Protein AF-A0A3N5VXB3-F1 (afdb_monomer)

Solvent-accessible surface area (backbone atoms only — not comparable to full-atom values): 54395 Å² total; per-residue (Å²): 134,90,81,92,78,92,78,91,79,85,86,84,87,79,92,88,85,89,86,82,96,84,80,78,97,69,90,80,79,69,98,79,70,90,72,88,72,82,90,74,79,84,81,89,65,98,73,74,52,53,42,73,78,33,85,72,70,34,96,54,69,41,48,46,61,48,94,82,22,78,40,60,62,58,45,74,85,86,68,63,67,44,35,57,53,65,49,61,46,49,82,58,101,45,36,33,42,74,64,45,68,63,88,72,84,75,73,78,87,70,82,71,52,23,48,35,43,69,38,96,69,39,68,42,73,56,43,92,58,29,23,31,33,32,51,49,49,47,48,96,84,43,52,60,92,64,47,42,37,34,30,35,63,38,81,38,56,79,87,53,82,80,77,81,79,51,98,81,57,78,79,57,78,61,75,44,77,39,84,49,57,70,64,37,77,41,70,57,64,52,56,56,89,42,28,36,39,39,40,36,27,21,29,36,83,75,65,37,51,26,91,64,56,32,74,47,78,46,67,45,66,91,69,60,28,48,36,41,76,73,43,66,65,61,63,69,34,46,56,42,34,44,38,37,30,66,38,56,54,54,96,77,41,54,52,76,66,50,50,36,34,34,28,69,75,61,88,59,91,82,58,66,37,79,43,48,52,64,36,75,41,59,55,47,68,72,38,79,45,37,44,36,34,27,30,33,35,74,43,77,32,55,24,91,67,54,31,72,51,70,34,30,31,40,59,38,97,47,31,48,54,59,30,41,50,36,57,61,73,41,52,44,34,28,32,55,80,50,36,82,48,62,48,78,76,48,41,57,27,42,32,23,9,20,29,45,69,43,64,92,81,72,35,70,74,42,64,41,32,21,28,23,35,44,26,49,78,73,83,80,62,50,83,90,48,52,77,68,45,26,35,40,34,42,21,15,91,49,52,39,76,92,42,48,34,27,46,31,51,34,67,36,79,80,54,47,93,70,34,15,46,79,66,55,61,52,63,39,85,88,64,79,56,28,65,31,67,47,46,44,23,67,37,59,28,73,42,38,72,60,52,53,52,25,61,75,69,74,50,68,42,34,33,39,36,31,50,70,64,63,54,28,72,86,36,53,56,33,40,28,42,26,83,66,43,87,65,69,82,72,72,81,48,60,30,34,42,38,38,36,37,49,64,63,100,65,79,80,80,78,83,43,68,69,44,87,64,66,39,83,77,58,65,55,40,71,39,70,58,39,39,20,39,63,58,64,40,76,51,23,70,48,36,31,33,28,55,60,42,52,56,18,19,46,32,31,68,69,26,42,39,32,39,50,59,65,84,56,93,93,62,79,74,59,51,33,26,32,32,37,29,63,36,45,34,33,31,35,41,30,34,24,36,28,31,46,18,26,21,18,32,35,36,24,24,48,16,24,62,25,35,43,31,50,31,37,22,32,46,7,50,48,12,26,31,36,32,36,24,20,10,41,83,69,44,12,31,38,43,30,49,28,39,30,40,39,9,51,45,15,25,36,35,36,23,58,61,20,28,41,28,41,38,35,50,29,38,35,36,27,18,14,20,44,30,42,29,41,36,24,32,44,30,39,42,30,49,29,42,38,34,21,57,63,90,51,92,90,60,64,28,38,31,36,35,39,29,35,43,19,29,47,30,36,38,37,39,36,33,29,30,39,12,52,27,22,28,28,39,31,24,61,20,15,25,46,25,36,42,33,38,31,43,26,32,46,11,52,28,16,29,33,38,30,31,46,14,37,45,28,36,42,35,42,31,37,21,18,39,18,64,30,23,22,32,33,33,36,44,22,30,53,20,36,42,30,56,24,42,16,29,43,8,39,15,14,35,34,39,31,63,26,30,47,29,38,40,33,48,29,35,10,26,50,5,62,27,29,7,31,37,35,41,34,39,40,53,31,35,44,34,48,27,37,10,29,49,5,50,21,23,11,32,36,35,67,36,49,45,61,46,101,83,58,39,43,75,38,38,34,39,42,32,48,29,41,16,34,48,7,55,24,25,12,30,37,31,46,57,15,39,25,36,42,23,44,28,39,12,25,45,4,60,25,28,10,32,36,33,40,68,78,85,57,91,89,52,79,84,63,71,25,49,40,39,61,68,42,70,22,32,24,21,71,21,64,35,90,76,22,41,36,51,42,68,53,43,84,56,82,47,76,81,79,79,76,80,74,82,72,52,26,49,38,44,75,74,47,70,56,69,86,88,63,92,65,42,58,41,50,37,31,55,51,55,50,46,60,100,84,54,46,50,63,70,47,46,44,38,34,33,35,66,63,58,68,83,62,78,89,74,78,82,75,76,82,76,77,57,58,95,89,52,75,76,80,71,80,79,68,88,84,46,74,69,72,38,81,51,56,70,71,38,74,48,71,75,51,73,97,70,93,58,40,40,40,35,28,29,29,34,77,72,70,32,51,26,85,67,54,31,72,51,113

Nearest PDB structures (foldseek):
  4nk8-assembly1_A  TM=5.459E-01  e=1.878E-04  Pseudomonas syringae pv. tomato str. DC3000
  8jaz-assembly2_B  TM=5.000E-01  e=1.204E-04  Azotobacter chroococcum NCIMB 8003
  6k0u-assembly1_A  TM=2.378E-01  e=5.545E-08  Paenibacillus glycanilyticus
  7akv-assembly1_G  TM=3.228E-01  e=3.680E-03  Bordetella pertussis
  7b8b-assembly2_B  TM=1.887E-01  e=6.040E-02  Arabidopsis thaliana

Mean predicted aligned error: 13.22 Å

Secondary structure (DSSP, 8-state):
---------PPPPPP-----S---------TT------S------S----PPSB--SSSS-B----TT-TTTT-PPSSPPSB-TT--BS-SSSS--SSS----SPPPPP--PPPEEEEEEEEEEE-SSSEEEEEEEEE-SSS-GGG-EEEEEEEEE-SSSPPP---TTSPPPGGG--EEE-SSEEEE---SSS-EEEEEEEEE-TT--B-SS-EEEEEE---SPPEEEEEE---SEE--S-EEEEEEEE-SSS-GGG-EEEEEES---TT--EE--SSEEE----SEEEEEEEEEE-TT-PBPSS-EEEEEEE---SSGGG--EEEEEEE--EEESSSTT---TT-SEEEEEEEEES-GGGTPPPEEEEEEEEEEE----S-TTSPEEEEEEEEEESSPPTT-EEEEEEB-S---GGG--GGGPPPB-TTPPPEEEE--SEEEEEE-HHHHHHHHHHT----EEEEESS-SBTT--EEEEE-TTS--PSSP-SS-EEEEEEPPPS-PPPPPPPPPSSEE---TTEEE-S-EEE-S-EEEESS-SEEE-SSS-EEE-TT-EEEE-----TT--TTPPEEEEESS-SS-EEEEEEEESSSEEEEE-TT--S-EEEEEEEES-SSEEEEEES-SSSS---EEES-EEE--SSEEEEEETT-BS-EEES-EEES-SEEEEEES-BS-EEES-EEE---SSTT-----SEEEES--S-EEES-EEES-SS-SEEEESS--S-EEES-EEES-SS-SEEEES--S-EEES-EEES-SS-SEEEES-TT-EEES-B--SSS-SEEEES--S-EEES-B--S-SS-SEEE-S-SS-EEES-EEES-SS-SEEE----B-TTS-BS---EEES-EEES-SS-SEEE-SSS-EEES-EEES-SS-SEEES----TTSPP-TT--EEEE--EEES-SSTT-EESSPPEE--PPPPPPPP----EEEEEE---SS-S-S-EEEEEEEE--TTS--GGG-EEEEEESPPPPP----PPPPPPPTTSPPPPPPP---TT-EEE-SSEEE-S--SS---EEEEEE-TT--B-SS-EEE-

Sequence (1064 aa):
MDGMGTQNALPIVGEGAVLPVTTYCFLYAAPESNLDFPTQQDRRAPNLVLDAIADNGGPTLTHALPEGSVAIENAIDPCPEIDQRGVARPQNSYCDAGAYEYVGDPPPADSTPPETELGLNIAEQDSIETMAILFYGSDNQTSQEDLRFECRYYENDLLEQPDPLAPWDPVPVELWWVSCASPWQVPLIEAELGGYIFEVRAVDLARNIDPTPAVHNFSASIVPPDTVIVEMPPLVTNSHSATFSFSIIDAFTPPQFAEYECRLDSGDPEMWLECFNPTFYSNLASGEHTLEVRAYNGAEMVDPTPARYTWTVTQGSSCDLANITLTATADGWIDEVNPAENYLFETELTVRSGATGNPEVGEPLVGQNARSLFRFALPTDASECVLESATLRLYNSSPTEGRTLEAVPLAELWAESTLTWMNQPDTLSGAVPATADSREGYQEWDVLAHVQDMLASGVSYGWQIRDRAENDQDGGEQAFISREMFQDPPEITLPQLVLRYVADEAPPPEPPAPAVEETEVYCGQVLTASTKLANDLSGCMGEGLVAGAPNIVIDLNSHTITSGLILRAGQEEGYSPGIRNGGHTNVVIRNGTVAGFGYGVVLGGGTTYNVVEDMTFTGNTLAGVYLFDADNGRTGNTVRNNYFDHNVETGIRIESESENSLFEGNSFIGNGMSFYLLNANGHTIQNNEISGVLLNPLLDSDAGIVLESSSGNVMLNNNIADTGDAGIVIHMGSHNNRVEGGLMMRNGDAAVVIENSDGNQVIGITAHQESDGGVVLSNAHNSVVRDSDLRYNPSGVEASNTNNLLIENNNASETLQAGFEVGDGLNIRILNNTANSTGGSGISFEGAIFDALGNPLGGGLIEGNTTNENGQDGITVADGGHTIRNNTAYNNFGFGIQAGEVLDPSQPPNPAANIDGGGNVAAGNAEPEQCVGVICGTGEAPPVSMPDVTPPETTILSTPNNPTAVMDAVFTFTASDDPNGTPLTGMIFECRVDPLPDPFVEPEPPELPDPGMPPELPDPIEGEGWVECISPVRFAGLEQGPHHFEVRARDWADNFDLTPATYD

Foldseek 3Di:
DDDDDDDDDDDDDDDDDDDDDDDDDDDPDDDDDPPPDPDDDDDDDPDQPWAPFAPPQFPGTGTERDAPGPQAQPDDPPDDQAARNRHGPPPPPGAGPDRYGDDDDHDPQDPDAKDKDWDPCQWAAQALWKIWGAIWIDDPPFDRVQKWKWKAKDKAQPPDDDDPDDPPHDDPPRPDTDTADGRGMDTDDAQPNIKMKMWMWIAGPSRRIHPDTDMDIGHDDPDAKAKDWDDWDDQEEQAQKIKTAIAIHDPHAGRLNKWKWKDKPDPDPVRTATAFGTGMDHQRAFAKMKMWMWIAGNNRHIDPDTDMDIHGHAADPFQLQVWGKWFFPAKFKAWQVFQQDADLQDQKAKFWQAWDFDVVVPTDIGFGGMKMWTWTQDHLRQVVFAWPFKKWKWAWADWDAPWKKWWFAFDDADDRVRDYNVDHGHTDPPDDTFIFGTFHTITIGTPPVNSVVCSVVVHIRTTMMYTPRHRDNPIDMTITGEPSDDDHPPDFGGTIITIHTDGDPDDDDDQADADPDADDDEAAEEDAAHHAHDAAYEARSAEQYEDPAARYEAHPQAHEYEHNRDDDPPPLPRWHEPYEYAAHENYEYEHYEYEDTSEPYEQGANYFAYEDEHYEYEHHAHEPYEYANQHSSEGHYEYEHYEYYQHAAEHYEYDHAAEDYEYYHYEYDQYQEHYDARNYEHYEHEHYEEANDHPDPVGAHAEHYEHASYENYEYYAYEYEHGQAENYEQDRAHEQYEAEEHEYAHHNAEPYEHYSYENYEHYAYETAHHAYENYEEENYENYEYDPYEGEHEQEHYHYYAYENYEAYHYEQENHAEENAHAEAYAAYEHYQYEYENYQYEPEEYHYFDADPVRATPHAYEYENYEYYAYNEENYEAAQHQHEYEQYEAEQYQYAVEEQYDADDPVDDDNNSQYHHPYNAAADNYNDPCNYGSYDHDYDDHDPDDDQDPWAKDKDWDDWDDVPDPAQKIKTFIFIDTPPVFADRSSKWKWKFKQFDPQPDDDDDDQDDPDVPDDGDDPDARDGPGIDTDDPGDMDGRHDPDDMKMWMWMATSSRHIDNDTDIDD

Radius of gyration: 36.84 Å; Cα contacts (8 Å, |Δi|>4): 3001; chains: 1; bounding box: 119×81×94 Å

pLDDT: mean 85.84, std 15.82, range [24.22, 98.88]

Structure (mmCIF, N/CA/C/O backbone):
data_AF-A0A3N5VXB3-F1
#
_entry.id   AF-A0A3N5VXB3-F1
#
loop_
_atom_site.group_PDB
_atom_site.id
_atom_site.type_symbol
_atom_site.label_atom_id
_atom_site.label_alt_id
_atom_site.label_comp_id
_atom_site.label_asym_id
_atom_site.label_entity_id
_atom_site.label_seq_id
_atom_site.pdbx_PDB_ins_code
_atom_site.Cartn_x
_atom_site.Cartn_y
_atom_site.Cartn_z
_atom_site.occupancy
_atom_site.B_iso_or_equiv
_atom_site.auth_seq_id
_atom_site.auth_comp_id
_atom_site.auth_asym_id
_atom_site.auth_atom_id
_atom_site.pdbx_PDB_model_num
ATOM 1 N N . MET A 1 1 ? 14.653 31.544 8.464 1.00 34.84 1 MET A N 1
ATOM 2 C CA . MET A 1 1 ? 14.372 32.921 7.997 1.00 34.84 1 MET A CA 1
ATOM 3 C C . MET A 1 1 ? 12.989 33.281 8.503 1.00 34.84 1 MET A C 1
ATOM 5 O O . MET A 1 1 ? 12.112 32.437 8.417 1.00 34.84 1 MET A O 1
ATOM 9 N N . ASP A 1 2 ? 12.843 34.461 9.101 1.00 26.33 2 ASP A N 1
ATOM 10 C CA . ASP A 1 2 ? 11.645 34.913 9.820 1.00 26.33 2 ASP A CA 1
ATOM 11 C C . ASP A 1 2 ? 10.383 35.039 8.947 1.00 26.33 2 ASP A C 1
ATOM 13 O O . ASP A 1 2 ? 10.437 35.638 7.873 1.00 26.33 2 ASP A O 1
ATOM 17 N N . GLY A 1 3 ? 9.236 34.647 9.520 1.00 26.08 3 GLY A N 1
ATOM 18 C CA . GLY A 1 3 ? 8.030 35.486 9.505 1.00 26.08 3 GLY A CA 1
ATOM 19 C C . GLY A 1 3 ? 6.812 34.973 8.733 1.00 26.08 3 GLY A C 1
ATOM 20 O O . GLY A 1 3 ? 6.494 35.514 7.678 1.00 26.08 3 GLY A O 1
ATOM 21 N N . MET A 1 4 ? 6.063 34.032 9.318 1.00 27.83 4 MET A N 1
ATOM 22 C CA . MET A 1 4 ? 4.648 33.811 8.990 1.00 27.83 4 MET A CA 1
ATOM 23 C C . MET A 1 4 ? 3.781 34.922 9.602 1.00 27.83 4 MET A C 1
ATOM 25 O O . MET A 1 4 ? 3.903 35.250 10.783 1.00 27.83 4 MET A O 1
ATOM 29 N N . GLY A 1 5 ? 2.906 35.502 8.782 1.00 25.62 5 GLY A N 1
ATOM 30 C CA . GLY A 1 5 ? 1.913 36.496 9.168 1.00 25.62 5 GLY A CA 1
ATOM 31 C C . GLY A 1 5 ? 0.753 36.475 8.177 1.00 25.62 5 GLY A C 1
ATOM 32 O O . GLY A 1 5 ? 0.920 36.808 7.006 1.00 25.62 5 GLY A O 1
ATOM 33 N N . THR A 1 6 ? -0.402 36.060 8.679 1.00 27.61 6 THR A N 1
ATOM 34 C CA . THR A 1 6 ? -1.710 35.955 8.030 1.00 27.61 6 THR A CA 1
ATOM 35 C C . THR A 1 6 ? -2.197 37.290 7.452 1.00 27.61 6 THR A C 1
ATOM 37 O O . THR A 1 6 ? -2.140 38.316 8.129 1.00 27.61 6 THR A O 1
ATOM 40 N N . GLN A 1 7 ? -2.736 37.287 6.223 1.00 26.36 7 GLN A N 1
ATOM 41 C CA . GLN A 1 7 ? -3.662 38.327 5.751 1.00 26.36 7 GLN A CA 1
ATOM 42 C C . GLN A 1 7 ? -4.719 37.778 4.785 1.00 26.36 7 GLN A C 1
ATOM 44 O O . GLN A 1 7 ? -4.410 37.263 3.715 1.00 26.36 7 GLN A O 1
ATOM 49 N N . ASN A 1 8 ? -5.970 37.995 5.193 1.00 25.92 8 ASN A N 1
ATOM 50 C CA . ASN A 1 8 ? -7.214 37.938 4.432 1.00 25.92 8 ASN A CA 1
ATOM 51 C C . ASN A 1 8 ? -7.092 38.493 3.004 1.00 25.92 8 ASN A C 1
ATOM 53 O O . ASN A 1 8 ? -6.681 39.641 2.816 1.00 25.92 8 ASN A O 1
ATOM 57 N N . ALA A 1 9 ? -7.590 37.738 2.024 1.00 26.48 9 ALA A N 1
ATOM 58 C CA . ALA A 1 9 ? -7.836 38.219 0.670 1.00 26.48 9 ALA A CA 1
ATOM 59 C C . ALA A 1 9 ? -9.305 37.987 0.277 1.00 26.48 9 ALA A C 1
ATOM 61 O O . ALA A 1 9 ? -9.726 36.873 -0.011 1.00 26.48 9 ALA A O 1
ATOM 62 N N . LEU A 1 10 ? -10.080 39.074 0.244 1.00 24.22 10 LEU A N 1
ATOM 63 C CA . LEU A 1 10 ? -11.308 39.176 -0.548 1.00 24.22 10 LEU A CA 1
ATOM 64 C C . LEU A 1 10 ? -10.921 39.424 -2.018 1.00 24.22 10 LEU A C 1
ATOM 66 O O . LEU A 1 10 ? -10.088 40.308 -2.253 1.00 24.22 10 LEU A O 1
ATOM 70 N N . PRO A 1 11 ? -11.533 38.765 -3.018 1.00 29.41 11 PRO A N 1
ATOM 71 C CA . PRO A 1 11 ? -11.338 39.141 -4.409 1.00 29.41 11 PRO A CA 1
ATOM 72 C C . PRO A 1 11 ? -12.357 40.197 -4.864 1.00 29.41 11 PRO A C 1
ATOM 74 O O . PRO A 1 11 ? -13.563 40.100 -4.642 1.00 29.41 11 PRO A O 1
ATOM 77 N N . ILE A 1 12 ? -11.833 41.217 -5.544 1.00 27.53 12 ILE A N 1
ATOM 78 C CA . ILE A 1 12 ? -12.561 42.235 -6.309 1.00 27.53 12 ILE A CA 1
ATOM 79 C C . ILE A 1 12 ? -12.790 41.677 -7.723 1.00 27.53 12 ILE A C 1
ATOM 81 O O . ILE A 1 12 ? -11.823 41.336 -8.401 1.00 27.53 12 ILE A O 1
ATOM 85 N N . VAL A 1 13 ? -14.039 41.629 -8.196 1.00 31.03 13 VAL A N 1
ATOM 86 C CA . VAL A 1 13 ? -14.380 41.260 -9.584 1.00 31.03 13 VAL A CA 1
ATOM 87 C C . VAL A 1 13 ? -14.330 42.499 -10.488 1.00 31.03 13 VAL A C 1
ATOM 89 O O . VAL A 1 13 ? -14.966 43.514 -10.202 1.00 31.03 13 VAL A O 1
ATOM 92 N N . GLY A 1 14 ? -13.565 42.411 -11.582 1.00 27.17 14 GLY A N 1
ATOM 93 C CA . GLY A 1 14 ? -13.518 43.386 -12.676 1.00 27.17 14 GLY A CA 1
ATOM 94 C C . GLY A 1 14 ? -14.521 43.073 -13.795 1.00 27.17 14 GLY A C 1
ATOM 95 O O . GLY A 1 14 ? -14.860 41.920 -14.041 1.00 27.17 14 GLY A O 1
ATOM 96 N N . GLU A 1 15 ? -15.000 44.117 -14.473 1.00 33.34 15 GLU A N 1
ATOM 97 C CA . GLU A 1 15 ? -15.976 44.052 -15.567 1.00 33.34 15 GLU A CA 1
ATOM 98 C C . GLU A 1 15 ? -15.446 43.352 -16.838 1.00 33.34 15 GLU A C 1
ATOM 100 O O . GLU A 1 15 ? -14.448 43.779 -17.418 1.00 33.34 15 GLU A O 1
ATOM 105 N N . GLY A 1 16 ? -16.231 42.394 -17.352 1.00 32.75 16 GLY A N 1
ATOM 106 C CA . GLY A 1 16 ? -16.463 42.214 -18.792 1.00 32.75 16 GLY A CA 1
ATOM 107 C C . GLY A 1 16 ? -15.972 40.915 -19.443 1.00 32.75 16 GLY A C 1
ATOM 108 O O . GLY A 1 16 ? -14.852 40.884 -19.933 1.00 32.75 16 GLY A O 1
ATOM 109 N N . ALA A 1 17 ? -16.857 39.918 -19.593 1.00 31.75 17 ALA A N 1
ATOM 110 C CA . ALA A 1 17 ? -17.050 39.113 -20.816 1.00 31.75 17 ALA A CA 1
ATOM 111 C C . ALA A 1 17 ? -18.196 38.089 -20.643 1.00 31.75 17 ALA A C 1
ATOM 113 O O . ALA A 1 17 ? -18.600 37.759 -19.536 1.00 31.75 17 ALA A O 1
ATOM 114 N N . VAL A 1 18 ? -18.751 37.664 -21.778 1.00 35.03 18 VAL A N 1
ATOM 115 C CA . VAL A 1 18 ? -20.020 36.949 -22.000 1.00 35.03 18 VAL A CA 1
ATOM 116 C C . VAL A 1 18 ? -19.833 35.425 -21.930 1.00 35.03 18 VAL A C 1
ATOM 118 O O . VAL A 1 18 ? -18.884 34.927 -22.527 1.00 35.03 18 VAL A O 1
ATOM 121 N N . LEU A 1 19 ? -20.770 34.689 -21.313 1.00 31.80 19 LEU A N 1
ATOM 122 C CA . LEU A 1 19 ? -20.879 33.219 -21.404 1.00 31.80 19 LEU A CA 1
ATOM 123 C C . LEU A 1 19 ? -22.120 32.801 -22.232 1.00 31.80 19 LEU A C 1
ATOM 125 O O . LEU A 1 19 ? -23.209 33.314 -21.952 1.00 31.80 19 LEU A O 1
ATOM 129 N N . PRO A 1 20 ? -22.002 31.898 -23.233 1.00 34.62 20 PRO A N 1
ATOM 130 C CA . PRO A 1 20 ? -23.132 31.290 -23.944 1.00 34.62 20 PRO A CA 1
ATOM 131 C C . PRO A 1 20 ? -23.500 29.869 -23.458 1.00 34.62 20 PRO A C 1
ATOM 133 O O . PRO A 1 20 ? -22.636 29.055 -23.170 1.00 34.62 20 PRO A O 1
ATOM 136 N N . VAL A 1 21 ? -24.819 29.620 -23.447 1.00 34.34 21 VAL A N 1
ATOM 137 C CA . VAL A 1 21 ? -25.590 28.370 -23.673 1.00 34.34 21 VAL A CA 1
ATOM 138 C C . VAL A 1 21 ? -24.979 27.016 -23.278 1.00 34.34 21 VAL A C 1
ATOM 140 O O . VAL A 1 21 ? -24.788 26.179 -24.141 1.00 34.34 21 VAL A O 1
ATOM 143 N N . THR A 1 22 ? -24.793 26.782 -21.976 1.00 36.47 22 THR A N 1
ATOM 144 C CA . THR A 1 22 ? -25.270 25.586 -21.231 1.00 36.47 22 THR A CA 1
ATOM 145 C C . THR A 1 22 ? -24.773 25.661 -19.784 1.00 36.47 22 THR A C 1
ATOM 147 O O . THR A 1 22 ? -23.789 25.023 -19.424 1.00 36.47 22 THR A O 1
ATOM 150 N N . THR A 1 23 ? -25.425 26.450 -18.921 1.00 28.70 23 THR A N 1
ATOM 151 C CA . THR A 1 23 ? -25.311 26.264 -17.460 1.00 28.70 23 THR A CA 1
ATOM 152 C C . THR A 1 23 ? -26.552 26.803 -16.748 1.00 28.70 23 THR A C 1
ATOM 154 O O . THR A 1 23 ? -27.145 27.808 -17.142 1.00 28.70 23 THR A O 1
ATOM 157 N N . TYR A 1 24 ? -26.959 26.047 -15.737 1.00 28.86 24 TYR A N 1
ATOM 158 C CA . TYR A 1 24 ? -28.281 25.928 -15.142 1.00 28.86 24 TYR A CA 1
ATOM 159 C C . TYR A 1 24 ? -28.814 27.175 -14.420 1.00 28.86 24 TYR A C 1
ATOM 161 O O . TYR A 1 24 ? -28.092 27.927 -13.769 1.00 28.86 24 TYR A O 1
ATOM 169 N N . CYS A 1 25 ? -30.137 27.355 -14.501 1.00 25.61 25 CYS A N 1
ATOM 170 C CA . CYS A 1 25 ? -30.895 28.384 -13.794 1.00 25.61 25 CYS A CA 1
ATOM 171 C C . CYS A 1 25 ? -30.938 28.142 -12.274 1.00 25.61 25 CYS A C 1
ATOM 173 O O . CYS A 1 25 ? -31.940 27.662 -11.744 1.00 25.61 25 CYS A O 1
ATOM 175 N N . PHE A 1 26 ? -29.914 28.593 -11.555 1.00 26.06 26 PHE A N 1
ATOM 176 C CA . PHE A 1 26 ? -30.064 29.029 -10.167 1.00 26.06 26 PHE A CA 1
ATOM 177 C C . PHE A 1 26 ? -29.703 30.514 -10.077 1.00 26.06 26 PHE A C 1
ATOM 179 O O . PHE A 1 26 ? -28.557 30.920 -10.235 1.00 26.06 26 PHE A O 1
ATOM 186 N N . LEU A 1 27 ? -30.729 31.348 -9.888 1.00 28.81 27 LEU A N 1
ATOM 187 C CA . LEU A 1 27 ? -30.587 32.787 -9.683 1.00 28.81 27 LEU A CA 1
ATOM 188 C C . LEU A 1 27 ? -29.971 33.043 -8.301 1.00 28.81 27 LEU A C 1
ATOM 190 O O . LEU A 1 27 ? -30.694 33.145 -7.313 1.00 28.81 27 LEU A O 1
ATOM 194 N N . TYR A 1 28 ? -28.650 33.189 -8.242 1.00 26.55 28 TYR A N 1
ATOM 195 C CA . TYR A 1 28 ? -27.994 33.956 -7.187 1.00 26.55 28 TYR A CA 1
ATOM 196 C C . TYR A 1 28 ? -28.039 35.435 -7.595 1.00 26.55 28 TYR A C 1
ATOM 198 O O . TYR A 1 28 ? -27.423 35.835 -8.584 1.00 26.55 28 TYR A O 1
ATOM 206 N N . ALA A 1 29 ? -28.821 36.252 -6.887 1.00 28.31 29 ALA A N 1
ATOM 207 C CA . ALA A 1 29 ? -28.856 37.696 -7.102 1.00 28.31 29 ALA A CA 1
ATOM 208 C C . ALA A 1 29 ? -27.887 38.378 -6.127 1.00 28.31 29 ALA A C 1
ATOM 210 O O . ALA A 1 29 ? -28.062 38.294 -4.914 1.00 28.31 29 ALA A O 1
ATOM 211 N N . ALA A 1 30 ? -26.867 39.057 -6.658 1.00 29.91 30 ALA A N 1
ATOM 212 C CA . ALA A 1 30 ? -25.937 39.854 -5.862 1.00 29.91 30 ALA A CA 1
ATOM 213 C C . ALA A 1 30 ? -26.630 41.091 -5.234 1.00 29.91 30 ALA A C 1
ATOM 215 O O . ALA A 1 30 ? -27.580 41.618 -5.824 1.00 29.91 30 ALA A O 1
ATOM 216 N N . PRO A 1 31 ? -26.147 41.616 -4.086 1.00 31.12 31 PRO A N 1
ATOM 217 C CA . PRO A 1 31 ? -26.919 42.498 -3.195 1.00 31.12 31 PRO A CA 1
ATOM 218 C C . PRO A 1 31 ? -27.197 43.928 -3.691 1.00 31.12 31 PRO A C 1
ATOM 220 O O . PRO A 1 31 ? -27.784 44.713 -2.952 1.00 31.12 31 PRO A O 1
ATOM 223 N N . GLU A 1 32 ? -26.800 44.306 -4.911 1.00 34.53 32 GLU A N 1
ATOM 224 C CA . GLU A 1 32 ? -26.891 45.702 -5.379 1.00 34.53 32 GLU A CA 1
ATOM 225 C C . GLU A 1 32 ? -27.654 45.912 -6.701 1.00 34.53 32 GLU A C 1
ATOM 227 O O . GLU A 1 32 ? -27.598 46.992 -7.297 1.00 34.53 32 GLU A O 1
ATOM 232 N N . SER A 1 33 ? -28.448 44.942 -7.170 1.00 30.02 33 SER A N 1
ATOM 233 C CA . SER A 1 33 ? -29.351 45.204 -8.300 1.00 30.02 33 SER A CA 1
ATOM 234 C C . SER A 1 33 ? -30.613 45.948 -7.843 1.00 30.02 33 SER A C 1
ATOM 236 O O . SER A 1 33 ? -31.470 45.384 -7.167 1.00 30.02 33 SER A O 1
ATOM 238 N N . ASN A 1 34 ? -30.757 47.207 -8.261 1.00 35.34 34 ASN A N 1
ATOM 239 C CA . ASN A 1 34 ? -31.937 48.056 -8.048 1.00 35.34 34 ASN A CA 1
ATOM 240 C C . ASN A 1 34 ? -33.126 47.643 -8.948 1.00 35.34 34 ASN A C 1
ATOM 242 O O . ASN A 1 34 ? -33.634 48.434 -9.748 1.00 35.34 34 ASN A O 1
ATOM 246 N N . LEU A 1 35 ? -33.531 46.374 -8.863 1.00 28.58 35 LEU A N 1
ATOM 247 C CA . LEU A 1 35 ? -34.741 45.854 -9.488 1.00 28.58 35 LEU A CA 1
ATOM 248 C C . LEU A 1 35 ? -35.887 45.953 -8.480 1.00 28.58 35 LEU A C 1
ATOM 250 O O . LEU A 1 35 ? -36.081 45.097 -7.624 1.00 28.58 35 LEU A O 1
ATOM 254 N N . ASP A 1 36 ? -36.629 47.048 -8.594 1.00 31.27 36 ASP A N 1
ATOM 255 C CA . ASP A 1 36 ? -37.881 47.300 -7.889 1.00 31.27 36 ASP A CA 1
ATOM 256 C C . ASP A 1 36 ? -38.940 46.303 -8.411 1.00 31.27 36 ASP A C 1
ATOM 258 O O . ASP A 1 36 ? -39.626 46.554 -9.405 1.00 31.27 36 ASP A O 1
ATOM 262 N N . PHE A 1 37 ? -39.010 45.111 -7.811 1.00 28.61 37 PHE A N 1
ATOM 263 C CA . PHE A 1 37 ? -40.049 44.126 -8.109 1.00 28.61 37 PHE A CA 1
ATOM 264 C C . PHE A 1 37 ? -41.310 44.458 -7.296 1.00 28.61 37 PHE A C 1
ATOM 266 O O . PHE A 1 37 ? -41.292 44.336 -6.067 1.00 28.61 37 PHE A O 1
ATOM 273 N N . PRO A 1 38 ? -42.442 44.823 -7.925 1.00 29.70 38 PRO A N 1
ATOM 274 C CA . PRO A 1 38 ? -43.711 44.831 -7.221 1.00 29.70 38 PRO A CA 1
ATOM 275 C C . PRO A 1 38 ? -44.081 43.379 -6.903 1.00 29.70 38 PRO A C 1
ATOM 277 O O . PRO A 1 38 ? -44.428 42.621 -7.799 1.00 29.70 38 PRO A O 1
ATOM 280 N N . THR A 1 39 ? -43.960 42.994 -5.630 1.00 34.38 39 THR A N 1
ATOM 281 C CA . THR A 1 39 ? -44.720 41.923 -4.958 1.00 34.38 39 THR A CA 1
ATOM 282 C C . THR A 1 39 ? -45.340 40.865 -5.883 1.00 34.38 39 THR A C 1
ATOM 284 O O . THR A 1 39 ? -46.547 40.904 -6.103 1.00 34.38 39 THR A O 1
ATOM 287 N N . GLN A 1 40 ? -44.553 39.928 -6.414 1.00 31.73 40 GLN A N 1
ATOM 288 C CA . GLN A 1 40 ? -45.040 38.645 -6.944 1.00 31.73 40 GLN A CA 1
ATOM 289 C C . GLN A 1 40 ? -43.837 37.750 -7.278 1.00 31.73 40 GLN A C 1
ATOM 291 O O . GLN A 1 40 ? -43.282 37.806 -8.369 1.00 31.73 40 GLN A O 1
ATOM 296 N N . GLN A 1 41 ? -43.405 36.948 -6.301 1.00 29.92 41 GLN A N 1
ATOM 297 C CA . GLN A 1 41 ? -42.605 35.757 -6.590 1.00 29.92 41 GLN A CA 1
ATOM 298 C C . GLN A 1 41 ? -43.522 34.671 -7.163 1.00 29.92 41 GLN A C 1
ATOM 300 O O . GLN A 1 41 ? -44.629 34.468 -6.652 1.00 29.92 41 GLN A O 1
ATOM 305 N N . ASP A 1 42 ? -43.029 33.959 -8.174 1.00 27.64 42 ASP A N 1
ATOM 306 C CA . ASP A 1 42 ? -43.558 32.665 -8.603 1.00 27.64 42 ASP A CA 1
ATOM 307 C C . ASP A 1 42 ? -43.256 31.640 -7.492 1.00 27.64 42 ASP A C 1
ATOM 309 O O . ASP A 1 42 ? -42.106 31.483 -7.070 1.00 27.64 42 ASP A O 1
ATOM 313 N N . ARG A 1 43 ? -44.293 31.021 -6.919 1.00 36.09 43 ARG A N 1
ATOM 314 C CA . ARG A 1 43 ? -44.173 30.159 -5.730 1.00 36.09 43 ARG A CA 1
ATOM 315 C C . ARG A 1 43 ? -43.563 28.805 -6.123 1.00 36.09 43 ARG A C 1
ATOM 317 O O . ARG A 1 43 ? -44.227 28.023 -6.795 1.00 36.09 43 ARG A O 1
ATOM 324 N N . ARG A 1 44 ? -42.358 28.470 -5.642 1.00 33.28 44 ARG A N 1
ATOM 325 C CA . ARG A 1 44 ? -41.908 27.065 -5.575 1.00 33.28 44 ARG A CA 1
ATOM 326 C C . ARG A 1 44 ? -42.657 26.382 -4.425 1.00 33.28 44 ARG A C 1
ATOM 328 O O . ARG A 1 44 ? -42.495 26.776 -3.274 1.00 33.28 44 ARG A O 1
ATOM 335 N N . ALA A 1 45 ? -43.502 25.404 -4.742 1.00 39.50 45 ALA A N 1
ATOM 336 C CA . ALA A 1 45 ? -44.194 24.557 -3.772 1.00 39.50 45 ALA A CA 1
ATOM 337 C C . ALA A 1 45 ? -43.827 23.086 -4.045 1.00 39.50 45 ALA A C 1
ATOM 339 O O . ALA A 1 45 ? -43.918 22.678 -5.203 1.00 39.50 45 ALA A O 1
ATOM 340 N N . PRO A 1 46 ? -43.431 22.293 -3.031 1.00 39.91 46 PRO A N 1
ATOM 341 C CA . PRO A 1 46 ? -43.125 20.873 -3.218 1.00 39.91 46 PRO A CA 1
ATOM 342 C C . PRO A 1 46 ? -44.378 19.986 -3.370 1.00 39.91 46 PRO A C 1
ATOM 344 O O . PRO A 1 46 ? -44.261 18.894 -3.904 1.00 39.91 46 PRO A O 1
ATOM 347 N N . ASN A 1 47 ? -45.577 20.474 -3.018 1.00 53.00 47 ASN A N 1
ATOM 348 C CA . ASN A 1 47 ? -46.856 19.785 -3.245 1.00 53.00 47 ASN A CA 1
ATOM 349 C C . ASN A 1 47 ? -47.819 20.650 -4.075 1.00 53.00 47 ASN A C 1
ATOM 351 O O . ASN A 1 47 ? -48.743 21.291 -3.569 1.00 53.00 47 ASN A O 1
ATOM 355 N N . LEU A 1 48 ? -47.621 20.657 -5.393 1.00 53.16 48 LEU A N 1
ATOM 356 C CA . LEU A 1 48 ? -48.690 20.969 -6.339 1.00 53.16 48 LEU A CA 1
ATOM 357 C C . LEU A 1 48 ? -49.677 19.799 -6.290 1.00 53.16 48 LEU A C 1
ATOM 359 O O . LEU A 1 48 ? -49.512 18.832 -7.028 1.00 53.16 48 LEU A O 1
ATOM 363 N N . VAL A 1 49 ? -50.678 19.852 -5.401 1.00 57.62 49 VAL A N 1
ATOM 364 C CA . VAL A 1 49 ? -51.754 18.852 -5.413 1.00 57.62 49 VAL A CA 1
ATOM 365 C C . VAL A 1 49 ? -52.541 19.081 -6.701 1.00 57.62 49 VAL A C 1
ATOM 367 O O . VAL A 1 49 ? -53.384 19.973 -6.807 1.00 57.62 49 VAL A O 1
ATOM 370 N N . LEU A 1 50 ? -52.137 18.338 -7.717 1.00 58.88 50 LEU A N 1
ATOM 371 C CA . LEU A 1 50 ? -52.655 18.284 -9.066 1.00 58.88 50 LEU A CA 1
ATOM 372 C C . LEU A 1 50 ? -53.008 16.818 -9.283 1.00 58.88 50 LEU A C 1
ATOM 374 O O . LEU A 1 50 ? -52.172 15.942 -9.070 1.00 58.88 50 LEU A O 1
ATOM 378 N N . ASP A 1 51 ? -54.245 16.537 -9.670 1.00 59.12 51 ASP A N 1
ATOM 379 C CA . ASP A 1 51 ? -54.598 15.177 -10.070 1.00 59.12 51 ASP A CA 1
ATOM 380 C C . ASP A 1 51 ? -53.876 14.825 -11.377 1.00 59.12 51 ASP A C 1
ATOM 382 O O . ASP A 1 51 ? -53.511 15.725 -12.139 1.00 59.12 51 ASP A O 1
ATOM 386 N N . ALA A 1 52 ? -53.696 13.535 -11.660 1.00 61.84 52 ALA A N 1
ATOM 387 C CA . ALA A 1 52 ? -52.985 13.066 -12.845 1.00 61.84 52 ALA A CA 1
ATOM 388 C C . ALA A 1 52 ? -53.510 13.730 -14.131 1.00 61.84 52 ALA A C 1
ATOM 390 O O . ALA A 1 52 ? -54.711 13.980 -14.282 1.00 61.84 52 ALA A O 1
ATOM 391 N N . ILE A 1 53 ? -52.608 13.994 -15.085 1.00 66.50 53 ILE A N 1
ATOM 392 C CA . ILE A 1 53 ? -52.994 14.585 -16.366 1.00 66.50 53 ILE A CA 1
ATOM 393 C C . ILE A 1 53 ? -54.019 13.675 -17.061 1.00 66.50 53 ILE A C 1
ATOM 395 O O . ILE A 1 53 ? -53.766 12.501 -17.340 1.00 66.50 53 ILE A O 1
ATOM 399 N N . ALA A 1 54 ? -55.211 14.206 -17.308 1.00 71.75 54 ALA A N 1
ATOM 400 C CA . ALA A 1 54 ? -56.338 13.417 -17.785 1.00 71.75 54 ALA A CA 1
ATOM 401 C C . ALA A 1 54 ? -57.183 14.199 -18.790 1.00 71.75 54 ALA A C 1
ATOM 403 O O . ALA A 1 54 ? -57.076 15.424 -18.930 1.00 71.75 54 ALA A O 1
ATOM 404 N N . ASP A 1 55 ? -58.036 13.474 -19.515 1.00 79.50 55 ASP A N 1
ATOM 405 C CA . ASP A 1 55 ? -59.058 14.100 -20.345 1.00 79.50 55 ASP A CA 1
ATOM 406 C C . ASP A 1 55 ? -60.171 14.626 -19.440 1.00 79.50 55 ASP A C 1
ATOM 408 O O . ASP A 1 55 ? -61.098 13.910 -19.058 1.00 79.50 55 ASP A O 1
ATOM 412 N N . ASN A 1 56 ? -60.049 15.903 -19.098 1.00 75.12 56 ASN A N 1
ATOM 413 C CA . ASN A 1 56 ? -61.025 16.620 -18.297 1.00 75.12 56 ASN A CA 1
ATOM 414 C C . ASN A 1 56 ? -62.039 17.401 -19.155 1.00 75.12 56 ASN A C 1
ATOM 416 O O . ASN A 1 56 ? -62.725 18.285 -18.643 1.00 75.12 56 ASN A O 1
ATOM 420 N N . GLY A 1 57 ? -62.154 17.099 -20.455 1.00 77.19 57 GLY A N 1
ATOM 421 C CA . GLY A 1 57 ? -63.175 17.666 -21.344 1.00 77.19 57 GLY A CA 1
ATOM 422 C C . GLY A 1 57 ? -62.771 18.924 -22.128 1.00 77.19 57 GLY A C 1
ATOM 423 O O . GLY A 1 57 ? -63.639 19.547 -22.740 1.00 77.19 57 GLY A O 1
ATOM 424 N N . GLY A 1 58 ? -61.486 19.301 -22.126 1.00 77.88 58 GLY A N 1
ATOM 425 C CA . GLY A 1 58 ? -60.910 20.372 -22.958 1.00 77.88 58 GLY A CA 1
ATOM 426 C C . GLY A 1 58 ? -60.200 19.852 -24.224 1.00 77.88 58 GLY A C 1
ATOM 427 O O . GLY A 1 58 ? -60.130 18.646 -24.436 1.00 77.88 58 GLY A O 1
ATOM 428 N N . PRO A 1 59 ? -59.652 20.726 -25.095 1.00 79.62 59 PRO A N 1
ATOM 429 C CA . PRO A 1 59 ? -58.937 20.312 -26.311 1.00 79.62 59 PRO A CA 1
ATOM 430 C C . PRO A 1 59 ? -57.553 19.695 -26.034 1.00 79.62 59 PRO A C 1
ATOM 432 O O . PRO A 1 59 ? -56.935 19.151 -26.948 1.00 79.62 59 PRO A O 1
ATOM 435 N N . THR A 1 60 ? -57.067 19.797 -24.797 1.00 76.81 60 THR A N 1
ATOM 436 C CA . THR A 1 60 ? -55.804 19.245 -24.298 1.00 76.81 60 THR A CA 1
ATOM 437 C C . THR A 1 60 ? -56.043 18.577 -22.946 1.00 76.81 60 THR A C 1
ATOM 439 O O . THR A 1 60 ? -56.961 18.961 -22.217 1.00 76.81 60 THR A O 1
ATOM 442 N N . LEU A 1 61 ? -55.218 17.584 -22.605 1.00 74.50 61 LEU A N 1
ATOM 443 C CA . LEU A 1 61 ? -55.236 16.979 -21.273 1.00 74.50 61 LEU A CA 1
ATOM 444 C C . LEU A 1 61 ? -54.786 18.021 -20.238 1.00 74.50 61 LEU A C 1
ATOM 446 O O . LEU A 1 61 ? -53.895 18.826 -20.512 1.00 74.50 61 LEU A O 1
ATOM 450 N N . THR A 1 62 ? -55.409 18.025 -19.065 1.00 79.00 62 THR A N 1
ATOM 451 C CA . THR A 1 62 ? -55.104 18.971 -17.979 1.00 79.00 62 THR A CA 1
ATOM 452 C C . THR A 1 62 ? -55.030 18.234 -16.648 1.00 79.00 62 THR A C 1
ATOM 454 O O . THR A 1 62 ? -55.568 17.136 -16.524 1.00 79.00 62 THR A O 1
ATOM 457 N N . HIS A 1 63 ? -54.372 18.826 -15.654 1.00 76.94 63 HIS A N 1
ATOM 458 C CA . HIS A 1 63 ? -54.454 18.359 -14.271 1.00 76.94 63 HIS A CA 1
ATOM 459 C C . HIS A 1 63 ? -55.740 18.907 -13.647 1.00 76.94 63 HIS A C 1
ATOM 461 O O . HIS A 1 63 ? -56.005 20.108 -13.761 1.00 76.94 63 HIS A O 1
ATOM 467 N N . ALA A 1 64 ? -56.544 18.055 -13.010 1.00 77.94 64 ALA A N 1
ATOM 468 C CA . ALA A 1 64 ? -57.647 18.553 -12.195 1.00 77.94 64 ALA A CA 1
ATOM 469 C C . ALA A 1 64 ? -57.090 19.140 -10.893 1.00 77.94 64 ALA A C 1
ATOM 471 O O . ALA A 1 64 ? -56.091 18.650 -10.370 1.00 77.94 64 ALA A O 1
ATOM 472 N N . LEU A 1 65 ? -57.728 20.189 -10.376 1.00 76.50 65 LEU A N 1
ATOM 473 C CA . LEU A 1 65 ? -57.393 20.745 -9.066 1.00 76.50 65 LEU A CA 1
ATOM 474 C C . LEU A 1 65 ? -58.201 19.995 -7.993 1.00 76.50 65 LEU A C 1
ATOM 476 O O . LEU A 1 65 ? -59.422 20.132 -7.979 1.00 76.50 65 LEU A O 1
ATOM 480 N N . PRO A 1 66 ? -57.592 19.157 -7.141 1.00 69.00 66 PRO A N 1
ATOM 481 C CA . PRO A 1 66 ? -58.265 18.599 -5.974 1.00 69.00 66 PRO A CA 1
ATOM 482 C C . PRO A 1 66 ? -58.483 19.653 -4.878 1.00 69.00 66 PRO A C 1
ATOM 484 O O . PRO A 1 66 ? -57.825 20.697 -4.839 1.00 69.00 66 PRO A O 1
ATOM 487 N N . GLU A 1 67 ? -59.414 19.358 -3.968 1.00 64.00 67 GLU A N 1
ATOM 488 C CA . GLU A 1 67 ? -59.672 20.158 -2.765 1.00 64.00 67 GLU A CA 1
ATOM 489 C C . GLU A 1 67 ? -58.372 20.330 -1.952 1.00 64.00 67 GLU A C 1
ATOM 491 O O . GLU A 1 67 ? -57.678 19.351 -1.687 1.00 64.00 67 GLU A O 1
ATOM 496 N N . GLY A 1 68 ? -58.020 21.576 -1.606 1.00 62.00 68 GLY A N 1
ATOM 497 C CA . GLY A 1 68 ? -56.760 21.925 -0.925 1.00 62.00 68 GLY A CA 1
ATOM 498 C C . GLY A 1 68 ? -55.621 22.385 -1.848 1.00 62.00 68 GLY A C 1
ATOM 499 O O . GLY A 1 68 ? -54.593 22.852 -1.364 1.00 62.00 68 GLY A O 1
ATOM 500 N N . SER A 1 69 ? -55.796 22.321 -3.173 1.00 70.69 69 SER A N 1
ATOM 501 C CA . SER A 1 69 ? -54.784 22.809 -4.115 1.00 70.69 69 SER A CA 1
ATOM 502 C C . SER A 1 69 ? -54.566 24.323 -3.997 1.00 70.69 69 SER A C 1
ATOM 504 O O . SER A 1 69 ? -55.505 25.114 -4.095 1.00 70.69 69 SER A O 1
ATOM 506 N N . VAL A 1 70 ? -53.302 24.745 -3.881 1.00 67.81 70 VAL A N 1
ATOM 507 C CA . VAL A 1 70 ? -52.904 26.167 -3.810 1.00 67.81 70 VAL A CA 1
ATOM 508 C C . VAL A 1 70 ? -53.186 26.953 -5.094 1.00 67.81 70 VAL A C 1
ATOM 510 O O . VAL A 1 70 ? -53.032 28.172 -5.111 1.00 67.81 70 VAL A O 1
ATOM 513 N N . ALA A 1 71 ? -53.564 26.272 -6.178 1.00 72.38 71 ALA A N 1
ATOM 514 C CA . ALA A 1 71 ? -53.969 26.906 -7.425 1.00 72.38 71 ALA A CA 1
ATOM 515 C C . ALA A 1 71 ? -55.407 27.453 -7.373 1.00 72.38 71 ALA A C 1
ATOM 517 O O . ALA A 1 71 ? -55.736 28.317 -8.186 1.00 72.38 71 ALA A O 1
ATOM 518 N N . ILE A 1 72 ? -56.232 27.009 -6.415 1.00 76.19 72 ILE A N 1
ATOM 519 C CA . ILE A 1 72 ? -57.613 27.480 -6.249 1.00 76.19 72 ILE A CA 1
ATOM 520 C C . ILE A 1 72 ? -57.609 28.933 -5.724 1.00 76.19 72 ILE A C 1
ATOM 522 O O . ILE A 1 72 ? -56.870 29.247 -4.793 1.00 76.19 72 ILE A O 1
ATOM 526 N N . GLU A 1 73 ? -58.378 29.836 -6.336 1.00 72.50 73 GLU A N 1
ATOM 527 C CA . GLU A 1 73 ? -58.463 31.291 -6.091 1.00 72.50 73 GLU A CA 1
ATOM 528 C C . GLU A 1 73 ? -57.156 32.109 -6.216 1.00 72.50 73 GLU A C 1
ATOM 530 O O . GLU A 1 73 ? -57.087 33.237 -5.721 1.00 72.50 73 GLU A O 1
ATOM 535 N N . ASN A 1 74 ? -56.090 31.581 -6.828 1.00 71.75 74 ASN A N 1
ATOM 536 C CA . ASN A 1 74 ? -54.755 32.205 -6.778 1.00 71.75 74 ASN A CA 1
ATOM 537 C C . ASN A 1 74 ? -54.277 32.863 -8.096 1.00 71.75 74 ASN A C 1
ATOM 539 O O . ASN A 1 74 ? -53.106 33.238 -8.196 1.00 71.75 74 ASN A O 1
ATOM 543 N N . ALA A 1 75 ? -55.136 33.048 -9.108 1.00 71.56 75 ALA A N 1
ATOM 544 C CA . ALA A 1 75 ? -54.758 33.753 -10.342 1.00 71.56 75 ALA A CA 1
ATOM 545 C C . ALA A 1 75 ? -54.839 35.293 -10.239 1.00 71.56 75 ALA A C 1
ATOM 547 O O . ALA A 1 75 ? -55.501 35.862 -9.371 1.00 71.56 75 ALA A O 1
ATOM 548 N N . ILE A 1 76 ? -54.174 35.983 -11.174 1.00 65.88 76 ILE A N 1
ATOM 549 C CA . ILE A 1 76 ? -54.073 37.452 -11.240 1.00 65.88 76 ILE A CA 1
ATOM 550 C C . ILE A 1 76 ? -55.042 37.999 -12.313 1.00 65.88 76 ILE A C 1
ATOM 552 O O . ILE A 1 76 ? -55.099 37.475 -13.423 1.00 65.88 76 ILE A O 1
ATOM 556 N N . ASP A 1 77 ? -55.791 39.063 -11.999 1.00 63.38 77 ASP A N 1
ATOM 557 C CA . ASP A 1 77 ? -56.798 39.708 -12.871 1.00 63.38 77 ASP A CA 1
ATOM 558 C C . ASP A 1 77 ? -56.138 40.558 -13.996 1.00 63.38 77 ASP A C 1
ATOM 560 O O . ASP A 1 77 ? -55.144 41.237 -13.712 1.00 63.38 77 ASP A O 1
ATOM 564 N N . PRO A 1 78 ? -56.647 40.612 -15.255 1.00 67.81 78 PRO A N 1
ATOM 565 C CA . PRO A 1 78 ? -57.902 40.058 -15.773 1.00 67.81 78 PRO A CA 1
ATOM 566 C C . PRO A 1 78 ? -57.851 38.570 -16.143 1.00 67.81 78 PRO A C 1
ATOM 568 O O . PRO A 1 78 ? -57.020 38.145 -16.947 1.00 67.81 78 PRO A O 1
ATOM 571 N N . CYS A 1 79 ? -58.810 37.798 -15.628 1.00 71.75 79 CYS A N 1
ATOM 572 C CA . CYS A 1 79 ? -58.930 36.370 -15.923 1.00 71.75 79 CYS A CA 1
ATOM 573 C C . CYS A 1 79 ? -59.569 36.079 -17.301 1.00 71.75 79 CYS A C 1
ATOM 575 O O . CYS A 1 79 ? -60.491 36.795 -17.705 1.00 71.75 79 CYS A O 1
ATOM 577 N N . PRO A 1 80 ? -59.150 35.020 -18.028 1.00 78.81 80 PRO A N 1
ATOM 578 C CA . PRO A 1 80 ? -59.893 34.518 -19.185 1.00 78.81 80 PRO A CA 1
ATOM 579 C C . PRO A 1 80 ? -61.340 34.165 -18.817 1.00 78.81 80 PRO A C 1
ATOM 581 O O . PRO A 1 80 ? -61.573 33.608 -17.754 1.00 78.81 80 PRO A O 1
ATOM 584 N N . GLU A 1 81 ? -62.308 34.435 -19.702 1.00 84.75 81 GLU A N 1
ATOM 585 C CA . GLU A 1 81 ? -63.743 34.213 -19.419 1.00 84.75 81 GLU A CA 1
ATOM 586 C C . GLU A 1 81 ? -64.114 32.733 -19.199 1.00 84.75 81 GLU A C 1
ATOM 588 O O . GLU A 1 81 ? -65.137 32.433 -18.582 1.00 84.75 81 GLU A O 1
ATOM 593 N N . ILE A 1 82 ? -63.305 31.809 -19.722 1.00 86.62 82 ILE A N 1
ATOM 594 C CA . ILE A 1 82 ? -63.468 30.360 -19.585 1.00 86.62 82 ILE A CA 1
ATOM 595 C C . ILE A 1 82 ? -62.103 29.688 -19.403 1.00 86.62 82 ILE A C 1
ATOM 597 O O . ILE A 1 82 ? -61.095 30.170 -19.926 1.00 86.62 82 ILE A O 1
ATOM 601 N N . ASP A 1 83 ? -62.074 28.559 -18.702 1.00 85.75 83 ASP A N 1
ATOM 602 C CA . ASP A 1 83 ? -60.921 27.659 -18.667 1.00 85.75 83 ASP A CA 1
ATOM 603 C C . ASP A 1 83 ? -60.836 26.790 -19.945 1.00 85.75 83 ASP A C 1
ATOM 605 O O . ASP A 1 83 ? -61.674 26.894 -20.848 1.00 85.75 83 ASP A O 1
ATOM 609 N N . GLN A 1 84 ? -59.834 25.908 -20.057 1.00 84.12 84 GLN A N 1
ATOM 610 C CA . GLN A 1 84 ? -59.651 25.094 -21.271 1.00 84.12 84 GLN A CA 1
ATOM 611 C C . GLN A 1 84 ? -60.751 24.044 -21.499 1.00 84.12 84 GLN A C 1
ATOM 613 O O . GLN A 1 84 ? -60.905 23.559 -22.618 1.00 84.12 84 GLN A O 1
ATOM 618 N N . ARG A 1 85 ? -61.546 23.711 -20.480 1.00 84.50 85 ARG A N 1
ATOM 619 C CA . ARG A 1 85 ? -62.711 22.816 -20.597 1.00 84.50 85 ARG A CA 1
ATOM 620 C C . ARG A 1 85 ? -63.960 23.578 -21.049 1.00 84.50 85 ARG A C 1
ATOM 622 O O . ARG A 1 85 ? -64.995 22.974 -21.326 1.00 84.50 85 ARG A O 1
ATOM 629 N N . GLY A 1 86 ? -63.878 24.907 -21.125 1.00 82.94 86 GLY A N 1
ATOM 630 C CA . GLY A 1 86 ? -65.005 25.789 -21.399 1.00 82.94 86 GLY A CA 1
ATOM 631 C C . GLY A 1 86 ? -65.842 26.119 -20.161 1.00 82.94 86 GLY A C 1
ATOM 632 O O . GLY A 1 86 ? -66.965 26.604 -20.315 1.00 82.94 86 GLY A O 1
ATOM 633 N N . VAL A 1 87 ? -65.337 25.857 -18.949 1.00 84.81 87 VAL A N 1
ATOM 634 C CA . VAL A 1 87 ? -66.000 26.242 -17.696 1.00 84.81 87 VAL A CA 1
ATOM 635 C C . VAL A 1 87 ? -65.781 27.731 -17.464 1.00 84.81 87 VAL A C 1
ATOM 637 O O . VAL A 1 87 ? -64.657 28.215 -17.553 1.00 84.81 87 VAL A O 1
ATOM 640 N N . ALA A 1 88 ? -66.866 28.465 -17.205 1.00 84.06 88 ALA A N 1
ATOM 641 C CA . ALA A 1 88 ? -66.813 29.908 -16.989 1.00 84.06 88 ALA A CA 1
ATOM 642 C C . ALA A 1 88 ? -65.951 30.257 -15.777 1.00 84.06 88 ALA A C 1
ATOM 644 O O . ALA A 1 88 ? -66.075 29.617 -14.736 1.00 84.06 88 ALA A O 1
ATOM 645 N N . ARG A 1 89 ? -65.139 31.302 -15.905 1.00 84.75 89 ARG A N 1
ATOM 646 C CA . ARG A 1 89 ? -64.348 31.843 -14.805 1.00 84.75 89 ARG A CA 1
ATOM 647 C C . ARG A 1 89 ? -64.837 33.247 -14.432 1.00 84.75 89 ARG A C 1
ATOM 649 O O . ARG A 1 89 ? -65.197 34.018 -15.328 1.00 84.75 89 ARG A O 1
ATOM 656 N N . PRO A 1 90 ? -64.823 33.612 -13.145 1.00 81.94 90 PRO A N 1
ATOM 657 C CA . PRO A 1 90 ? -64.573 32.735 -12.000 1.00 81.94 90 PRO A CA 1
ATOM 658 C C . PRO A 1 90 ? -65.843 31.963 -11.564 1.00 81.94 90 PRO A C 1
ATOM 660 O O . PRO A 1 90 ? -66.962 32.432 -11.804 1.00 81.94 90 PRO A O 1
ATOM 663 N N . GLN A 1 91 ? -65.708 30.779 -10.951 1.00 78.94 91 GLN A N 1
ATOM 664 C CA . GLN A 1 91 ? -66.849 30.042 -10.352 1.00 78.94 91 GLN A CA 1
ATOM 665 C C . GLN A 1 91 ? -67.254 30.590 -8.969 1.00 78.94 91 GLN A C 1
ATOM 667 O O . GLN A 1 91 ? -68.404 30.480 -8.536 1.00 78.94 91 GLN A O 1
ATOM 672 N N . ASN A 1 92 ? -66.310 31.237 -8.312 1.00 65.88 92 ASN A N 1
ATOM 673 C CA . ASN A 1 92 ? -66.316 31.904 -7.016 1.00 65.88 92 ASN A CA 1
ATOM 674 C C . ASN A 1 92 ? -65.721 33.313 -7.254 1.00 65.88 92 ASN A C 1
ATOM 676 O O . ASN A 1 92 ? -65.812 33.818 -8.361 1.00 65.88 92 ASN A O 1
ATOM 680 N N . SER A 1 93 ? -65.287 34.095 -6.268 1.00 70.31 93 SER A N 1
ATOM 681 C CA . SER A 1 93 ? -65.015 35.535 -6.532 1.00 70.31 93 SER A CA 1
ATOM 682 C C . SER A 1 93 ? -63.651 35.809 -7.189 1.00 70.31 93 SER A C 1
ATOM 684 O O . SER A 1 93 ? -63.372 36.962 -7.523 1.00 70.31 93 SER A O 1
ATOM 686 N N . TYR A 1 94 ? -62.832 34.771 -7.370 1.00 71.75 94 TYR A N 1
ATOM 687 C CA . TYR A 1 94 ? -61.498 34.781 -7.967 1.00 71.75 94 TYR A CA 1
ATOM 688 C C . TYR A 1 94 ? -61.375 33.580 -8.907 1.00 71.75 94 TYR A C 1
ATOM 690 O O . TYR A 1 94 ? -62.207 32.687 -8.854 1.00 71.75 94 TYR A O 1
ATOM 698 N N . CYS A 1 95 ? -60.401 33.575 -9.814 1.00 79.81 95 CYS A N 1
ATOM 699 C CA . CYS A 1 95 ? -60.196 32.416 -10.679 1.00 79.81 95 CYS A CA 1
ATOM 700 C C . CYS A 1 95 ? -58.941 31.647 -10.298 1.00 79.81 95 CYS A C 1
ATOM 702 O O . CYS A 1 95 ? -58.016 32.185 -9.677 1.00 79.81 95 CYS A O 1
ATOM 704 N N . ASP A 1 96 ? -58.910 30.394 -10.725 1.00 81.25 96 ASP A N 1
ATOM 705 C CA . ASP A 1 96 ? -57.827 29.495 -10.381 1.00 81.25 96 ASP A CA 1
ATOM 706 C C . ASP A 1 96 ? -56.628 29.678 -11.305 1.00 81.25 96 ASP A C 1
ATOM 708 O O . ASP A 1 96 ? -56.748 29.953 -12.508 1.00 81.25 96 ASP A O 1
ATOM 712 N N . ALA A 1 97 ? -55.437 29.504 -10.743 1.00 77.56 97 ALA A N 1
ATOM 713 C CA . ALA A 1 97 ? -54.201 29.549 -11.500 1.00 77.56 97 ALA A CA 1
ATOM 714 C C . ALA A 1 97 ? -54.121 28.347 -12.459 1.00 77.56 97 ALA A C 1
ATOM 716 O O . ALA A 1 97 ? -54.346 27.200 -12.083 1.00 77.56 97 ALA A O 1
ATOM 717 N N . GLY A 1 98 ? -53.776 28.607 -13.723 1.00 75.62 98 GLY A N 1
ATOM 718 C CA . GLY A 1 98 ? -53.585 27.568 -14.739 1.00 75.62 98 GLY A CA 1
ATOM 719 C C . GLY A 1 98 ? -54.805 27.304 -15.630 1.00 75.62 98 GLY A C 1
ATOM 720 O O . GLY A 1 98 ? -55.680 28.155 -15.796 1.00 75.62 98 GLY A O 1
ATOM 721 N N . ALA A 1 99 ? -54.819 26.133 -16.275 1.00 81.00 99 ALA A N 1
ATOM 722 C CA . ALA A 1 99 ? -55.744 25.770 -17.359 1.00 81.00 99 ALA A CA 1
ATOM 723 C C . ALA A 1 99 ? -57.104 25.199 -16.905 1.00 81.00 99 ALA A C 1
ATOM 725 O O . ALA A 1 99 ? -57.971 24.959 -17.752 1.00 81.00 99 ALA A O 1
ATOM 726 N N . TYR A 1 100 ? -57.276 24.970 -15.602 1.00 83.75 100 TYR A N 1
ATOM 727 C CA . TYR A 1 100 ? -58.399 24.251 -15.002 1.00 83.75 100 TYR A CA 1
ATOM 728 C C . TYR A 1 100 ? -59.037 25.090 -13.886 1.00 83.75 100 TYR A C 1
ATOM 730 O O . TYR A 1 100 ? -58.324 25.616 -13.041 1.00 83.75 100 TYR A O 1
ATOM 738 N N . GLU A 1 101 ? -60.363 25.222 -13.887 1.00 86.25 101 GLU A N 1
ATOM 739 C CA . GLU A 1 101 ? -61.149 25.849 -12.812 1.00 86.25 101 GLU A CA 1
ATOM 740 C C . GLU A 1 101 ? -61.768 24.782 -11.889 1.00 86.25 101 GLU A C 1
ATOM 742 O O . GLU A 1 101 ? -62.545 23.923 -12.310 1.00 86.25 101 GLU A O 1
ATOM 747 N N . TYR A 1 102 ? -61.453 24.801 -10.609 1.00 79.69 102 TYR A N 1
ATOM 748 C CA . TYR A 1 102 ? -62.094 23.976 -9.607 1.00 79.69 102 TYR A CA 1
ATOM 749 C C . TYR A 1 102 ? -63.589 24.295 -9.508 1.00 79.69 102 TYR A C 1
ATOM 751 O O . TYR A 1 102 ? -64.029 25.441 -9.528 1.00 79.69 102 TYR A O 1
ATOM 759 N N . VAL A 1 103 ? -64.402 23.241 -9.420 1.00 75.81 103 VAL A N 1
ATOM 760 C CA . VAL A 1 103 ? -65.858 23.351 -9.297 1.00 75.81 103 VAL A CA 1
ATOM 761 C C . VAL A 1 103 ? -66.254 22.731 -7.962 1.00 75.81 103 VAL A C 1
ATOM 763 O O . VAL A 1 103 ? -66.532 21.535 -7.883 1.00 75.81 103 VAL A O 1
ATOM 766 N N . GLY A 1 104 ? -66.264 23.549 -6.913 1.00 68.50 104 GLY A N 1
ATOM 767 C CA . GLY A 1 104 ? -66.594 23.154 -5.545 1.00 68.50 104 GLY A CA 1
ATOM 768 C C . GLY A 1 104 ? -66.606 24.355 -4.598 1.00 68.50 104 GLY A C 1
ATOM 769 O O . GLY A 1 104 ? -66.247 25.463 -4.995 1.00 68.50 104 GLY A O 1
ATOM 770 N N . ASP A 1 105 ? -67.053 24.147 -3.358 1.00 61.44 105 ASP A N 1
ATOM 771 C CA . ASP A 1 105 ? -66.926 25.177 -2.323 1.00 61.44 105 ASP A CA 1
ATOM 772 C C . ASP A 1 105 ? -65.426 25.406 -2.032 1.00 61.44 105 ASP A C 1
ATOM 774 O O . ASP A 1 105 ? -64.666 24.432 -2.006 1.00 61.44 105 ASP A O 1
ATOM 778 N N . PRO A 1 106 ? -64.970 26.661 -1.853 1.00 57.19 106 PRO A N 1
ATOM 779 C CA . PRO A 1 106 ? -63.572 26.930 -1.536 1.00 57.19 106 PRO A CA 1
ATOM 780 C C . PRO A 1 106 ? -63.201 26.283 -0.192 1.00 57.19 106 PRO A C 1
ATOM 782 O O . PRO A 1 106 ? -64.071 26.192 0.687 1.00 57.19 106 PRO A O 1
ATOM 785 N N . PRO A 1 107 ? -61.930 25.873 0.003 1.00 58.44 107 PRO A N 1
ATOM 786 C CA . PRO A 1 107 ? -61.479 25.429 1.315 1.00 58.44 107 PRO A CA 1
ATOM 787 C C . PRO A 1 107 ? -61.790 26.519 2.358 1.00 58.44 107 PRO A C 1
ATOM 789 O O . PRO A 1 107 ? -61.781 27.714 2.024 1.00 58.44 107 PRO A O 1
ATOM 792 N N . PRO A 1 108 ? -62.126 26.148 3.608 1.00 61.25 108 PRO A N 1
ATOM 793 C CA . PRO A 1 108 ? -62.370 27.132 4.652 1.00 61.25 108 PRO A CA 1
ATOM 794 C C . PRO A 1 108 ? -61.170 28.076 4.762 1.00 61.25 108 PRO A C 1
ATOM 796 O O . PRO A 1 108 ? -60.024 27.649 4.668 1.00 61.25 108 PRO A O 1
ATOM 799 N N . ALA A 1 109 ? -61.427 29.372 4.950 1.00 62.25 109 ALA A N 1
ATOM 800 C CA . ALA A 1 109 ? -60.343 30.309 5.209 1.00 62.25 109 ALA A CA 1
ATOM 801 C C . ALA A 1 109 ? -59.649 29.900 6.510 1.00 62.25 109 ALA A C 1
ATOM 803 O O . ALA A 1 109 ? -60.280 29.906 7.573 1.00 62.25 109 ALA A O 1
ATOM 804 N N . ASP A 1 110 ? -58.372 29.549 6.415 1.00 73.94 110 ASP A N 1
ATOM 805 C CA . ASP A 1 110 ? -57.566 29.266 7.582 1.00 73.94 110 ASP A CA 1
ATOM 806 C C . ASP A 1 110 ? -56.994 30.561 8.154 1.00 73.94 110 ASP A C 1
ATOM 808 O O . ASP A 1 110 ? -56.217 31.278 7.523 1.00 73.94 110 ASP A O 1
ATOM 812 N N . SER A 1 111 ? -57.468 30.900 9.347 1.00 79.56 111 SER A N 1
ATOM 813 C CA . SER A 1 111 ? -57.018 32.058 10.116 1.00 79.56 111 SER A CA 1
ATOM 814 C C . SER A 1 111 ? -56.465 31.652 11.476 1.00 79.56 111 SER A C 1
ATOM 816 O O . SER A 1 111 ? -56.364 32.504 12.363 1.00 79.56 111 SER A O 1
ATOM 818 N N . THR A 1 112 ? -56.266 30.353 11.703 1.00 87.31 112 THR A N 1
ATOM 819 C CA . THR A 1 112 ? -55.721 29.851 12.961 1.00 87.31 112 THR A CA 1
ATOM 820 C C . THR A 1 112 ? -54.224 29.707 12.764 1.00 87.31 112 THR A C 1
ATOM 822 O O . THR A 1 112 ? -53.823 29.002 11.857 1.00 87.31 112 THR A O 1
ATOM 825 N N . PRO A 1 113 ? -53.391 30.410 13.542 1.00 88.94 113 PRO A N 1
ATOM 826 C CA . PRO A 1 113 ? -51.961 30.192 13.463 1.00 88.94 113 PRO A CA 1
ATOM 827 C C . PRO A 1 113 ? -51.583 28.764 13.869 1.00 88.94 113 PRO A C 1
ATOM 829 O O . PRO A 1 113 ? -52.217 28.230 14.787 1.00 88.94 113 PRO A O 1
ATOM 832 N N . PRO A 1 114 ? -50.532 28.197 13.255 1.00 92.38 114 PRO A N 1
ATOM 833 C CA . PRO A 1 114 ? -49.986 26.915 13.672 1.00 92.38 114 PRO A CA 1
ATOM 834 C C . PRO A 1 114 ? -49.346 27.018 15.066 1.00 92.38 114 PRO A C 1
ATOM 836 O O . PRO A 1 114 ? -48.990 28.109 15.521 1.00 92.38 114 PRO A O 1
ATOM 839 N N . GLU A 1 115 ? -49.163 25.874 15.722 1.00 94.81 115 GLU A N 1
ATOM 840 C CA . GLU A 1 115 ? -48.391 25.725 16.960 1.00 94.81 115 GLU A CA 1
ATOM 841 C C . GLU A 1 115 ? -47.085 24.975 16.672 1.00 94.81 115 GLU A C 1
ATOM 843 O O . GLU A 1 115 ? -47.086 23.931 16.016 1.00 94.81 115 GLU A O 1
ATOM 848 N N . THR A 1 116 ? -45.972 25.496 17.185 1.00 94.25 116 THR A N 1
ATOM 849 C CA . THR A 1 116 ? -44.631 24.917 17.054 1.00 94.25 116 THR A CA 1
ATOM 850 C C . THR A 1 116 ? -44.210 24.275 18.364 1.00 94.25 116 THR A C 1
ATOM 852 O O . THR A 1 116 ? -44.330 24.875 19.433 1.00 94.25 116 THR A O 1
ATOM 855 N N . GLU A 1 117 ? -43.651 23.074 18.288 1.00 91.19 117 GLU A N 1
ATOM 856 C CA . GLU A 1 117 ? -43.087 22.377 19.436 1.00 91.19 117 GLU A CA 1
ATOM 857 C C . GLU A 1 117 ? -41.672 21.878 19.148 1.00 91.19 117 GLU A C 1
ATOM 859 O O . GLU A 1 117 ? -41.313 21.525 18.026 1.00 91.19 117 GLU A O 1
ATOM 864 N N . LEU A 1 118 ? -40.849 21.861 20.191 1.00 88.44 118 LEU A N 1
ATOM 865 C CA . LEU A 1 118 ? -39.498 21.318 20.137 1.00 88.44 118 LEU A CA 1
ATOM 866 C C . LEU A 1 118 ? -39.548 19.815 20.420 1.00 88.44 118 LEU A C 1
ATOM 868 O O . LEU A 1 118 ? -40.358 19.357 21.229 1.00 88.44 118 LEU A O 1
ATOM 872 N N . GLY A 1 119 ? -38.679 19.048 19.766 1.00 79.12 119 GLY A N 1
ATOM 873 C CA . GLY A 1 119 ? -38.557 17.614 19.995 1.00 79.12 119 GLY A CA 1
ATOM 874 C C . GLY A 1 119 ? -38.140 17.281 21.431 1.00 79.12 119 GLY A C 1
ATOM 875 O O . GLY A 1 119 ? -37.531 18.090 22.129 1.00 79.12 119 GLY A O 1
ATOM 876 N N . LEU A 1 120 ? -38.468 16.063 21.881 1.00 65.19 120 LEU A N 1
ATOM 877 C CA . LEU A 1 120 ? -38.123 15.582 23.229 1.00 65.19 120 LEU A CA 1
ATOM 878 C C . LEU A 1 120 ? -36.603 15.484 23.456 1.00 65.19 120 LEU A C 1
ATOM 880 O O . LEU A 1 120 ? -36.154 15.746 24.569 1.00 65.19 120 LEU A O 1
ATOM 884 N N . ASN A 1 121 ? -35.842 15.175 22.402 1.00 64.12 121 ASN A N 1
ATOM 885 C CA . ASN A 1 121 ? -34.385 15.287 22.349 1.00 64.12 121 ASN A CA 1
ATOM 886 C C . ASN A 1 121 ? -34.055 16.435 21.402 1.00 64.12 121 ASN A C 1
ATOM 888 O O . ASN A 1 121 ? -33.927 16.256 20.195 1.00 64.12 121 ASN A O 1
ATOM 892 N N . ILE A 1 122 ? -34.091 17.645 21.945 1.00 68.00 122 ILE A N 1
ATOM 893 C CA . ILE A 1 122 ? -34.143 18.847 21.122 1.00 68.00 122 ILE A CA 1
ATOM 894 C C . ILE A 1 122 ? -32.880 19.074 20.301 1.00 68.00 122 ILE A C 1
ATOM 896 O O . ILE A 1 122 ? -33.008 19.569 19.194 1.00 68.00 122 ILE A O 1
ATOM 900 N N . ALA A 1 123 ? -31.710 18.717 20.824 1.00 70.56 123 ALA A N 1
ATOM 901 C CA . ALA A 1 123 ? -30.438 18.813 20.133 1.00 70.56 123 ALA A CA 1
ATOM 902 C C . ALA A 1 123 ? -29.649 17.537 20.399 1.00 70.56 123 ALA A C 1
ATOM 904 O O . ALA A 1 123 ? -29.343 17.224 21.551 1.00 70.56 123 ALA A O 1
ATOM 905 N N . GLU A 1 124 ? -29.365 16.798 19.338 1.00 73.12 124 GLU A N 1
ATOM 906 C CA . GLU A 1 124 ? -28.486 15.636 19.369 1.00 73.12 124 GLU A CA 1
ATOM 907 C C . GLU A 1 124 ? -27.289 15.959 18.486 1.00 73.12 124 GLU A C 1
ATOM 909 O O . GLU A 1 124 ? -27.463 16.429 17.361 1.00 73.12 124 GLU A O 1
ATOM 914 N N . GLN A 1 125 ? -26.080 15.755 19.009 1.00 75.12 125 GLN A N 1
ATOM 915 C CA . GLN A 1 125 ? -24.884 15.820 18.183 1.00 75.12 125 GLN A CA 1
ATOM 916 C C . GLN A 1 125 ? -25.036 14.793 17.055 1.00 75.12 125 GLN A C 1
ATOM 918 O O . GLN A 1 125 ? -25.261 13.611 17.321 1.00 75.12 125 GLN A O 1
ATOM 923 N N . ASP A 1 126 ? -25.004 15.265 15.813 1.00 69.38 126 ASP A N 1
ATOM 924 C CA . ASP A 1 126 ? -25.238 14.461 14.612 1.00 69.38 126 ASP A CA 1
ATOM 925 C C . ASP A 1 126 ? -23.968 14.304 13.763 1.00 69.38 126 ASP A C 1
ATOM 927 O O . ASP A 1 126 ? -23.911 13.415 12.914 1.00 69.38 126 ASP A O 1
ATOM 931 N N . SER A 1 127 ? -22.936 15.112 14.039 1.00 71.31 127 SER A N 1
ATOM 932 C CA . SER A 1 127 ? -21.566 14.945 13.543 1.00 71.31 127 SER A CA 1
ATOM 933 C C . SER A 1 127 ? -20.536 15.423 14.579 1.00 71.31 127 SER A C 1
ATOM 935 O O . SER A 1 127 ? -20.902 15.941 15.634 1.00 71.31 127 SER A O 1
ATOM 937 N N . ILE A 1 128 ? -19.241 15.293 14.282 1.00 67.94 128 ILE A N 1
ATOM 938 C CA . ILE A 1 128 ? -18.163 15.814 15.141 1.00 67.94 128 ILE A CA 1
ATOM 939 C C . ILE A 1 128 ? -18.186 17.348 15.280 1.00 67.94 128 ILE A C 1
ATOM 941 O O . ILE A 1 128 ? -17.693 17.867 16.268 1.00 67.94 128 ILE A O 1
ATOM 945 N N . GLU A 1 129 ? -18.827 18.073 14.356 1.00 72.62 129 GLU A N 1
ATOM 946 C CA . GLU A 1 129 ? -18.865 19.548 14.344 1.00 72.62 129 GLU A CA 1
ATOM 947 C C . GLU A 1 129 ? -20.272 20.141 14.482 1.00 72.62 129 GLU A C 1
ATOM 949 O O . GLU A 1 129 ? -20.424 21.353 14.659 1.00 72.62 129 GLU A O 1
ATOM 954 N N . THR A 1 130 ? -21.325 19.323 14.398 1.00 75.06 130 THR A N 1
ATOM 955 C CA . THR A 1 130 ? -22.710 19.812 14.371 1.00 75.06 130 THR A CA 1
ATOM 956 C C . THR A 1 130 ? -23.625 19.092 15.347 1.00 75.06 130 THR A C 1
ATOM 958 O O . THR A 1 130 ? -23.409 17.942 15.730 1.00 75.06 130 THR A O 1
ATOM 961 N N . MET A 1 131 ? -24.700 19.784 15.719 1.00 79.00 131 MET A N 1
ATOM 962 C CA . MET A 1 131 ? -25.875 19.173 16.325 1.00 79.00 131 MET A CA 1
ATOM 963 C C . MET A 1 131 ? -27.133 19.447 15.506 1.00 79.00 131 MET A C 1
ATOM 965 O O . MET A 1 131 ? -27.342 20.544 14.980 1.00 79.00 131 MET A O 1
ATOM 969 N N . ALA A 1 132 ? -28.001 18.444 15.449 1.00 82.56 132 ALA A N 1
ATOM 970 C CA . ALA A 1 132 ? -29.302 18.502 14.814 1.00 82.56 132 ALA A CA 1
ATOM 971 C C . ALA A 1 132 ? -30.365 18.942 15.819 1.00 82.56 132 ALA A C 1
ATOM 973 O O . ALA A 1 132 ? -30.596 18.275 16.829 1.00 82.56 132 ALA A O 1
ATOM 974 N N . ILE A 1 133 ? -31.065 20.033 15.504 1.00 85.31 133 ILE A N 1
ATOM 975 C CA . ILE A 1 133 ? -32.193 20.512 16.291 1.00 85.31 133 ILE A CA 1
ATOM 976 C C . ILE A 1 133 ? -33.508 19.980 15.723 1.00 85.31 133 ILE A C 1
ATOM 978 O O . ILE A 1 133 ? -33.886 20.302 14.593 1.00 85.31 133 ILE A O 1
ATOM 982 N N . LEU A 1 134 ? -34.233 19.195 16.521 1.00 87.69 134 LEU A N 1
ATOM 983 C CA . LEU A 1 134 ? -35.513 18.598 16.142 1.00 87.69 134 LEU A CA 1
ATOM 984 C C . LEU A 1 134 ? -36.686 19.456 16.615 1.00 87.69 134 LEU A C 1
ATOM 986 O O . LEU A 1 134 ? -36.811 19.799 17.793 1.00 87.69 134 LEU A O 1
ATOM 990 N N . PHE A 1 135 ? -37.601 19.746 15.698 1.00 90.88 135 PHE A N 1
ATOM 991 C CA . PHE A 1 135 ? -38.850 20.451 15.975 1.00 90.88 135 PHE A CA 1
ATOM 992 C C . PHE A 1 135 ? -39.980 19.958 15.076 1.00 90.88 135 PHE A C 1
ATOM 994 O O . PHE A 1 135 ? -39.756 19.364 14.019 1.00 90.88 135 PHE A O 1
ATOM 1001 N N . TYR A 1 136 ? -41.207 20.205 15.515 1.00 90.75 136 TYR A N 1
ATOM 1002 C CA . TYR A 1 136 ? -42.430 19.806 14.840 1.00 90.75 136 TYR A CA 1
ATOM 1003 C C . TYR A 1 136 ? -43.437 20.950 14.888 1.00 90.75 136 TYR A C 1
ATOM 1005 O O . TYR A 1 136 ? -43.335 21.881 15.687 1.00 90.75 136 TYR A O 1
ATOM 1013 N N . GLY A 1 137 ? -44.423 20.880 14.006 1.00 90.12 137 GLY A N 1
ATOM 1014 C CA . GLY A 1 137 ? -45.522 21.825 13.965 1.00 90.12 137 GLY A CA 1
ATOM 1015 C C . GLY A 1 137 ? -46.838 21.073 13.906 1.00 90.12 137 GLY A C 1
ATOM 1016 O O . GLY A 1 137 ? -46.914 19.966 13.369 1.00 90.12 137 GLY A O 1
ATOM 1017 N N . SER A 1 138 ? -47.878 21.692 14.439 1.00 91.75 138 SER A N 1
ATOM 1018 C CA . SER A 1 138 ? -49.247 21.228 14.285 1.00 91.75 138 SER A CA 1
ATOM 1019 C C . SER A 1 138 ? -50.140 22.394 13.899 1.00 91.75 138 SER A C 1
ATOM 1021 O O . SER A 1 138 ? -49.915 23.531 14.307 1.00 91.75 138 SER A O 1
ATOM 1023 N N . ASP A 1 139 ? -51.151 22.110 13.093 1.00 90.44 139 ASP A N 1
ATOM 1024 C CA . ASP A 1 139 ? -52.157 23.086 12.719 1.00 90.44 139 ASP A CA 1
ATOM 1025 C C . ASP A 1 139 ? -53.517 22.400 12.545 1.00 90.44 139 ASP A C 1
ATOM 1027 O O . ASP A 1 139 ? -53.620 21.171 12.466 1.00 90.44 139 ASP A O 1
ATOM 1031 N N . ASN A 1 140 ? -54.591 23.185 12.563 1.00 85.75 140 ASN A N 1
ATOM 1032 C CA . ASN A 1 140 ? -55.939 22.650 12.466 1.00 85.75 140 ASN A CA 1
ATOM 1033 C C . ASN A 1 140 ? -56.367 22.293 11.031 1.00 85.75 140 ASN A C 1
ATOM 1035 O O . ASN A 1 140 ? -57.331 21.534 10.883 1.00 85.75 140 ASN A O 1
ATOM 1039 N N . GLN A 1 141 ? -55.696 22.825 10.005 1.00 80.56 141 GLN A N 1
ATOM 1040 C CA . GLN A 1 141 ? -56.035 22.626 8.594 1.00 80.56 141 GLN A CA 1
ATOM 1041 C C . GLN A 1 141 ? -54.824 22.293 7.719 1.00 80.56 141 GLN A C 1
ATOM 1043 O O . GLN A 1 141 ? -54.990 21.609 6.709 1.00 80.56 141 GLN A O 1
ATOM 1048 N N . THR A 1 142 ? -53.624 22.714 8.109 1.00 75.00 142 THR A N 1
ATOM 1049 C CA . THR A 1 142 ? -52.366 22.370 7.445 1.00 75.00 142 THR A CA 1
ATOM 1050 C C . THR A 1 142 ? -51.764 21.107 8.067 1.00 75.00 142 THR A C 1
ATOM 1052 O O . THR A 1 142 ? -51.542 21.031 9.275 1.00 75.00 142 THR A O 1
ATOM 1055 N N . SER A 1 143 ? -51.503 20.085 7.247 1.00 78.75 143 SER A N 1
ATOM 1056 C CA . SER A 1 143 ? -50.802 18.869 7.676 1.00 78.75 143 SER A CA 1
ATOM 1057 C C . SER A 1 143 ? -49.387 19.185 8.142 1.00 78.75 143 SER A C 1
ATOM 1059 O O . SER A 1 143 ? -48.740 20.093 7.631 1.00 78.75 143 SER A O 1
ATOM 1061 N N . GLN A 1 144 ? -48.871 18.364 9.055 1.00 76.88 144 GLN A N 1
ATOM 1062 C CA . GLN A 1 144 ? -47.504 18.485 9.563 1.00 76.88 144 GLN A CA 1
ATOM 1063 C C . GLN A 1 144 ? -46.441 18.519 8.447 1.00 76.88 144 GLN A C 1
ATOM 1065 O O . GLN A 1 144 ? -45.489 19.282 8.551 1.00 76.88 144 GLN A O 1
ATOM 1070 N N . GLU A 1 145 ? -46.622 17.743 7.373 1.00 74.69 145 GLU A N 1
ATOM 1071 C CA . GLU A 1 145 ? -45.709 17.693 6.215 1.00 74.69 145 GLU A CA 1
ATOM 1072 C C . GLU A 1 145 ? -45.729 18.975 5.357 1.00 74.69 145 GLU A C 1
ATOM 1074 O O . GLU A 1 145 ? -44.764 19.255 4.650 1.00 74.69 145 GLU A O 1
ATOM 1079 N N . ASP A 1 146 ? -46.805 19.768 5.426 1.00 75.81 146 ASP A N 1
ATOM 1080 C CA . ASP A 1 146 ? -46.979 20.992 4.630 1.00 75.81 146 ASP A CA 1
ATOM 1081 C C . ASP A 1 146 ? -46.699 22.278 5.431 1.00 75.81 146 ASP A C 1
ATOM 1083 O O . ASP A 1 146 ? -46.721 23.382 4.869 1.00 75.81 146 ASP A O 1
ATOM 1087 N N . LEU A 1 147 ? -46.420 22.156 6.734 1.00 81.56 147 LEU A N 1
ATOM 1088 C CA . LEU A 1 147 ? -45.954 23.267 7.556 1.00 81.56 147 LEU A CA 1
ATOM 1089 C C . LEU A 1 147 ? -44.532 23.651 7.151 1.00 81.56 147 LEU A C 1
ATOM 1091 O O . LEU A 1 147 ? -43.632 22.818 7.063 1.00 81.56 147 LEU A O 1
ATOM 1095 N N . ARG A 1 148 ? -44.318 24.948 6.929 1.00 85.81 148 ARG A N 1
ATOM 1096 C CA . ARG A 1 148 ? -42.975 25.510 6.766 1.00 85.81 148 ARG A CA 1
ATOM 1097 C C . ARG A 1 148 ? -42.471 26.019 8.100 1.00 85.81 148 ARG A C 1
ATOM 1099 O O . ARG A 1 148 ? -43.266 26.434 8.934 1.00 85.81 148 ARG A O 1
ATOM 1106 N N . PHE A 1 149 ? -41.158 26.052 8.274 1.00 90.44 149 PHE A N 1
ATOM 1107 C CA . PHE A 1 149 ? -40.546 26.581 9.483 1.00 90.44 149 PHE A CA 1
ATOM 1108 C C . PHE A 1 149 ? -39.604 27.720 9.143 1.00 90.44 149 PHE A C 1
ATOM 1110 O O . PHE A 1 149 ? -38.891 27.702 8.137 1.00 90.44 149 PHE A O 1
ATOM 1117 N N . GLU A 1 150 ? -39.623 28.721 10.007 1.00 93.62 150 GLU A N 1
ATOM 1118 C CA . GLU A 1 150 ? -38.608 29.752 10.053 1.00 93.62 150 GLU A CA 1
ATOM 1119 C C . GLU A 1 150 ? -37.814 29.568 11.345 1.00 93.62 150 GLU A C 1
ATOM 1121 O O . GLU A 1 150 ? -38.408 29.403 12.412 1.00 93.62 150 GLU A O 1
ATOM 1126 N N . CYS A 1 151 ? -36.490 29.616 11.247 1.00 92.44 151 CYS A N 1
ATOM 1127 C CA . CYS A 1 151 ? -35.559 29.437 12.351 1.00 92.44 151 CYS A CA 1
ATOM 1128 C C . CYS A 1 151 ? -34.616 30.630 12.471 1.00 92.44 151 CYS A C 1
ATOM 1130 O O . CYS A 1 151 ? -34.391 31.365 11.506 1.00 92.44 151 CYS A O 1
ATOM 1132 N N . ARG A 1 152 ? -34.025 30.785 13.653 1.00 89.69 152 ARG A N 1
ATOM 1133 C CA . ARG A 1 152 ? -32.834 31.605 13.879 1.00 89.69 152 ARG A CA 1
ATOM 1134 C C . ARG A 1 152 ? -32.014 31.044 15.037 1.00 89.69 152 ARG A C 1
ATOM 1136 O O . ARG A 1 152 ? -32.581 30.515 15.992 1.00 89.69 152 ARG A O 1
ATOM 1143 N N . TYR A 1 153 ? -30.698 31.178 14.932 1.00 87.12 153 TYR A N 1
ATOM 1144 C CA . TYR A 1 153 ? -29.713 30.749 15.922 1.00 87.12 153 TYR A CA 1
ATOM 1145 C C . TYR A 1 153 ? -28.719 31.882 16.111 1.00 87.12 153 TYR A C 1
ATOM 1147 O O . TYR A 1 153 ? -28.141 32.352 15.133 1.00 87.12 153 TYR A O 1
ATOM 1155 N N . TYR A 1 154 ? -28.569 32.358 17.339 1.00 83.69 154 TYR A N 1
ATOM 1156 C CA . TYR A 1 154 ? -27.697 33.488 17.627 1.00 83.69 154 TYR A CA 1
ATOM 1157 C C . TYR A 1 154 ? -27.112 33.392 19.028 1.00 83.69 154 TYR A C 1
ATOM 1159 O O . TYR A 1 154 ? -27.710 32.819 19.942 1.00 83.69 154 TYR A O 1
ATOM 1167 N N . GLU A 1 155 ? -25.933 33.978 19.181 1.00 78.31 155 GLU A N 1
ATOM 1168 C CA . GLU A 1 155 ? -25.243 34.073 20.455 1.00 78.31 155 GLU A CA 1
ATOM 1169 C C . GLU A 1 155 ? -26.005 35.001 21.414 1.00 78.31 155 GLU A C 1
ATOM 1171 O O . GLU A 1 155 ? -26.568 36.034 21.042 1.00 78.31 155 GLU A O 1
ATOM 1176 N N . ASN A 1 156 ? -26.029 34.617 22.679 1.00 74.56 156 ASN A N 1
ATOM 1177 C CA . ASN A 1 156 ? -26.596 35.355 23.786 1.00 74.56 156 ASN A CA 1
ATOM 1178 C C . ASN A 1 156 ? -25.509 35.545 24.841 1.00 74.56 156 ASN A C 1
ATOM 1180 O O . ASN A 1 156 ? -25.293 34.689 25.706 1.00 74.56 156 ASN A O 1
ATOM 1184 N N . ASP A 1 157 ? -24.855 36.702 24.771 1.00 67.44 157 ASP A N 1
ATOM 1185 C CA . ASP A 1 157 ? -23.907 37.144 25.783 1.00 67.44 157 ASP A CA 1
ATOM 1186 C C . ASP A 1 157 ? -24.636 37.304 27.131 1.00 67.44 157 ASP A C 1
ATOM 1188 O O . ASP A 1 157 ? -25.544 38.120 27.306 1.00 67.44 157 ASP A O 1
ATOM 1192 N N . LEU A 1 158 ? -24.263 36.476 28.109 1.00 63.94 158 LEU A N 1
ATOM 1193 C CA . LEU A 1 158 ? -24.844 36.499 29.453 1.00 63.94 158 LEU A CA 1
ATOM 1194 C C . LEU A 1 158 ? -24.247 37.608 30.340 1.00 63.94 158 LEU A C 1
ATOM 1196 O O . LEU A 1 158 ? -24.758 37.860 31.438 1.00 63.94 158 LEU A O 1
ATOM 1200 N N . LEU A 1 159 ? -23.163 38.249 29.897 1.00 61.25 159 LEU A N 1
ATOM 1201 C CA . LEU A 1 159 ? -22.417 39.289 30.605 1.00 61.25 159 LEU A CA 1
ATOM 1202 C C . LEU A 1 159 ? -22.772 40.702 30.119 1.00 61.25 159 LEU A C 1
ATOM 1204 O O . LEU A 1 159 ? -22.684 41.645 30.915 1.00 61.25 159 LEU A O 1
ATOM 1208 N N . GLU A 1 160 ? -23.223 40.853 28.873 1.00 62.81 160 GLU A N 1
ATOM 1209 C CA . GLU A 1 160 ? -23.679 42.120 28.297 1.00 62.81 160 GLU A CA 1
ATOM 1210 C C . GLU A 1 160 ? -25.183 42.082 27.979 1.00 62.81 160 GLU A C 1
ATOM 1212 O O . GLU A 1 160 ? -25.686 41.223 27.266 1.00 62.81 160 GLU A O 1
ATOM 1217 N N . GLN A 1 161 ? -25.952 43.021 28.540 1.00 59.84 161 GLN A N 1
ATOM 1218 C CA . GLN A 1 161 ? -27.374 43.112 28.212 1.00 59.84 161 GLN A CA 1
ATOM 1219 C C . GLN A 1 161 ? -27.502 43.641 26.776 1.00 59.84 161 GLN A C 1
ATOM 1221 O O . GLN A 1 161 ? -26.963 44.719 26.521 1.00 59.84 161 GLN A O 1
ATOM 1226 N N . PRO A 1 162 ? -28.229 42.963 25.864 1.00 60.75 162 PRO A N 1
ATOM 1227 C CA . PRO A 1 162 ? -28.332 43.417 24.485 1.00 60.75 162 PRO A CA 1
ATOM 1228 C C . PRO A 1 162 ? -28.906 44.833 24.445 1.00 60.75 162 PRO A C 1
ATOM 1230 O O . PRO A 1 162 ? -29.946 45.117 25.058 1.00 60.75 162 PRO A O 1
ATOM 1233 N N . ASP A 1 163 ? -28.219 45.725 23.733 1.00 65.69 163 ASP A N 1
ATOM 1234 C CA . ASP A 1 163 ? -28.695 47.084 23.523 1.00 65.69 163 ASP A CA 1
ATOM 1235 C C . ASP A 1 163 ? -30.071 47.029 22.833 1.00 65.69 163 ASP A C 1
ATOM 1237 O O . ASP A 1 163 ? -30.253 46.310 21.845 1.00 65.69 163 ASP A O 1
ATOM 1241 N N . PRO A 1 164 ? -31.084 47.760 23.329 1.00 65.38 164 PRO A N 1
ATOM 1242 C CA . PRO A 1 164 ? -32.399 47.746 22.712 1.00 65.38 164 PRO A CA 1
ATOM 1243 C C . PRO A 1 164 ? -32.306 48.314 21.293 1.00 65.38 164 PRO A C 1
ATOM 1245 O O . PRO A 1 164 ? -32.062 49.510 21.120 1.00 65.38 164 PRO A O 1
ATOM 1248 N N . LEU A 1 165 ? -32.557 47.463 20.292 1.00 68.44 165 LEU A N 1
ATOM 1249 C CA . LEU A 1 165 ? -32.649 47.867 18.889 1.00 68.44 165 LEU A CA 1
ATOM 1250 C C . LEU A 1 165 ? -33.648 49.018 18.752 1.00 68.44 165 LEU A C 1
ATOM 1252 O O . LEU A 1 165 ? -34.826 48.897 19.117 1.00 68.44 165 LEU A O 1
ATOM 1256 N N . ALA A 1 166 ? -33.183 50.159 18.245 1.00 74.19 166 ALA A N 1
ATOM 1257 C CA . ALA A 1 166 ? -34.078 51.270 17.993 1.00 74.19 166 ALA A CA 1
ATOM 1258 C C . ALA A 1 166 ? -35.035 50.900 16.841 1.00 74.19 166 ALA A C 1
ATOM 1260 O O . ALA A 1 166 ? -34.621 50.227 15.901 1.00 74.19 166 ALA A O 1
ATOM 1261 N N . PRO A 1 167 ? -36.295 51.378 16.830 1.00 73.19 167 PRO A N 1
ATOM 1262 C CA . PRO A 1 167 ? -37.286 51.013 15.806 1.00 73.19 167 PRO A CA 1
ATOM 1263 C C . PRO A 1 167 ? -36.914 51.350 14.350 1.00 73.19 167 PRO A C 1
ATOM 1265 O O . PRO A 1 167 ? -37.680 51.041 13.441 1.00 73.19 167 PRO A O 1
ATOM 1268 N N . TRP A 1 168 ? -35.814 52.073 14.138 1.00 76.81 168 TRP A N 1
ATOM 1269 C CA . TRP A 1 168 ? -35.310 52.513 12.837 1.00 76.81 168 TRP A CA 1
ATOM 1270 C C . TRP A 1 168 ? -33.949 51.909 12.480 1.00 76.81 168 TRP A C 1
ATOM 1272 O O . TRP A 1 168 ? -33.478 52.152 11.370 1.00 76.81 168 TRP A O 1
ATOM 1282 N N . ASP A 1 169 ? -33.320 51.164 13.391 1.00 77.94 169 ASP A N 1
ATOM 1283 C CA . ASP A 1 169 ? -32.086 50.452 13.084 1.00 77.94 169 ASP A CA 1
ATOM 1284 C C . ASP A 1 169 ? -32.442 49.137 12.372 1.00 77.94 169 ASP A C 1
ATOM 1286 O O . ASP A 1 169 ? -33.440 48.496 12.725 1.00 77.94 169 ASP A O 1
ATOM 1290 N N . PRO A 1 170 ? -31.690 48.742 11.329 1.00 77.06 170 PRO A N 1
ATOM 1291 C CA . PRO A 1 170 ? -31.896 47.451 10.693 1.00 77.06 170 PRO A CA 1
ATOM 1292 C C . PRO A 1 170 ? -31.673 46.341 11.722 1.00 77.06 170 PRO A C 1
ATOM 1294 O O . PRO A 1 170 ? -30.745 46.408 12.526 1.00 77.06 170 PRO A O 1
ATOM 1297 N N . VAL A 1 171 ? -32.534 45.321 11.694 1.00 77.31 171 VAL A N 1
ATOM 1298 C CA . VAL A 1 171 ? -32.334 44.119 12.509 1.00 77.31 171 VAL A CA 1
ATOM 1299 C C . VAL A 1 171 ? -31.004 43.489 12.069 1.00 77.31 171 VAL A C 1
ATOM 1301 O O . VAL A 1 171 ? -30.844 43.288 10.861 1.00 77.31 171 VAL A O 1
ATOM 1304 N N . PRO A 1 172 ? -30.065 43.208 12.991 1.00 80.06 172 PRO A N 1
ATOM 1305 C CA . PRO A 1 172 ? -28.840 42.472 12.695 1.00 80.06 172 PRO A CA 1
ATOM 1306 C C . PRO A 1 172 ? -29.145 41.175 11.946 1.00 80.06 172 PRO A C 1
ATOM 1308 O O . PRO A 1 172 ? -30.188 40.557 12.184 1.00 80.06 172 PRO A O 1
ATOM 1311 N N . VAL A 1 173 ? -28.267 40.790 11.021 1.00 76.00 173 VAL A N 1
ATOM 1312 C CA . VAL A 1 173 ? -28.493 39.641 10.128 1.00 76.00 173 VAL A CA 1
ATOM 1313 C C . VAL A 1 173 ? -28.628 38.332 10.909 1.00 76.00 173 VAL A C 1
ATOM 1315 O O . VAL A 1 173 ? -29.392 37.457 10.520 1.00 76.00 173 VAL A O 1
ATOM 1318 N N . GLU A 1 174 ? -27.980 38.251 12.066 1.00 72.81 174 GLU A N 1
ATOM 1319 C CA . GLU A 1 174 ? -27.985 37.123 12.999 1.00 72.81 174 GLU A CA 1
ATOM 1320 C C . GLU A 1 174 ? -29.362 36.917 13.659 1.00 72.81 174 GLU A C 1
ATOM 1322 O O . GLU A 1 174 ? -29.699 35.825 14.104 1.00 72.81 174 GLU A O 1
ATOM 1327 N N . LEU A 1 175 ? -30.203 37.958 13.701 1.00 81.81 175 LEU A N 1
ATOM 1328 C CA . LEU A 1 175 ? -31.551 37.903 14.279 1.00 81.81 175 LEU A CA 1
ATOM 1329 C C . LEU A 1 175 ? -32.650 37.692 13.228 1.00 81.81 175 LEU A C 1
ATOM 1331 O O . LEU A 1 175 ? -33.840 37.722 13.579 1.00 81.81 175 LEU A O 1
ATOM 1335 N N . TRP A 1 176 ? -32.285 37.520 11.954 1.00 86.31 176 TRP A N 1
ATOM 1336 C CA . TRP A 1 176 ? -33.233 37.287 10.867 1.00 86.31 176 TRP A CA 1
ATOM 1337 C C . TRP A 1 176 ? -33.824 35.882 10.932 1.00 86.31 176 TRP A C 1
ATOM 1339 O O . TRP A 1 176 ? -33.149 34.910 11.243 1.00 86.31 176 TRP A O 1
ATOM 1349 N N . TRP A 1 177 ? -35.107 35.789 10.592 1.00 88.44 177 TRP A N 1
ATOM 1350 C CA . TRP A 1 177 ? -35.784 34.516 10.388 1.00 88.44 177 TRP A CA 1
ATOM 1351 C C . TRP A 1 177 ? -35.406 33.967 9.013 1.00 88.44 177 TRP A C 1
ATOM 1353 O O . TRP A 1 177 ? -35.654 34.626 8.000 1.00 88.44 177 TRP A O 1
ATOM 1363 N N . VAL A 1 178 ? -34.819 32.774 8.980 1.00 86.44 178 VAL A N 1
ATOM 1364 C CA . VAL A 1 178 ? -34.483 32.053 7.747 1.00 86.44 178 VAL A CA 1
ATOM 1365 C C . VAL A 1 178 ? -35.359 30.818 7.612 1.00 86.44 178 VAL A C 1
ATOM 1367 O O . VAL A 1 178 ? -35.742 30.212 8.608 1.00 86.44 178 VAL A O 1
ATOM 1370 N N . SER A 1 179 ? -35.694 30.433 6.381 1.00 86.62 179 SER A N 1
ATOM 1371 C CA . SER A 1 179 ? -36.393 29.165 6.154 1.00 86.62 179 SER A CA 1
ATOM 1372 C C . SER A 1 179 ? -35.512 28.009 6.626 1.00 86.62 179 SER A C 1
ATOM 1374 O O . SER A 1 179 ? -34.333 27.962 6.281 1.00 86.62 179 SER A O 1
ATOM 1376 N N . CYS A 1 180 ? -36.088 27.064 7.361 1.00 84.12 180 CYS A N 1
ATOM 1377 C CA . CYS A 1 180 ? -35.395 25.881 7.866 1.00 84.12 180 CYS A CA 1
ATOM 1378 C C . CYS A 1 180 ? -36.260 24.624 7.709 1.00 84.12 180 CYS A C 1
ATOM 1380 O O . CYS A 1 180 ? -37.469 24.706 7.476 1.00 84.12 180 CYS A O 1
ATOM 1382 N N . ALA A 1 181 ? -35.625 23.461 7.836 1.00 88.75 181 ALA A N 1
ATOM 1383 C CA . ALA A 1 181 ? -36.272 22.156 7.909 1.00 88.75 181 ALA A CA 1
ATOM 1384 C C . ALA A 1 181 ? -35.893 21.485 9.235 1.00 88.75 181 ALA A C 1
ATOM 1386 O O . ALA A 1 181 ? -34.846 21.801 9.788 1.00 88.75 181 ALA A O 1
ATOM 1387 N N . SER A 1 182 ? -36.748 20.595 9.739 1.00 85.19 182 SER A N 1
ATOM 1388 C CA . SER A 1 182 ? -36.419 19.706 10.860 1.00 85.19 182 SER A CA 1
ATOM 1389 C C . SER A 1 182 ? -35.886 18.384 10.293 1.00 85.19 182 SER A C 1
ATOM 1391 O O . SER A 1 182 ? -36.560 17.817 9.425 1.00 85.19 182 SER A O 1
ATOM 1393 N N . PRO A 1 183 ? -34.728 17.878 10.751 1.00 87.56 183 PRO A N 1
ATOM 1394 C CA . PRO A 1 183 ? -33.810 18.518 11.699 1.00 87.56 183 PRO A CA 1
ATOM 1395 C C . PRO A 1 183 ? -33.057 19.718 11.094 1.00 87.56 183 PRO A C 1
ATOM 1397 O O . PRO A 1 183 ? -32.719 19.707 9.909 1.00 87.56 183 PRO A O 1
ATOM 1400 N N . TRP A 1 184 ? -32.760 20.734 11.914 1.00 86.25 184 TRP A N 1
ATOM 1401 C CA . TRP A 1 184 ? -31.923 21.875 11.517 1.00 86.25 184 TRP A CA 1
ATOM 1402 C C . TRP A 1 184 ? -30.535 21.776 12.148 1.00 86.25 184 TRP A C 1
ATOM 1404 O O . TRP A 1 184 ? -30.424 21.730 13.370 1.00 86.25 184 TRP A O 1
ATOM 1414 N N . GLN A 1 185 ? -29.490 21.743 11.322 1.00 85.19 185 GLN A N 1
ATOM 1415 C CA . GLN A 1 185 ? -28.107 21.625 11.786 1.00 85.19 185 GLN A CA 1
ATOM 1416 C C . GLN A 1 185 ? -27.550 22.977 12.234 1.00 85.19 185 GLN A C 1
ATOM 1418 O O . GLN A 1 185 ? -27.680 23.976 11.522 1.00 85.19 185 GLN A O 1
ATOM 1423 N N . VAL A 1 186 ? -26.890 22.985 13.389 1.00 81.56 186 VAL A N 1
ATOM 1424 C CA . VAL A 1 186 ? -26.109 24.118 13.901 1.00 81.56 186 VAL A CA 1
ATOM 1425 C C . VAL A 1 186 ? -24.714 23.642 14.328 1.00 81.56 186 VAL A C 1
ATOM 1427 O O . VAL A 1 186 ? -24.571 22.461 14.653 1.00 81.56 186 VAL A O 1
ATOM 1430 N N . PRO A 1 187 ? -23.691 24.517 14.335 1.00 78.75 187 PRO A N 1
ATOM 1431 C CA . PRO A 1 187 ? -22.377 24.179 14.882 1.00 78.75 187 PRO A CA 1
ATOM 1432 C C . PRO A 1 187 ? -22.458 23.733 16.347 1.00 78.75 187 PRO A C 1
ATOM 1434 O O . PRO A 1 187 ? -23.370 24.150 17.073 1.00 78.75 187 PRO A O 1
ATOM 1437 N N . LEU A 1 188 ? -21.500 22.914 16.787 1.00 74.75 188 LEU A N 1
ATOM 1438 C CA . LEU A 1 188 ? -21.348 22.570 18.197 1.00 74.75 188 LEU A CA 1
ATOM 1439 C C . LEU A 1 188 ? -21.196 23.823 19.066 1.00 74.75 188 LEU A C 1
ATOM 1441 O O . LEU A 1 188 ? -20.667 24.853 18.656 1.00 74.75 188 LEU A O 1
ATOM 1445 N N . ILE A 1 189 ? -21.709 23.734 20.291 1.00 71.12 189 ILE A N 1
ATOM 1446 C CA . ILE A 1 189 ? -21.635 24.831 21.254 1.00 71.12 189 ILE A CA 1
ATOM 1447 C C . ILE A 1 189 ? -20.291 24.733 21.968 1.00 71.12 189 ILE A C 1
ATOM 1449 O O . ILE A 1 189 ? -20.132 23.917 22.876 1.00 71.12 189 ILE A O 1
ATOM 1453 N N . GLU A 1 190 ? -19.352 25.583 21.572 1.00 65.00 190 GLU A N 1
ATOM 1454 C CA . GLU A 1 190 ? -18.039 25.691 22.209 1.00 65.00 190 GLU A CA 1
ATOM 1455 C C . GLU A 1 190 ? -18.122 26.340 23.604 1.00 65.00 190 GLU A C 1
ATOM 1457 O O . GLU A 1 190 ? -19.058 27.078 23.926 1.00 65.00 190 GLU A O 1
ATOM 1462 N N . ALA A 1 191 ? -17.118 26.073 24.447 1.00 59.06 191 ALA A N 1
ATOM 1463 C CA . ALA A 1 191 ? -17.060 26.441 25.867 1.00 59.06 191 ALA A CA 1
ATOM 1464 C C . ALA A 1 191 ? -16.871 27.937 26.177 1.00 59.06 191 ALA A C 1
ATOM 1466 O O . ALA A 1 191 ? -16.546 28.303 27.315 1.00 59.06 191 ALA A O 1
ATOM 1467 N N . GLU A 1 192 ? -17.056 28.823 25.201 1.00 57.72 192 GLU A N 1
ATOM 1468 C CA . GLU A 1 192 ? -16.987 30.254 25.456 1.00 57.72 192 GLU A CA 1
ATOM 1469 C C . GLU A 1 192 ? -18.144 30.686 26.375 1.00 57.72 192 GLU A C 1
ATOM 1471 O O . GLU A 1 192 ? -19.216 30.087 26.419 1.00 57.72 192 GLU A O 1
ATOM 1476 N N . LEU A 1 193 ? -17.930 31.725 27.188 1.00 55.41 193 LEU A N 1
ATOM 1477 C CA . LEU A 1 193 ? -18.842 32.143 28.269 1.00 55.41 193 LEU A CA 1
ATOM 1478 C C . LEU A 1 193 ? -20.223 32.673 27.788 1.00 55.41 193 LEU A C 1
ATOM 1480 O O . LEU A 1 193 ? -20.992 33.189 28.609 1.00 55.41 193 LEU A O 1
ATOM 1484 N N . GLY A 1 194 ? -20.536 32.555 26.494 1.00 59.44 194 GLY A N 1
ATOM 1485 C CA . GLY A 1 194 ? -21.810 32.895 25.859 1.00 59.44 194 GLY A CA 1
ATOM 1486 C C . GLY A 1 194 ? -22.781 31.708 25.811 1.00 59.44 194 GLY A C 1
ATOM 1487 O O . GLY A 1 194 ? -22.393 30.552 25.687 1.00 59.44 194 GLY A O 1
ATOM 1488 N N . GLY A 1 195 ? -24.081 31.975 25.956 1.00 74.81 195 GLY A N 1
ATOM 1489 C CA . GLY A 1 195 ? -25.115 30.990 25.616 1.00 74.81 195 GLY A CA 1
ATOM 1490 C C . GLY A 1 195 ? -25.535 31.154 24.158 1.00 74.81 195 GLY A C 1
ATOM 1491 O O . GLY A 1 195 ? -25.274 32.193 23.571 1.00 74.81 195 GLY A O 1
ATOM 1492 N N . TYR A 1 196 ? -26.259 30.197 23.589 1.00 82.31 196 TYR A N 1
ATOM 1493 C CA . TYR A 1 196 ? -26.921 30.382 22.292 1.00 82.31 196 TYR A CA 1
ATOM 1494 C C . TYR A 1 196 ? -28.433 30.294 22.455 1.00 82.31 196 TYR A C 1
ATOM 1496 O O . TYR A 1 196 ? -28.941 29.576 23.316 1.00 82.31 196 TYR A O 1
ATOM 1504 N N . ILE A 1 197 ? -29.175 31.038 21.642 1.00 86.69 197 ILE A N 1
ATOM 1505 C CA . ILE A 1 197 ? -30.633 30.959 21.599 1.00 86.69 197 ILE A CA 1
ATOM 1506 C C . ILE A 1 197 ? -31.039 30.440 20.232 1.00 86.69 197 ILE A C 1
ATOM 1508 O O . ILE A 1 197 ? -30.703 31.021 19.201 1.00 86.69 197 ILE A O 1
ATOM 1512 N N . PHE A 1 198 ? -31.811 29.361 20.253 1.00 89.56 198 PHE A N 1
ATOM 1513 C CA . PHE A 1 198 ? -32.542 28.874 19.104 1.00 89.56 198 PHE A CA 1
ATOM 1514 C C . PHE A 1 198 ? -34.008 29.248 19.220 1.00 89.56 198 PHE A C 1
ATOM 1516 O O . PHE A 1 198 ? -34.646 28.998 20.246 1.00 89.56 198 PHE A O 1
ATOM 1523 N N . GLU A 1 199 ? -34.554 29.799 18.144 1.00 93.00 199 GLU A N 1
ATOM 1524 C CA . GLU A 1 199 ? -35.987 29.997 18.014 1.00 93.00 199 GLU A CA 1
ATOM 1525 C C . GLU A 1 199 ? -36.495 29.431 16.694 1.00 93.00 199 GLU A C 1
ATOM 1527 O O . GLU A 1 199 ? -35.884 29.630 15.642 1.00 93.00 199 GLU A O 1
ATOM 1532 N N . VAL A 1 200 ? -37.658 28.786 16.753 1.00 94.75 200 VAL A N 1
ATOM 1533 C CA . VAL A 1 200 ? -38.358 28.248 15.588 1.00 94.75 200 VAL A CA 1
ATOM 1534 C C . VAL A 1 200 ? -39.840 28.564 15.651 1.00 94.75 200 VAL A C 1
ATOM 1536 O O . VAL A 1 200 ? -40.458 28.549 16.718 1.00 94.75 200 VAL A O 1
ATOM 1539 N N . ARG A 1 201 ? -40.422 28.855 14.490 1.00 95.38 201 ARG A N 1
ATOM 1540 C CA . ARG A 1 201 ? -41.861 29.065 14.339 1.00 95.38 201 ARG A CA 1
ATOM 1541 C C . ARG A 1 201 ? -42.377 28.441 13.052 1.00 95.38 201 ARG A C 1
ATOM 1543 O O . ARG A 1 201 ? -41.761 28.580 11.995 1.00 95.38 201 ARG A O 1
ATOM 1550 N N . ALA A 1 202 ? -43.522 27.785 13.142 1.00 92.50 202 ALA A N 1
ATOM 1551 C CA . ALA A 1 202 ? -44.243 27.240 12.011 1.00 92.50 202 ALA A CA 1
ATOM 1552 C C . ALA A 1 202 ? -44.993 28.345 11.249 1.00 92.50 202 ALA A C 1
ATOM 1554 O O . ALA A 1 202 ? -45.459 29.340 11.816 1.00 92.50 202 ALA A O 1
ATOM 1555 N N . VAL A 1 203 ? -45.122 28.141 9.944 1.00 87.62 203 VAL A N 1
ATOM 1556 C CA . VAL A 1 203 ? -45.868 28.964 8.999 1.00 87.62 203 VAL A CA 1
ATOM 1557 C C . VAL A 1 203 ? -46.746 28.033 8.177 1.00 87.62 203 VAL A C 1
ATOM 1559 O O . VAL A 1 203 ? -46.248 27.154 7.469 1.00 87.62 203 VAL A O 1
ATOM 1562 N N . ASP A 1 204 ? -48.055 28.230 8.268 1.00 82.12 204 ASP A N 1
ATOM 1563 C CA . ASP A 1 204 ? -49.030 27.396 7.572 1.00 82.12 204 ASP A CA 1
ATOM 1564 C C . ASP A 1 204 ? -49.150 27.745 6.069 1.00 82.12 204 ASP A C 1
ATOM 1566 O O . ASP A 1 204 ? -48.497 28.663 5.541 1.00 82.12 204 ASP A O 1
ATOM 1570 N N . LEU A 1 205 ? -49.996 27.010 5.338 1.00 78.56 205 LEU A N 1
ATOM 1571 C CA . LEU A 1 205 ? -50.227 27.269 3.911 1.00 78.56 205 LEU A CA 1
ATOM 1572 C C . LEU A 1 205 ? -50.944 28.608 3.649 1.00 78.56 205 LEU A C 1
ATOM 1574 O O . LEU A 1 205 ? -50.733 29.214 2.591 1.00 78.56 205 LEU A O 1
ATOM 1578 N N . ALA A 1 206 ? -51.738 29.096 4.607 1.00 75.25 206 ALA A N 1
ATOM 1579 C CA . ALA A 1 206 ? -52.416 30.392 4.576 1.00 75.25 206 ALA A CA 1
ATOM 1580 C C . ALA A 1 206 ? -51.509 31.573 4.990 1.00 75.25 206 ALA A C 1
ATOM 1582 O O . ALA A 1 206 ? -51.915 32.733 4.873 1.00 75.25 206 ALA A O 1
ATOM 1583 N N . ARG A 1 207 ? -50.254 31.289 5.366 1.00 80.06 207 ARG A N 1
ATOM 1584 C CA . ARG A 1 207 ? -49.247 32.219 5.896 1.00 80.06 207 ARG A CA 1
ATOM 1585 C C . ARG A 1 207 ? -49.594 32.807 7.263 1.00 80.06 207 ARG A C 1
ATOM 1587 O O . ARG A 1 207 ? -49.085 33.882 7.596 1.00 80.06 207 ARG A O 1
ATOM 1594 N N . ASN A 1 208 ? -50.422 32.138 8.061 1.00 84.25 208 ASN A N 1
ATOM 1595 C CA . ASN A 1 208 ? -50.444 32.438 9.483 1.00 84.25 208 ASN A CA 1
ATOM 1596 C C . ASN A 1 208 ? -49.142 31.908 10.099 1.00 84.25 208 ASN A C 1
ATOM 1598 O O . ASN A 1 208 ? -48.652 30.832 9.756 1.00 84.25 208 ASN A O 1
ATOM 1602 N N . ILE A 1 209 ? -48.555 32.717 10.973 1.00 91.38 209 ILE A N 1
ATOM 1603 C CA . ILE A 1 209 ? -47.272 32.448 11.622 1.00 91.38 209 ILE A CA 1
ATOM 1604 C C . ILE A 1 209 ? -47.569 32.167 13.084 1.00 91.38 209 ILE A C 1
ATOM 1606 O O . ILE A 1 209 ? -48.328 32.933 13.687 1.00 91.38 209 ILE A O 1
ATOM 1610 N N . ASP A 1 210 ? -46.949 31.133 13.649 1.00 94.44 210 ASP A N 1
ATOM 1611 C CA . ASP A 1 210 ? -47.015 30.879 15.084 1.00 94.44 210 ASP A CA 1
ATOM 1612 C C . ASP A 1 210 ? -46.600 32.151 15.861 1.00 94.44 210 ASP A C 1
ATOM 1614 O O . ASP A 1 210 ? -45.459 32.623 15.744 1.00 94.44 210 ASP A O 1
ATOM 1618 N N . PRO A 1 211 ? -47.521 32.770 16.627 1.00 91.75 211 PRO A N 1
ATOM 1619 C CA . PRO A 1 211 ? -47.241 33.994 17.369 1.00 91.75 211 PRO A CA 1
ATOM 1620 C C . PRO A 1 211 ? -46.352 33.757 18.599 1.00 91.75 211 PRO A C 1
ATOM 1622 O O . PRO A 1 211 ? -45.928 34.724 19.238 1.00 91.75 211 PRO A O 1
ATOM 1625 N N . THR A 1 212 ? -46.100 32.500 18.951 1.00 93.31 212 THR A N 1
ATOM 1626 C CA . THR A 1 212 ? -45.327 32.044 20.103 1.00 93.31 212 THR A CA 1
ATOM 1627 C C . THR A 1 212 ? -44.226 31.087 19.649 1.00 93.31 212 THR A C 1
ATOM 1629 O O . THR A 1 212 ? -44.354 29.887 19.874 1.00 93.31 212 THR A O 1
ATOM 1632 N N . PRO A 1 213 ? -43.133 31.597 19.041 1.00 92.75 213 PRO A N 1
ATOM 1633 C CA . PRO A 1 213 ? -42.016 30.756 18.635 1.00 92.75 213 PRO A CA 1
ATOM 1634 C C . PRO A 1 213 ? -41.553 29.857 19.777 1.00 92.75 213 PRO A C 1
ATOM 1636 O O . PRO A 1 213 ? -41.455 30.302 20.928 1.00 92.75 213 PRO A O 1
ATOM 1639 N N . ALA A 1 214 ? -41.255 28.605 19.457 1.00 93.94 214 ALA A N 1
ATOM 1640 C CA . ALA A 1 214 ? -40.633 27.714 20.409 1.00 93.94 214 ALA A CA 1
ATOM 1641 C C . ALA A 1 214 ? -39.167 28.135 20.576 1.00 93.94 214 ALA A C 1
ATOM 1643 O O . ALA A 1 214 ? -38.463 28.359 19.592 1.00 93.94 214 ALA A O 1
ATOM 1644 N N . VAL A 1 215 ? -38.729 28.286 21.827 1.00 90.81 215 VAL A N 1
ATOM 1645 C CA . VAL A 1 215 ? -37.403 28.816 22.172 1.00 90.81 215 VAL A CA 1
ATOM 1646 C C . VAL A 1 215 ? -36.628 27.783 22.970 1.00 90.81 215 VAL A C 1
ATOM 1648 O O . VAL A 1 215 ? -37.153 27.222 23.937 1.00 90.81 215 VAL A O 1
ATOM 1651 N N . HIS A 1 216 ? -35.363 27.591 22.614 1.00 87.69 216 HIS A N 1
ATOM 1652 C CA . HIS A 1 216 ? -34.408 26.837 23.406 1.00 87.69 216 HIS A CA 1
ATOM 1653 C C . HIS A 1 216 ? -33.153 27.653 23.681 1.00 87.69 216 HIS A C 1
ATOM 1655 O O . HIS A 1 216 ? -32.614 28.304 22.791 1.00 87.69 216 HIS A O 1
ATOM 1661 N N . ASN A 1 217 ? -32.695 27.592 24.929 1.00 83.19 217 ASN A N 1
ATOM 1662 C CA . ASN A 1 217 ? -31.463 28.239 25.349 1.00 83.19 217 ASN A CA 1
ATOM 1663 C C . ASN A 1 217 ? -30.408 27.165 25.563 1.00 83.19 217 ASN A C 1
ATOM 1665 O O . ASN A 1 217 ? -30.550 26.314 26.442 1.00 83.19 217 ASN A O 1
ATOM 1669 N N . PHE A 1 218 ? -29.355 27.265 24.780 1.00 77.38 218 PHE A N 1
ATOM 1670 C CA . PHE A 1 218 ? -28.159 26.464 24.857 1.00 77.38 218 PHE A CA 1
ATOM 1671 C C . PHE A 1 218 ? -27.131 27.127 25.773 1.00 77.38 218 PHE A C 1
ATOM 1673 O O . PHE A 1 218 ? -26.972 28.350 25.782 1.00 77.38 218 PHE A O 1
ATOM 1680 N N . SER A 1 219 ? -26.415 26.315 26.540 1.00 71.88 219 SER A N 1
ATOM 1681 C CA . SER A 1 219 ? -25.278 26.750 27.351 1.00 71.88 219 SER A CA 1
ATOM 1682 C C . SER A 1 219 ? -24.209 25.674 27.303 1.00 71.88 219 SER A C 1
ATOM 1684 O O . SER A 1 219 ? -24.551 24.509 27.520 1.00 71.88 219 SER A O 1
ATOM 1686 N N . ALA A 1 220 ? -22.952 26.055 27.080 1.00 65.12 220 ALA A N 1
ATOM 1687 C CA . ALA A 1 220 ? -21.847 25.109 27.094 1.00 65.12 220 ALA A CA 1
ATOM 1688 C C . ALA A 1 220 ? -21.714 24.406 28.457 1.00 65.12 220 ALA A C 1
ATOM 1690 O O . ALA A 1 220 ? -21.913 25.013 29.520 1.00 65.12 220 ALA A O 1
ATOM 1691 N N . SER A 1 221 ? -21.378 23.114 28.430 1.00 65.00 221 SER A N 1
ATOM 1692 C CA . SER A 1 221 ? -21.046 22.363 29.639 1.00 65.00 221 SER A CA 1
ATOM 1693 C C . SER A 1 221 ? -19.671 22.791 30.147 1.00 65.00 221 SER A C 1
ATOM 1695 O O . SER A 1 221 ? -18.674 22.644 29.456 1.00 65.00 221 SER A O 1
ATOM 1697 N N . ILE A 1 222 ? -19.608 23.271 31.390 1.00 72.31 222 ILE A N 1
ATOM 1698 C CA . ILE A 1 222 ? -18.346 23.511 32.117 1.00 72.31 222 ILE A CA 1
ATOM 1699 C C . ILE A 1 222 ? -18.051 22.392 33.125 1.00 72.31 222 ILE A C 1
ATOM 1701 O O . ILE A 1 222 ? -17.386 22.611 34.142 1.00 72.31 222 ILE A O 1
ATOM 1705 N N . VAL A 1 223 ? -18.621 21.205 32.912 1.00 82.25 223 VAL A N 1
ATOM 1706 C CA . VAL A 1 223 ? -18.381 20.019 33.742 1.00 82.25 223 VAL A CA 1
ATOM 1707 C C . VAL A 1 223 ? -17.448 19.088 32.974 1.00 82.25 223 VAL A C 1
ATOM 1709 O O . VAL A 1 223 ? -17.787 18.752 31.842 1.00 82.25 223 VAL A O 1
ATOM 1712 N N . PRO A 1 224 ? -16.275 18.719 33.529 1.00 86.69 224 PRO A N 1
ATOM 1713 C CA . PRO A 1 224 ? -15.386 17.787 32.848 1.00 86.69 224 PRO A CA 1
ATOM 1714 C C . PRO A 1 224 ? -16.053 16.416 32.721 1.00 86.69 224 PRO A C 1
ATOM 1716 O O . PRO A 1 224 ? -16.837 16.061 33.612 1.00 86.69 224 PRO A O 1
ATOM 1719 N N . PRO A 1 225 ? -15.745 15.654 31.665 1.00 92.31 225 PRO A N 1
ATOM 1720 C CA . PRO A 1 225 ? -16.267 14.306 31.513 1.00 92.31 225 PRO A CA 1
ATOM 1721 C C . PRO A 1 225 ? -15.611 13.332 32.502 1.00 92.31 225 PRO A C 1
ATOM 1723 O O . PRO A 1 225 ? -14.536 13.608 33.035 1.00 92.31 225 PRO A O 1
ATOM 1726 N N . ASP A 1 226 ? -16.239 12.169 32.700 1.00 95.12 226 ASP A N 1
ATOM 1727 C CA . ASP A 1 226 ? -15.584 10.988 33.281 1.00 95.12 226 ASP A CA 1
ATOM 1728 C C . ASP A 1 226 ? -15.315 9.951 32.173 1.00 95.12 226 ASP A C 1
ATOM 1730 O O . ASP A 1 226 ? -16.152 9.731 31.292 1.00 95.12 226 ASP A O 1
ATOM 1734 N N . THR A 1 227 ? -14.187 9.248 32.251 1.00 96.06 227 THR A N 1
ATOM 1735 C CA . THR A 1 227 ? -13.787 8.200 31.297 1.00 96.06 227 THR A CA 1
ATOM 1736 C C . THR A 1 227 ? -13.989 6.807 31.884 1.00 96.06 227 THR A C 1
ATOM 1738 O O . THR A 1 227 ? -13.693 6.549 33.053 1.00 96.06 227 THR A O 1
ATOM 1741 N N . VAL A 1 228 ? -14.463 5.860 31.070 1.00 96.00 228 VAL A N 1
ATOM 1742 C CA . VAL A 1 228 ? -14.647 4.458 31.471 1.00 96.00 228 VAL A CA 1
ATOM 1743 C C . VAL A 1 228 ? -14.015 3.520 30.452 1.00 96.00 228 VAL A C 1
ATOM 1745 O O . VAL A 1 228 ? -14.280 3.623 29.260 1.00 96.00 228 VAL A O 1
ATOM 1748 N N . ILE A 1 229 ? -13.234 2.551 30.937 1.00 95.81 229 ILE A N 1
ATOM 1749 C CA . ILE A 1 229 ? -12.731 1.435 30.125 1.00 95.81 229 ILE A CA 1
ATOM 1750 C C . ILE A 1 229 ? -13.826 0.363 30.035 1.00 95.81 229 ILE A C 1
ATOM 1752 O O . ILE A 1 229 ? -14.268 -0.164 31.061 1.00 95.81 229 ILE A O 1
ATOM 1756 N N . VAL A 1 230 ? -14.266 0.062 28.814 1.00 92.81 230 VAL A N 1
ATOM 1757 C CA . VAL A 1 230 ? -15.356 -0.872 28.493 1.00 92.81 230 VAL A CA 1
ATOM 1758 C C . VAL A 1 230 ? -14.798 -2.261 28.188 1.00 92.81 230 VAL A C 1
ATOM 1760 O O . VAL A 1 230 ? -15.155 -3.230 28.863 1.00 92.81 230 VAL A O 1
ATOM 1763 N N . GLU A 1 231 ? -13.889 -2.355 27.219 1.00 91.69 231 GLU A N 1
ATOM 1764 C CA . GLU A 1 231 ? -13.141 -3.569 26.888 1.00 91.69 231 GLU A CA 1
ATOM 1765 C C . GLU A 1 231 ? -11.689 -3.432 27.332 1.00 91.69 231 GLU A C 1
ATOM 1767 O O . GLU A 1 231 ? -11.094 -2.360 27.250 1.00 91.69 231 GLU A O 1
ATOM 1772 N N . MET A 1 232 ? -11.137 -4.528 27.847 1.00 94.19 232 MET A N 1
ATOM 1773 C CA . MET A 1 232 ? -9.769 -4.599 28.342 1.00 94.19 232 MET A CA 1
ATOM 1774 C C . MET A 1 232 ? -9.257 -6.046 28.260 1.00 94.19 232 MET A C 1
ATOM 1776 O O . MET A 1 232 ? -10.066 -6.982 28.328 1.00 94.19 232 MET A O 1
ATOM 1780 N N . PRO A 1 233 ? -7.932 -6.262 28.203 1.00 93.94 233 PRO A N 1
ATOM 1781 C CA . PRO A 1 233 ? -7.336 -7.591 28.266 1.00 93.94 233 PRO A CA 1
ATOM 1782 C C . PRO A 1 233 ? -7.694 -8.339 29.561 1.00 93.94 233 PRO A C 1
ATOM 1784 O O . PRO A 1 233 ? -8.041 -7.730 30.576 1.00 93.94 233 PRO A O 1
ATOM 1787 N N . PRO A 1 234 ? -7.552 -9.675 29.598 1.00 94.00 234 PRO A N 1
ATOM 1788 C CA . PRO A 1 234 ? -7.521 -10.408 30.857 1.00 94.00 234 PRO A CA 1
ATOM 1789 C C . PRO A 1 234 ? -6.374 -9.923 31.759 1.00 94.00 234 PRO A C 1
ATOM 1791 O O . PRO A 1 234 ? -5.271 -9.674 31.283 1.00 94.00 234 PRO A O 1
ATOM 1794 N N . LEU A 1 235 ? -6.602 -9.897 33.081 1.00 96.44 235 LEU A N 1
ATOM 1795 C CA . LEU A 1 235 ? -5.615 -9.439 34.079 1.00 96.44 235 LEU A CA 1
ATOM 1796 C C . LEU A 1 235 ? -4.239 -10.116 33.938 1.00 96.44 235 LEU A C 1
ATOM 1798 O O . LEU A 1 235 ? -3.211 -9.520 34.246 1.00 96.44 235 LEU A O 1
ATOM 1802 N N . VAL A 1 236 ? -4.237 -11.378 33.509 1.00 95.00 236 VAL A N 1
ATOM 1803 C CA . VAL A 1 236 ? -3.039 -12.124 33.127 1.00 95.00 236 VAL A CA 1
ATOM 1804 C C . VAL A 1 236 ? -3.316 -12.742 31.765 1.00 95.00 236 VAL A C 1
ATOM 1806 O O . VAL A 1 236 ? -4.279 -13.501 31.627 1.00 95.00 236 VAL A O 1
ATOM 1809 N N . THR A 1 237 ? -2.481 -12.422 30.785 1.00 91.62 237 THR A N 1
ATOM 1810 C CA . THR A 1 237 ? -2.605 -12.882 29.399 1.00 91.62 237 THR A CA 1
ATOM 1811 C C . THR A 1 237 ? -1.256 -13.370 28.879 1.00 91.62 237 THR A C 1
ATOM 1813 O O . THR A 1 237 ? -0.215 -13.063 29.453 1.00 91.62 237 THR A O 1
ATOM 1816 N N . ASN A 1 238 ? -1.274 -14.166 27.818 1.00 87.94 238 ASN A N 1
ATOM 1817 C CA . ASN A 1 238 ? -0.091 -14.554 27.050 1.00 87.94 238 ASN A CA 1
ATOM 1818 C C . ASN A 1 238 ? -0.107 -13.974 25.625 1.00 87.94 238 ASN A C 1
ATOM 1820 O O . ASN A 1 238 ? 0.667 -14.402 24.777 1.00 87.94 238 ASN A O 1
ATOM 1824 N N . SER A 1 239 ? -1.033 -13.046 25.367 1.00 89.00 239 SER A N 1
ATOM 1825 C CA . SER A 1 239 ? -1.063 -12.228 24.159 1.00 89.00 239 SER A CA 1
ATOM 1826 C C . SER A 1 239 ? -0.111 -11.052 24.328 1.00 89.00 239 SER A C 1
ATOM 1828 O O . SER A 1 239 ? -0.199 -10.342 25.333 1.00 89.00 239 SER A O 1
ATOM 1830 N N . HIS A 1 240 ? 0.746 -10.840 23.333 1.00 89.56 240 HIS A N 1
ATOM 1831 C CA . HIS A 1 240 ? 1.592 -9.652 23.210 1.00 89.56 240 HIS A CA 1
ATOM 1832 C C . HIS A 1 240 ? 0.846 -8.466 22.577 1.00 89.56 240 HIS A C 1
ATOM 1834 O O . HIS A 1 240 ? 1.417 -7.394 22.415 1.00 89.56 240 HIS A O 1
ATOM 1840 N N . SER A 1 241 ? -0.444 -8.633 22.286 1.00 90.88 241 SER A N 1
ATOM 1841 C CA . SER A 1 241 ? -1.324 -7.568 21.810 1.00 90.88 241 SER A CA 1
ATOM 1842 C C . SER A 1 241 ? -2.471 -7.347 22.801 1.00 90.88 241 SER A C 1
ATOM 1844 O O . SER A 1 241 ? -2.920 -8.282 23.483 1.00 90.88 241 SER A O 1
ATOM 1846 N N . ALA A 1 242 ? -2.944 -6.108 22.896 1.00 91.94 242 ALA A N 1
ATOM 1847 C CA . ALA A 1 242 ? -4.019 -5.686 23.780 1.00 91.94 242 ALA A CA 1
ATOM 1848 C C . ALA A 1 242 ? -5.008 -4.785 23.039 1.00 91.94 242 ALA A C 1
ATOM 1850 O O . ALA A 1 242 ? -4.614 -3.822 22.390 1.00 91.94 242 ALA A O 1
ATOM 1851 N N . THR A 1 243 ? -6.296 -5.075 23.208 1.00 92.00 243 THR A N 1
ATOM 1852 C CA . THR A 1 243 ? -7.389 -4.262 22.670 1.00 92.00 243 THR A CA 1
ATOM 1853 C C . THR A 1 243 ? -8.137 -3.601 23.812 1.00 92.00 243 THR A C 1
ATOM 1855 O O . THR A 1 243 ? -8.470 -4.252 24.811 1.00 92.00 243 THR A O 1
ATOM 1858 N N . PHE A 1 244 ? -8.408 -2.312 23.648 1.00 92.50 244 PHE A N 1
ATOM 1859 C CA . PHE A 1 244 ? -9.191 -1.517 24.575 1.00 92.50 244 PHE A CA 1
ATOM 1860 C C . PHE A 1 244 ? -10.318 -0.797 23.848 1.00 92.50 244 PHE A C 1
ATOM 1862 O O . PHE A 1 244 ? -10.155 -0.336 22.724 1.00 92.50 244 PHE A O 1
ATOM 1869 N N . SER A 1 245 ? -11.456 -0.667 24.521 1.00 91.19 245 SER A N 1
ATOM 1870 C CA . SER A 1 245 ? -12.498 0.273 24.118 1.00 91.19 245 SER A CA 1
ATOM 1871 C C . SER A 1 245 ? -12.928 1.107 25.309 1.00 91.19 245 SER A C 1
ATOM 1873 O O . SER A 1 245 ? -12.860 0.670 26.467 1.00 91.19 245 SER A O 1
ATOM 1875 N N . PHE A 1 246 ? -13.356 2.326 25.020 1.00 91.69 246 PHE A N 1
ATOM 1876 C CA . PHE A 1 246 ? -13.655 3.347 26.009 1.00 91.69 246 PHE A CA 1
ATOM 1877 C C . PHE A 1 246 ? -15.080 3.871 25.836 1.00 91.69 246 PHE A C 1
ATOM 1879 O O . PHE A 1 246 ? -15.733 3.669 24.814 1.00 91.69 246 PHE A O 1
ATOM 1886 N N . SER A 1 247 ? -15.581 4.540 26.865 1.00 91.62 247 SER A N 1
ATOM 1887 C CA . SER A 1 247 ? -16.791 5.351 26.791 1.00 91.62 247 SER A CA 1
ATOM 1888 C C . SER A 1 247 ? -16.600 6.590 27.645 1.00 91.62 247 SER A C 1
ATOM 1890 O O . SER A 1 247 ? -15.971 6.539 28.705 1.00 91.62 247 SER A O 1
ATOM 1892 N N . ILE A 1 248 ? -17.187 7.693 27.199 1.00 90.44 248 ILE A N 1
ATOM 1893 C CA . ILE A 1 248 ? -17.329 8.908 27.995 1.00 90.44 248 ILE A CA 1
ATOM 1894 C C . ILE A 1 248 ? -18.617 8.836 28.823 1.00 90.44 248 ILE A C 1
ATOM 1896 O O . ILE A 1 248 ? -19.601 8.206 28.419 1.00 90.44 248 ILE A O 1
ATOM 1900 N N . ILE A 1 249 ? -18.618 9.483 29.982 1.00 92.00 249 ILE A N 1
ATOM 1901 C CA . ILE A 1 249 ? -19.823 9.874 30.708 1.00 92.00 249 ILE A CA 1
ATOM 1902 C C . ILE A 1 249 ? -19.843 11.402 30.714 1.00 92.00 249 ILE A C 1
ATOM 1904 O O . ILE A 1 249 ? -19.200 12.038 31.547 1.00 92.00 249 ILE A O 1
ATOM 1908 N N . ASP A 1 250 ? -20.596 11.978 29.782 1.00 86.56 250 ASP A N 1
ATOM 1909 C CA . ASP A 1 250 ? -20.814 13.418 29.665 1.00 86.56 250 ASP A CA 1
ATOM 1910 C C . ASP A 1 250 ? -22.305 13.703 29.410 1.00 86.56 250 ASP A C 1
ATOM 1912 O O . ASP A 1 250 ? -23.068 12.827 28.995 1.00 86.56 250 ASP A O 1
ATOM 1916 N N . ALA A 1 251 ? -22.755 14.911 29.750 1.00 77.50 251 ALA A N 1
ATOM 1917 C CA . ALA A 1 251 ? -24.155 15.305 29.601 1.00 77.50 251 ALA A CA 1
ATOM 1918 C C . ALA A 1 251 ? -24.500 15.810 28.190 1.00 77.50 251 ALA A C 1
ATOM 1920 O O . ALA A 1 251 ? -25.682 15.848 27.846 1.00 77.50 251 ALA A O 1
ATOM 1921 N N . PHE A 1 252 ? -23.495 16.228 27.421 1.00 73.75 252 PHE A N 1
ATOM 1922 C CA . PHE A 1 252 ? -23.620 16.847 26.107 1.00 73.75 252 PHE A CA 1
ATOM 1923 C C . PHE A 1 252 ? -22.944 16.030 25.013 1.00 73.75 252 PHE A C 1
ATOM 1925 O O . PHE A 1 252 ? -23.567 15.845 23.975 1.00 73.75 252 PHE A O 1
ATOM 1932 N N . THR A 1 253 ? -21.724 15.534 25.237 1.00 80.31 253 THR A N 1
ATOM 1933 C CA . THR A 1 253 ? -20.957 14.783 24.232 1.00 80.31 253 THR A CA 1
ATOM 1934 C C . THR A 1 253 ? -21.309 13.296 24.277 1.00 80.31 253 THR A C 1
ATOM 1936 O O . THR A 1 253 ? -21.022 12.624 25.274 1.00 80.31 253 THR A O 1
ATOM 1939 N N . PRO A 1 254 ? -21.938 12.747 23.225 1.00 81.31 254 PRO A N 1
ATOM 1940 C CA . PRO A 1 254 ? -22.186 11.317 23.123 1.00 81.31 254 PRO A CA 1
ATOM 1941 C C . PRO A 1 254 ? -20.877 10.514 22.996 1.00 81.31 254 PRO A C 1
ATOM 1943 O O . PRO A 1 254 ? -19.917 11.015 22.413 1.00 81.31 254 PRO A O 1
ATOM 1946 N N . PRO A 1 255 ? -20.829 9.249 23.460 1.00 84.31 255 PRO A N 1
ATOM 1947 C CA . PRO A 1 255 ? -19.613 8.429 23.416 1.00 84.31 255 PRO A CA 1
ATOM 1948 C C . PRO A 1 255 ? -18.976 8.256 22.039 1.00 84.31 255 PRO A C 1
ATOM 1950 O O . PRO A 1 255 ? -17.763 8.117 21.960 1.00 84.31 255 PRO A O 1
ATOM 1953 N N . GLN A 1 256 ? -19.770 8.263 20.969 1.00 78.44 256 GLN A N 1
ATOM 1954 C CA . GLN A 1 256 ? -19.277 8.092 19.602 1.00 78.44 256 GLN A CA 1
ATOM 1955 C C . GLN A 1 256 ? -18.583 9.332 19.017 1.00 78.44 256 GLN A C 1
ATOM 1957 O O . GLN A 1 256 ? -18.029 9.243 17.930 1.00 78.44 256 GLN A O 1
ATOM 1962 N N . PHE A 1 257 ? -18.636 10.471 19.713 1.00 79.81 257 PHE A N 1
ATOM 1963 C CA . PHE A 1 257 ? -17.975 11.720 19.318 1.00 79.81 257 PHE A CA 1
ATOM 1964 C C . PHE A 1 257 ? -16.978 12.203 20.380 1.00 79.81 257 PHE A C 1
ATOM 1966 O O . PHE A 1 257 ? -16.632 13.379 20.421 1.00 79.81 257 PHE A O 1
ATOM 1973 N N . ALA A 1 258 ? -16.596 11.323 21.306 1.00 83.31 258 ALA A N 1
ATOM 1974 C CA . ALA A 1 258 ? -15.601 11.636 22.315 1.00 83.31 258 ALA A CA 1
ATOM 1975 C C . ALA A 1 258 ? -14.199 11.369 21.769 1.00 83.31 258 ALA A C 1
ATOM 1977 O O . ALA A 1 258 ? -13.939 10.295 21.228 1.00 83.31 258 ALA A O 1
ATOM 1978 N N . GLU A 1 259 ? -13.301 12.318 21.991 1.00 86.62 259 GLU A N 1
ATOM 1979 C CA . GLU A 1 259 ? -11.871 12.164 21.738 1.00 86.62 259 GLU A CA 1
ATOM 1980 C C . GLU A 1 259 ? -11.177 11.636 22.995 1.00 86.62 259 GLU A C 1
ATOM 1982 O O . GLU A 1 259 ? -11.594 11.920 24.128 1.00 86.62 259 GLU A O 1
ATOM 1987 N N . TYR A 1 260 ? -10.114 10.858 22.804 1.00 90.56 260 TYR A N 1
ATOM 1988 C CA . TYR A 1 260 ? -9.380 10.221 23.889 1.00 90.56 260 TYR A CA 1
ATOM 1989 C C . TYR A 1 260 ? -7.882 10.434 23.727 1.00 90.56 260 TYR A C 1
ATOM 1991 O O . TYR A 1 260 ? -7.330 10.349 22.636 1.00 90.56 260 TYR A O 1
ATOM 1999 N N . GLU A 1 261 ? -7.213 10.618 24.857 1.00 92.81 261 GLU A N 1
ATOM 2000 C CA . GLU A 1 261 ? -5.767 10.484 24.939 1.00 92.81 261 GLU A CA 1
ATOM 2001 C C . GLU A 1 261 ? -5.402 9.319 25.849 1.00 92.81 261 GLU A C 1
ATOM 2003 O O . GLU A 1 261 ? -5.997 9.115 26.918 1.00 92.81 261 GLU A O 1
ATOM 2008 N N . CYS A 1 262 ? -4.362 8.599 25.453 1.00 92.69 262 CYS A N 1
ATOM 2009 C CA . CYS A 1 262 ? -3.830 7.455 26.157 1.00 92.69 262 CYS A CA 1
ATOM 2010 C C . CYS A 1 262 ? -2.355 7.662 26.503 1.00 92.69 262 CYS A C 1
ATOM 2012 O O . CYS A 1 262 ? -1.601 8.343 25.810 1.00 92.69 262 CYS A O 1
ATOM 2014 N N . ARG A 1 263 ? -1.923 6.993 27.570 1.00 91.31 263 ARG A N 1
ATOM 2015 C CA . ARG A 1 263 ? -0.509 6.728 27.836 1.00 91.31 263 ARG A CA 1
ATOM 2016 C C . ARG A 1 263 ? -0.330 5.299 28.324 1.00 91.31 263 ARG A C 1
ATOM 2018 O O . ARG A 1 263 ? -1.026 4.853 29.242 1.00 91.31 263 ARG A O 1
ATOM 2025 N N . LEU A 1 264 ? 0.614 4.590 27.717 1.00 91.81 264 LEU A N 1
ATOM 2026 C CA . LEU A 1 264 ? 0.981 3.223 28.072 1.00 91.81 264 LEU A CA 1
ATOM 2027 C C . LEU A 1 264 ? 2.341 3.232 28.776 1.00 91.81 264 LEU A C 1
ATOM 2029 O O . LEU A 1 264 ? 3.290 3.838 28.292 1.00 91.81 264 LEU A O 1
ATOM 2033 N N . ASP A 1 265 ? 2.424 2.598 29.946 1.00 90.62 265 ASP A N 1
ATOM 2034 C CA . ASP A 1 265 ? 3.656 2.390 30.730 1.00 90.62 265 ASP A CA 1
ATOM 2035 C C . ASP A 1 265 ? 4.474 3.644 31.075 1.00 90.62 265 ASP A C 1
ATOM 2037 O O . ASP A 1 265 ? 5.603 3.555 31.564 1.00 90.62 265 ASP A O 1
ATOM 2041 N N . SER A 1 266 ? 3.877 4.824 30.917 1.00 85.00 266 SER A N 1
ATOM 2042 C CA . SER A 1 266 ? 4.492 6.108 31.223 1.00 85.00 266 SER A CA 1
ATOM 2043 C C . SER A 1 266 ? 3.776 6.814 32.370 1.00 85.00 266 SER A C 1
ATOM 2045 O O . SER A 1 266 ? 2.550 6.890 32.437 1.00 85.00 266 SER A O 1
ATOM 2047 N N . GLY A 1 267 ? 4.568 7.362 33.293 1.00 83.75 267 GLY A N 1
ATOM 2048 C CA . GLY A 1 267 ? 4.093 8.271 34.339 1.00 83.75 267 GLY A CA 1
ATOM 2049 C C . GLY A 1 267 ? 4.287 9.748 33.993 1.00 83.75 267 GLY A C 1
ATOM 2050 O O . GLY A 1 267 ? 3.901 10.603 34.796 1.00 83.75 267 GLY A O 1
ATOM 2051 N N . ASP A 1 268 ? 4.896 10.048 32.845 1.00 82.06 268 ASP A N 1
ATOM 2052 C CA . ASP A 1 268 ? 5.227 11.406 32.424 1.00 82.06 268 ASP A CA 1
ATOM 2053 C C . ASP A 1 268 ? 3.943 12.201 32.106 1.00 82.06 268 ASP A C 1
ATOM 2055 O O . ASP A 1 268 ? 3.070 11.686 31.398 1.00 82.06 268 ASP A O 1
ATOM 2059 N N . PRO A 1 269 ? 3.748 13.408 32.676 1.00 84.12 269 PRO A N 1
ATOM 2060 C CA . PRO A 1 269 ? 2.588 14.243 32.380 1.00 84.12 269 PRO A CA 1
ATOM 2061 C C . PRO A 1 269 ? 2.552 14.809 30.952 1.00 84.12 269 PRO A C 1
ATOM 2063 O O . PRO A 1 269 ? 1.493 15.302 30.575 1.00 84.12 269 PRO A O 1
ATOM 2066 N N . GLU A 1 270 ? 3.652 14.770 30.194 1.00 82.75 270 GLU A N 1
ATOM 2067 C CA . GLU A 1 270 ? 3.735 15.281 28.814 1.00 82.75 270 GLU A CA 1
ATOM 2068 C C . GLU A 1 270 ? 3.552 14.177 27.752 1.00 82.75 270 GLU A C 1
ATOM 2070 O O . GLU A 1 270 ? 3.362 14.487 26.586 1.00 82.75 270 GLU A O 1
ATOM 2075 N N . MET A 1 271 ? 3.528 12.897 28.150 1.00 81.62 271 MET A N 1
ATOM 2076 C CA . MET A 1 271 ? 3.413 11.730 27.252 1.00 81.62 271 MET A CA 1
ATOM 2077 C C . MET A 1 271 ? 1.960 11.278 27.022 1.00 81.62 271 MET A C 1
ATOM 2079 O O . MET A 1 271 ? 1.680 10.079 27.005 1.00 81.62 271 MET A O 1
ATOM 2083 N N . TRP A 1 272 ? 1.019 12.218 26.936 1.00 87.69 272 TRP A N 1
ATOM 2084 C CA . TRP A 1 272 ? -0.337 11.908 26.478 1.00 87.69 272 TRP A CA 1
ATOM 2085 C C . TRP A 1 272 ? -0.352 11.983 24.958 1.00 87.69 272 TRP A C 1
ATOM 2087 O O . TRP A 1 272 ? 0.018 13.012 24.401 1.00 87.69 272 TRP A O 1
ATOM 2097 N N . LEU A 1 273 ? -0.750 10.888 24.321 1.00 86.44 273 LEU A N 1
ATOM 2098 C CA . LEU A 1 273 ? -0.919 10.801 22.877 1.00 86.44 273 LEU A CA 1
ATOM 2099 C C . LEU A 1 273 ? -2.392 10.587 22.577 1.00 86.44 273 LEU A C 1
ATOM 2101 O O . LEU A 1 273 ? -3.092 9.948 23.367 1.00 86.44 273 LEU A O 1
ATOM 2105 N N . GLU A 1 274 ? -2.849 11.096 21.444 1.00 85.94 274 GLU A N 1
ATOM 2106 C CA . GLU A 1 274 ? -4.167 10.754 20.934 1.00 85.94 274 GLU A CA 1
ATOM 2107 C C . GLU A 1 274 ? -4.292 9.233 20.763 1.00 85.94 274 GLU A C 1
ATOM 2109 O O . GLU A 1 274 ? -3.330 8.536 20.427 1.00 85.94 274 GLU A O 1
ATOM 2114 N N . CYS A 1 275 ? -5.471 8.692 21.061 1.00 84.50 275 CYS A N 1
ATOM 2115 C CA . CYS A 1 275 ? -5.755 7.285 20.842 1.00 84.50 275 CYS A CA 1
ATOM 2116 C C . CYS A 1 275 ? -7.188 7.071 20.354 1.00 84.50 275 CYS A C 1
ATOM 2118 O O . CYS A 1 275 ? -8.153 7.579 20.924 1.00 84.50 275 CYS A O 1
ATOM 2120 N N . PHE A 1 276 ? -7.334 6.256 19.310 1.00 85.25 276 PHE A N 1
ATOM 2121 C CA . PHE A 1 276 ? -8.635 5.948 18.724 1.00 85.25 276 PHE A CA 1
ATOM 2122 C C . PHE A 1 276 ? -9.458 4.995 19.598 1.00 85.25 276 PHE A C 1
ATOM 2124 O O . PHE A 1 276 ? -8.935 4.275 20.449 1.00 85.25 276 PHE A O 1
ATOM 2131 N N . ASN A 1 277 ? -10.772 4.954 19.393 1.00 85.25 277 ASN A N 1
ATOM 2132 C CA . ASN A 1 277 ? -11.654 4.041 20.113 1.00 85.25 277 ASN A CA 1
ATOM 2133 C C . ASN A 1 277 ? -12.395 3.126 19.123 1.00 85.25 277 ASN A C 1
ATOM 2135 O O . ASN A 1 277 ? -13.288 3.599 18.419 1.00 85.25 277 ASN A O 1
ATOM 2139 N N . PRO A 1 278 ? -12.087 1.817 19.075 1.00 87.56 278 PRO A N 1
ATOM 2140 C CA . PRO A 1 278 ? -11.173 1.076 19.950 1.00 87.56 278 PRO A CA 1
ATOM 2141 C C . PRO A 1 278 ? -9.683 1.314 19.650 1.00 87.56 278 PRO A C 1
ATOM 2143 O O . PRO A 1 278 ? -9.302 1.575 18.515 1.00 87.56 278 PRO A O 1
ATOM 2146 N N . THR A 1 279 ? -8.848 1.158 20.679 1.00 88.38 279 THR A N 1
ATOM 2147 C CA . THR A 1 279 ? -7.381 1.254 20.611 1.00 88.38 279 THR A CA 1
ATOM 2148 C C . THR A 1 279 ? -6.752 -0.135 20.603 1.00 88.38 279 THR A C 1
ATOM 2150 O O . THR A 1 279 ? -7.161 -1.021 21.365 1.00 88.38 279 THR A O 1
ATOM 2153 N N . PHE A 1 280 ? -5.699 -0.291 19.800 1.00 88.19 280 PHE A N 1
ATOM 2154 C CA . PHE A 1 280 ? -4.887 -1.500 19.714 1.00 88.19 280 PHE A CA 1
ATOM 2155 C C . PHE A 1 280 ? -3.445 -1.207 20.130 1.00 88.19 280 PHE A C 1
ATOM 2157 O O . PHE A 1 280 ? -2.857 -0.211 19.726 1.00 88.19 280 PHE A O 1
ATOM 2164 N N . TYR A 1 281 ? -2.870 -2.109 20.917 1.00 90.06 281 TYR A N 1
ATOM 2165 C CA . TYR A 1 281 ? -1.442 -2.151 21.206 1.00 90.06 281 TYR A CA 1
ATOM 2166 C C . TYR A 1 281 ? -0.894 -3.507 20.783 1.00 90.06 281 TYR A C 1
ATOM 2168 O O . TYR A 1 281 ? -1.524 -4.535 21.037 1.00 90.06 281 TYR A O 1
ATOM 2176 N N . SER A 1 282 ? 0.285 -3.508 20.179 1.00 89.56 282 SER A N 1
ATOM 2177 C CA . SER A 1 282 ? 1.023 -4.694 19.750 1.00 89.56 282 SER A CA 1
ATOM 2178 C C . SER A 1 282 ? 2.373 -4.781 20.454 1.00 89.56 282 SER A C 1
ATOM 2180 O O . SER A 1 282 ? 2.774 -3.862 21.172 1.00 89.56 282 SER A O 1
ATOM 2182 N N . ASN A 1 283 ? 3.078 -5.899 20.257 1.00 88.25 283 ASN A N 1
ATOM 2183 C CA . ASN A 1 283 ? 4.477 -6.049 20.663 1.00 88.25 283 ASN A CA 1
ATOM 2184 C C . ASN A 1 283 ? 4.773 -5.769 22.158 1.00 88.25 283 ASN A C 1
ATOM 2186 O O . ASN A 1 283 ? 5.880 -5.388 22.544 1.00 88.25 283 ASN A O 1
ATOM 2190 N N . LEU A 1 284 ? 3.795 -6.005 23.036 1.00 90.38 284 LEU A N 1
ATOM 2191 C CA . LEU A 1 284 ? 3.910 -5.809 24.480 1.00 90.38 284 LEU A CA 1
ATOM 2192 C C . LEU A 1 284 ? 4.836 -6.864 25.091 1.00 90.38 284 LEU A C 1
ATOM 2194 O O . LEU A 1 284 ? 4.461 -8.028 25.214 1.00 90.38 284 LEU A O 1
ATOM 2198 N N . ALA A 1 285 ? 6.047 -6.484 25.494 1.00 89.12 285 ALA A N 1
ATOM 2199 C CA . ALA A 1 285 ? 6.995 -7.407 26.123 1.00 89.12 285 ALA A CA 1
ATOM 2200 C C . ALA A 1 285 ? 6.451 -8.004 27.434 1.00 89.12 285 ALA A C 1
ATOM 2202 O O . ALA A 1 285 ? 5.775 -7.328 28.192 1.00 89.12 285 ALA A O 1
ATOM 2203 N N . SER A 1 286 ? 6.800 -9.248 27.777 1.00 88.81 286 SER A N 1
ATOM 2204 C CA . SER A 1 286 ? 6.335 -9.845 29.038 1.00 88.81 286 SER A CA 1
ATOM 2205 C C . SER A 1 286 ? 6.696 -9.012 30.267 1.00 88.81 286 SER A C 1
ATOM 2207 O O . SER A 1 286 ? 7.857 -8.675 30.513 1.00 88.81 286 SER A O 1
ATOM 2209 N N . GLY A 1 287 ? 5.693 -8.738 31.094 1.00 90.94 287 GLY A N 1
ATOM 2210 C CA . GLY A 1 287 ? 5.812 -7.785 32.182 1.00 90.94 287 GLY A CA 1
ATOM 2211 C C . GLY A 1 287 ? 4.465 -7.251 32.642 1.00 90.94 287 GLY A C 1
ATOM 2212 O O . GLY A 1 287 ? 3.405 -7.676 32.188 1.00 90.94 287 GLY A O 1
ATOM 2213 N N . GLU A 1 288 ? 4.520 -6.344 33.613 1.00 94.75 288 GLU A N 1
ATOM 2214 C CA . GLU A 1 288 ? 3.359 -5.555 34.015 1.00 94.75 288 GLU A CA 1
ATOM 2215 C C . GLU A 1 288 ? 3.228 -4.362 33.070 1.00 94.75 288 GLU A C 1
ATOM 2217 O O . GLU A 1 288 ? 4.205 -3.639 32.889 1.00 94.75 288 GLU A O 1
ATOM 2222 N N . HIS A 1 289 ? 2.023 -4.155 32.541 1.00 95.44 289 HIS A N 1
ATOM 2223 C CA . HIS A 1 289 ? 1.668 -2.990 31.740 1.00 95.44 289 HIS A CA 1
ATOM 2224 C C . HIS A 1 289 ? 0.551 -2.199 32.409 1.00 95.44 289 HIS A C 1
ATOM 2226 O O . HIS A 1 289 ? -0.317 -2.771 33.076 1.00 95.44 289 HIS A O 1
ATOM 2232 N N . THR A 1 290 ? 0.560 -0.883 32.239 1.00 96.75 290 THR A N 1
ATOM 2233 C CA . THR A 1 290 ? -0.464 0.037 32.728 1.00 96.75 290 THR A CA 1
ATOM 2234 C C . THR A 1 290 ? -0.888 0.994 31.624 1.00 96.75 290 THR A C 1
ATOM 2236 O O . THR A 1 290 ? -0.082 1.794 31.161 1.00 96.75 290 THR A O 1
ATOM 2239 N N . LEU A 1 291 ? -2.177 0.971 31.294 1.00 96.44 291 LEU A N 1
ATOM 2240 C CA . LEU A 1 291 ? -2.831 1.971 30.459 1.00 96.44 291 LEU A CA 1
ATOM 2241 C C . LEU A 1 291 ? -3.505 3.015 31.351 1.00 96.44 291 LEU A C 1
ATOM 2243 O O . LEU A 1 291 ? -4.214 2.660 32.303 1.00 96.44 291 LEU A O 1
ATOM 2247 N N . GLU A 1 292 ? -3.325 4.286 31.015 1.00 96.62 292 GLU A N 1
ATOM 2248 C CA . GLU A 1 292 ? -4.175 5.379 31.477 1.00 96.62 292 GLU A CA 1
ATOM 2249 C C . GLU A 1 292 ? -4.827 6.066 30.276 1.00 96.62 292 GLU A C 1
ATOM 2251 O O . GLU A 1 292 ? -4.153 6.323 29.284 1.00 96.62 292 GLU A O 1
ATOM 2256 N N . VAL A 1 293 ? -6.125 6.351 30.372 1.00 96.19 293 VAL A N 1
ATOM 2257 C CA . VAL A 1 293 ? -6.922 6.981 29.311 1.00 96.19 293 VAL A CA 1
ATOM 2258 C C . VAL A 1 293 ? -7.805 8.079 29.893 1.00 96.19 293 VAL A C 1
ATOM 2260 O O . VAL A 1 293 ? -8.364 7.923 30.985 1.00 96.19 293 VAL A O 1
ATOM 2263 N N . ARG A 1 294 ? -7.931 9.191 29.171 1.00 95.44 294 ARG A N 1
ATOM 2264 C CA . ARG A 1 294 ? -8.794 10.320 29.530 1.00 95.44 294 ARG A CA 1
ATOM 2265 C C . ARG A 1 294 ? -9.530 10.835 28.298 1.00 95.44 294 ARG A C 1
ATOM 2267 O O . ARG A 1 294 ? -8.941 10.908 27.228 1.00 95.44 294 ARG A O 1
ATOM 2274 N N . ALA A 1 295 ? -10.802 11.168 28.464 1.00 93.00 295 ALA A N 1
ATOM 2275 C CA . ALA A 1 295 ? -11.642 11.726 27.416 1.00 93.00 295 ALA A CA 1
ATOM 2276 C C . ALA A 1 295 ? -11.638 13.259 27.443 1.00 93.00 295 ALA A C 1
ATOM 2278 O O . ALA A 1 295 ? -11.521 13.868 28.516 1.00 93.00 295 ALA A O 1
ATOM 2279 N N . TYR A 1 296 ? -11.867 13.849 26.275 1.00 88.12 296 TYR A N 1
ATOM 2280 C CA . TYR A 1 296 ? -12.289 15.233 26.100 1.00 88.12 296 TYR A CA 1
ATOM 2281 C C . TYR A 1 296 ? -13.773 15.261 25.744 1.00 88.12 296 TYR A C 1
ATOM 2283 O O . TYR A 1 296 ? -14.284 14.379 25.054 1.00 88.12 296 TYR A O 1
ATOM 2291 N N . ASN A 1 297 ? -14.493 16.261 26.246 1.00 79.00 297 ASN A N 1
ATOM 2292 C CA . ASN A 1 297 ? -15.823 16.565 25.728 1.00 79.00 297 ASN A CA 1
ATOM 2293 C C . ASN A 1 297 ? -15.733 17.655 24.652 1.00 79.00 297 ASN A C 1
ATOM 2295 O O . ASN A 1 297 ? -14.716 18.328 24.528 1.00 79.00 297 ASN A O 1
ATOM 2299 N N . GLY A 1 298 ? -16.824 17.889 23.922 1.00 70.81 298 GLY A N 1
ATOM 2300 C CA . GLY A 1 298 ? -16.912 18.913 22.868 1.00 70.81 298 GLY A CA 1
ATOM 2301 C C . GLY A 1 298 ? -16.781 20.363 23.365 1.00 70.81 298 GLY A C 1
ATOM 2302 O O . GLY A 1 298 ? -16.950 21.297 22.595 1.00 70.81 298 GLY A O 1
ATOM 2303 N N . ALA A 1 299 ? -16.512 20.556 24.660 1.00 71.94 299 ALA A N 1
ATOM 2304 C CA . ALA A 1 299 ? -16.138 21.820 25.287 1.00 71.94 299 ALA A CA 1
ATOM 2305 C C . ALA A 1 299 ? -14.623 21.876 25.608 1.00 71.94 299 ALA A C 1
ATOM 2307 O O . ALA A 1 299 ? -14.203 22.691 26.431 1.00 71.94 299 ALA A O 1
ATOM 2308 N N . GLU A 1 300 ? -13.826 20.979 25.012 1.00 78.69 300 GLU A N 1
ATOM 2309 C CA . GLU A 1 300 ? -12.375 20.800 25.200 1.00 78.69 300 GLU A CA 1
ATOM 2310 C C . GLU A 1 300 ? -11.951 20.596 26.661 1.00 78.69 300 GLU A C 1
ATOM 2312 O O . GLU A 1 300 ? -10.815 20.867 27.065 1.00 78.69 300 GLU A O 1
ATOM 2317 N N . MET A 1 301 ? -12.863 20.115 27.507 1.00 84.38 301 MET A N 1
ATOM 2318 C CA . MET A 1 301 ? -12.525 19.839 28.891 1.00 84.38 301 MET A CA 1
ATOM 2319 C C . MET A 1 301 ? -12.107 18.390 29.073 1.00 84.38 301 MET A C 1
ATOM 2321 O O . MET A 1 301 ? -12.838 17.466 28.727 1.00 84.38 301 MET A O 1
ATOM 2325 N N . VAL A 1 302 ? -10.948 18.213 29.700 1.00 91.75 302 VAL A N 1
ATOM 2326 C CA . VAL A 1 302 ? -10.339 16.905 29.935 1.00 91.75 302 VAL A CA 1
ATOM 2327 C C . VAL A 1 302 ? -10.809 16.271 31.242 1.00 91.75 302 VAL A C 1
ATOM 2329 O O . VAL A 1 302 ? -10.934 16.958 32.263 1.00 91.75 302 VAL A O 1
ATOM 2332 N N . ASP A 1 303 ? -10.997 14.952 31.241 1.00 94.25 303 ASP A N 1
ATOM 2333 C CA . ASP A 1 303 ? -11.214 14.173 32.462 1.00 94.25 303 ASP A CA 1
ATOM 2334 C C . ASP A 1 303 ? -10.033 14.359 33.450 1.00 94.25 303 ASP A C 1
ATOM 2336 O O . ASP A 1 303 ? -8.891 13.974 33.163 1.00 94.25 303 ASP A O 1
ATOM 2340 N N . PRO A 1 304 ? -10.268 14.945 34.642 1.00 93.38 304 PRO A N 1
ATOM 2341 C CA . PRO A 1 304 ? -9.221 15.189 35.633 1.00 93.38 304 PRO A CA 1
ATOM 2342 C C . PRO A 1 304 ? -8.799 13.921 36.395 1.00 93.38 304 PRO A C 1
ATOM 2344 O O . PRO A 1 304 ? -7.859 13.964 37.197 1.00 93.38 304 PRO A O 1
ATOM 2347 N N . THR A 1 305 ? -9.506 12.810 36.199 1.00 94.25 305 THR A N 1
ATOM 2348 C CA . THR 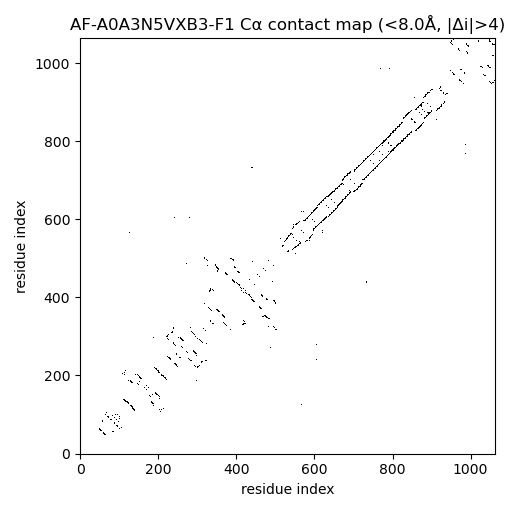A 1 305 ? -9.309 11.512 36.846 1.00 94.25 305 THR A CA 1
ATOM 2349 C C . THR A 1 305 ? -9.229 10.386 35.813 1.00 94.25 305 THR A C 1
ATOM 2351 O O . THR A 1 305 ? -10.132 9.552 35.765 1.00 94.25 305 THR A O 1
ATOM 2354 N N . PRO A 1 306 ? -8.120 10.300 35.048 1.00 94.94 306 PRO A N 1
ATOM 2355 C CA . PRO A 1 306 ? -7.968 9.305 33.993 1.00 94.94 306 PRO A CA 1
ATOM 2356 C C . PRO A 1 306 ? -8.303 7.886 34.461 1.00 94.94 306 PRO A C 1
ATOM 2358 O O . PRO A 1 306 ? -7.889 7.452 35.549 1.00 94.94 306 PRO A O 1
ATOM 2361 N N . ALA A 1 307 ? -9.031 7.145 33.629 1.00 97.38 307 ALA A N 1
ATOM 2362 C CA . ALA A 1 307 ? -9.280 5.737 33.869 1.00 97.38 307 ALA A CA 1
ATOM 2363 C C . ALA A 1 307 ? -7.966 4.964 33.724 1.00 97.38 307 ALA A C 1
ATOM 2365 O O . ALA A 1 307 ? -7.182 5.206 32.812 1.00 97.38 307 ALA A O 1
ATOM 2366 N N . ARG A 1 308 ? -7.715 4.027 34.642 1.00 96.75 308 ARG A N 1
ATOM 2367 C CA . ARG A 1 308 ? -6.447 3.296 34.726 1.00 96.75 308 ARG A CA 1
ATOM 2368 C C . ARG A 1 308 ? -6.675 1.794 34.798 1.00 96.75 308 ARG A C 1
ATOM 2370 O O . ARG A 1 308 ? -7.457 1.332 35.632 1.00 96.75 308 ARG A O 1
ATOM 2377 N N . TYR A 1 309 ? -5.925 1.035 34.003 1.00 97.88 309 TYR A N 1
ATOM 2378 C CA . TYR A 1 309 ? -5.933 -0.425 34.016 1.00 97.88 309 TYR A CA 1
ATOM 2379 C C . TYR A 1 309 ? -4.513 -0.992 33.994 1.00 97.88 309 TYR A C 1
ATOM 2381 O O . TYR A 1 309 ? -3.678 -0.542 33.221 1.00 97.88 309 TYR A O 1
ATOM 2389 N N . THR A 1 310 ? -4.246 -1.991 34.840 1.00 98.00 310 THR A N 1
ATOM 2390 C CA . THR A 1 310 ? -2.945 -2.668 34.929 1.00 98.00 310 THR A CA 1
ATOM 2391 C C . THR A 1 310 ? -3.137 -4.167 34.727 1.00 98.00 310 THR A C 1
ATOM 2393 O O . THR A 1 310 ? -3.966 -4.772 35.414 1.00 98.00 310 THR A O 1
ATOM 2396 N N . TRP A 1 311 ? -2.357 -4.768 33.829 1.00 97.75 311 TRP A N 1
ATOM 2397 C CA . TRP A 1 311 ? -2.365 -6.205 33.538 1.00 97.75 311 TRP A CA 1
ATOM 2398 C C . TRP A 1 311 ? -0.946 -6.753 33.412 1.00 97.75 311 TRP A C 1
ATOM 2400 O O . TRP A 1 311 ? 0.034 -6.015 33.465 1.00 97.75 311 TRP A O 1
ATOM 2410 N N . THR A 1 312 ? -0.827 -8.072 33.296 1.00 96.19 312 THR A N 1
ATOM 2411 C CA . THR A 1 312 ? 0.460 -8.741 33.105 1.00 96.19 312 THR A CA 1
ATOM 2412 C C . THR A 1 312 ? 0.442 -9.580 31.836 1.00 96.19 312 THR A C 1
ATOM 2414 O O . THR A 1 312 ? -0.387 -10.486 31.708 1.00 96.19 312 THR A O 1
ATOM 2417 N N . VAL A 1 313 ? 1.388 -9.308 30.937 1.00 92.88 313 VAL A N 1
ATOM 2418 C CA . VAL A 1 313 ? 1.731 -10.192 29.821 1.00 92.88 313 VAL A CA 1
ATOM 2419 C C . VAL A 1 313 ? 2.720 -11.234 30.334 1.00 92.88 313 VAL A C 1
ATOM 2421 O O . VAL A 1 313 ? 3.677 -10.931 31.049 1.00 92.88 313 VAL A O 1
ATOM 2424 N N . THR A 1 314 ? 2.430 -12.491 30.039 1.00 89.25 314 THR A N 1
ATOM 2425 C CA . THR A 1 314 ? 3.219 -13.652 30.441 1.00 89.25 314 THR A CA 1
ATOM 2426 C C . THR A 1 314 ? 3.693 -14.402 29.214 1.00 89.25 314 THR A C 1
ATOM 2428 O O . THR A 1 314 ? 3.092 -14.301 28.151 1.00 89.25 314 THR A O 1
ATOM 2431 N N . GLN A 1 315 ? 4.720 -15.223 29.407 1.00 77.62 315 GLN A N 1
ATOM 2432 C CA . GLN A 1 315 ? 5.226 -16.141 28.400 1.00 77.62 315 GLN A CA 1
ATOM 2433 C C . GLN A 1 315 ? 4.111 -16.904 27.662 1.00 77.62 315 GLN A C 1
ATOM 2435 O O . GLN A 1 315 ? 3.274 -17.576 28.283 1.00 77.62 315 GLN A O 1
ATOM 2440 N N . GLY A 1 316 ? 4.173 -16.857 26.330 1.00 72.25 316 GLY A N 1
ATOM 2441 C CA . GLY A 1 316 ? 3.397 -17.695 25.420 1.00 72.25 316 GLY A CA 1
ATOM 2442 C C . GLY A 1 316 ? 3.525 -19.189 25.729 1.00 72.25 316 GLY A C 1
ATOM 2443 O O . GLY A 1 316 ? 4.565 -19.681 26.154 1.00 72.25 316 GLY A O 1
ATOM 2444 N N . SER A 1 317 ? 2.456 -19.956 25.495 1.00 75.62 317 SER A N 1
ATOM 2445 C CA . SER A 1 317 ? 2.484 -21.421 25.659 1.00 75.62 317 SER A CA 1
ATOM 2446 C C . SER A 1 317 ? 3.110 -22.166 24.471 1.00 75.62 317 SER A C 1
ATOM 2448 O O . SER A 1 317 ? 3.195 -23.394 24.511 1.00 75.62 317 SER A O 1
ATOM 2450 N N . SER A 1 318 ? 3.476 -21.435 23.417 1.00 83.31 318 SER A N 1
ATOM 2451 C CA . SER A 1 318 ? 4.004 -21.909 22.135 1.00 83.31 318 SER A CA 1
ATOM 2452 C C . SER A 1 318 ? 5.071 -20.942 21.629 1.00 83.31 318 SER A C 1
ATOM 2454 O O . SER A 1 318 ? 5.014 -19.748 21.930 1.00 83.31 318 SER A O 1
ATOM 2456 N N . CYS A 1 319 ? 6.016 -21.439 20.835 1.00 87.00 319 CYS A N 1
ATOM 2457 C CA . CYS A 1 319 ? 7.087 -20.609 20.280 1.00 87.00 319 CYS A CA 1
ATOM 2458 C C . CYS A 1 319 ? 6.597 -19.664 19.181 1.00 87.00 319 CYS A C 1
ATOM 2460 O O . CYS A 1 319 ? 7.187 -18.606 18.991 1.00 87.00 319 CYS A O 1
ATOM 2462 N N . ASP A 1 320 ? 5.463 -19.975 18.550 1.00 82.31 320 ASP A N 1
ATOM 2463 C CA . ASP A 1 320 ? 4.796 -19.069 17.607 1.00 82.31 320 ASP A CA 1
ATOM 2464 C C . ASP A 1 320 ? 4.315 -17.767 18.265 1.00 82.31 320 ASP A C 1
ATOM 2466 O O . ASP A 1 320 ? 4.180 -16.756 17.590 1.00 82.31 320 ASP A O 1
ATOM 2470 N N . LEU A 1 321 ? 4.044 -17.783 19.576 1.00 83.69 321 LEU A N 1
ATOM 2471 C CA . LEU A 1 321 ? 3.630 -16.594 20.331 1.00 83.69 321 LEU A CA 1
ATOM 2472 C C . LEU A 1 321 ? 4.819 -15.839 20.934 1.00 83.69 321 LEU A C 1
ATOM 2474 O O . LEU A 1 321 ? 4.614 -14.803 21.548 1.00 83.69 321 LEU A O 1
ATOM 2478 N N . ALA A 1 322 ? 6.041 -16.367 20.811 1.00 88.88 322 ALA A N 1
ATOM 2479 C CA . ALA A 1 322 ? 7.243 -15.732 21.347 1.00 88.88 322 ALA A CA 1
ATOM 2480 C C . ALA A 1 322 ? 7.853 -14.704 20.380 1.00 88.88 322 ALA A C 1
ATOM 2482 O O . ALA A 1 322 ? 8.769 -13.978 20.764 1.00 88.88 322 ALA A O 1
ATOM 2483 N N . ASN A 1 323 ? 7.388 -14.663 19.127 1.00 90.31 323 ASN A N 1
ATOM 2484 C CA . ASN A 1 323 ? 7.799 -13.649 18.162 1.00 90.31 323 ASN A CA 1
ATOM 2485 C C . ASN A 1 323 ? 7.422 -12.262 18.681 1.00 90.31 323 ASN A C 1
ATOM 2487 O O . ASN A 1 323 ? 6.315 -12.061 19.173 1.00 90.31 323 ASN A O 1
ATOM 2491 N N . ILE A 1 324 ? 8.358 -11.323 18.581 1.00 90.75 324 ILE A N 1
ATOM 2492 C CA . ILE A 1 324 ? 8.171 -9.974 19.106 1.00 90.75 324 ILE A CA 1
ATOM 2493 C C . ILE A 1 324 ? 9.091 -8.995 18.388 1.00 90.75 324 ILE A C 1
ATOM 2495 O O . ILE A 1 324 ? 10.237 -9.331 18.068 1.00 90.75 324 ILE A O 1
ATOM 2499 N N . THR A 1 325 ? 8.609 -7.779 18.176 1.00 92.06 325 THR A N 1
ATOM 2500 C CA . THR A 1 325 ? 9.440 -6.630 17.821 1.00 92.06 325 THR A CA 1
ATOM 2501 C C . THR A 1 325 ? 9.600 -5.729 19.037 1.00 92.06 325 THR A C 1
ATOM 2503 O O . THR A 1 325 ? 8.634 -5.292 19.642 1.00 92.06 325 THR A O 1
ATOM 2506 N N . LEU A 1 326 ? 10.838 -5.469 19.446 1.00 92.62 326 LEU A N 1
ATOM 2507 C CA . LEU A 1 326 ? 11.130 -4.662 20.629 1.00 92.62 326 LEU A CA 1
ATOM 2508 C C . LEU A 1 326 ? 11.501 -3.245 20.219 1.00 92.62 326 LEU A C 1
ATOM 2510 O O . LEU A 1 326 ? 12.352 -3.079 19.349 1.00 92.62 326 LEU A O 1
ATOM 2514 N N . THR A 1 327 ? 10.987 -2.244 20.925 1.00 91.25 327 THR A N 1
ATOM 2515 C CA . THR A 1 327 ? 11.496 -0.872 20.835 1.00 91.25 327 THR A CA 1
ATOM 2516 C C . THR A 1 327 ? 12.738 -0.690 21.711 1.00 91.25 327 THR A C 1
ATOM 2518 O O . THR A 1 327 ? 12.986 -1.446 22.666 1.00 91.25 327 THR A O 1
ATOM 2521 N N . ALA A 1 328 ? 13.581 0.292 21.377 1.00 92.88 328 ALA A N 1
ATOM 2522 C CA . ALA A 1 328 ? 14.755 0.599 22.191 1.00 92.88 328 ALA A CA 1
ATOM 2523 C C . ALA A 1 328 ? 14.345 0.920 23.640 1.00 92.88 328 ALA A C 1
ATOM 2525 O O . ALA A 1 328 ? 13.250 1.394 23.915 1.00 92.88 328 ALA A O 1
ATOM 2526 N N . THR A 1 329 ? 15.245 0.668 24.592 1.00 92.12 329 THR A N 1
ATOM 2527 C CA . THR A 1 329 ? 15.136 1.038 26.027 1.00 92.12 329 THR A CA 1
ATOM 2528 C C . THR A 1 329 ? 16.140 2.107 26.441 1.00 92.12 329 THR A C 1
ATOM 2530 O O . THR A 1 329 ? 16.045 2.664 27.530 1.00 92.12 329 THR A O 1
ATOM 2533 N N . ALA A 1 330 ? 17.139 2.327 25.593 1.00 93.56 330 ALA A N 1
ATOM 2534 C CA . ALA A 1 330 ? 18.085 3.423 25.637 1.00 93.56 330 ALA A CA 1
ATOM 2535 C C . ALA A 1 330 ? 18.710 3.529 24.248 1.00 93.56 330 ALA A C 1
ATOM 2537 O O . ALA A 1 330 ? 19.059 2.498 23.657 1.00 93.56 330 ALA A O 1
ATOM 2538 N N . ASP A 1 331 ? 18.893 4.740 23.768 1.00 95.81 331 ASP A N 1
ATOM 2539 C CA . ASP A 1 331 ? 19.674 5.047 22.578 1.00 95.81 331 ASP A CA 1
ATOM 2540 C C . ASP A 1 331 ? 20.521 6.307 22.822 1.00 95.81 331 ASP A C 1
ATOM 2542 O O . ASP A 1 331 ? 20.933 6.548 23.954 1.00 95.81 331 ASP A O 1
ATOM 2546 N N . GLY A 1 332 ? 20.945 7.015 21.786 1.00 95.50 332 GLY A N 1
ATOM 2547 C CA . GLY A 1 332 ? 21.813 8.180 21.905 1.00 95.50 332 GLY A CA 1
ATOM 2548 C C . GLY A 1 332 ? 23.064 8.064 21.049 1.00 95.50 332 GLY A C 1
ATOM 2549 O O . GLY A 1 332 ? 23.483 6.985 20.627 1.00 95.50 332 GLY A O 1
ATOM 2550 N N . TRP A 1 333 ? 23.698 9.202 20.795 1.00 95.12 333 TRP A N 1
ATOM 2551 C CA . TRP A 1 333 ? 24.891 9.272 19.962 1.00 95.12 333 TRP A CA 1
ATOM 2552 C C . TRP A 1 333 ? 26.047 9.961 20.682 1.00 95.12 333 TRP A C 1
ATOM 2554 O O . TRP A 1 333 ? 25.881 10.676 21.672 1.00 95.12 333 TRP A O 1
ATOM 2564 N N . ILE A 1 334 ? 27.255 9.683 20.207 1.00 97.38 334 ILE A N 1
ATOM 2565 C CA . ILE A 1 334 ? 28.501 10.224 20.739 1.00 97.38 334 ILE A CA 1
ATOM 2566 C C . ILE A 1 334 ? 29.275 10.914 19.626 1.00 97.38 334 ILE A C 1
ATOM 2568 O O . ILE A 1 334 ? 29.444 10.359 18.542 1.00 97.38 334 ILE A O 1
ATOM 2572 N N . ASP A 1 335 ? 29.793 12.102 19.928 1.00 97.06 335 ASP A N 1
ATOM 2573 C CA . ASP A 1 335 ? 30.495 12.951 18.968 1.00 97.06 335 ASP A CA 1
ATOM 2574 C C . ASP A 1 335 ? 31.954 13.175 19.391 1.00 97.06 335 ASP A C 1
ATOM 2576 O O . ASP A 1 335 ? 32.236 13.708 20.467 1.00 97.06 335 ASP A O 1
ATOM 2580 N N . GLU A 1 336 ? 32.900 12.793 18.533 1.00 97.00 336 GLU A N 1
ATOM 2581 C CA . GLU A 1 336 ? 34.331 13.024 18.744 1.00 97.00 336 GLU A CA 1
ATOM 2582 C C . GLU A 1 336 ? 34.692 14.519 18.746 1.00 97.00 336 GLU A C 1
ATOM 2584 O O . GLU A 1 336 ? 35.638 14.925 19.429 1.00 97.00 336 GLU A O 1
ATOM 2589 N N . VAL A 1 337 ? 33.931 15.350 18.021 1.00 96.25 337 VAL A N 1
ATOM 2590 C CA . VAL A 1 337 ? 34.127 16.808 17.963 1.00 96.25 337 VAL A CA 1
ATOM 2591 C C . VAL A 1 337 ? 33.748 17.460 19.293 1.00 96.25 337 VAL A C 1
ATOM 2593 O O . VAL A 1 337 ? 34.461 18.349 19.771 1.00 96.25 337 VAL A O 1
ATOM 2596 N N . ASN A 1 338 ? 32.672 16.980 19.919 1.00 96.44 338 ASN A N 1
ATOM 2597 C CA . ASN A 1 338 ? 32.145 17.471 21.190 1.00 96.44 338 ASN A CA 1
ATOM 2598 C C . ASN A 1 338 ? 32.183 16.374 22.271 1.00 96.44 338 ASN A C 1
ATOM 2600 O O . ASN A 1 338 ? 31.150 15.936 22.775 1.00 96.44 338 ASN A O 1
ATOM 2604 N N . PRO A 1 339 ? 33.378 15.940 22.716 1.00 96.81 339 PRO A N 1
ATOM 2605 C CA . PRO A 1 339 ? 33.533 14.659 23.400 1.00 96.81 339 PRO A CA 1
ATOM 2606 C C . PRO A 1 339 ? 32.988 14.603 24.836 1.00 96.81 339 PRO A C 1
ATOM 2608 O O . PRO A 1 339 ? 33.010 13.542 25.463 1.00 96.81 339 PRO A O 1
ATOM 2611 N N . ALA A 1 340 ? 32.563 15.745 25.379 1.00 96.88 340 ALA A N 1
ATOM 2612 C CA . ALA A 1 340 ? 31.986 15.884 26.715 1.00 96.88 340 ALA A CA 1
ATOM 2613 C C . ALA A 1 340 ? 30.472 16.122 26.705 1.00 96.88 340 ALA A C 1
ATOM 2615 O O . ALA A 1 340 ? 29.876 16.117 27.782 1.00 96.88 340 ALA A O 1
ATOM 2616 N N . GLU A 1 341 ? 29.886 16.367 25.532 1.00 96.56 341 GLU A N 1
ATOM 2617 C CA . GLU A 1 341 ? 28.458 16.624 25.395 1.00 96.56 341 GLU A CA 1
ATOM 2618 C C . GLU A 1 341 ? 27.673 15.311 25.420 1.00 96.56 341 GLU A C 1
ATOM 2620 O O . GLU A 1 341 ? 28.178 14.245 25.056 1.00 96.56 341 GLU A O 1
ATOM 2625 N N . ASN A 1 342 ? 26.443 15.415 25.907 1.00 94.62 342 ASN A N 1
ATOM 2626 C CA . ASN A 1 342 ? 25.474 14.338 26.011 1.00 94.62 342 ASN A CA 1
ATOM 2627 C C . ASN A 1 342 ? 24.189 14.790 25.313 1.00 94.62 342 ASN A C 1
ATOM 2629 O O . ASN A 1 342 ? 23.746 15.918 25.521 1.00 94.62 342 ASN A O 1
ATOM 2633 N N . TYR A 1 343 ? 23.607 13.900 24.516 1.00 92.94 343 TYR A N 1
ATOM 2634 C CA . TYR A 1 343 ? 22.529 14.203 23.574 1.00 92.94 343 TYR A CA 1
ATOM 2635 C C . TYR A 1 343 ? 21.226 13.464 23.931 1.00 92.94 343 TYR A C 1
ATOM 2637 O O . TYR A 1 343 ? 20.603 12.857 23.076 1.00 92.94 343 TYR A O 1
ATOM 2645 N N . LEU A 1 344 ? 20.842 13.486 25.213 1.00 84.62 344 LEU A N 1
ATOM 2646 C CA . LEU A 1 344 ? 19.744 12.701 25.819 1.00 84.62 344 LEU A CA 1
ATOM 2647 C C . LEU A 1 344 ? 18.343 12.882 25.203 1.00 84.62 344 LEU A C 1
ATOM 2649 O O . LEU A 1 344 ? 17.455 12.112 25.525 1.00 84.62 344 LEU A O 1
ATOM 2653 N N . PHE A 1 345 ? 18.103 13.941 24.430 1.00 86.88 345 PHE A N 1
ATOM 2654 C CA . PHE A 1 345 ? 16.763 14.269 23.918 1.00 86.88 345 PHE A CA 1
ATOM 2655 C C . PHE A 1 345 ? 16.760 14.574 22.420 1.00 86.88 345 PHE A C 1
ATOM 2657 O O . PHE A 1 345 ? 15.860 15.251 21.930 1.00 86.88 345 PHE A O 1
ATOM 2664 N N . GLU A 1 346 ? 17.812 14.168 21.710 1.00 91.56 346 GLU A N 1
ATOM 2665 C CA . GLU A 1 346 ? 17.851 14.347 20.263 1.00 91.56 346 GLU A CA 1
ATOM 2666 C C . GLU A 1 346 ? 16.919 13.335 19.601 1.00 91.56 346 GLU A C 1
ATOM 2668 O O . GLU A 1 346 ? 16.939 12.156 19.931 1.00 91.56 346 GLU A O 1
ATOM 2673 N N . THR A 1 347 ? 16.120 13.792 18.642 1.00 92.69 347 THR A N 1
ATOM 2674 C CA . THR A 1 347 ? 15.188 12.936 17.896 1.00 92.69 347 THR A CA 1
ATOM 2675 C C . THR A 1 347 ? 15.859 12.218 16.723 1.00 92.69 347 THR A C 1
ATOM 2677 O O . THR A 1 347 ? 15.269 11.320 16.125 1.00 92.69 347 THR A O 1
ATOM 2680 N N . GLU A 1 348 ? 17.108 12.579 16.415 1.00 94.00 348 GLU A N 1
ATOM 2681 C CA . GLU A 1 348 ? 17.937 11.995 15.364 1.00 94.00 348 GLU A CA 1
ATOM 2682 C C . GLU A 1 348 ? 19.363 11.730 15.878 1.00 94.00 348 GLU A C 1
ATOM 2684 O O . GLU A 1 348 ? 20.011 12.587 16.481 1.00 94.00 348 GLU A O 1
ATOM 2689 N N . LEU A 1 349 ? 19.874 10.525 15.622 1.00 95.81 349 LEU A N 1
ATOM 2690 C CA . LEU A 1 349 ? 21.137 10.015 16.150 1.00 95.81 349 LEU A CA 1
ATOM 2691 C C . LEU A 1 349 ? 22.164 9.829 15.034 1.00 95.81 349 LEU A C 1
ATOM 2693 O O . LEU A 1 349 ? 22.071 8.895 14.231 1.00 95.81 349 LEU A O 1
ATOM 2697 N N . THR A 1 350 ? 23.176 10.692 15.004 1.00 95.44 350 THR A N 1
ATOM 2698 C CA . THR A 1 350 ? 24.118 10.795 13.883 1.00 95.44 350 THR A CA 1
ATOM 2699 C C . THR A 1 350 ? 25.227 9.736 13.875 1.00 95.44 350 THR A C 1
ATOM 2701 O O . THR A 1 350 ? 25.920 9.499 14.868 1.00 95.44 350 THR A O 1
ATOM 2704 N N . VAL A 1 351 ? 25.503 9.212 12.676 1.00 96.56 351 VAL A N 1
ATOM 2705 C CA . VAL A 1 351 ? 26.700 8.440 12.328 1.00 96.56 351 VAL A CA 1
ATOM 2706 C C . VAL A 1 351 ? 27.530 9.188 11.282 1.00 96.56 351 VAL A C 1
ATOM 2708 O O . VAL A 1 351 ? 27.152 9.293 10.111 1.00 96.56 351 VAL A O 1
ATOM 2711 N N . ARG A 1 352 ? 28.720 9.646 11.685 1.00 96.12 352 ARG A N 1
ATOM 2712 C CA . ARG A 1 352 ? 29.654 10.427 10.856 1.00 96.12 352 ARG A CA 1
ATOM 2713 C C . ARG A 1 352 ? 31.022 9.751 10.792 1.00 96.12 352 ARG A C 1
ATOM 2715 O O . ARG A 1 352 ? 31.524 9.290 11.814 1.00 96.12 352 ARG A O 1
ATOM 2722 N N . SER A 1 353 ? 31.645 9.751 9.615 1.00 95.38 353 SER A N 1
ATOM 2723 C CA . SER A 1 353 ? 32.991 9.196 9.373 1.00 95.38 353 SER A CA 1
ATOM 2724 C C . SER A 1 353 ? 34.069 10.247 9.077 1.00 95.38 353 SER A C 1
ATOM 2726 O O . SER A 1 353 ? 35.161 9.895 8.643 1.00 95.38 353 SER A O 1
ATOM 2728 N N . GLY A 1 354 ? 33.795 11.528 9.334 1.00 92.31 354 GLY A N 1
ATOM 2729 C CA . GLY A 1 354 ? 34.652 12.664 8.978 1.00 92.31 354 GLY A CA 1
ATOM 2730 C C . GLY A 1 354 ? 36.035 12.720 9.654 1.00 92.31 354 GLY A C 1
ATOM 2731 O O . GLY A 1 354 ? 36.261 12.166 10.735 1.00 92.31 354 GLY A O 1
ATOM 2732 N N . ALA A 1 355 ? 36.957 13.484 9.061 1.00 93.56 355 ALA A N 1
ATOM 2733 C CA . ALA A 1 355 ? 38.236 13.878 9.656 1.00 93.56 355 ALA A CA 1
ATOM 2734 C C . ALA A 1 355 ? 38.749 15.235 9.142 1.00 93.56 355 ALA A C 1
ATOM 2736 O O . ALA A 1 355 ? 38.448 15.671 8.037 1.00 93.56 355 ALA A O 1
ATOM 2737 N N . THR A 1 356 ? 39.612 15.884 9.930 1.00 91.81 356 THR A N 1
ATOM 2738 C CA . THR A 1 356 ? 40.352 17.101 9.541 1.00 91.81 356 THR A CA 1
ATOM 2739 C C . THR A 1 356 ? 41.864 16.879 9.509 1.00 91.81 356 THR A C 1
ATOM 2741 O O . THR A 1 356 ? 42.377 15.875 10.002 1.00 91.81 356 THR A O 1
ATOM 2744 N N . GLY A 1 357 ? 42.594 17.841 8.938 1.00 86.31 357 GLY A N 1
ATOM 2745 C CA . GLY A 1 357 ? 44.032 17.748 8.665 1.00 86.31 357 GLY A CA 1
ATOM 2746 C C . GLY A 1 357 ? 44.289 17.261 7.243 1.00 86.31 357 GLY A C 1
ATOM 2747 O O . GLY A 1 357 ? 43.356 16.980 6.509 1.00 86.31 357 GLY A O 1
ATOM 2748 N N . ASN A 1 358 ? 45.544 17.184 6.816 1.00 81.06 358 ASN A N 1
ATOM 2749 C CA . ASN A 1 358 ? 45.935 16.629 5.520 1.00 81.06 358 ASN A CA 1
ATOM 2750 C C . ASN A 1 358 ? 47.297 15.905 5.652 1.00 81.06 358 ASN A C 1
ATOM 2752 O O . ASN A 1 358 ? 48.353 16.556 5.703 1.00 81.06 358 ASN A O 1
ATOM 2756 N N . PRO A 1 359 ? 47.297 14.556 5.692 1.00 79.50 359 PRO A N 1
ATOM 2757 C CA . PRO A 1 359 ? 48.516 13.760 5.811 1.00 79.50 359 PRO A CA 1
ATOM 2758 C C . PRO A 1 359 ? 49.521 13.996 4.678 1.00 79.50 359 PRO A C 1
ATOM 2760 O O . PRO A 1 359 ? 50.729 13.885 4.905 1.00 79.50 359 PRO A O 1
ATOM 2763 N N . GLU A 1 360 ? 49.058 14.360 3.478 1.00 83.44 360 GLU A N 1
ATOM 2764 C CA . GLU A 1 360 ? 49.910 14.598 2.307 1.00 83.44 360 GLU A CA 1
ATOM 2765 C C . GLU A 1 360 ? 50.814 15.826 2.476 1.00 83.44 360 GLU A C 1
ATOM 2767 O O . GLU A 1 360 ? 51.920 15.872 1.930 1.00 83.44 360 GLU A O 1
ATOM 2772 N N . VAL A 1 361 ? 50.386 16.801 3.284 1.00 86.62 361 VAL A N 1
ATOM 2773 C CA . VAL A 1 361 ? 51.171 18.001 3.627 1.00 86.62 361 VAL A CA 1
ATOM 2774 C C . VAL A 1 361 ? 51.789 17.937 5.029 1.00 86.62 361 VAL A C 1
ATOM 2776 O O . VAL A 1 361 ? 52.409 18.902 5.481 1.00 86.62 361 VAL A O 1
ATOM 2779 N N . GLY A 1 362 ? 51.699 16.783 5.699 1.00 85.12 362 GLY A N 1
ATOM 2780 C CA . GLY A 1 362 ? 52.296 16.537 7.014 1.00 85.12 362 GLY A CA 1
ATOM 2781 C C . GLY A 1 362 ? 51.478 17.057 8.199 1.00 85.12 362 GLY A C 1
ATOM 2782 O O . GLY A 1 362 ? 52.019 17.152 9.304 1.00 85.12 362 GLY A O 1
ATOM 2783 N N . GLU A 1 363 ? 50.204 17.389 7.992 1.00 87.94 363 GLU A N 1
ATOM 2784 C CA . GLU A 1 363 ? 49.261 17.669 9.074 1.00 87.94 363 GLU A CA 1
ATOM 2785 C C . GLU A 1 363 ? 48.691 16.349 9.625 1.00 87.94 363 GLU A C 1
ATOM 2787 O O . GLU A 1 363 ? 48.397 15.437 8.849 1.00 87.94 363 GLU A O 1
ATOM 2792 N N . PRO A 1 364 ? 48.563 16.192 10.956 1.00 87.31 364 PRO A N 1
ATOM 2793 C CA . PRO A 1 364 ? 47.980 14.987 11.531 1.00 87.31 364 PRO A CA 1
ATOM 2794 C C . PRO A 1 364 ? 46.493 14.905 11.183 1.00 87.31 364 PRO A C 1
ATOM 2796 O O . PRO A 1 364 ? 45.782 15.902 11.289 1.00 87.31 364 PRO A O 1
ATOM 2799 N N . LEU A 1 365 ? 46.038 13.708 10.816 1.00 88.25 365 LEU A N 1
ATOM 2800 C CA . LEU A 1 365 ? 44.618 13.417 10.669 1.00 88.25 365 LEU A CA 1
ATOM 2801 C C . LEU A 1 365 ? 43.965 13.406 12.058 1.00 88.25 365 LEU A C 1
ATOM 2803 O O . LEU A 1 365 ? 44.459 12.726 12.963 1.00 88.25 365 LEU A O 1
ATOM 2807 N N . VAL A 1 366 ? 42.896 14.176 12.231 1.00 90.44 366 VAL A N 1
ATOM 2808 C CA . VAL A 1 366 ? 42.112 14.263 13.468 1.00 90.44 366 VAL A CA 1
ATOM 2809 C C . VAL A 1 366 ? 40.690 13.825 13.150 1.00 90.44 366 VAL A C 1
ATOM 2811 O O . VAL A 1 366 ? 40.021 14.486 12.357 1.00 90.44 366 VAL A O 1
ATOM 2814 N N . GLY A 1 367 ? 40.257 12.721 13.757 1.00 92.38 367 GLY A N 1
ATOM 2815 C CA . GLY A 1 367 ? 38.910 12.185 13.592 1.00 92.38 367 GLY A CA 1
ATOM 2816 C C . GLY A 1 367 ? 37.835 13.174 14.026 1.00 92.38 367 GLY A C 1
ATOM 2817 O O . GLY A 1 367 ? 38.025 13.968 14.950 1.00 92.38 367 GLY A O 1
ATOM 2818 N N . GLN A 1 368 ? 36.723 13.147 13.309 1.00 95.50 368 GLN A N 1
ATOM 2819 C CA . GLN A 1 368 ? 35.486 13.850 13.628 1.00 95.50 368 GLN A CA 1
ATOM 2820 C C . GLN A 1 368 ? 34.328 12.855 13.617 1.00 95.50 368 GLN A C 1
ATOM 2822 O O . GLN A 1 368 ? 33.236 13.176 13.154 1.00 95.50 368 GLN A O 1
ATOM 2827 N N . ASN A 1 369 ? 34.573 11.624 14.063 1.00 97.19 369 ASN A N 1
ATOM 2828 C CA . ASN A 1 369 ? 33.579 10.574 13.936 1.00 97.19 369 ASN A CA 1
ATOM 2829 C C . ASN A 1 369 ? 32.412 10.816 14.888 1.00 97.19 369 ASN A C 1
ATOM 2831 O O . ASN A 1 369 ? 32.559 11.418 15.956 1.00 97.19 369 ASN A O 1
ATOM 2835 N N . ALA A 1 370 ? 31.262 10.284 14.511 1.00 97.19 370 ALA A N 1
ATOM 2836 C CA . ALA A 1 370 ? 30.111 10.197 15.379 1.00 97.19 370 ALA A CA 1
ATOM 2837 C C . ALA A 1 370 ? 29.475 8.816 15.261 1.00 97.19 370 ALA A C 1
ATOM 2839 O O . ALA A 1 370 ? 29.526 8.201 14.193 1.00 97.19 370 ALA A O 1
ATOM 2840 N N . ARG A 1 371 ? 28.937 8.307 16.368 1.00 97.56 371 ARG A N 1
ATOM 2841 C CA . ARG A 1 371 ? 28.406 6.943 16.455 1.00 97.56 371 ARG A CA 1
ATOM 2842 C C . ARG A 1 371 ? 27.116 6.937 17.250 1.00 97.56 371 ARG A C 1
ATOM 2844 O O . ARG A 1 371 ? 27.063 7.567 18.304 1.00 97.56 371 ARG A O 1
ATOM 2851 N N . SER A 1 372 ? 26.152 6.146 16.811 1.00 97.31 372 SER A N 1
ATOM 2852 C CA . SER A 1 372 ? 24.879 5.953 17.512 1.00 97.31 372 SER A CA 1
ATOM 2853 C C . SER A 1 372 ? 24.925 4.658 18.313 1.00 97.31 372 SER A C 1
ATOM 2855 O O . SER A 1 372 ? 25.634 3.718 17.953 1.00 97.31 372 SER A O 1
ATOM 2857 N N . LEU A 1 373 ? 24.237 4.599 19.443 1.00 97.94 373 LEU A N 1
ATOM 2858 C CA . LEU A 1 373 ? 24.196 3.438 20.319 1.00 97.94 373 LEU A CA 1
ATOM 2859 C C . LEU A 1 373 ? 22.743 3.094 20.598 1.00 97.94 373 LEU A C 1
ATOM 2861 O O . LEU A 1 373 ? 21.950 3.987 20.836 1.00 97.94 373 LEU A O 1
ATOM 2865 N N . PHE A 1 374 ? 22.413 1.805 20.602 1.00 97.62 374 PHE A N 1
ATOM 2866 C CA . PHE A 1 374 ? 21.049 1.332 20.848 1.00 97.62 374 PHE A CA 1
ATOM 2867 C C . PHE A 1 374 ? 21.071 0.123 21.771 1.00 97.62 374 PHE A C 1
ATOM 2869 O O . PHE A 1 374 ? 21.899 -0.782 21.615 1.00 97.62 374 PHE A O 1
ATOM 2876 N N . ARG A 1 375 ? 20.148 0.076 22.732 1.00 96.12 375 ARG A N 1
ATOM 2877 C CA . ARG A 1 375 ? 19.971 -1.051 23.649 1.00 96.12 375 ARG A CA 1
ATOM 2878 C C . ARG A 1 375 ? 18.496 -1.358 23.860 1.00 96.12 375 ARG A C 1
ATOM 2880 O O . ARG A 1 375 ? 17.702 -0.476 24.162 1.00 96.12 375 ARG A O 1
ATOM 2887 N N . PHE A 1 376 ? 18.167 -2.643 23.846 1.00 95.69 376 PHE A N 1
ATOM 2888 C CA . PHE A 1 376 ? 16.806 -3.168 23.960 1.00 95.69 376 PHE A CA 1
ATOM 2889 C C . PHE A 1 376 ? 16.674 -4.038 25.214 1.00 95.69 376 PHE A C 1
ATOM 2891 O O . PHE A 1 376 ? 17.645 -4.687 25.617 1.00 95.69 376 PHE A O 1
ATOM 2898 N N . ALA A 1 377 ? 15.496 -4.090 25.835 1.00 92.12 377 ALA A N 1
ATOM 2899 C CA . ALA A 1 377 ? 15.216 -5.084 26.870 1.00 92.12 377 ALA A CA 1
ATOM 2900 C C . ALA A 1 377 ? 14.905 -6.425 26.201 1.00 92.12 377 ALA A C 1
ATOM 2902 O O . ALA A 1 377 ? 13.917 -6.545 25.491 1.00 92.12 377 ALA A O 1
ATOM 2903 N N . LEU A 1 378 ? 15.753 -7.432 26.418 1.00 91.12 378 LEU A N 1
ATOM 2904 C CA . LEU A 1 378 ? 15.552 -8.747 25.810 1.00 91.12 378 LEU A CA 1
ATOM 2905 C C . LEU A 1 378 ? 14.523 -9.573 26.599 1.00 91.12 378 LEU A C 1
ATOM 2907 O O . LEU A 1 378 ? 14.616 -9.611 27.833 1.00 91.12 378 LEU A O 1
ATOM 2911 N N . PRO A 1 379 ? 13.608 -10.289 25.918 1.00 86.44 379 PRO A N 1
ATOM 2912 C CA . PRO A 1 379 ? 12.690 -11.215 26.566 1.00 86.44 379 PRO A CA 1
ATOM 2913 C C . PRO A 1 379 ? 13.477 -12.346 27.235 1.00 86.44 379 PRO A C 1
ATOM 2915 O O . PRO A 1 379 ? 14.401 -12.924 26.661 1.00 86.44 379 PRO A O 1
ATOM 2918 N N . THR A 1 380 ? 13.133 -12.663 28.484 1.00 80.50 380 THR A N 1
ATOM 2919 C CA . THR A 1 380 ? 13.756 -13.769 29.255 1.00 80.50 380 THR A CA 1
ATOM 2920 C C . THR A 1 380 ? 12.805 -14.945 29.457 1.00 80.50 380 THR A C 1
ATOM 2922 O O . THR A 1 380 ? 13.117 -15.931 30.124 1.00 80.50 380 THR A O 1
ATOM 2925 N N . ASP A 1 381 ? 11.645 -14.832 28.841 1.00 75.31 381 ASP A N 1
ATOM 2926 C CA . ASP A 1 381 ? 10.435 -15.608 29.001 1.00 75.31 381 ASP A CA 1
ATOM 2927 C C . ASP A 1 381 ? 10.147 -16.413 27.726 1.00 75.31 381 ASP A C 1
ATOM 2929 O O . ASP A 1 381 ? 9.005 -16.655 27.400 1.00 75.31 381 ASP A O 1
ATOM 2933 N N . ALA A 1 382 ? 11.182 -16.808 26.982 1.00 80.19 382 ALA A N 1
ATOM 2934 C CA . ALA A 1 382 ? 11.089 -17.715 25.832 1.00 80.19 382 ALA A CA 1
ATOM 2935 C C . ALA A 1 382 ? 12.203 -18.778 25.882 1.00 80.19 382 ALA A C 1
ATOM 2937 O O . ALA A 1 382 ? 12.755 -19.191 24.865 1.00 80.19 382 ALA A O 1
ATOM 2938 N N . SER A 1 383 ? 12.598 -19.190 27.091 1.00 79.12 383 SER A N 1
ATOM 2939 C CA . SER A 1 383 ? 13.82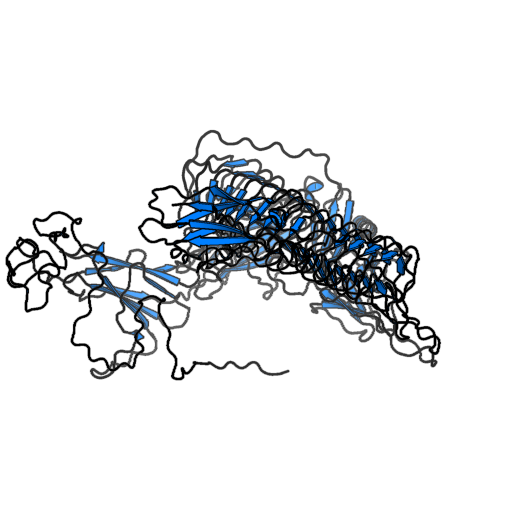8 -19.964 27.338 1.00 79.12 383 SER A CA 1
ATOM 2940 C C . SER A 1 383 ? 13.857 -21.364 26.705 1.00 79.12 383 SER A C 1
ATOM 2942 O O . SER A 1 383 ? 14.925 -21.939 26.495 1.00 79.12 383 SER A O 1
ATOM 2944 N N . GLU A 1 384 ? 12.684 -21.926 26.434 1.00 84.38 384 GLU A N 1
ATOM 2945 C CA . GLU A 1 384 ? 12.468 -23.209 25.770 1.00 84.38 384 GLU A CA 1
ATOM 2946 C C . GLU A 1 384 ? 12.403 -23.101 24.243 1.00 84.38 384 GLU A C 1
ATOM 2948 O O . GLU A 1 384 ? 12.520 -24.125 23.568 1.00 84.38 384 GLU A O 1
ATOM 2953 N N . CYS A 1 385 ? 12.245 -21.888 23.712 1.00 89.44 385 CYS A N 1
ATOM 2954 C CA . CYS A 1 385 ? 12.158 -21.627 22.286 1.00 89.44 385 CYS A CA 1
ATOM 2955 C C . CYS A 1 385 ? 13.542 -21.395 21.689 1.00 89.44 385 CYS A C 1
ATOM 2957 O O . CYS A 1 385 ? 14.456 -20.859 22.318 1.00 89.44 385 CYS A O 1
ATOM 2959 N N . VAL A 1 386 ? 13.708 -21.826 20.442 1.00 91.50 386 VAL A N 1
ATOM 2960 C CA . VAL A 1 386 ? 14.950 -21.625 19.698 1.00 91.50 386 VAL A CA 1
ATOM 2961 C C . VAL A 1 386 ? 14.793 -20.364 18.867 1.00 91.50 386 VAL A C 1
ATOM 2963 O O . VAL A 1 386 ? 13.926 -20.312 18.002 1.00 91.50 386 VAL A O 1
ATOM 2966 N N . LEU A 1 387 ? 15.628 -19.361 19.131 1.00 93.25 387 LEU A N 1
ATOM 2967 C CA . LEU A 1 387 ? 15.680 -18.143 18.325 1.00 93.25 387 LEU A CA 1
ATOM 2968 C C . LEU A 1 387 ? 16.181 -18.493 16.913 1.00 93.25 387 LEU A C 1
ATOM 2970 O O . LEU A 1 387 ? 17.289 -19.019 16.770 1.00 93.25 387 LEU A O 1
ATOM 2974 N N . GLU A 1 388 ? 15.342 -18.246 15.908 1.00 94.56 388 GLU A N 1
ATOM 2975 C CA . GLU A 1 388 ? 15.593 -18.516 14.487 1.00 94.56 388 GLU A CA 1
ATOM 2976 C C . GLU A 1 388 ? 16.317 -17.336 13.836 1.00 94.56 388 GLU A C 1
ATOM 2978 O O . GLU A 1 388 ? 17.316 -17.538 13.147 1.00 94.56 388 GLU A O 1
ATOM 2983 N N . SER A 1 389 ? 15.861 -16.113 14.113 1.00 95.25 389 SER A N 1
ATOM 2984 C CA . SER A 1 389 ? 16.478 -14.878 13.634 1.00 95.25 389 SER A CA 1
ATOM 2985 C C . SER A 1 389 ? 16.390 -13.758 14.672 1.00 95.25 389 SER A C 1
ATOM 2987 O O . SER A 1 389 ? 15.515 -13.744 15.541 1.00 95.25 389 SER A O 1
ATOM 2989 N N . ALA A 1 390 ? 17.338 -12.823 14.587 1.00 97.06 390 ALA A N 1
ATOM 2990 C CA . ALA A 1 390 ? 17.263 -11.547 15.280 1.00 97.06 390 ALA A CA 1
ATOM 2991 C C . ALA A 1 390 ? 17.770 -10.441 14.356 1.00 97.06 390 ALA A C 1
ATOM 2993 O O . ALA A 1 390 ? 18.932 -10.476 13.939 1.00 97.06 390 ALA A O 1
ATOM 2994 N N . THR A 1 391 ? 16.914 -9.466 14.080 1.00 96.69 391 THR A N 1
ATOM 2995 C CA . THR A 1 391 ? 17.197 -8.372 13.153 1.00 96.69 391 THR A CA 1
ATOM 2996 C C . THR A 1 391 ? 17.125 -7.050 13.899 1.00 96.69 391 THR A C 1
ATOM 2998 O O . THR A 1 391 ? 16.086 -6.698 14.449 1.00 96.69 391 THR A O 1
ATOM 3001 N N . LEU A 1 392 ? 18.231 -6.309 13.926 1.00 97.75 392 LEU A N 1
ATOM 3002 C CA . LEU A 1 392 ? 18.225 -4.910 14.351 1.00 97.75 392 LEU A CA 1
ATOM 3003 C C . LEU A 1 392 ? 17.765 -4.071 13.158 1.00 97.75 392 LEU A C 1
ATOM 3005 O O . LEU A 1 392 ? 18.389 -4.179 12.103 1.00 97.75 392 LEU A O 1
ATOM 3009 N N . ARG A 1 393 ? 16.709 -3.266 13.317 1.00 93.94 393 ARG A N 1
ATOM 3010 C CA . ARG A 1 393 ? 16.188 -2.368 12.278 1.00 93.94 393 ARG A CA 1
ATOM 3011 C C . ARG A 1 393 ? 16.209 -0.929 12.784 1.00 93.94 393 ARG A C 1
ATOM 3013 O O . ARG A 1 393 ? 15.687 -0.646 13.859 1.00 93.94 393 ARG A O 1
ATOM 3020 N N . LEU A 1 394 ? 16.845 -0.032 12.035 1.00 95.12 394 LEU A N 1
ATOM 3021 C CA . LEU A 1 394 ? 16.938 1.393 12.370 1.00 95.12 394 LEU A CA 1
ATOM 3022 C C . LEU A 1 394 ? 16.486 2.224 11.171 1.00 95.12 394 LEU A C 1
ATOM 3024 O O . LEU A 1 394 ? 16.987 2.009 10.065 1.00 95.12 394 LEU A O 1
ATOM 3028 N N . TYR A 1 395 ? 15.556 3.152 11.388 1.00 92.81 395 TYR A N 1
ATOM 3029 C CA . TYR A 1 395 ? 15.010 3.979 10.317 1.00 92.81 395 TYR A CA 1
ATOM 3030 C C . TYR A 1 395 ? 15.957 5.126 9.969 1.00 92.81 395 TYR A C 1
ATOM 3032 O O . TYR A 1 395 ? 16.404 5.859 10.855 1.00 92.81 395 TYR A O 1
ATOM 3040 N N . ASN A 1 396 ? 16.255 5.285 8.683 1.00 91.31 396 ASN A N 1
ATOM 3041 C CA . ASN A 1 396 ? 17.122 6.329 8.162 1.00 91.31 396 ASN A CA 1
ATOM 3042 C C . ASN A 1 396 ? 16.385 7.183 7.123 1.00 91.31 396 ASN A C 1
ATOM 3044 O O . ASN A 1 396 ? 16.125 6.730 6.011 1.00 91.31 396 ASN A O 1
ATOM 3048 N N . SER A 1 397 ? 16.109 8.436 7.477 1.00 82.75 397 SER A N 1
ATOM 3049 C CA . SER A 1 397 ? 15.426 9.417 6.622 1.00 82.75 397 SER A CA 1
ATOM 3050 C C . SER A 1 397 ? 16.352 10.117 5.620 1.00 82.75 397 SER A C 1
ATOM 3052 O O . SER A 1 397 ? 15.882 10.823 4.735 1.00 82.75 397 SER A O 1
ATOM 3054 N N . SER A 1 398 ? 17.673 9.988 5.773 1.00 84.31 398 SER A N 1
ATOM 3055 C CA . SER A 1 398 ? 18.653 10.768 5.006 1.00 84.31 398 SER A CA 1
ATOM 3056 C C . SER A 1 398 ? 19.961 9.991 4.786 1.00 84.31 398 SER A C 1
ATOM 3058 O O . SER A 1 398 ? 21.023 10.358 5.302 1.00 84.31 398 SER A O 1
ATOM 3060 N N . PRO A 1 399 ? 19.927 8.873 4.035 1.00 88.94 399 PRO A N 1
ATOM 3061 C CA . PRO A 1 399 ? 21.127 8.096 3.743 1.00 88.94 399 PRO A CA 1
ATOM 3062 C C . PRO A 1 399 ? 22.175 8.899 2.979 1.00 88.94 399 PRO A C 1
ATOM 3064 O O . PRO A 1 399 ? 21.875 9.642 2.052 1.00 88.94 399 PRO A O 1
ATOM 3067 N N . THR A 1 400 ? 23.442 8.650 3.313 1.00 88.94 400 THR A N 1
ATOM 3068 C CA . THR A 1 400 ? 24.548 8.946 2.399 1.00 88.94 400 THR A CA 1
ATOM 3069 C C . THR A 1 400 ? 24.896 7.673 1.634 1.00 88.94 400 THR A C 1
ATOM 3071 O O . THR A 1 400 ? 25.197 6.646 2.249 1.00 88.94 400 THR A O 1
ATOM 3074 N N . GLU A 1 401 ? 24.844 7.743 0.306 1.00 79.75 401 GLU A N 1
ATOM 3075 C CA . GLU A 1 401 ? 25.109 6.626 -0.604 1.00 79.75 401 GLU A CA 1
ATOM 3076 C C . GLU A 1 401 ? 26.557 6.104 -0.490 1.00 79.75 401 GLU A C 1
ATOM 3078 O O . GLU A 1 401 ? 27.484 6.825 -0.117 1.00 79.75 401 GLU A O 1
ATOM 3083 N N . GLY A 1 402 ? 26.768 4.823 -0.810 1.00 79.75 402 GLY A N 1
ATOM 3084 C CA . GLY A 1 402 ? 28.101 4.212 -0.900 1.00 79.75 402 GLY A CA 1
ATOM 3085 C C . GLY A 1 402 ? 28.752 3.853 0.441 1.00 79.75 402 GLY A C 1
ATOM 3086 O O . GLY A 1 402 ? 29.860 3.311 0.460 1.00 79.75 402 GLY A O 1
ATOM 3087 N N . ARG A 1 403 ? 28.076 4.116 1.564 1.00 89.12 403 ARG A N 1
ATOM 3088 C CA . ARG A 1 403 ? 28.535 3.746 2.910 1.00 89.12 403 ARG A CA 1
ATOM 3089 C C . ARG A 1 403 ? 28.108 2.326 3.269 1.00 89.12 403 ARG A C 1
ATOM 3091 O O . ARG A 1 403 ? 26.974 1.930 3.012 1.00 89.12 403 ARG A O 1
ATOM 3098 N N . THR A 1 404 ? 28.984 1.605 3.966 1.00 94.00 404 THR A N 1
ATOM 3099 C CA . THR A 1 404 ? 28.638 0.358 4.662 1.00 94.00 404 THR A CA 1
ATOM 3100 C C . THR A 1 404 ? 28.743 0.603 6.161 1.00 94.00 404 THR A C 1
ATOM 3102 O O . THR A 1 404 ? 29.821 0.918 6.671 1.00 94.00 404 THR A O 1
ATOM 3105 N N . LEU A 1 405 ? 27.640 0.431 6.879 1.00 96.44 405 LEU A N 1
ATOM 3106 C CA . LEU A 1 405 ? 27.553 0.642 8.316 1.00 96.44 405 LEU A CA 1
ATOM 3107 C C . LEU A 1 405 ? 27.692 -0.669 9.089 1.00 96.44 405 LEU A C 1
ATOM 3109 O O . LEU A 1 405 ? 27.155 -1.710 8.705 1.00 96.44 405 LEU A O 1
ATOM 3113 N N . GLU A 1 406 ? 28.408 -0.607 10.207 1.00 97.81 406 GLU A N 1
ATOM 3114 C CA . GLU A 1 406 ? 28.648 -1.719 11.120 1.00 97.81 406 GLU A CA 1
ATOM 3115 C C . GLU A 1 406 ? 27.775 -1.598 12.375 1.00 97.81 406 GLU A C 1
ATOM 3117 O O . GLU A 1 406 ? 27.863 -0.602 13.094 1.00 97.81 406 GLU A O 1
ATOM 3122 N N . ALA A 1 407 ? 27.028 -2.655 12.703 1.00 98.25 407 ALA A N 1
ATOM 3123 C CA . ALA A 1 407 ? 26.447 -2.852 14.027 1.00 98.25 407 ALA A CA 1
ATOM 3124 C C . ALA A 1 407 ? 27.434 -3.641 14.900 1.00 98.25 407 ALA A C 1
ATOM 3126 O O . ALA A 1 407 ? 27.569 -4.865 14.794 1.00 98.25 407 ALA A O 1
ATOM 3127 N N . VAL A 1 408 ? 28.164 -2.925 15.756 1.00 97.88 408 VAL A N 1
ATOM 3128 C CA . VAL A 1 408 ? 29.246 -3.469 16.585 1.00 97.88 408 VAL A CA 1
ATOM 3129 C C . VAL A 1 408 ? 28.712 -3.887 17.961 1.00 97.88 408 VAL A C 1
ATOM 3131 O O . VAL A 1 408 ? 28.215 -3.038 18.703 1.00 97.88 408 VAL A O 1
ATOM 3134 N N . PRO A 1 409 ? 28.853 -5.165 18.355 1.00 97.88 409 PRO A N 1
ATOM 3135 C CA . PRO A 1 409 ? 28.507 -5.643 19.694 1.00 97.88 409 PRO A CA 1
ATOM 3136 C C . PRO A 1 409 ? 29.202 -4.879 20.833 1.00 97.88 409 PRO A C 1
ATOM 3138 O O . PRO A 1 409 ? 30.424 -4.708 20.810 1.00 97.88 409 PRO A O 1
ATOM 3141 N N . LEU A 1 410 ? 28.447 -4.468 21.856 1.00 97.38 410 LEU A N 1
ATOM 3142 C CA . LEU A 1 410 ? 28.972 -3.861 23.088 1.00 97.38 410 LEU A CA 1
ATOM 3143 C C . LEU A 1 410 ? 29.233 -4.908 24.185 1.00 97.38 410 LEU A C 1
ATOM 3145 O O . LEU A 1 410 ? 28.618 -5.969 24.202 1.00 97.38 410 LEU A O 1
ATOM 3149 N N . ALA A 1 411 ? 30.147 -4.611 25.115 1.00 95.12 411 ALA A N 1
ATOM 3150 C CA . ALA A 1 411 ? 30.528 -5.502 26.221 1.00 95.12 411 ALA A CA 1
ATOM 3151 C C . ALA A 1 411 ? 30.204 -4.950 27.621 1.00 95.12 411 ALA A C 1
ATOM 3153 O O . ALA A 1 411 ? 30.391 -5.651 28.620 1.00 95.12 411 ALA A O 1
ATOM 3154 N N . GLU A 1 412 ? 29.745 -3.700 27.713 1.00 93.88 412 GLU A N 1
ATOM 3155 C CA . GLU A 1 412 ? 29.479 -3.015 28.977 1.00 93.88 412 GLU A CA 1
ATOM 3156 C C . GLU A 1 412 ? 28.107 -2.338 28.979 1.00 93.88 412 GLU A C 1
ATOM 3158 O O . GLU A 1 412 ? 27.602 -1.891 27.951 1.00 93.88 412 GLU A O 1
ATOM 3163 N N . LEU A 1 413 ? 27.487 -2.275 30.162 1.00 92.62 413 LEU A N 1
ATOM 3164 C CA . LEU A 1 413 ? 26.253 -1.520 30.356 1.00 92.62 413 LEU A CA 1
ATOM 3165 C C . LEU A 1 413 ? 26.553 -0.026 30.342 1.00 92.62 413 LEU A C 1
ATOM 3167 O O . LEU A 1 413 ? 27.529 0.430 30.935 1.00 92.62 413 LEU A O 1
ATOM 3171 N N . TRP A 1 414 ? 25.637 0.734 29.765 1.00 95.06 414 TRP A N 1
ATOM 3172 C CA . TRP A 1 414 ? 25.707 2.184 29.709 1.00 95.06 414 TRP A CA 1
ATOM 3173 C C . TRP A 1 414 ? 24.359 2.803 30.089 1.00 95.06 414 TRP A C 1
ATOM 3175 O O . TRP A 1 414 ? 23.331 2.116 30.168 1.00 95.06 414 TRP A O 1
ATOM 3185 N N . ALA A 1 415 ? 24.397 4.094 30.411 1.00 92.19 415 ALA A N 1
ATOM 3186 C CA . ALA A 1 415 ? 23.229 4.888 30.750 1.00 92.19 415 ALA A CA 1
ATOM 3187 C C . ALA A 1 415 ? 23.218 6.144 29.891 1.00 92.19 415 ALA A C 1
ATOM 3189 O O . ALA A 1 415 ? 24.175 6.922 29.908 1.00 92.19 415 ALA A O 1
ATOM 3190 N N . GLU A 1 416 ? 22.108 6.331 29.198 1.00 92.56 416 GLU A N 1
ATOM 3191 C CA . GLU A 1 416 ? 21.884 7.403 28.242 1.00 92.56 416 GLU A CA 1
ATOM 3192 C C . GLU A 1 416 ? 22.121 8.789 28.842 1.00 92.56 416 GLU A C 1
ATOM 3194 O O . GLU A 1 416 ? 22.896 9.568 28.303 1.00 92.56 416 GLU A O 1
ATOM 3199 N N . SER A 1 417 ? 21.623 9.026 30.060 1.00 92.81 417 SER A N 1
ATOM 3200 C CA . SER A 1 417 ? 21.825 10.273 30.827 1.00 92.81 417 SER A CA 1
ATOM 3201 C C . SER A 1 417 ? 23.280 10.635 31.148 1.00 92.81 417 SER A C 1
ATOM 3203 O O . SER A 1 417 ? 23.547 11.689 31.727 1.00 92.81 417 SER A O 1
ATOM 3205 N N . THR A 1 418 ? 24.236 9.759 30.836 1.00 94.06 418 THR A N 1
ATOM 3206 C CA . THR A 1 418 ? 25.662 10.029 31.023 1.00 94.06 418 THR A CA 1
ATOM 3207 C C . THR A 1 418 ? 26.496 9.741 29.782 1.00 94.06 418 THR A C 1
ATOM 3209 O O . THR A 1 418 ? 27.708 9.903 29.859 1.00 94.06 418 THR A O 1
ATOM 3212 N N . LEU A 1 419 ? 25.904 9.303 28.670 1.00 96.44 419 LEU A N 1
ATOM 3213 C CA . LEU A 1 419 ? 26.628 8.868 27.479 1.00 96.44 419 LEU A CA 1
ATOM 3214 C C . LEU A 1 419 ? 27.356 10.046 26.803 1.00 96.44 419 LEU A C 1
ATOM 3216 O O . LEU A 1 419 ? 26.743 11.042 26.441 1.00 96.44 419 LEU A O 1
ATOM 3220 N N . THR A 1 420 ? 28.671 9.935 26.641 1.00 97.44 420 THR A N 1
ATOM 3221 C CA . THR A 1 420 ? 29.545 10.902 25.957 1.00 97.44 420 THR A CA 1
ATOM 3222 C C . THR A 1 420 ? 30.640 10.136 25.215 1.00 97.44 420 THR A C 1
ATOM 3224 O O . THR A 1 420 ? 30.929 8.980 25.536 1.00 97.44 420 THR A O 1
ATOM 3227 N N . TRP A 1 421 ? 31.343 10.779 24.283 1.00 97.25 421 TRP A N 1
ATOM 3228 C CA . TRP A 1 421 ? 32.499 10.160 23.621 1.00 97.25 421 TRP A CA 1
ATOM 3229 C C . TRP A 1 421 ? 33.565 9.664 24.612 1.00 97.25 421 TRP A C 1
ATOM 3231 O O . TRP A 1 421 ? 34.169 8.609 24.408 1.00 97.25 421 TRP A O 1
ATOM 3241 N N . MET A 1 422 ? 33.796 10.405 25.704 1.00 96.06 422 MET A N 1
ATOM 3242 C CA . MET A 1 422 ? 34.821 10.084 26.707 1.00 96.06 422 MET A CA 1
ATOM 3243 C C . MET A 1 422 ? 34.502 8.864 27.579 1.00 96.06 422 MET A C 1
ATOM 3245 O O . MET A 1 422 ? 35.424 8.304 28.176 1.00 96.06 422 MET A O 1
ATOM 3249 N N . ASN A 1 423 ? 33.233 8.482 27.708 1.00 94.94 423 ASN A N 1
ATOM 3250 C CA . ASN A 1 423 ? 32.793 7.374 28.561 1.00 94.94 423 ASN A CA 1
ATOM 3251 C C . ASN A 1 423 ? 31.900 6.366 27.826 1.00 94.94 423 ASN A C 1
ATOM 3253 O O . ASN A 1 423 ? 31.131 5.653 28.471 1.00 94.94 423 ASN A O 1
ATOM 3257 N N . GLN A 1 424 ? 32.011 6.317 26.498 1.00 95.62 424 GLN A N 1
ATOM 3258 C CA . GLN A 1 424 ? 31.332 5.323 25.678 1.00 95.62 424 GLN A CA 1
ATOM 3259 C C . GLN A 1 424 ? 31.675 3.892 26.147 1.00 95.62 424 GLN A C 1
ATOM 3261 O O . GLN A 1 424 ? 32.808 3.655 26.577 1.00 95.62 424 GLN A O 1
ATOM 3266 N N . PRO A 1 425 ? 30.723 2.946 26.079 1.00 96.06 425 PRO A N 1
ATOM 3267 C CA . PRO A 1 425 ? 30.955 1.557 26.469 1.00 96.06 425 PRO A CA 1
ATOM 3268 C C . PRO A 1 425 ? 31.990 0.872 25.568 1.00 96.06 425 PRO A C 1
ATOM 3270 O O . PRO A 1 425 ? 32.059 1.131 24.364 1.00 96.06 425 PRO A O 1
ATOM 3273 N N . ASP A 1 426 ? 32.762 -0.054 26.141 1.00 95.94 426 ASP A N 1
ATOM 3274 C CA . ASP A 1 426 ? 33.709 -0.870 25.378 1.00 95.94 426 ASP A CA 1
ATOM 3275 C C . ASP A 1 426 ? 32.979 -1.825 24.410 1.00 95.94 426 ASP A C 1
ATOM 3277 O O . ASP A 1 426 ? 31.974 -2.458 24.747 1.00 95.94 426 ASP A O 1
ATOM 3281 N N . THR A 1 427 ? 33.527 -1.988 23.203 1.00 95.94 427 THR A N 1
ATOM 3282 C CA . THR A 1 427 ? 33.061 -2.980 22.217 1.00 95.94 427 THR A CA 1
ATOM 3283 C C . THR A 1 427 ? 33.527 -4.394 22.575 1.00 95.94 427 THR A C 1
ATOM 3285 O O . THR A 1 427 ? 34.633 -4.579 23.095 1.00 95.94 427 THR A O 1
ATOM 3288 N N . LEU A 1 428 ? 32.753 -5.416 22.211 1.00 95.25 428 LEU A N 1
ATOM 3289 C CA . LEU A 1 428 ? 33.090 -6.818 22.449 1.00 95.25 428 LEU A CA 1
ATOM 3290 C C . LEU A 1 428 ? 34.298 -7.265 21.614 1.00 95.25 428 LEU A C 1
ATOM 3292 O O . LEU A 1 428 ? 34.246 -7.416 20.392 1.00 95.25 428 LEU A O 1
ATOM 3296 N N . SER A 1 429 ? 35.417 -7.509 22.297 1.00 92.75 429 SER A N 1
ATOM 3297 C CA . SER A 1 429 ? 36.675 -7.882 21.649 1.00 92.75 429 SER A CA 1
ATOM 3298 C C . SER A 1 429 ? 36.558 -9.197 20.870 1.00 92.75 429 SER A C 1
ATOM 3300 O O . SER A 1 429 ? 36.241 -10.242 21.435 1.00 92.75 429 SER A O 1
ATOM 3302 N N . GLY A 1 430 ? 36.886 -9.154 19.575 1.00 89.19 430 GLY A N 1
ATOM 3303 C CA . GLY A 1 430 ? 36.874 -10.324 18.692 1.00 89.19 430 GLY A CA 1
ATOM 3304 C C . GLY A 1 430 ? 35.510 -10.661 18.087 1.00 89.19 430 GLY A C 1
ATOM 3305 O O . GLY A 1 430 ? 35.438 -11.620 17.319 1.00 89.19 430 GLY A O 1
ATOM 3306 N N . ALA A 1 431 ? 34.463 -9.889 18.393 1.00 89.94 431 ALA A N 1
ATOM 3307 C CA . ALA A 1 431 ? 33.186 -9.990 17.701 1.00 89.94 431 ALA A CA 1
ATOM 3308 C C . ALA A 1 431 ? 33.316 -9.518 16.244 1.00 89.94 431 ALA A C 1
ATOM 3310 O O . ALA A 1 431 ? 34.074 -8.593 15.945 1.00 89.94 431 ALA A O 1
ATOM 3311 N N . VAL A 1 432 ? 32.583 -10.167 15.339 1.00 92.94 432 VAL A N 1
ATOM 3312 C CA . VAL A 1 432 ? 32.446 -9.728 13.946 1.00 92.94 432 VAL A CA 1
ATOM 3313 C C . VAL A 1 432 ? 31.215 -8.823 13.883 1.00 92.94 432 VAL A C 1
ATOM 3315 O O . VAL A 1 432 ? 30.134 -9.311 14.212 1.00 92.94 432 VAL A O 1
ATOM 3318 N N . PRO A 1 433 ? 31.350 -7.535 13.520 1.00 95.12 433 PRO A N 1
ATOM 3319 C CA . PRO A 1 433 ? 30.195 -6.663 13.348 1.00 95.12 433 PRO A CA 1
ATOM 3320 C C . PRO A 1 433 ? 29.297 -7.163 12.217 1.00 95.12 433 PRO A C 1
ATOM 3322 O O . PRO A 1 433 ? 29.796 -7.647 11.197 1.00 95.12 433 PRO A O 1
ATOM 3325 N N . ALA A 1 434 ? 27.988 -7.017 12.388 1.00 97.44 434 ALA A N 1
ATOM 3326 C CA . ALA A 1 434 ? 27.060 -7.150 11.274 1.00 97.44 434 ALA A CA 1
ATOM 3327 C C . ALA A 1 434 ? 27.172 -5.907 10.382 1.00 97.44 434 ALA A C 1
ATOM 3329 O O . ALA A 1 434 ? 27.474 -4.822 10.880 1.00 97.44 434 ALA A O 1
ATOM 3330 N N . THR A 1 435 ? 26.929 -6.048 9.080 1.00 97.00 435 THR A N 1
ATOM 3331 C CA . THR A 1 435 ? 27.054 -4.947 8.113 1.00 97.00 435 THR A CA 1
ATOM 3332 C C . THR A 1 435 ? 25.775 -4.751 7.320 1.00 97.00 435 THR A C 1
ATOM 3334 O O . THR A 1 435 ? 25.186 -5.743 6.896 1.00 97.00 435 THR A O 1
ATOM 3337 N N . ALA A 1 436 ? 25.426 -3.497 7.053 1.00 94.25 436 ALA A N 1
ATOM 3338 C CA . ALA A 1 436 ? 24.358 -3.104 6.142 1.00 94.25 436 ALA A CA 1
ATOM 3339 C C . ALA A 1 436 ? 24.843 -1.939 5.276 1.00 94.25 436 ALA A C 1
ATOM 3341 O O . ALA A 1 436 ? 25.624 -1.107 5.744 1.00 94.25 436 ALA A O 1
ATOM 3342 N N . ASP A 1 437 ? 24.403 -1.887 4.025 1.00 90.75 437 ASP A N 1
ATOM 3343 C CA . ASP A 1 437 ? 24.657 -0.728 3.173 1.00 90.75 437 ASP A CA 1
ATOM 3344 C C . ASP A 1 437 ? 23.662 0.388 3.505 1.00 90.75 437 ASP A C 1
ATOM 3346 O O . ASP A 1 437 ? 22.517 0.134 3.888 1.00 90.75 437 ASP A O 1
ATOM 3350 N N . SER A 1 438 ? 24.130 1.630 3.408 1.00 90.56 438 SER A N 1
ATOM 3351 C CA . SER A 1 438 ? 23.314 2.806 3.681 1.00 90.56 438 SER A CA 1
ATOM 3352 C C . SER A 1 438 ? 22.238 2.971 2.612 1.00 90.56 438 SER A C 1
ATOM 3354 O O . SER A 1 438 ? 22.545 3.050 1.425 1.00 90.56 438 SER A O 1
ATOM 3356 N N . ARG A 1 439 ? 20.988 3.040 3.065 1.00 89.25 439 ARG A N 1
ATOM 3357 C CA . ARG A 1 439 ? 19.771 3.235 2.265 1.00 89.25 439 ARG A CA 1
ATOM 3358 C C . ARG A 1 439 ? 18.696 3.964 3.073 1.00 89.25 439 ARG A C 1
ATOM 3360 O O . ARG A 1 439 ? 18.858 4.118 4.293 1.00 89.25 439 ARG A O 1
ATOM 3367 N N . GLU A 1 440 ? 17.666 4.442 2.385 1.00 88.94 440 GLU A N 1
ATOM 3368 C CA . GLU A 1 440 ? 16.496 5.098 2.982 1.00 88.94 440 GLU A CA 1
ATOM 3369 C C . GLU A 1 440 ? 15.586 4.070 3.665 1.00 88.94 440 GLU A C 1
ATOM 3371 O O . GLU A 1 440 ? 15.600 2.896 3.303 1.00 88.94 440 GLU A O 1
ATOM 3376 N N . GLY A 1 441 ? 14.825 4.491 4.674 1.00 88.88 441 GLY A N 1
ATOM 3377 C CA . GLY A 1 441 ? 13.932 3.620 5.433 1.00 88.88 441 GLY A CA 1
ATOM 3378 C C . GLY A 1 441 ? 14.677 2.702 6.404 1.00 88.88 441 GLY A C 1
ATOM 3379 O O . GLY A 1 441 ? 15.743 3.047 6.928 1.00 88.88 441 GLY A O 1
ATOM 3380 N N . TYR A 1 442 ? 14.106 1.528 6.687 1.00 90.12 442 TYR A N 1
ATOM 3381 C CA . TYR A 1 442 ? 14.688 0.586 7.642 1.00 90.12 442 TYR A CA 1
ATOM 3382 C C . TYR A 1 442 ? 15.967 -0.085 7.110 1.00 90.12 442 TYR A C 1
ATOM 3384 O O . TYR A 1 442 ? 15.984 -0.901 6.178 1.00 90.12 442 TYR A O 1
ATOM 3392 N N . GLN A 1 443 ? 17.074 0.210 7.788 1.00 90.94 443 GLN A N 1
ATOM 3393 C CA . GLN A 1 443 ? 18.335 -0.506 7.636 1.00 90.94 443 GLN A CA 1
ATOM 3394 C C . GLN A 1 443 ? 18.386 -1.686 8.585 1.00 90.94 443 GLN A C 1
ATOM 3396 O O . GLN A 1 443 ? 18.024 -1.556 9.750 1.00 90.94 443 GLN A O 1
ATOM 3401 N N . GLU A 1 444 ? 18.863 -2.826 8.093 1.00 93.19 444 GLU A N 1
ATOM 3402 C CA . GLU A 1 444 ? 18.722 -4.098 8.793 1.00 93.19 444 GLU A CA 1
ATOM 3403 C C . GLU A 1 444 ? 20.057 -4.809 8.976 1.00 93.19 444 GLU A C 1
ATOM 3405 O O . GLU A 1 444 ? 20.820 -4.986 8.025 1.00 93.19 444 GLU A O 1
ATOM 3410 N N . TRP A 1 445 ? 20.299 -5.296 10.191 1.00 97.44 445 TRP A N 1
ATOM 3411 C CA 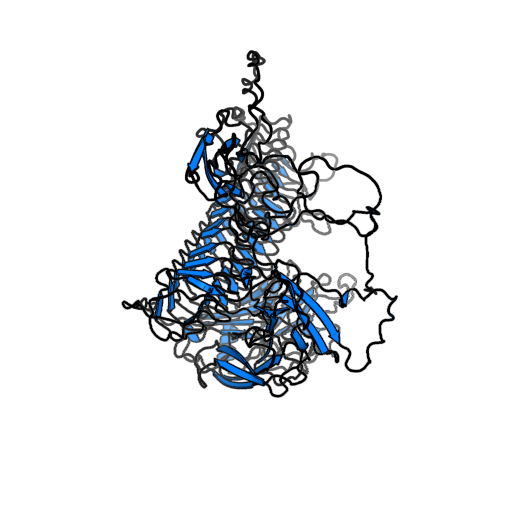. TRP A 1 445 ? 21.467 -6.104 10.526 1.00 97.44 445 TRP A CA 1
ATOM 3412 C C . TRP A 1 445 ? 21.043 -7.440 11.137 1.00 97.44 445 TRP A C 1
ATOM 3414 O O . TRP A 1 445 ? 20.304 -7.465 12.122 1.00 97.44 445 TRP A O 1
ATOM 3424 N N . ASP A 1 446 ? 21.586 -8.546 10.620 1.00 97.50 446 ASP A N 1
ATOM 3425 C CA . ASP A 1 446 ? 21.516 -9.850 11.292 1.00 97.50 446 ASP A CA 1
ATOM 3426 C C . ASP A 1 446 ? 22.413 -9.829 12.537 1.00 97.50 446 ASP A C 1
ATOM 3428 O O . ASP A 1 446 ? 23.646 -9.826 12.454 1.00 97.50 446 ASP A O 1
ATOM 3432 N N . VAL A 1 447 ? 21.779 -9.802 13.707 1.00 97.81 447 VAL A N 1
ATOM 3433 C CA . VAL A 1 447 ? 22.437 -9.725 15.016 1.00 97.81 447 VAL A CA 1
ATOM 3434 C C . VAL A 1 447 ? 22.203 -10.979 15.863 1.00 97.81 447 VAL A C 1
ATOM 3436 O O . VAL A 1 447 ? 22.503 -10.975 17.063 1.00 97.81 447 VAL A O 1
ATOM 3439 N N . LEU A 1 448 ? 21.732 -12.074 15.251 1.00 96.69 448 LEU A N 1
ATOM 3440 C CA . LEU A 1 448 ? 21.343 -13.321 15.921 1.00 96.69 448 LEU A CA 1
ATOM 3441 C C . LEU A 1 448 ? 22.394 -13.826 16.912 1.00 96.69 448 LEU A C 1
ATOM 3443 O O . LEU A 1 448 ? 22.076 -14.116 18.066 1.00 96.69 448 LEU A O 1
ATOM 3447 N N . ALA A 1 449 ? 23.657 -13.893 16.486 1.00 94.81 449 ALA A N 1
ATOM 3448 C CA . ALA A 1 449 ? 24.735 -14.427 17.316 1.00 94.81 449 ALA A CA 1
ATOM 3449 C C . ALA A 1 449 ? 24.926 -13.621 18.614 1.00 94.81 449 ALA A C 1
ATOM 3451 O O . ALA A 1 449 ? 25.074 -14.199 19.689 1.00 94.81 449 ALA A O 1
ATOM 3452 N N . HIS A 1 450 ? 24.877 -12.287 18.531 1.00 95.75 450 HIS A N 1
ATOM 3453 C CA . HIS A 1 450 ? 25.064 -11.434 19.703 1.00 95.75 450 HIS A CA 1
ATOM 3454 C C . HIS A 1 450 ? 23.837 -11.453 20.623 1.00 95.75 450 HIS A C 1
ATOM 3456 O O . HIS A 1 450 ? 23.988 -11.486 21.844 1.00 95.75 450 HIS A O 1
ATOM 3462 N N . VAL A 1 451 ? 22.624 -11.500 20.061 1.00 96.12 451 VAL A N 1
ATOM 3463 C CA . VAL A 1 451 ? 21.397 -11.652 20.857 1.00 96.12 451 VAL A CA 1
ATOM 3464 C C . VAL A 1 451 ? 21.409 -12.966 21.638 1.00 96.12 451 VAL A C 1
ATOM 3466 O O . VAL A 1 451 ? 21.106 -12.961 22.828 1.00 96.12 451 VAL A O 1
ATOM 3469 N N . GLN A 1 452 ? 21.832 -14.074 21.024 1.00 93.88 452 GLN A N 1
ATOM 3470 C CA . GLN A 1 452 ? 21.964 -15.364 21.712 1.00 93.88 452 GLN A CA 1
ATOM 3471 C C . GLN A 1 452 ? 22.950 -15.303 22.890 1.00 93.88 452 GLN A C 1
ATOM 3473 O O . GLN A 1 452 ? 22.647 -15.820 23.970 1.00 93.88 452 GLN A O 1
ATOM 3478 N N . ASP A 1 453 ? 24.095 -14.636 22.721 1.00 92.31 453 ASP A N 1
ATOM 3479 C CA . ASP A 1 453 ? 25.065 -14.427 23.804 1.00 92.31 453 ASP A CA 1
ATOM 3480 C C . ASP A 1 453 ? 24.479 -13.567 24.942 1.00 92.31 453 ASP A C 1
ATOM 3482 O O . ASP A 1 453 ? 24.642 -13.891 26.125 1.00 92.31 453 ASP A O 1
ATOM 3486 N N . MET A 1 454 ? 23.742 -12.501 24.606 1.00 94.31 454 MET A N 1
ATOM 3487 C CA . MET A 1 454 ? 23.079 -11.637 25.588 1.00 94.31 454 MET A CA 1
ATOM 3488 C C . MET A 1 454 ? 21.978 -12.378 26.356 1.00 94.31 454 MET A C 1
ATOM 3490 O O . MET A 1 454 ? 21.967 -12.323 27.588 1.00 94.31 454 MET A O 1
ATOM 3494 N N . LEU A 1 455 ? 21.128 -13.151 25.670 1.00 91.94 455 LEU A N 1
ATOM 3495 C CA . LEU A 1 455 ? 20.114 -14.016 26.286 1.00 91.94 455 LEU A CA 1
ATOM 3496 C C . LEU A 1 455 ? 20.747 -15.041 27.239 1.00 91.94 455 LEU A C 1
ATOM 3498 O O . LEU A 1 455 ? 20.267 -15.228 28.357 1.00 91.94 455 LEU A O 1
ATOM 3502 N N . ALA A 1 456 ? 21.864 -15.662 26.847 1.00 90.12 456 ALA A N 1
ATOM 3503 C CA . ALA A 1 456 ? 22.582 -16.616 27.693 1.00 90.12 456 ALA A CA 1
ATOM 3504 C C . ALA A 1 456 ? 23.213 -15.961 28.936 1.00 90.12 456 ALA A C 1
ATOM 3506 O O . ALA A 1 456 ? 23.325 -16.598 29.988 1.00 90.12 456 ALA A O 1
ATOM 3507 N N . SER A 1 457 ? 23.640 -14.700 28.824 1.00 89.88 457 SER A N 1
ATOM 3508 C CA . SER A 1 457 ? 24.214 -13.933 29.936 1.00 89.88 457 SER A CA 1
ATOM 3509 C C . SER A 1 457 ? 23.161 -13.310 30.863 1.00 89.88 457 SER A C 1
ATOM 3511 O O . SER A 1 457 ? 23.458 -13.046 32.031 1.00 89.88 457 SER A O 1
ATOM 3513 N N . GLY A 1 458 ? 21.942 -13.088 30.358 1.00 89.06 458 GLY A N 1
ATOM 3514 C CA . GLY A 1 458 ? 20.872 -12.351 31.034 1.00 89.06 458 GLY A CA 1
ATOM 3515 C C . GLY A 1 458 ? 21.097 -10.835 31.085 1.00 89.06 458 GLY A C 1
ATOM 3516 O O . GLY A 1 458 ? 20.469 -10.157 31.897 1.00 89.06 458 GLY A O 1
ATOM 3517 N N . VAL A 1 459 ? 22.015 -10.301 30.275 1.00 90.62 459 VAL A N 1
ATOM 3518 C CA . VAL A 1 459 ? 22.355 -8.874 30.227 1.00 90.62 459 VAL A CA 1
ATOM 3519 C C . VAL A 1 459 ? 22.313 -8.394 28.781 1.00 90.62 459 VAL A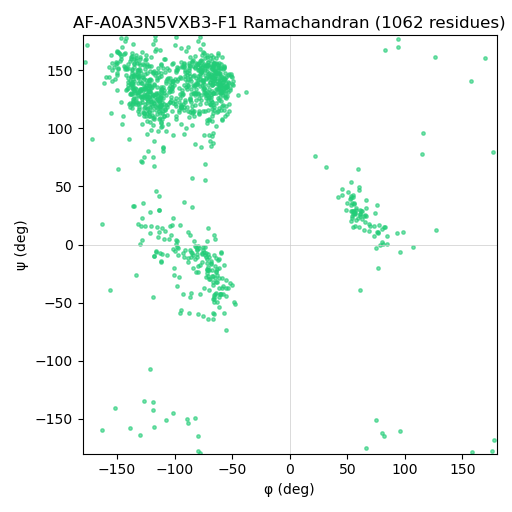 C 1
ATOM 3521 O O . VAL A 1 459 ? 22.973 -8.962 27.916 1.00 90.62 459 VAL A O 1
ATOM 3524 N N . SER A 1 460 ? 21.552 -7.328 28.532 1.00 93.75 460 SER A N 1
ATOM 3525 C CA . SER A 1 460 ? 21.519 -6.651 27.234 1.00 93.75 460 SER A CA 1
ATOM 3526 C C . SER A 1 460 ? 22.541 -5.518 27.209 1.00 93.75 460 SER A C 1
ATOM 3528 O O . SER A 1 460 ? 22.440 -4.571 27.993 1.00 93.75 460 SER A O 1
ATOM 3530 N N . TYR A 1 461 ? 23.545 -5.626 26.342 1.00 95.12 461 TYR A N 1
ATOM 3531 C CA . TYR A 1 461 ? 24.602 -4.622 26.179 1.00 95.12 461 TYR A CA 1
ATOM 3532 C C . TYR A 1 461 ? 24.321 -3.650 25.027 1.00 95.12 461 TYR A C 1
ATOM 3534 O O . TYR A 1 461 ? 24.720 -2.488 25.104 1.00 95.12 461 TYR A O 1
ATOM 3542 N N . GLY A 1 462 ? 23.582 -4.094 24.007 1.00 96.44 462 GLY A N 1
ATOM 3543 C CA . GLY A 1 462 ? 23.256 -3.291 22.831 1.00 96.44 462 GLY A CA 1
ATOM 3544 C C . GLY A 1 462 ? 24.368 -3.253 21.779 1.00 96.44 462 GLY A C 1
ATOM 3545 O O . GLY A 1 462 ? 25.300 -4.066 21.792 1.00 96.44 462 GLY A O 1
ATOM 3546 N N . TRP A 1 463 ? 24.258 -2.296 20.862 1.00 98.25 463 TRP A N 1
ATOM 3547 C CA . TRP A 1 463 ? 25.156 -2.128 19.721 1.00 98.25 463 TRP A CA 1
ATOM 3548 C C . TRP A 1 463 ? 25.618 -0.683 19.583 1.00 98.25 463 TRP A C 1
ATOM 3550 O O . TRP A 1 463 ? 24.894 0.245 19.933 1.00 98.25 463 TRP A O 1
ATOM 3560 N N . GLN A 1 464 ? 26.825 -0.514 19.047 1.00 97.69 464 GLN A N 1
ATOM 3561 C CA . GLN A 1 464 ? 27.330 0.748 18.519 1.00 97.69 464 GLN A CA 1
ATOM 3562 C C . GLN A 1 464 ? 27.256 0.700 16.993 1.00 97.69 464 GLN A C 1
ATOM 3564 O O . GLN A 1 464 ? 27.839 -0.193 16.379 1.00 97.69 464 GLN A O 1
ATOM 3569 N N . ILE A 1 465 ? 26.572 1.671 16.402 1.00 98.12 465 ILE A N 1
ATOM 3570 C CA . ILE A 1 465 ? 26.456 1.865 14.962 1.00 98.12 465 ILE A CA 1
ATOM 3571 C C . ILE A 1 465 ? 27.504 2.874 14.524 1.00 98.12 465 ILE A C 1
ATOM 3573 O O . ILE A 1 465 ? 27.598 3.977 15.069 1.00 98.12 465 ILE A O 1
ATOM 3577 N N . ARG A 1 466 ? 28.316 2.481 13.550 1.00 96.25 466 ARG A N 1
ATOM 3578 C CA . ARG A 1 466 ? 29.366 3.330 12.988 1.00 96.25 466 ARG A CA 1
ATOM 3579 C C . ARG A 1 466 ? 29.593 3.013 11.522 1.00 96.25 466 ARG A C 1
ATOM 3581 O O . ARG A 1 466 ? 29.218 1.946 11.043 1.00 96.25 466 ARG A O 1
ATOM 3588 N N . ASP A 1 467 ? 30.277 3.909 10.833 1.00 96.25 467 ASP A N 1
ATOM 3589 C CA . ASP A 1 467 ? 30.797 3.611 9.506 1.00 96.25 467 ASP A CA 1
ATOM 3590 C C . ASP A 1 467 ? 31.905 2.552 9.581 1.00 96.25 467 ASP A C 1
ATOM 3592 O O . ASP A 1 467 ? 32.723 2.547 10.506 1.00 96.25 467 ASP A O 1
ATOM 3596 N N . ARG A 1 468 ? 31.969 1.671 8.584 1.00 94.94 468 ARG A N 1
ATOM 3597 C CA . ARG A 1 468 ? 33.110 0.774 8.396 1.00 94.94 468 ARG A CA 1
ATOM 3598 C C . ARG A 1 468 ? 34.398 1.547 8.089 1.00 94.94 468 ARG A C 1
ATOM 3600 O O . ARG A 1 468 ? 35.486 1.088 8.446 1.00 94.94 468 ARG A O 1
ATOM 3607 N N . ALA A 1 469 ? 34.289 2.688 7.410 1.00 92.88 469 ALA A N 1
ATOM 3608 C CA . ALA A 1 469 ? 35.399 3.549 7.021 1.00 92.88 469 ALA A CA 1
ATOM 3609 C C . ALA A 1 469 ? 35.378 4.865 7.818 1.00 92.88 469 ALA A C 1
ATOM 3611 O O . ALA A 1 469 ? 34.878 5.878 7.356 1.00 92.88 469 ALA A O 1
ATOM 3612 N N . GLU A 1 470 ? 35.935 4.856 9.031 1.00 93.38 470 GLU A N 1
ATOM 3613 C CA . GLU A 1 470 ? 36.058 6.055 9.876 1.00 93.38 470 GLU A CA 1
ATOM 3614 C C . GLU A 1 470 ? 37.332 6.866 9.603 1.00 93.38 470 GLU A C 1
ATOM 3616 O O . GLU A 1 470 ? 38.385 6.318 9.261 1.00 93.38 470 GLU A O 1
ATOM 3621 N N . ASN A 1 471 ? 37.282 8.155 9.946 1.00 93.44 471 ASN A N 1
ATOM 3622 C CA . ASN A 1 471 ? 38.343 9.148 9.767 1.00 93.44 471 ASN A CA 1
ATOM 3623 C C . ASN A 1 471 ? 38.657 9.476 8.299 1.00 93.44 471 ASN A C 1
ATOM 3625 O O . ASN A 1 471 ? 39.819 9.681 7.943 1.00 93.44 471 ASN A O 1
ATOM 3629 N N . ASP A 1 472 ? 37.640 9.534 7.456 1.00 88.00 472 ASP A N 1
ATOM 3630 C CA . ASP A 1 472 ? 37.745 9.977 6.074 1.00 88.00 472 ASP A CA 1
ATOM 3631 C C . ASP A 1 472 ? 37.510 11.494 5.970 1.00 88.00 472 ASP A C 1
ATOM 3633 O O . ASP A 1 472 ? 36.609 12.045 6.595 1.00 88.00 472 ASP A O 1
ATOM 3637 N N . GLN A 1 473 ? 38.332 12.196 5.193 1.00 85.94 473 GLN A N 1
ATOM 3638 C CA . GLN A 1 473 ? 38.189 13.645 4.982 1.00 85.94 473 GLN A CA 1
ATOM 3639 C C . GLN A 1 473 ? 36.943 13.982 4.170 1.00 85.94 473 GLN A C 1
ATOM 3641 O O . GLN A 1 473 ? 36.353 15.039 4.380 1.00 85.94 473 GLN A O 1
ATOM 3646 N N . ASP A 1 474 ? 36.549 13.053 3.301 1.00 83.19 474 ASP A N 1
ATOM 3647 C CA . ASP A 1 474 ? 35.336 13.110 2.495 1.00 83.19 474 ASP A CA 1
ATOM 3648 C C . ASP A 1 474 ? 34.238 12.201 3.094 1.00 83.19 474 ASP A C 1
ATOM 3650 O O . ASP A 1 474 ? 33.274 11.844 2.419 1.00 83.19 474 ASP A O 1
ATOM 3654 N N . GLY A 1 475 ? 34.392 11.803 4.366 1.00 84.25 475 GLY A N 1
ATOM 3655 C CA . GLY A 1 475 ? 33.476 10.907 5.067 1.00 84.25 475 GLY A CA 1
ATOM 3656 C C . GLY A 1 475 ? 32.066 11.482 5.189 1.00 84.25 475 GLY A C 1
ATOM 3657 O O . GLY A 1 475 ? 31.884 12.656 5.516 1.00 84.25 475 GLY A O 1
ATOM 3658 N N . GLY A 1 476 ? 31.070 10.631 4.948 1.00 89.94 476 GLY A N 1
ATOM 3659 C CA . GLY A 1 476 ? 29.657 10.994 4.980 1.00 89.94 476 GLY A CA 1
ATOM 3660 C C . GLY A 1 476 ? 29.067 11.117 6.386 1.00 89.94 476 GLY A C 1
ATOM 3661 O O . GLY A 1 476 ? 29.644 10.685 7.392 1.00 89.94 476 GLY A O 1
ATOM 3662 N N . GLU A 1 477 ? 27.863 11.676 6.437 1.00 93.31 477 GLU A N 1
ATOM 3663 C CA . GLU A 1 477 ? 27.038 11.801 7.635 1.00 93.31 477 GLU A CA 1
ATOM 3664 C C . GLU A 1 477 ? 25.614 11.334 7.320 1.00 93.31 477 GLU A C 1
ATOM 3666 O O . GLU A 1 477 ? 25.087 11.610 6.249 1.00 93.31 477 GLU A O 1
ATOM 3671 N N . GLN A 1 478 ? 25.000 10.597 8.240 1.00 94.56 478 GLN A N 1
ATOM 3672 C CA . GLN A 1 478 ? 23.571 10.280 8.202 1.00 94.56 478 GLN A CA 1
ATOM 3673 C C . GLN A 1 478 ? 23.063 10.135 9.631 1.00 94.56 478 GLN A C 1
ATOM 3675 O O . GLN A 1 478 ? 23.877 9.987 10.549 1.00 94.56 478 GLN A O 1
ATOM 3680 N N . ALA A 1 479 ? 21.751 10.130 9.822 1.00 94.12 479 ALA A N 1
ATOM 3681 C CA . ALA A 1 479 ? 21.150 9.954 11.134 1.00 94.12 479 ALA A CA 1
ATOM 3682 C C . ALA A 1 479 ? 20.103 8.840 11.142 1.00 94.12 479 ALA A C 1
ATOM 3684 O O . ALA A 1 479 ? 19.530 8.492 10.114 1.00 94.12 479 ALA A O 1
ATOM 3685 N N . PHE A 1 480 ? 19.883 8.275 12.325 1.00 95.31 480 PHE A N 1
ATOM 3686 C CA . PHE A 1 480 ? 18.803 7.334 12.590 1.00 95.31 480 PHE A CA 1
ATOM 3687 C C . PHE A 1 480 ? 17.784 7.969 13.519 1.00 95.31 480 PHE A C 1
ATOM 3689 O O . PHE A 1 480 ? 18.169 8.711 14.421 1.00 95.31 480 PHE A O 1
ATOM 3696 N N . ILE A 1 481 ? 16.511 7.648 13.333 1.00 94.00 481 ILE A N 1
ATOM 3697 C CA . ILE A 1 481 ? 15.453 8.124 14.225 1.00 94.00 481 ILE A CA 1
ATOM 3698 C C . ILE A 1 481 ? 15.687 7.591 15.645 1.00 94.00 481 ILE A C 1
ATOM 3700 O O . ILE A 1 481 ? 16.015 6.416 15.828 1.00 94.00 481 ILE A O 1
ATOM 3704 N N . SER A 1 482 ? 15.568 8.474 16.637 1.00 93.38 482 SER A N 1
ATOM 3705 C CA . SER A 1 482 ? 15.686 8.146 18.062 1.00 93.38 482 SER A CA 1
ATOM 3706 C C . SER A 1 482 ? 14.348 7.700 18.643 1.00 93.38 482 SER A C 1
ATOM 3708 O O . SER A 1 482 ? 13.287 8.039 18.120 1.00 93.38 482 SER A O 1
ATOM 3710 N N . ARG A 1 483 ? 14.376 7.016 19.786 1.00 90.75 483 ARG A N 1
ATOM 3711 C CA . ARG A 1 483 ? 13.180 6.704 20.586 1.00 90.75 483 ARG A CA 1
ATOM 3712 C C . ARG A 1 483 ? 12.452 7.961 21.093 1.00 90.75 483 ARG A C 1
ATOM 3714 O O . ARG A 1 483 ? 11.311 7.852 21.526 1.00 90.75 483 ARG A O 1
ATOM 3721 N N . GLU A 1 484 ? 13.125 9.113 21.135 1.00 87.81 484 GLU A N 1
ATOM 3722 C CA . GLU A 1 484 ? 12.566 10.409 21.548 1.00 87.81 484 GLU A CA 1
ATOM 3723 C C . GLU A 1 484 ? 11.779 11.094 20.432 1.00 87.81 484 GLU A C 1
ATOM 3725 O O . GLU A 1 484 ? 11.165 12.134 20.674 1.00 87.81 484 GLU A O 1
ATOM 3730 N N . MET A 1 485 ? 11.813 10.556 19.208 1.00 87.19 485 MET A N 1
ATOM 3731 C CA . MET A 1 485 ? 11.014 11.091 18.118 1.00 87.19 485 MET A CA 1
ATOM 3732 C C . MET A 1 485 ? 9.530 10.972 18.462 1.00 87.19 485 MET A C 1
ATOM 3734 O O . MET A 1 485 ? 9.031 9.890 18.764 1.00 87.19 485 MET A O 1
ATOM 3738 N N . PHE A 1 486 ? 8.824 12.099 18.392 1.00 80.31 486 PHE A N 1
ATOM 3739 C CA . PHE A 1 486 ? 7.374 12.118 18.514 1.00 80.31 486 PHE A CA 1
ATOM 3740 C C . PHE A 1 486 ? 6.763 11.393 17.309 1.00 80.31 486 PHE A C 1
ATOM 3742 O O . PHE A 1 486 ? 7.155 11.655 16.169 1.00 80.31 486 PHE A O 1
ATOM 3749 N N . GLN A 1 487 ? 5.851 10.459 17.556 1.00 72.56 487 GLN A N 1
ATOM 3750 C CA . GLN A 1 487 ? 5.186 9.669 16.525 1.00 72.56 487 GLN A CA 1
ATOM 3751 C C . GLN A 1 487 ? 3.689 9.661 16.810 1.00 72.56 487 GLN A C 1
ATOM 3753 O O . GLN A 1 487 ? 3.278 9.347 17.930 1.00 72.56 487 GLN A O 1
ATOM 3758 N N . ASP A 1 488 ? 2.902 9.967 15.787 1.00 65.06 488 ASP A N 1
ATOM 3759 C CA . ASP A 1 488 ? 1.471 9.707 15.819 1.00 65.06 488 ASP A CA 1
ATOM 3760 C C . ASP A 1 488 ? 1.248 8.196 15.629 1.00 65.06 488 ASP A C 1
ATOM 3762 O O . ASP A 1 488 ? 1.961 7.570 14.836 1.00 65.06 488 ASP A O 1
ATOM 3766 N N . PRO A 1 489 ? 0.329 7.559 16.374 1.00 61.75 489 PRO A N 1
ATOM 3767 C CA . PRO A 1 489 ? 0.029 6.148 16.183 1.00 61.75 489 PRO A CA 1
ATOM 3768 C C . PRO A 1 489 ? -0.553 5.868 14.781 1.00 61.75 489 PRO A C 1
ATOM 3770 O O . PRO A 1 489 ? -1.455 6.587 14.355 1.00 61.75 489 PRO A O 1
ATOM 3773 N N . PRO A 1 490 ? -0.139 4.780 14.104 1.00 63.09 490 PRO A N 1
ATOM 3774 C CA . PRO A 1 490 ? 0.857 3.812 14.554 1.00 63.09 490 PRO A CA 1
ATOM 3775 C C . PRO A 1 490 ? 2.302 4.310 14.404 1.00 63.09 490 PRO A C 1
ATOM 3777 O O . PRO A 1 490 ? 2.676 4.916 13.408 1.00 63.09 490 PRO A O 1
ATOM 3780 N N . GLU A 1 491 ? 3.153 3.964 15.373 1.00 67.00 491 GLU A N 1
ATOM 3781 C CA . GLU A 1 491 ? 4.589 4.247 15.301 1.00 67.00 491 GLU A CA 1
ATOM 3782 C C . GLU A 1 491 ? 5.229 3.478 14.130 1.00 67.00 491 GLU A C 1
ATOM 3784 O O . GLU A 1 491 ? 5.188 2.245 14.092 1.00 67.00 491 GLU A O 1
ATOM 3789 N N . ILE A 1 492 ? 5.853 4.190 13.187 1.00 69.38 492 ILE A N 1
ATOM 3790 C CA . ILE A 1 492 ? 6.380 3.586 11.945 1.00 69.38 492 ILE A CA 1
ATOM 3791 C C . ILE A 1 492 ? 7.895 3.709 11.764 1.00 69.38 492 ILE A C 1
ATOM 3793 O O . ILE A 1 492 ? 8.440 3.070 10.869 1.00 69.38 492 ILE A O 1
ATOM 3797 N N . THR A 1 493 ? 8.594 4.495 12.592 1.00 85.50 493 THR A N 1
ATOM 3798 C CA . THR A 1 493 ? 10.032 4.772 12.379 1.00 85.50 493 THR A CA 1
ATOM 3799 C C . THR A 1 493 ? 10.941 4.522 13.584 1.00 85.50 493 THR A C 1
ATOM 3801 O O . THR A 1 493 ? 12.148 4.761 13.508 1.00 85.50 493 THR A O 1
ATOM 3804 N N . LEU A 1 494 ? 10.415 4.012 14.704 1.00 89.44 494 LEU A N 1
ATOM 3805 C CA . LEU A 1 494 ? 11.229 3.814 15.906 1.00 89.44 494 LEU A CA 1
ATOM 3806 C C . LEU A 1 494 ? 12.325 2.744 15.715 1.00 89.44 494 LEU A C 1
ATOM 3808 O O . LEU A 1 494 ? 12.170 1.830 14.898 1.00 89.44 494 LEU A O 1
ATOM 3812 N N . PRO A 1 495 ? 13.427 2.804 16.492 1.00 94.62 495 PRO A N 1
ATOM 3813 C CA . PRO A 1 495 ? 14.422 1.737 16.554 1.00 94.62 495 PRO A CA 1
ATOM 3814 C C . PRO A 1 495 ? 13.824 0.411 17.021 1.00 94.62 495 PRO A C 1
ATOM 3816 O O . PRO A 1 495 ? 13.201 0.343 18.085 1.00 94.62 495 PRO A O 1
ATOM 3819 N N . GLN A 1 496 ? 14.106 -0.661 16.283 1.00 94.44 496 GLN A N 1
ATOM 3820 C CA . GLN A 1 496 ? 13.501 -1.970 16.501 1.00 94.44 496 GLN A CA 1
ATOM 3821 C C . GLN A 1 496 ? 14.530 -3.097 16.613 1.00 94.44 496 GLN A C 1
ATOM 3823 O O . GLN A 1 496 ? 15.537 -3.138 15.903 1.00 94.44 496 GLN A O 1
ATOM 3828 N N . LEU A 1 497 ? 14.239 -4.072 17.471 1.00 96.44 497 LEU A N 1
ATOM 3829 C CA . LEU A 1 497 ? 14.890 -5.377 17.485 1.00 96.44 497 LEU A CA 1
ATOM 3830 C C . LEU A 1 497 ? 13.831 -6.461 17.285 1.00 96.44 497 LEU A C 1
ATOM 3832 O O . LEU A 1 497 ? 13.077 -6.790 18.199 1.00 96.44 497 LEU A O 1
ATOM 3836 N N . VAL A 1 498 ? 13.811 -7.020 16.083 1.00 94.38 498 VAL A N 1
ATOM 3837 C CA . VAL A 1 498 ? 12.850 -8.022 15.630 1.00 94.38 498 VAL A CA 1
ATOM 3838 C C . VAL A 1 498 ? 13.379 -9.410 15.965 1.00 94.38 498 VAL A C 1
ATOM 3840 O O . VAL A 1 498 ? 14.440 -9.811 15.483 1.00 94.38 498 VAL A O 1
ATOM 3843 N N . LEU A 1 499 ? 12.655 -10.152 16.800 1.00 93.94 499 LEU A N 1
ATOM 3844 C CA . LEU A 1 499 ? 13.000 -11.508 17.214 1.00 93.94 499 LEU A CA 1
ATOM 3845 C C . LEU A 1 499 ? 11.980 -12.490 16.641 1.00 93.94 499 LEU A C 1
ATOM 3847 O O . LEU A 1 499 ? 10.772 -12.333 16.846 1.00 93.94 499 LEU A O 1
ATOM 3851 N N . ARG A 1 500 ? 12.468 -13.520 15.940 1.00 92.81 500 ARG A N 1
ATOM 3852 C CA . ARG A 1 500 ? 11.631 -14.615 15.435 1.00 92.81 500 ARG A CA 1
ATOM 3853 C C . ARG A 1 500 ? 12.158 -15.956 15.925 1.00 92.81 500 ARG A C 1
ATOM 3855 O O . ARG A 1 500 ? 13.361 -16.229 15.888 1.00 92.81 500 ARG A O 1
ATOM 3862 N N . TYR A 1 501 ? 11.254 -16.798 16.400 1.00 91.62 501 TYR A N 1
ATOM 3863 C CA . TYR A 1 501 ? 11.547 -18.108 16.963 1.00 91.62 501 TYR A CA 1
ATOM 3864 C C . TYR A 1 501 ? 11.123 -19.216 16.000 1.00 91.62 501 TYR A C 1
ATOM 3866 O O . TYR A 1 501 ? 10.197 -19.067 15.203 1.00 91.62 501 TYR A O 1
ATOM 3874 N N . VAL A 1 502 ? 11.812 -20.355 16.087 1.00 91.19 502 VAL A N 1
ATOM 3875 C CA . VAL A 1 502 ? 11.442 -21.554 15.333 1.00 91.19 502 VAL A CA 1
ATOM 3876 C C . VAL A 1 502 ? 10.025 -21.950 15.731 1.00 91.19 502 VAL A C 1
ATOM 3878 O O . VAL A 1 502 ? 9.762 -22.196 16.910 1.00 91.19 502 VAL A O 1
ATOM 3881 N N . ALA A 1 503 ? 9.143 -22.033 14.737 1.00 86.38 503 ALA A N 1
ATOM 3882 C CA . ALA A 1 503 ? 7.752 -22.385 14.964 1.00 86.38 503 ALA A CA 1
ATOM 3883 C C . ALA A 1 503 ? 7.568 -23.776 15.555 1.00 86.38 503 ALA A C 1
ATOM 3885 O O . ALA A 1 503 ? 8.353 -24.702 15.309 1.00 86.38 503 ALA A O 1
ATOM 3886 N N . ASP A 1 504 ? 6.450 -23.935 16.250 1.00 83.31 504 ASP A N 1
ATOM 3887 C CA . ASP A 1 504 ? 5.990 -25.250 16.651 1.00 83.31 504 ASP A CA 1
ATOM 3888 C C . ASP A 1 504 ? 5.520 -26.046 15.419 1.00 83.31 504 ASP A C 1
ATOM 3890 O O . ASP A 1 504 ? 4.940 -25.511 14.474 1.00 83.31 504 ASP A O 1
ATOM 3894 N N . GLU A 1 505 ? 5.747 -27.364 15.406 1.00 78.69 505 GLU A N 1
ATOM 3895 C CA . GLU A 1 505 ? 5.190 -28.247 14.369 1.00 78.69 505 GLU A CA 1
ATOM 3896 C C . GLU A 1 505 ? 3.677 -28.452 14.606 1.00 78.69 505 GLU A C 1
ATOM 3898 O O . GLU A 1 505 ? 3.231 -29.538 14.989 1.00 78.69 505 GLU A O 1
ATOM 3903 N N . ALA A 1 506 ? 2.873 -27.405 14.413 1.00 77.00 506 ALA A N 1
ATOM 3904 C CA . ALA A 1 506 ? 1.418 -27.446 14.501 1.00 77.00 506 ALA A CA 1
ATOM 3905 C C . ALA A 1 506 ? 0.786 -27.235 13.111 1.00 77.00 506 ALA A C 1
ATOM 3907 O O . ALA A 1 506 ? 1.170 -26.314 12.391 1.00 77.00 506 ALA A O 1
ATOM 3908 N N . PRO A 1 507 ? -0.172 -28.081 12.683 1.00 82.75 507 PRO A N 1
ATOM 3909 C CA . PRO A 1 507 ? -0.946 -27.783 11.485 1.00 82.75 507 PRO A CA 1
ATOM 3910 C C . PRO A 1 507 ? -1.855 -26.563 11.729 1.00 82.75 507 PRO A C 1
ATOM 3912 O O . PRO A 1 507 ? -2.267 -26.348 12.874 1.00 82.75 507 PRO A O 1
ATOM 3915 N N . PRO A 1 508 ? -2.237 -25.824 10.669 1.00 85.81 508 PRO A N 1
ATOM 3916 C CA . PRO A 1 508 ? -3.261 -24.788 10.761 1.00 85.81 508 PRO A CA 1
ATOM 3917 C C . PRO A 1 508 ? -4.541 -25.313 11.431 1.00 85.81 508 PRO A C 1
ATOM 3919 O O . PRO A 1 508 ? -4.875 -26.496 11.259 1.00 85.81 508 PRO A O 1
ATOM 3922 N N . PRO A 1 509 ? -5.269 -24.469 12.183 1.00 90.19 509 PRO A N 1
ATOM 3923 C CA . PRO A 1 509 ? -6.523 -24.872 12.801 1.00 90.19 509 PRO A CA 1
ATOM 3924 C C . PRO A 1 509 ? -7.544 -25.283 11.731 1.00 90.19 509 PRO A C 1
ATOM 3926 O O . PRO A 1 509 ? -7.558 -24.759 10.617 1.00 90.19 509 PRO A O 1
ATOM 3929 N N . GLU A 1 510 ? -8.411 -26.245 12.057 1.00 93.00 510 GLU A N 1
ATOM 3930 C CA . GLU A 1 510 ? -9.520 -26.581 11.161 1.00 93.00 510 GLU A CA 1
ATOM 3931 C C . GLU A 1 510 ? -10.479 -25.379 11.048 1.00 93.00 510 GLU A C 1
ATOM 3933 O O . GLU A 1 510 ? -10.729 -24.707 12.059 1.00 93.00 510 GLU A O 1
ATOM 3938 N N . PRO A 1 511 ? -11.060 -25.123 9.859 1.00 92.81 511 PRO A N 1
ATOM 3939 C CA . PRO A 1 511 ? -12.057 -24.074 9.700 1.00 92.81 511 PRO A CA 1
ATOM 3940 C C . PRO A 1 511 ? -13.223 -24.257 10.686 1.00 92.81 511 PRO A C 1
ATOM 3942 O O . PRO A 1 511 ? -13.723 -25.381 10.842 1.00 92.81 511 PRO A O 1
ATOM 3945 N N . PRO A 1 512 ? -13.688 -23.185 11.350 1.00 95.94 512 PRO A N 1
ATOM 3946 C CA . PRO A 1 512 ? -14.764 -23.280 12.323 1.00 95.94 512 PRO A CA 1
ATOM 3947 C C . PRO A 1 512 ? -16.086 -23.683 11.662 1.00 95.94 512 PRO A C 1
ATOM 3949 O O . PRO A 1 512 ? -16.385 -23.341 10.517 1.00 95.94 512 PRO A O 1
ATOM 3952 N N . ALA A 1 513 ? -16.917 -24.420 12.401 1.00 95.50 513 ALA A N 1
ATOM 3953 C CA . ALA A 1 513 ? -18.223 -24.827 11.900 1.00 95.50 513 ALA A CA 1
ATOM 3954 C C . ALA A 1 513 ? -19.184 -23.619 11.856 1.00 95.50 513 ALA A C 1
ATOM 3956 O O . ALA A 1 513 ? -19.347 -22.946 12.882 1.00 95.50 513 ALA A O 1
ATOM 3957 N N . PRO A 1 514 ? -19.865 -23.357 10.723 1.00 96.12 514 PRO A N 1
ATOM 3958 C CA . PRO A 1 514 ? -20.858 -22.294 10.645 1.00 96.12 514 PRO A CA 1
ATOM 3959 C C . PRO A 1 514 ? -22.114 -22.648 11.447 1.00 96.12 514 PRO A C 1
ATOM 3961 O O . PRO A 1 514 ? -22.462 -23.823 11.618 1.00 96.12 514 PRO A O 1
ATOM 3964 N N . ALA A 1 515 ? -22.823 -21.623 11.918 1.00 95.50 515 ALA A N 1
ATOM 3965 C CA . ALA A 1 515 ? -24.147 -21.808 12.495 1.00 95.50 515 ALA A CA 1
ATOM 3966 C C . ALA A 1 515 ? -25.157 -22.239 11.425 1.00 95.50 515 ALA A C 1
ATOM 3968 O O . ALA A 1 515 ? -25.085 -21.830 10.268 1.00 95.50 515 ALA A O 1
ATOM 3969 N N . VAL A 1 516 ? -26.113 -23.074 11.830 1.00 95.06 516 VAL A N 1
ATOM 3970 C CA . VAL A 1 516 ? -27.190 -23.551 10.948 1.00 95.06 516 VAL A CA 1
ATOM 3971 C C . VAL A 1 516 ? -28.467 -22.736 11.142 1.00 95.06 516 VAL A C 1
ATOM 3973 O O . VAL A 1 516 ? -29.189 -22.492 10.180 1.00 95.06 516 VAL A O 1
ATOM 3976 N N . GLU A 1 517 ? -28.737 -22.325 12.380 1.00 96.56 517 GLU A N 1
ATOM 3977 C CA . GLU A 1 517 ? -29.926 -21.558 12.743 1.00 96.56 517 GLU A CA 1
ATOM 3978 C C . GLU A 1 517 ? -29.631 -20.060 12.662 1.00 96.56 517 GLU A C 1
ATOM 3980 O O . GLU A 1 517 ? -28.580 -19.599 13.114 1.00 96.56 517 GLU A O 1
ATOM 3985 N N . GLU A 1 518 ? -30.578 -19.316 12.102 1.00 98.06 518 GLU A N 1
ATOM 3986 C CA . GLU A 1 518 ? -30.500 -17.862 11.999 1.00 98.06 518 GLU A CA 1
ATOM 3987 C C . GLU A 1 518 ? -30.781 -17.217 13.362 1.00 98.06 518 GLU A C 1
ATOM 3989 O O . GLU A 1 518 ? -31.627 -17.683 14.131 1.00 98.06 518 GLU A O 1
ATOM 3994 N N . THR A 1 519 ? -30.035 -16.165 13.683 1.00 98.19 519 THR A N 1
ATOM 3995 C CA . THR A 1 519 ? -30.065 -15.473 14.974 1.00 98.19 519 THR A CA 1
ATOM 3996 C C . THR A 1 519 ? -30.287 -13.983 14.754 1.00 98.19 519 THR A C 1
ATOM 3998 O O . THR A 1 519 ? -29.571 -13.364 13.968 1.00 98.19 519 THR A O 1
ATOM 4001 N N . GLU A 1 520 ? -31.272 -13.412 15.453 1.00 97.94 520 GLU A N 1
ATOM 4002 C CA . GLU A 1 520 ? -31.450 -11.959 15.492 1.00 97.94 520 GLU A CA 1
ATOM 4003 C C . GLU A 1 520 ? -30.316 -11.311 16.294 1.00 97.94 520 GLU A C 1
ATOM 4005 O O . GLU A 1 520 ? -29.982 -11.777 17.391 1.00 97.94 520 GLU A O 1
ATOM 4010 N N . VAL A 1 521 ? -29.742 -10.238 15.752 1.00 98.31 521 VAL A N 1
ATOM 4011 C CA . VAL A 1 521 ? -28.629 -9.491 16.355 1.00 98.31 521 VAL A CA 1
ATOM 4012 C C . VAL A 1 521 ? -28.927 -7.991 16.428 1.00 98.31 521 VAL A C 1
ATOM 4014 O O . VAL A 1 521 ? -29.867 -7.507 15.794 1.00 98.31 521 VAL A O 1
ATOM 4017 N N . TYR A 1 522 ? -28.136 -7.250 17.208 1.00 97.81 522 TYR A N 1
ATOM 4018 C CA . TYR A 1 522 ? -28.226 -5.790 17.359 1.00 97.81 522 TYR A CA 1
ATOM 4019 C C . TYR A 1 522 ? -26.841 -5.119 17.257 1.00 97.81 522 TYR A C 1
ATOM 4021 O O . TYR A 1 522 ? -25.827 -5.781 17.477 1.00 97.81 522 TYR A O 1
ATOM 4029 N N . CYS A 1 523 ? -26.795 -3.815 16.940 1.00 95.94 523 CYS A N 1
ATOM 4030 C CA . CYS A 1 523 ? -25.538 -3.055 16.833 1.00 95.94 523 CYS A CA 1
ATOM 4031 C C . CYS A 1 523 ? -24.705 -3.149 18.128 1.00 95.94 523 CYS A C 1
ATOM 4033 O O . CYS A 1 523 ? -25.246 -3.023 19.230 1.00 95.94 523 CYS A O 1
ATOM 4035 N N . GLY A 1 524 ? -23.398 -3.365 18.000 1.00 93.56 524 GLY A N 1
ATOM 4036 C CA . GLY A 1 524 ? -22.447 -3.503 19.104 1.00 93.56 524 GLY A CA 1
ATOM 4037 C C . GLY A 1 524 ? -22.498 -4.860 19.813 1.00 93.56 524 GLY A C 1
ATOM 4038 O O . GLY A 1 524 ? -21.921 -5.025 20.890 1.00 93.56 524 GLY A O 1
ATOM 4039 N N . GLN A 1 525 ? -23.214 -5.851 19.271 1.00 97.12 525 GLN A N 1
ATOM 4040 C CA . GLN A 1 525 ? -23.308 -7.162 19.905 1.00 97.12 525 GLN A CA 1
ATOM 4041 C C . GLN A 1 525 ? -21.991 -7.945 19.804 1.00 97.12 525 GLN A C 1
ATOM 4043 O O . GLN A 1 525 ? -21.463 -8.186 18.718 1.00 97.12 525 GLN A O 1
ATOM 4048 N N . VAL A 1 526 ? -21.523 -8.439 20.954 1.00 96.88 526 VAL A N 1
ATOM 4049 C CA . VAL A 1 526 ? -20.361 -9.332 21.060 1.00 96.88 526 VAL A CA 1
ATOM 4050 C C . VAL A 1 526 ? -20.781 -10.787 20.825 1.00 96.88 526 VAL A C 1
ATOM 4052 O O . VAL A 1 526 ? -21.541 -11.374 21.605 1.00 96.88 526 VAL A O 1
ATOM 4055 N N . LEU A 1 527 ? -20.270 -11.393 19.755 1.00 98.12 527 LEU A N 1
ATOM 4056 C CA . LEU A 1 527 ? -20.572 -12.757 19.332 1.00 98.12 527 LEU A CA 1
ATOM 4057 C C . LEU A 1 527 ? -19.512 -13.734 19.847 1.00 98.12 527 LEU A C 1
ATOM 4059 O O . LEU A 1 527 ? -18.353 -13.693 19.455 1.00 98.12 527 LEU A O 1
ATOM 4063 N N . THR A 1 528 ? -19.919 -14.653 20.721 1.00 97.50 528 THR A N 1
ATOM 4064 C CA . THR A 1 528 ? -19.023 -15.648 21.353 1.00 97.50 528 THR A CA 1
ATOM 4065 C C . THR A 1 528 ? -19.178 -17.061 20.783 1.00 97.50 528 THR A C 1
ATOM 4067 O O . THR A 1 528 ? -18.587 -18.016 21.283 1.00 97.50 528 THR A O 1
ATOM 4070 N N . ALA A 1 529 ? -19.996 -17.211 19.743 1.00 98.00 529 ALA A N 1
ATOM 4071 C CA . ALA A 1 529 ? -20.240 -18.459 19.034 1.00 98.00 529 ALA A CA 1
ATOM 4072 C C . ALA A 1 529 ? -20.506 -18.159 17.557 1.00 98.00 529 ALA A C 1
ATOM 4074 O O . ALA A 1 529 ? -20.936 -17.050 17.222 1.00 98.00 529 ALA A O 1
ATOM 4075 N N . SER A 1 530 ? -20.299 -19.155 16.686 1.00 98.69 530 SER A N 1
ATOM 4076 C CA . SER A 1 530 ? -20.685 -19.032 15.280 1.00 98.69 530 SER A CA 1
ATOM 4077 C C . SER A 1 530 ? -22.139 -18.587 15.181 1.00 98.69 530 SER A C 1
ATOM 4079 O O . SER A 1 530 ? -23.006 -19.140 15.862 1.00 98.69 530 SER A O 1
ATOM 4081 N N . THR A 1 531 ? -22.390 -17.592 14.344 1.00 98.81 531 THR A N 1
ATOM 4082 C CA . THR A 1 531 ? -23.674 -16.915 14.219 1.00 98.81 531 THR A CA 1
ATOM 4083 C C . THR A 1 531 ? -23.986 -16.734 12.743 1.00 98.81 531 THR A C 1
ATOM 4085 O O . THR A 1 531 ? -23.127 -16.333 11.962 1.00 98.81 531 THR A O 1
ATOM 4088 N N . LYS A 1 532 ? -25.223 -17.059 12.373 1.00 98.69 532 LYS A N 1
ATOM 4089 C CA . LYS A 1 532 ? -25.793 -16.799 11.057 1.00 98.69 532 LYS A CA 1
ATOM 4090 C C . LYS A 1 532 ? -26.879 -15.745 11.243 1.00 98.69 532 LYS A C 1
ATOM 4092 O O . LYS A 1 532 ? -27.790 -15.983 12.034 1.00 98.69 532 LYS A O 1
ATOM 4097 N N . LEU A 1 533 ? -26.770 -14.593 10.594 1.00 98.50 533 LEU A N 1
ATOM 4098 C CA . LEU A 1 533 ? -27.689 -13.474 10.828 1.00 98.50 533 LEU A CA 1
ATOM 4099 C C . LEU A 1 533 ? -29.104 -13.755 10.293 1.00 98.50 533 LEU A C 1
ATOM 4101 O O . LEU A 1 533 ? -29.278 -14.457 9.293 1.00 98.50 533 LEU A O 1
ATOM 4105 N N . ALA A 1 534 ? -30.103 -13.201 10.990 1.00 98.38 534 ALA A N 1
ATOM 4106 C CA . ALA A 1 534 ? -31.523 -13.235 10.620 1.00 98.38 534 ALA A CA 1
ATOM 4107 C C . ALA A 1 534 ? -32.091 -11.865 10.192 1.00 98.38 534 ALA A C 1
ATOM 4109 O O . ALA A 1 534 ? -33.256 -11.782 9.795 1.00 98.38 534 ALA A O 1
ATOM 4110 N N . ASN A 1 535 ? -31.323 -10.785 10.356 1.00 98.38 535 ASN A N 1
ATOM 4111 C CA . ASN A 1 535 ? -31.770 -9.416 10.128 1.00 98.38 535 ASN A CA 1
ATOM 4112 C C . ASN A 1 535 ? -30.620 -8.505 9.694 1.00 98.38 535 ASN A C 1
ATOM 4114 O O . ASN A 1 535 ? -29.467 -8.739 10.054 1.00 98.38 535 ASN A O 1
ATOM 4118 N N . ASP A 1 536 ? -30.980 -7.429 8.994 1.00 98.50 536 ASP A N 1
ATOM 4119 C CA . ASP A 1 536 ? -30.090 -6.297 8.744 1.00 98.50 536 ASP A CA 1
ATOM 4120 C C . ASP A 1 536 ? -29.886 -5.487 10.033 1.00 98.50 536 ASP A C 1
ATOM 4122 O O . ASP A 1 536 ? -30.752 -5.456 10.920 1.00 98.50 536 ASP A O 1
ATOM 4126 N N . LEU A 1 537 ? -28.744 -4.813 10.121 1.00 98.12 537 LEU A N 1
ATOM 4127 C CA . LEU A 1 537 ? -28.444 -3.811 11.136 1.00 98.12 537 LEU A CA 1
ATOM 4128 C C . LEU A 1 537 ? -28.349 -2.458 10.442 1.00 98.12 537 LEU A C 1
ATOM 4130 O O . LEU A 1 537 ? -27.509 -2.276 9.573 1.00 98.12 537 LEU A O 1
ATOM 4134 N N . SER A 1 538 ? -29.202 -1.508 10.810 1.00 94.44 538 SER A N 1
ATOM 4135 C CA . SER A 1 538 ? -29.226 -0.187 10.180 1.00 94.44 538 SER A CA 1
ATOM 4136 C C . SER A 1 538 ? -29.084 0.919 11.210 1.00 94.44 538 SER A C 1
ATOM 4138 O O . SER A 1 538 ? -29.770 0.881 12.235 1.00 94.44 538 SER A O 1
ATOM 4140 N N . GLY A 1 539 ? -28.276 1.932 10.906 1.00 87.31 539 GLY A N 1
ATOM 4141 C CA . GLY A 1 539 ? -28.137 3.111 11.756 1.00 87.31 539 GLY A CA 1
ATOM 4142 C C . GLY A 1 539 ? -27.295 2.855 13.007 1.00 87.31 539 GLY A C 1
ATOM 4143 O O . GLY A 1 539 ? -27.604 3.390 14.072 1.00 87.31 539 GLY A O 1
ATOM 4144 N N . CYS A 1 540 ? -26.271 2.001 12.917 1.00 90.69 540 CYS A N 1
ATOM 4145 C CA . CYS A 1 540 ? -25.368 1.769 14.040 1.00 90.69 540 CYS A CA 1
ATOM 4146 C C . CYS A 1 540 ? -24.538 3.035 14.316 1.00 90.69 540 CYS A C 1
ATOM 4148 O O . CYS A 1 540 ? -23.757 3.460 13.474 1.00 90.69 540 CYS A O 1
ATOM 4150 N N . MET A 1 541 ? -24.704 3.632 15.501 1.00 84.38 541 MET A N 1
ATOM 4151 C CA . MET A 1 541 ? -23.968 4.840 15.926 1.00 84.38 541 MET A CA 1
ATOM 4152 C C . MET A 1 541 ? -22.537 4.553 16.412 1.00 84.38 541 MET A C 1
ATOM 4154 O O . MET A 1 541 ? -21.820 5.472 16.783 1.00 84.38 541 MET A O 1
ATOM 4158 N N . GLY A 1 542 ? -22.148 3.282 16.462 1.00 85.81 542 GLY A N 1
ATOM 4159 C CA . GLY A 1 542 ? -20.830 2.796 16.859 1.00 85.81 542 GLY A CA 1
ATOM 4160 C C . GLY A 1 542 ? -20.580 1.473 16.147 1.00 85.81 542 GLY A C 1
ATOM 4161 O O . GLY A 1 542 ? -21.006 1.309 15.009 1.00 85.81 542 GLY A O 1
ATOM 4162 N N . GLU A 1 543 ? -19.966 0.500 16.815 1.00 91.50 543 GLU A N 1
ATOM 4163 C CA . GLU A 1 543 ? -19.652 -0.787 16.182 1.00 91.50 543 GLU A CA 1
ATOM 4164 C C . GLU A 1 543 ? -20.906 -1.538 15.695 1.00 91.50 543 GLU A C 1
ATOM 4166 O O . GLU A 1 543 ? -21.938 -1.566 16.374 1.00 91.50 543 GLU A O 1
ATOM 4171 N N . GLY A 1 544 ? -20.823 -2.199 14.538 1.00 96.00 544 GLY A N 1
ATOM 4172 C CA . GLY A 1 544 ? -21.903 -3.066 14.059 1.00 96.00 544 GLY A CA 1
ATOM 4173 C C . GLY A 1 544 ? -21.951 -4.391 14.826 1.00 96.00 544 GLY A C 1
ATOM 4174 O O . GLY A 1 544 ? -22.928 -4.673 15.518 1.00 96.00 544 GLY A O 1
ATOM 4175 N N . LEU A 1 545 ? -20.887 -5.193 14.756 1.00 98.06 545 LEU A N 1
ATOM 4176 C CA . LEU A 1 545 ? -20.721 -6.452 15.493 1.00 98.06 545 LEU A CA 1
ATOM 4177 C C . LEU A 1 545 ? -19.283 -6.617 15.994 1.00 98.06 545 LEU A C 1
ATOM 4179 O O . LEU A 1 545 ? -18.339 -6.107 15.398 1.00 98.06 545 LEU A O 1
ATOM 4183 N N . VAL A 1 546 ? -19.102 -7.402 17.056 1.00 97.06 546 VAL A N 1
ATOM 4184 C CA . VAL A 1 546 ? -17.777 -7.690 17.623 1.00 97.06 546 VAL A CA 1
ATOM 4185 C C . VAL A 1 546 ? -17.577 -9.198 17.725 1.00 97.06 546 VAL A C 1
ATOM 4187 O O . VAL A 1 546 ? -18.392 -9.903 18.324 1.00 97.06 546 VAL A O 1
ATOM 4190 N N . ALA A 1 547 ? -16.485 -9.721 17.171 1.00 97.56 547 ALA A N 1
ATOM 4191 C CA . ALA A 1 547 ? -16.043 -11.079 17.454 1.00 97.56 547 ALA A CA 1
ATOM 4192 C C . ALA A 1 547 ? -15.545 -11.139 18.905 1.00 97.56 547 ALA A C 1
ATOM 4194 O O . ALA A 1 547 ? -14.630 -10.415 19.273 1.00 97.56 547 ALA A O 1
ATOM 4195 N N . GLY A 1 548 ? -16.150 -11.992 19.731 1.00 95.62 548 GLY A N 1
ATOM 4196 C CA . GLY A 1 548 ? -15.814 -12.143 21.154 1.00 95.62 548 GLY A CA 1
ATOM 4197 C C . GLY A 1 548 ? -15.215 -13.499 21.526 1.00 95.62 548 GLY A C 1
ATOM 4198 O O . GLY A 1 548 ? -15.100 -13.818 22.711 1.00 95.62 548 GLY A O 1
ATOM 4199 N N . ALA A 1 549 ? -14.924 -14.350 20.541 1.00 95.94 549 ALA A N 1
ATOM 4200 C CA . ALA A 1 549 ? -14.267 -15.636 20.742 1.00 95.94 549 ALA A CA 1
ATOM 4201 C C . ALA A 1 549 ? -13.509 -16.076 19.476 1.00 95.94 549 ALA A C 1
ATOM 4203 O O . ALA A 1 549 ? -13.958 -15.775 18.370 1.00 95.94 549 ALA A O 1
ATOM 4204 N N . PRO A 1 550 ? -12.408 -16.839 19.610 1.00 95.62 550 PRO A N 1
ATOM 4205 C CA . PRO A 1 550 ? -11.746 -17.474 18.474 1.00 95.62 550 PRO A CA 1
ATOM 4206 C C . PRO A 1 550 ? -12.547 -18.680 17.969 1.00 95.62 550 PRO A C 1
ATOM 4208 O O . PRO A 1 550 ? -13.363 -19.244 18.703 1.00 95.62 550 PRO A O 1
ATOM 4211 N N . ASN A 1 551 ? -12.231 -19.163 16.766 1.00 97.56 551 ASN 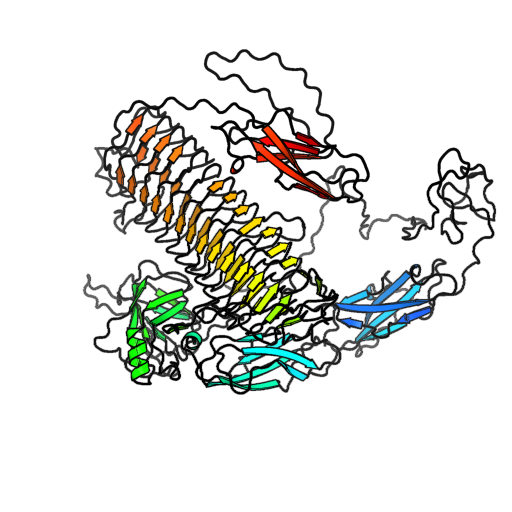A N 1
ATOM 4212 C CA . ASN A 1 551 ? -12.845 -20.356 16.161 1.00 97.56 551 ASN A CA 1
ATOM 4213 C C . ASN A 1 551 ? -14.369 -20.243 15.962 1.00 97.56 551 ASN A C 1
ATOM 4215 O O . ASN A 1 551 ? -15.117 -21.172 16.291 1.00 97.56 551 ASN A O 1
ATOM 4219 N N . ILE A 1 552 ? -14.837 -19.120 15.414 1.00 98.50 552 ILE A N 1
ATOM 4220 C CA . ILE A 1 552 ? -16.256 -18.887 15.110 1.00 98.50 552 ILE A CA 1
ATOM 4221 C C . ILE A 1 552 ? -16.448 -18.390 13.675 1.00 98.50 552 ILE A C 1
ATOM 4223 O O . ILE A 1 552 ? -15.531 -17.857 13.059 1.00 98.50 552 ILE A O 1
ATOM 4227 N N . VAL A 1 553 ? -17.663 -18.548 13.151 1.00 98.75 553 VAL A N 1
ATOM 4228 C CA . VAL A 1 553 ? -18.089 -17.950 11.876 1.00 98.75 553 VAL A CA 1
ATOM 4229 C C . VAL A 1 553 ? -19.110 -16.849 12.148 1.00 98.75 553 VAL A C 1
ATOM 4231 O O . VAL A 1 553 ? -20.127 -17.120 12.784 1.00 98.75 553 VAL A O 1
ATOM 4234 N N . ILE A 1 554 ? -18.875 -15.645 11.640 1.00 98.75 554 ILE A N 1
ATOM 4235 C CA . ILE A 1 554 ? -19.849 -14.558 11.540 1.00 98.75 554 ILE A CA 1
ATOM 4236 C C . ILE A 1 554 ? -20.341 -14.542 10.088 1.00 98.75 554 ILE A C 1
ATOM 4238 O O . ILE A 1 554 ? -19.695 -13.993 9.200 1.00 98.75 554 ILE A O 1
ATOM 4242 N N . ASP A 1 555 ? -21.458 -15.224 9.836 1.00 98.75 555 ASP A N 1
ATOM 4243 C CA . ASP A 1 555 ? -22.088 -15.313 8.516 1.00 98.75 555 ASP A CA 1
ATOM 4244 C C . ASP A 1 555 ? -23.231 -14.304 8.444 1.00 98.75 555 ASP A C 1
ATOM 4246 O O . ASP A 1 555 ? -24.253 -14.463 9.123 1.00 98.75 555 ASP A O 1
ATOM 4250 N N . LEU A 1 556 ? -23.059 -13.264 7.632 1.00 98.69 556 LEU A N 1
ATOM 4251 C CA . LEU A 1 556 ? -24.053 -12.208 7.485 1.00 98.69 556 LEU A CA 1
ATOM 4252 C C . LEU A 1 556 ? -25.278 -12.697 6.708 1.00 98.69 556 LEU A C 1
ATOM 4254 O O . LEU A 1 556 ? -26.307 -12.039 6.758 1.00 98.69 556 LEU A O 1
ATOM 4258 N N . ASN A 1 557 ? -25.239 -13.863 6.053 1.00 98.25 557 ASN A N 1
ATOM 4259 C CA . ASN A 1 557 ? -26.393 -14.442 5.360 1.00 98.25 557 ASN A CA 1
ATOM 4260 C C . ASN A 1 557 ? -27.047 -13.479 4.347 1.00 98.25 557 ASN A C 1
ATOM 4262 O O . ASN A 1 557 ? -28.270 -13.415 4.234 1.00 98.25 557 ASN A O 1
ATOM 4266 N N . SER A 1 558 ? -26.216 -12.727 3.623 1.00 98.00 558 SER A N 1
ATOM 4267 C CA . SER A 1 558 ? -26.597 -11.662 2.690 1.00 98.00 558 SER A CA 1
ATOM 4268 C C . SER A 1 558 ? -27.286 -10.447 3.332 1.00 98.00 558 SER A C 1
ATOM 4270 O O . SER A 1 558 ? -27.835 -9.620 2.608 1.00 98.00 558 SER A O 1
ATOM 4272 N N . HIS A 1 559 ? -27.252 -10.322 4.661 1.00 98.62 559 HIS A N 1
ATOM 4273 C CA . HIS A 1 559 ? -27.710 -9.129 5.367 1.00 98.62 559 HIS A CA 1
ATOM 4274 C C . HIS A 1 559 ? -26.707 -7.982 5.275 1.00 98.62 559 HIS A C 1
ATOM 4276 O O . HIS A 1 559 ? -25.505 -8.176 5.058 1.00 98.62 559 HIS A O 1
ATOM 4282 N N . THR A 1 560 ? -27.229 -6.776 5.469 1.00 98.56 560 THR A N 1
ATOM 4283 C CA . THR A 1 560 ? -26.460 -5.534 5.456 1.00 98.56 560 THR A CA 1
ATOM 4284 C C . THR A 1 560 ? -26.305 -4.973 6.868 1.00 98.56 560 THR A C 1
ATOM 4286 O O . THR A 1 560 ? -27.253 -4.962 7.655 1.00 98.56 560 THR A O 1
ATOM 4289 N N . ILE A 1 561 ? -25.108 -4.477 7.175 1.00 98.38 561 ILE A N 1
ATOM 4290 C CA . ILE A 1 561 ? -24.804 -3.674 8.360 1.00 98.38 561 ILE A CA 1
ATOM 4291 C C . ILE A 1 561 ? -24.484 -2.256 7.876 1.00 98.38 561 ILE A C 1
ATOM 4293 O O . ILE A 1 561 ? -23.547 -2.081 7.098 1.00 98.38 561 ILE A O 1
ATOM 4297 N N . THR A 1 562 ? -25.243 -1.249 8.317 1.00 95.94 562 THR A N 1
ATOM 4298 C CA . THR A 1 562 ? -25.011 0.160 7.966 1.00 95.94 562 THR A CA 1
ATOM 4299 C C . THR A 1 562 ? -24.803 1.047 9.186 1.00 95.94 562 THR A C 1
ATOM 4301 O O . THR A 1 562 ? -25.493 0.923 10.206 1.00 95.94 562 THR A O 1
ATOM 4304 N N . SER A 1 563 ? -23.877 1.990 9.047 1.00 90.06 563 SER A N 1
ATOM 4305 C CA . SER A 1 563 ? -23.663 3.065 10.012 1.00 90.06 563 SER A CA 1
ATOM 4306 C C . SER A 1 563 ? -24.859 4.022 10.071 1.00 90.06 563 SER A C 1
ATOM 4308 O O . SER A 1 563 ? -25.639 4.142 9.121 1.00 90.06 563 SER A O 1
ATOM 4310 N N . GLY A 1 564 ? -25.029 4.675 11.220 1.00 84.19 564 GLY A N 1
ATOM 4311 C CA . GLY A 1 564 ? -25.937 5.809 11.416 1.00 84.19 564 GLY A CA 1
ATOM 4312 C C . GLY A 1 564 ? -25.242 7.169 11.385 1.00 84.19 564 GLY A C 1
ATOM 4313 O O . GLY A 1 564 ? -25.928 8.185 11.447 1.00 84.19 564 GLY A O 1
ATOM 4314 N N . LEU A 1 565 ? -23.909 7.192 11.303 1.00 76.38 565 LEU A N 1
ATOM 4315 C CA . LEU A 1 565 ? -23.117 8.418 11.288 1.00 76.38 565 LEU A CA 1
ATOM 4316 C C . LEU A 1 565 ? -23.123 9.055 9.895 1.00 76.38 565 LEU A C 1
ATOM 4318 O O . LEU A 1 565 ? -23.027 8.364 8.881 1.00 76.38 565 LEU A O 1
ATOM 4322 N N . ILE A 1 566 ? -23.217 10.385 9.855 1.00 69.75 566 ILE A N 1
ATOM 4323 C CA . ILE A 1 566 ? -23.039 11.166 8.629 1.00 69.75 566 ILE A CA 1
ATOM 4324 C C . ILE A 1 566 ? -21.580 11.605 8.587 1.00 69.75 566 ILE A C 1
ATOM 4326 O O . ILE A 1 566 ? -21.191 12.524 9.304 1.00 69.75 566 ILE A O 1
ATOM 4330 N N . LEU A 1 567 ? -20.788 10.937 7.754 1.00 66.44 567 LEU A N 1
ATOM 4331 C CA . LEU A 1 567 ? -19.358 11.196 7.627 1.00 66.44 567 LEU A CA 1
ATOM 4332 C C . LEU A 1 567 ? -19.112 12.184 6.482 1.00 66.44 567 LEU A C 1
ATOM 4334 O O . LEU A 1 567 ? -19.661 12.019 5.389 1.00 66.44 567 LEU A O 1
ATOM 4338 N N . ARG A 1 568 ? -18.329 13.237 6.738 1.00 60.62 568 ARG A N 1
ATOM 4339 C CA . ARG A 1 568 ? -17.884 14.195 5.715 1.00 60.62 568 ARG A CA 1
ATOM 4340 C C . ARG A 1 568 ? -16.397 13.987 5.442 1.00 60.62 568 ARG A C 1
ATOM 4342 O O . ARG A 1 568 ? -15.656 13.617 6.346 1.00 60.62 568 ARG A O 1
ATOM 4349 N N . ALA A 1 569 ? -15.984 14.240 4.203 1.00 52.38 569 ALA A N 1
ATOM 4350 C CA . ALA A 1 569 ? -14.574 14.209 3.820 1.00 52.38 569 ALA A CA 1
ATOM 4351 C C . ALA A 1 569 ? -13.760 15.206 4.667 1.00 52.38 569 ALA A C 1
ATOM 4353 O O . ALA A 1 569 ? -14.227 16.325 4.906 1.00 52.38 569 ALA A O 1
ATOM 4354 N N . GLY A 1 570 ? -12.575 14.793 5.115 1.00 54.62 570 GLY A N 1
ATOM 4355 C CA . GLY A 1 570 ? -11.684 15.549 5.998 1.00 54.62 570 GLY A CA 1
ATOM 4356 C C . GLY A 1 570 ? -11.984 15.422 7.495 1.00 54.62 570 GLY A C 1
ATOM 4357 O O . GLY A 1 570 ? -11.383 16.140 8.286 1.00 54.62 570 GLY A O 1
ATOM 4358 N N . GLN A 1 571 ? -12.912 14.547 7.897 1.00 59.16 571 GLN A N 1
ATOM 4359 C CA . GLN A 1 571 ? -13.216 14.257 9.307 1.00 59.16 571 GLN A CA 1
ATOM 4360 C C . GLN A 1 571 ? -12.834 12.817 9.677 1.00 59.16 571 GLN A C 1
ATOM 4362 O O . GLN A 1 571 ? -13.519 12.208 10.482 1.00 59.16 571 GLN A O 1
ATOM 4367 N N . GLU A 1 572 ? -11.827 12.226 9.034 1.00 59.59 572 GLU A N 1
ATOM 4368 C CA . GLU A 1 572 ? -11.643 10.770 8.924 1.00 59.59 572 GLU A CA 1
ATOM 4369 C C . GLU A 1 572 ? -11.229 10.012 10.204 1.00 59.59 572 GLU A C 1
ATOM 4371 O O . GLU A 1 572 ? -11.280 8.786 10.213 1.00 59.59 572 GLU A O 1
ATOM 4376 N N . GLU A 1 573 ? -10.891 10.680 11.302 1.00 58.44 573 GLU A N 1
ATOM 4377 C CA . GLU A 1 573 ? -10.278 10.039 12.472 1.00 58.44 573 GLU A CA 1
ATOM 4378 C C . GLU A 1 573 ? -11.290 9.470 13.496 1.00 58.44 573 GLU A C 1
ATOM 4380 O O . GLU A 1 573 ? -12.392 9.981 13.693 1.00 58.44 573 GLU A O 1
ATOM 4385 N N . GLY A 1 574 ? -10.922 8.368 14.171 1.00 58.97 574 GLY A N 1
ATOM 4386 C CA . GLY A 1 574 ? -11.648 7.857 15.348 1.00 58.97 574 GLY A CA 1
ATOM 4387 C C . GLY A 1 574 ? -12.930 7.041 15.107 1.00 58.97 574 GLY A C 1
ATOM 4388 O O . GLY A 1 574 ? -13.680 6.788 16.053 1.00 58.97 574 GLY A O 1
ATOM 4389 N N . TYR A 1 575 ? -13.207 6.583 13.882 1.00 74.12 575 TYR A N 1
ATOM 4390 C CA . TYR A 1 575 ? -14.471 5.904 13.573 1.00 74.12 575 TYR A CA 1
ATOM 4391 C C . TYR A 1 575 ? -14.550 4.420 13.943 1.00 74.12 575 TYR A C 1
ATOM 4393 O O . TYR A 1 575 ? -13.635 3.621 13.745 1.00 74.12 575 TYR A O 1
ATOM 4401 N N . SER A 1 576 ? -15.744 4.023 14.392 1.00 83.00 576 SER A N 1
ATOM 4402 C CA . SER A 1 576 ? -16.051 2.635 14.729 1.00 83.00 576 SER A CA 1
ATOM 4403 C C . SER A 1 576 ? -16.138 1.727 13.494 1.00 83.00 576 SER A C 1
ATOM 4405 O O . SER A 1 576 ? -16.664 2.137 12.453 1.00 83.00 576 SER A O 1
ATOM 4407 N N . PRO A 1 577 ? -15.707 0.461 13.617 1.00 92.69 577 PRO A N 1
ATOM 4408 C CA . PRO A 1 577 ? -15.829 -0.518 12.551 1.00 92.69 577 PRO A CA 1
ATOM 4409 C C . PRO A 1 577 ? -17.231 -1.126 12.441 1.00 92.69 577 PRO A C 1
ATOM 4411 O O . PRO A 1 577 ? -17.937 -1.312 13.434 1.00 92.69 577 PRO A O 1
ATOM 4414 N N . GLY A 1 578 ? -17.605 -1.560 11.239 1.00 96.62 578 GLY A N 1
ATOM 4415 C CA . GLY A 1 578 ? -18.806 -2.367 11.042 1.00 96.62 578 GLY A CA 1
ATOM 4416 C C . GLY A 1 578 ? -18.692 -3.734 11.719 1.00 96.62 578 GLY A C 1
ATOM 4417 O O . GLY A 1 578 ? -19.626 -4.175 12.389 1.00 96.62 578 GLY A O 1
ATOM 4418 N N . ILE A 1 579 ? -17.539 -4.398 11.605 1.00 98.38 579 ILE A N 1
ATOM 4419 C CA . ILE A 1 579 ? -17.236 -5.634 12.334 1.00 98.38 579 ILE A CA 1
ATOM 4420 C C . ILE A 1 579 ? -15.813 -5.584 12.888 1.00 98.38 579 ILE A C 1
ATOM 4422 O O . ILE A 1 579 ? -14.849 -5.496 12.130 1.00 98.38 579 ILE A O 1
ATOM 4426 N N . ARG A 1 580 ? -15.656 -5.725 14.206 1.00 96.44 580 ARG A N 1
ATOM 4427 C CA . ARG A 1 580 ? -14.332 -5.807 14.837 1.00 96.44 580 ARG A CA 1
ATOM 4428 C C . ARG A 1 580 ? -13.966 -7.222 15.248 1.00 96.44 580 ARG A C 1
ATOM 4430 O O . ARG A 1 580 ? -14.742 -7.908 15.911 1.00 96.44 580 ARG A O 1
ATOM 4437 N N . ASN A 1 581 ? -12.726 -7.610 14.973 1.00 96.56 581 ASN A N 1
ATOM 4438 C CA . ASN A 1 581 ? -12.042 -8.712 15.629 1.00 96.56 581 ASN A CA 1
ATOM 4439 C C . ASN A 1 581 ? -10.764 -8.202 16.313 1.00 96.56 581 ASN A C 1
ATOM 4441 O O . ASN A 1 581 ? -9.727 -8.048 15.678 1.00 96.56 581 ASN A O 1
ATOM 4445 N N . GLY A 1 582 ? -10.833 -7.954 17.622 1.00 90.31 582 GLY A N 1
ATOM 4446 C CA . GLY A 1 582 ? -9.743 -7.348 18.393 1.00 90.31 582 GLY A CA 1
ATOM 4447 C C . GLY A 1 582 ? -8.665 -8.313 18.899 1.00 90.31 582 GLY A C 1
ATOM 4448 O O . GLY A 1 582 ? -8.162 -8.090 19.996 1.00 90.31 582 GLY A O 1
ATOM 4449 N N . GLY A 1 583 ? -8.353 -9.400 18.185 1.00 91.00 583 GLY A N 1
ATOM 4450 C CA . GLY A 1 583 ? -7.298 -10.346 18.600 1.00 91.00 583 GLY A CA 1
ATOM 4451 C C . GLY A 1 583 ? -7.718 -11.815 18.685 1.00 91.00 583 GLY A C 1
ATOM 4452 O O . GLY A 1 583 ? -7.008 -12.637 19.264 1.00 91.00 583 GLY A O 1
ATOM 4453 N N . HIS A 1 584 ? -8.885 -12.193 18.156 1.00 93.94 584 HIS A N 1
ATOM 4454 C CA . HIS A 1 584 ? -9.295 -13.594 18.108 1.00 93.94 584 HIS A CA 1
ATOM 4455 C C . HIS A 1 584 ? -8.810 -14.285 16.834 1.00 93.94 584 HIS A C 1
ATOM 4457 O O . HIS A 1 584 ? -8.904 -13.757 15.729 1.00 93.94 584 HIS A O 1
ATOM 4463 N N . THR A 1 585 ? -8.300 -15.503 16.991 1.00 93.38 585 THR A N 1
ATOM 4464 C CA . THR A 1 585 ? -7.756 -16.307 15.895 1.00 93.38 585 THR A CA 1
ATOM 4465 C C . THR A 1 585 ? -8.816 -17.220 15.278 1.00 93.38 585 THR A C 1
ATOM 4467 O O . THR A 1 585 ? -9.773 -17.636 15.946 1.00 93.38 585 THR A O 1
ATOM 4470 N N . ASN A 1 586 ? -8.633 -17.571 14.002 1.00 96.75 586 ASN A N 1
ATOM 4471 C CA . ASN A 1 586 ? -9.502 -18.491 13.259 1.00 96.75 586 ASN A CA 1
ATOM 4472 C C . ASN A 1 586 ? -10.991 -18.071 13.259 1.00 96.75 586 ASN A C 1
ATOM 4474 O O . ASN A 1 586 ? -11.884 -18.898 13.459 1.00 96.75 586 ASN A O 1
ATOM 4478 N N . VAL A 1 587 ? -11.268 -16.774 13.102 1.00 98.69 587 VAL A N 1
ATOM 4479 C CA . VAL A 1 587 ? -12.610 -16.218 12.878 1.00 98.69 587 VAL A CA 1
ATOM 4480 C C . VAL A 1 587 ? -12.849 -16.072 11.377 1.00 98.69 587 VAL A C 1
ATOM 4482 O O . VAL A 1 587 ? -12.003 -15.555 10.651 1.00 98.69 587 VAL A O 1
ATOM 4485 N N . VAL A 1 588 ? -14.014 -16.516 10.908 1.00 98.81 588 VAL A N 1
ATOM 4486 C CA . VAL A 1 588 ? -14.444 -16.348 9.510 1.00 98.81 588 VAL A CA 1
ATOM 4487 C C . VAL A 1 588 ? -15.578 -15.331 9.456 1.00 98.81 588 VAL A C 1
ATOM 4489 O O . VAL A 1 588 ? -16.616 -15.564 10.070 1.00 98.81 588 VAL A O 1
ATOM 4492 N N . ILE A 1 589 ? -15.405 -14.234 8.726 1.00 98.88 589 ILE A N 1
ATOM 4493 C CA . ILE A 1 589 ? -16.417 -13.195 8.491 1.00 98.88 589 ILE A CA 1
ATOM 4494 C C . ILE A 1 589 ? -16.820 -13.270 7.023 1.00 98.88 589 ILE A C 1
ATOM 4496 O O . ILE A 1 589 ? -15.947 -13.202 6.157 1.00 98.88 589 ILE A O 1
ATOM 4500 N N . ARG A 1 590 ? -18.114 -13.459 6.733 1.00 98.75 590 ARG A N 1
ATOM 4501 C CA . ARG A 1 590 ? -18.527 -13.736 5.353 1.00 98.75 590 ARG A CA 1
ATOM 4502 C C . ARG A 1 590 ? -19.955 -13.383 4.968 1.00 98.75 590 ARG A C 1
ATOM 4504 O O . ARG A 1 590 ? -20.839 -13.348 5.825 1.00 98.75 590 ARG A O 1
ATOM 4511 N N . ASN A 1 591 ? -20.174 -13.314 3.652 1.00 98.25 591 ASN A N 1
ATOM 4512 C CA . ASN A 1 591 ? -21.481 -13.363 2.993 1.00 98.25 591 ASN A CA 1
ATOM 4513 C C . ASN A 1 591 ? -22.437 -12.246 3.438 1.00 98.25 591 ASN A C 1
ATOM 4515 O O . ASN A 1 591 ? -23.483 -12.516 4.026 1.00 98.25 591 ASN A O 1
ATOM 4519 N N . GLY A 1 592 ? -22.101 -10.993 3.150 1.00 98.38 592 GLY A N 1
ATOM 4520 C CA . GLY A 1 592 ? -22.988 -9.853 3.387 1.00 98.38 592 GLY A CA 1
ATOM 4521 C C . GLY A 1 592 ? -22.347 -8.519 3.041 1.00 98.38 592 GLY A C 1
ATOM 4522 O O . GLY A 1 592 ? -21.290 -8.476 2.414 1.00 98.38 592 GLY A O 1
ATOM 4523 N N . THR A 1 593 ? -22.994 -7.433 3.453 1.00 98.75 593 THR A N 1
ATOM 4524 C CA . THR A 1 593 ? -22.566 -6.069 3.119 1.00 98.75 593 THR A CA 1
ATOM 4525 C C . THR A 1 593 ? -22.311 -5.251 4.378 1.00 98.75 593 THR A C 1
ATOM 4527 O O . THR A 1 593 ? -23.125 -5.276 5.301 1.00 98.75 593 THR A O 1
ATOM 4530 N N . VAL A 1 594 ? -21.215 -4.495 4.403 1.00 98.44 594 VAL A N 1
ATOM 4531 C CA . VAL A 1 594 ? -20.905 -3.516 5.454 1.00 98.44 594 VAL A CA 1
ATOM 4532 C C . VAL A 1 594 ? -20.689 -2.150 4.808 1.00 98.44 594 VAL A C 1
ATOM 4534 O O . VAL A 1 594 ? -19.871 -2.031 3.890 1.00 98.44 594 VAL A O 1
ATOM 4537 N N . ALA A 1 595 ? -21.437 -1.142 5.265 1.00 95.25 595 ALA A N 1
ATOM 4538 C CA . ALA A 1 595 ? -21.468 0.160 4.608 1.00 95.25 595 ALA A CA 1
ATOM 4539 C C . ALA A 1 595 ? -21.509 1.369 5.553 1.00 95.25 595 ALA A C 1
ATOM 4541 O O . ALA A 1 595 ? -22.222 1.364 6.562 1.00 95.25 595 ALA A O 1
ATOM 4542 N N . GLY A 1 596 ? -20.813 2.440 5.163 1.00 89.69 596 GLY A N 1
ATOM 4543 C CA . GLY A 1 596 ? -20.861 3.747 5.830 1.00 89.69 596 GLY A CA 1
ATOM 4544 C C . GLY A 1 596 ? -20.086 3.849 7.146 1.00 89.69 596 GLY A C 1
ATOM 4545 O O . GLY A 1 596 ? -20.293 4.807 7.889 1.00 89.69 596 GLY A O 1
ATOM 4546 N N . PHE A 1 597 ? -19.261 2.859 7.491 1.00 91.44 597 PHE A N 1
ATOM 4547 C CA . PHE A 1 597 ? -18.426 2.893 8.698 1.00 91.44 597 PHE A CA 1
ATOM 4548 C C . PHE A 1 597 ? -17.080 3.567 8.421 1.00 91.44 597 PHE A C 1
ATOM 4550 O O . PHE A 1 597 ? -16.720 3.765 7.266 1.00 91.44 597 PHE A O 1
ATOM 4557 N N . GLY A 1 598 ? -16.305 3.852 9.472 1.00 88.94 598 GLY A N 1
ATOM 4558 C CA . GLY A 1 598 ? -14.880 4.165 9.309 1.00 88.94 598 GLY A CA 1
ATOM 4559 C C . GLY A 1 598 ? -14.160 3.027 8.613 1.00 88.94 598 GLY A C 1
ATOM 4560 O O . GLY A 1 598 ? -13.641 3.153 7.508 1.00 88.94 598 GLY A O 1
ATOM 4561 N N . TYR A 1 599 ? -14.246 1.868 9.255 1.00 92.75 599 TYR A N 1
ATOM 4562 C CA . TYR A 1 599 ? -13.712 0.621 8.743 1.00 92.75 599 TYR A CA 1
ATOM 4563 C C . TYR A 1 599 ? -14.839 -0.387 8.522 1.00 92.75 599 TYR A C 1
ATOM 4565 O O . TYR A 1 599 ? -15.705 -0.550 9.381 1.00 92.75 599 TYR A O 1
ATOM 4573 N N . GLY A 1 600 ? -14.830 -1.128 7.419 1.00 96.88 600 GLY A N 1
ATOM 4574 C CA . GLY A 1 600 ? -15.774 -2.230 7.233 1.00 96.88 600 GLY A CA 1
ATOM 4575 C C . GLY A 1 600 ? -15.500 -3.368 8.224 1.00 96.88 600 GLY A C 1
ATOM 4576 O O . GLY A 1 600 ? -16.312 -3.650 9.108 1.00 96.88 600 GLY A O 1
ATOM 4577 N N . VAL A 1 601 ? -14.332 -4.003 8.107 1.00 98.31 601 VAL A N 1
ATOM 4578 C CA . VAL A 1 601 ? -13.823 -5.017 9.046 1.00 98.31 601 VAL A CA 1
ATOM 4579 C C . VAL A 1 601 ? -12.462 -4.601 9.590 1.00 98.31 601 VAL A C 1
ATOM 4581 O O . VAL A 1 601 ? -11.575 -4.253 8.821 1.00 98.31 601 VAL A O 1
ATOM 4584 N N . VAL A 1 602 ? -12.267 -4.728 10.903 1.00 96.75 602 VAL A N 1
ATOM 4585 C CA . VAL A 1 602 ? -10.957 -4.552 11.552 1.00 96.75 602 VAL A CA 1
ATOM 4586 C C . VAL A 1 602 ? -10.456 -5.884 12.094 1.00 96.75 602 VAL A C 1
ATOM 4588 O O . VAL A 1 602 ? -11.144 -6.535 12.886 1.00 96.75 602 VAL A O 1
ATOM 4591 N N . LEU A 1 603 ? -9.241 -6.261 11.701 1.00 97.00 603 LEU A N 1
ATOM 4592 C CA . LEU A 1 603 ? -8.451 -7.334 12.292 1.00 97.00 603 LEU A CA 1
ATOM 4593 C C . LEU A 1 603 ? -7.336 -6.696 13.129 1.00 97.00 603 LEU A C 1
ATOM 4595 O O . LEU A 1 603 ? -6.374 -6.161 12.588 1.00 97.00 603 LEU A O 1
ATOM 4599 N N . GLY A 1 604 ? -7.509 -6.712 14.449 1.00 92.75 604 GLY A N 1
ATOM 4600 C CA . GLY A 1 604 ? -6.548 -6.131 15.386 1.00 92.75 604 GLY A CA 1
ATOM 4601 C C . GLY A 1 604 ? -5.342 -7.034 15.663 1.00 92.75 604 GLY A C 1
ATOM 4602 O O . GLY A 1 604 ? -5.247 -8.155 15.152 1.00 92.75 604 GLY A O 1
ATOM 4603 N N . GLY A 1 605 ? -4.468 -6.553 16.549 1.00 90.56 605 GLY A N 1
ATOM 4604 C CA . GLY A 1 605 ? -3.189 -7.191 16.860 1.00 90.56 605 GLY A CA 1
ATOM 4605 C C . GLY A 1 605 ? -3.308 -8.652 17.302 1.00 90.56 605 GLY A C 1
ATOM 4606 O O . GLY A 1 605 ? -4.203 -9.010 18.077 1.00 90.56 605 GLY A O 1
ATOM 4607 N N . GLY A 1 606 ? -2.404 -9.508 16.823 1.00 87.25 606 GLY A N 1
ATOM 4608 C CA . GLY A 1 606 ? -2.338 -10.921 17.214 1.00 87.25 606 GLY A CA 1
ATOM 4609 C C . GLY A 1 606 ? -3.335 -11.840 16.491 1.00 87.25 606 GLY A C 1
ATOM 4610 O O . GLY A 1 606 ? -3.412 -13.044 16.777 1.00 87.25 606 GLY A O 1
ATOM 4611 N N . THR A 1 607 ? -4.155 -11.300 15.586 1.00 94.12 607 THR A N 1
ATOM 4612 C CA . THR A 1 607 ? -5.129 -12.086 14.824 1.00 94.12 607 THR A CA 1
ATOM 4613 C C . THR A 1 607 ? -4.423 -12.972 13.795 1.00 94.12 607 THR A C 1
ATOM 4615 O O . THR A 1 607 ? -3.706 -12.496 12.931 1.00 94.12 607 THR A O 1
ATOM 4618 N N . THR A 1 608 ? -4.667 -14.283 13.835 1.00 94.38 608 THR A N 1
ATOM 4619 C CA . THR A 1 608 ? -4.081 -15.248 12.886 1.00 94.38 608 THR A CA 1
ATOM 4620 C C . THR A 1 608 ? -5.134 -16.203 12.340 1.00 94.38 608 THR A C 1
ATOM 4622 O O . THR A 1 608 ? -6.106 -16.535 13.032 1.00 94.38 608 THR A O 1
ATOM 4625 N N . TYR A 1 609 ? -4.933 -16.685 11.109 1.00 96.00 609 TYR A N 1
ATOM 4626 C CA . TYR A 1 609 ? -5.832 -17.628 10.423 1.00 96.00 609 TYR A CA 1
ATOM 4627 C C . TYR A 1 609 ? -7.267 -17.123 10.214 1.00 96.00 609 TYR A C 1
ATOM 4629 O O . TYR A 1 609 ? -8.167 -17.920 9.940 1.00 96.00 609 TYR A O 1
ATOM 4637 N N . ASN A 1 610 ? -7.519 -15.825 10.369 1.00 98.50 610 ASN A N 1
ATOM 4638 C CA . ASN A 1 610 ? -8.837 -15.270 10.105 1.00 98.50 610 ASN A CA 1
ATOM 4639 C C . ASN A 1 610 ? -9.087 -15.202 8.605 1.00 98.50 610 ASN A C 1
ATOM 4641 O O . ASN A 1 610 ? -8.156 -15.073 7.807 1.00 98.50 610 ASN A O 1
ATOM 4645 N N . VAL A 1 611 ? -10.360 -15.289 8.235 1.00 98.75 611 VAL A N 1
ATOM 4646 C CA . VAL A 1 611 ? -10.795 -15.224 6.843 1.00 98.75 611 VAL A CA 1
ATOM 4647 C C . VAL A 1 611 ? -11.897 -14.186 6.713 1.00 98.75 611 VAL A C 1
ATOM 4649 O O . VAL A 1 611 ? -12.931 -14.309 7.364 1.00 98.75 611 VAL A O 1
ATOM 4652 N N . VAL A 1 612 ? -11.690 -13.196 5.850 1.00 98.88 612 VAL A N 1
ATOM 4653 C CA . VAL A 1 612 ? -12.742 -12.285 5.382 1.00 98.88 612 VAL A CA 1
ATOM 4654 C C . VAL A 1 612 ? -13.063 -12.679 3.945 1.00 98.88 612 VAL A C 1
ATOM 4656 O O . VAL A 1 612 ? -12.198 -12.557 3.073 1.00 98.88 612 VAL A O 1
ATOM 4659 N N . GLU A 1 613 ? -14.255 -13.231 3.705 1.00 98.75 613 GLU A N 1
ATOM 4660 C CA . GLU A 1 613 ? -14.619 -13.790 2.396 1.00 98.75 613 GLU A CA 1
ATOM 4661 C C . GLU A 1 613 ? -16.027 -13.442 1.921 1.00 98.75 613 GLU A C 1
ATOM 4663 O O . GLU A 1 613 ? -16.967 -13.394 2.709 1.00 98.75 613 GLU A O 1
ATOM 4668 N N . ASP A 1 614 ? -16.197 -13.301 0.607 1.00 98.56 614 ASP A N 1
ATOM 4669 C CA . ASP A 1 614 ? -17.509 -13.126 -0.026 1.00 98.56 614 ASP A CA 1
ATOM 4670 C C . ASP A 1 614 ? -18.314 -11.952 0.587 1.00 98.56 614 ASP A C 1
ATOM 4672 O O . ASP A 1 614 ? -19.534 -12.031 0.762 1.00 98.56 614 ASP A O 1
ATOM 4676 N N . MET A 1 615 ? -17.621 -10.877 0.978 1.00 98.75 615 MET A N 1
ATOM 4677 C CA . MET A 1 615 ? -18.201 -9.653 1.537 1.00 98.75 615 MET A CA 1
ATOM 4678 C C . MET A 1 615 ? -18.275 -8.540 0.492 1.00 98.75 615 MET A C 1
ATOM 4680 O O . MET A 1 615 ? -17.478 -8.486 -0.444 1.00 98.75 615 MET A O 1
ATOM 4684 N N . THR A 1 616 ? -19.192 -7.599 0.700 1.00 98.69 616 THR A N 1
ATOM 4685 C CA . THR A 1 616 ? -19.212 -6.305 0.013 1.00 98.69 616 THR A CA 1
ATOM 4686 C C . THR A 1 616 ? -18.943 -5.183 1.010 1.00 98.69 616 THR A C 1
ATOM 4688 O O . THR A 1 616 ? -19.672 -5.041 1.992 1.00 98.69 616 THR A O 1
ATOM 4691 N N . PHE A 1 617 ? -17.929 -4.369 0.740 1.00 98.12 617 PHE A N 1
ATOM 4692 C CA . PHE A 1 617 ? -17.579 -3.185 1.519 1.00 98.12 617 PHE A CA 1
ATOM 4693 C C . PHE A 1 617 ? -17.834 -1.951 0.672 1.00 98.12 617 PHE A C 1
ATOM 4695 O O . PHE A 1 617 ? -17.195 -1.799 -0.368 1.00 98.12 617 PHE A O 1
ATOM 4702 N N . THR A 1 618 ? -18.764 -1.093 1.091 1.00 93.69 618 THR A N 1
ATOM 4703 C CA . THR A 1 618 ? -19.141 0.070 0.283 1.00 93.69 618 THR A CA 1
ATOM 4704 C C . THR A 1 618 ? -19.302 1.348 1.087 1.00 93.69 618 THR A C 1
ATOM 4706 O O . THR A 1 618 ? -19.920 1.345 2.151 1.00 93.69 618 THR A O 1
ATOM 4709 N N . GLY A 1 619 ? -18.744 2.450 0.583 1.00 88.25 619 GLY A N 1
ATOM 4710 C CA . GLY A 1 619 ? -18.880 3.760 1.217 1.00 88.25 619 GLY A CA 1
ATOM 4711 C C . GLY A 1 619 ? -18.306 3.834 2.632 1.00 88.25 619 GLY A C 1
ATOM 4712 O O . GLY A 1 619 ? -18.801 4.634 3.422 1.00 88.25 619 GLY A O 1
ATOM 4713 N N . ASN A 1 620 ? -17.343 2.977 2.995 1.00 90.94 620 ASN A N 1
ATOM 4714 C CA . ASN A 1 620 ? -16.618 3.131 4.257 1.00 90.94 620 ASN A CA 1
ATOM 4715 C C . ASN A 1 620 ? -15.544 4.212 4.084 1.00 90.94 620 ASN A C 1
ATOM 4717 O O . ASN A 1 620 ? -14.955 4.305 3.009 1.00 90.94 620 ASN A O 1
ATOM 4721 N N . THR A 1 621 ? -15.318 5.052 5.091 1.00 87.75 621 THR A N 1
ATOM 4722 C CA . THR A 1 621 ? -14.485 6.253 4.924 1.00 87.75 621 THR A CA 1
ATOM 4723 C C . THR A 1 621 ? -12.987 5.973 4.922 1.00 87.75 621 THR A C 1
ATOM 4725 O O . THR A 1 621 ? -12.288 6.504 4.072 1.00 87.75 621 THR A O 1
ATOM 4728 N N . LEU A 1 622 ? -12.491 5.120 5.814 1.00 88.06 622 LEU A N 1
ATOM 4729 C CA . LEU A 1 622 ? -11.055 4.838 5.934 1.00 88.06 622 LEU A CA 1
ATOM 4730 C C . LEU A 1 622 ? -10.672 3.587 5.148 1.00 88.06 622 LEU A C 1
ATOM 4732 O O . LEU A 1 622 ? -9.854 3.625 4.234 1.00 88.06 622 LEU A O 1
ATOM 4736 N N . ALA A 1 623 ? -11.284 2.447 5.484 1.00 93.56 623 ALA A N 1
ATOM 4737 C CA . ALA A 1 623 ? -11.033 1.218 4.742 1.00 93.56 623 ALA A CA 1
ATOM 4738 C C . ALA A 1 623 ? -12.219 0.258 4.701 1.00 93.56 623 ALA A C 1
ATOM 4740 O O . ALA A 1 623 ? -12.990 0.139 5.652 1.00 93.56 623 ALA A O 1
ATOM 4741 N N . GLY A 1 624 ? -12.329 -0.533 3.637 1.00 96.75 624 GLY A N 1
ATOM 4742 C CA . GLY A 1 624 ? -13.194 -1.713 3.652 1.00 96.75 624 GLY A CA 1
ATOM 4743 C C . GLY A 1 624 ? -12.693 -2.765 4.649 1.00 96.75 624 GLY A C 1
ATOM 4744 O O . GLY A 1 624 ? -13.464 -3.273 5.463 1.00 96.75 624 GLY A O 1
ATOM 4745 N N . VAL A 1 625 ? -11.391 -3.061 4.635 1.00 98.44 625 VAL A N 1
ATOM 4746 C CA . VAL A 1 625 ? -10.741 -3.969 5.593 1.00 98.44 625 VAL A CA 1
ATOM 4747 C C . VAL A 1 625 ? -9.455 -3.342 6.124 1.00 98.44 625 VAL A C 1
ATOM 4749 O O . VAL A 1 625 ? -8.642 -2.856 5.344 1.00 98.44 625 VAL A O 1
ATOM 4752 N N . TYR A 1 626 ? -9.256 -3.399 7.439 1.00 96.75 626 TYR A N 1
ATOM 4753 C CA . TYR A 1 626 ? -8.069 -2.893 8.123 1.00 96.75 626 TYR A CA 1
ATOM 4754 C C . TYR A 1 626 ? -7.358 -3.995 8.914 1.00 96.75 626 TYR A C 1
ATOM 4756 O O . TYR A 1 626 ? -8.006 -4.755 9.642 1.00 96.75 626 TYR A O 1
ATOM 4764 N N . LEU A 1 627 ? -6.037 -4.086 8.759 1.00 96.69 627 LEU A N 1
ATOM 4765 C CA . LEU A 1 627 ? -5.150 -4.990 9.490 1.00 96.69 627 LEU A CA 1
ATOM 4766 C C . LEU A 1 627 ? -4.138 -4.168 10.296 1.00 96.69 627 LEU A C 1
ATOM 4768 O O . LEU A 1 627 ? -3.360 -3.418 9.713 1.00 96.69 627 LEU A O 1
ATOM 4772 N N . PHE A 1 628 ? -4.120 -4.363 11.614 1.00 93.38 628 PHE A N 1
ATOM 4773 C CA . PHE A 1 628 ? -3.163 -3.750 12.540 1.00 93.38 628 PHE A CA 1
ATOM 4774 C C . PHE A 1 628 ? -2.422 -4.856 13.287 1.00 93.38 628 PHE A C 1
ATOM 4776 O O . PHE A 1 628 ? -3.073 -5.580 14.0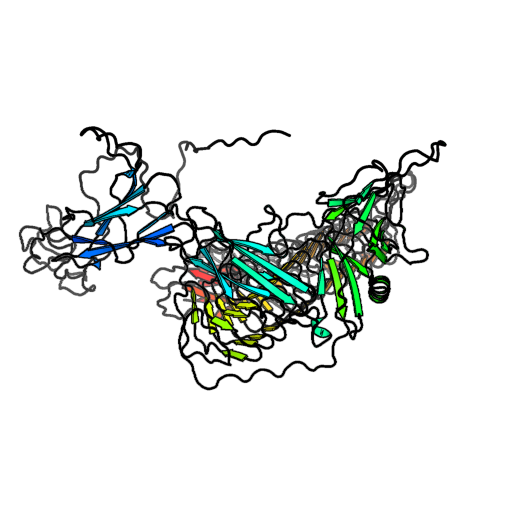45 1.00 93.38 628 PHE A O 1
ATOM 4783 N N . ASP A 1 629 ? -1.104 -5.006 13.079 1.00 93.12 629 ASP A N 1
ATOM 4784 C CA . ASP A 1 629 ? -0.291 -6.111 13.640 1.00 93.12 629 ASP A CA 1
ATOM 4785 C C . ASP A 1 629 ? -1.028 -7.468 13.544 1.00 93.12 629 ASP A C 1
ATOM 4787 O O . ASP A 1 629 ? -1.144 -8.246 14.499 1.00 93.12 629 ASP A O 1
ATOM 4791 N N . ALA A 1 630 ? -1.694 -7.688 12.409 1.00 94.94 630 ALA A N 1
ATOM 4792 C CA . ALA A 1 630 ? -2.701 -8.730 12.250 1.00 94.94 630 ALA A CA 1
ATOM 4793 C C . ALA A 1 630 ? -2.042 -10.066 11.888 1.00 94.94 630 ALA A C 1
ATOM 4795 O O . ALA A 1 630 ? -2.325 -10.664 10.844 1.00 94.94 630 ALA A O 1
ATOM 4796 N N . ASP A 1 631 ? -1.132 -10.513 12.746 1.00 93.38 631 ASP A N 1
ATOM 4797 C CA . ASP A 1 631 ? -0.405 -11.766 12.631 1.00 93.38 631 ASP A CA 1
ATOM 4798 C C . ASP A 1 631 ? 0.247 -12.150 13.977 1.00 93.38 631 ASP A C 1
ATOM 4800 O O . ASP A 1 631 ? -0.208 -11.763 15.050 1.00 93.38 631 ASP A O 1
ATOM 4804 N N . ASN A 1 632 ? 1.266 -13.006 13.944 1.00 89.38 632 ASN A N 1
ATOM 4805 C CA . ASN A 1 632 ? 2.045 -13.423 15.114 1.00 89.38 632 ASN A CA 1
ATOM 4806 C C . ASN A 1 632 ? 3.559 -13.448 14.832 1.00 89.38 632 ASN A C 1
ATOM 4808 O O . ASN A 1 632 ? 4.273 -14.337 15.296 1.00 89.38 632 ASN A O 1
ATOM 4812 N N . GLY A 1 633 ? 4.041 -12.549 13.981 1.00 86.25 633 GLY A N 1
ATOM 4813 C CA . GLY A 1 633 ? 5.376 -12.516 13.385 1.00 86.25 633 GLY A CA 1
ATOM 4814 C C . GLY A 1 633 ? 5.654 -13.636 12.378 1.00 86.25 633 GLY A C 1
ATOM 4815 O O . GLY A 1 633 ? 6.817 -13.907 12.071 1.00 86.25 633 GLY A O 1
ATOM 4816 N N . ARG A 1 634 ? 4.634 -14.391 11.937 1.00 86.19 634 ARG A N 1
ATOM 4817 C CA . ARG A 1 634 ? 4.834 -15.552 11.043 1.00 86.19 634 ARG A CA 1
ATOM 4818 C C . ARG A 1 634 ? 3.630 -15.932 10.199 1.00 86.19 634 ARG A C 1
ATOM 4820 O O . ARG A 1 634 ? 3.790 -16.372 9.066 1.00 86.19 634 ARG A O 1
ATOM 4827 N N . THR A 1 635 ? 2.437 -15.863 10.773 1.00 90.75 635 THR A N 1
ATOM 4828 C CA . THR A 1 635 ? 1.198 -16.299 10.129 1.00 90.75 635 THR A CA 1
ATOM 4829 C C . THR A 1 635 ? 0.178 -15.185 10.182 1.00 90.75 635 THR A C 1
ATOM 4831 O O . THR A 1 635 ? -0.304 -14.864 11.261 1.00 90.75 635 THR A O 1
ATOM 4834 N N . GLY A 1 636 ? -0.182 -14.649 9.021 1.00 95.19 636 GLY A N 1
ATOM 4835 C CA . GLY A 1 636 ? -1.219 -13.636 8.917 1.00 95.19 636 GLY A CA 1
ATOM 4836 C C . GLY A 1 636 ? -2.620 -14.211 8.717 1.00 95.19 636 GLY A C 1
ATOM 4837 O O . GLY A 1 636 ? -2.967 -15.322 9.146 1.00 95.19 636 GLY A O 1
ATOM 4838 N N . ASN A 1 637 ? -3.436 -13.423 8.027 1.00 98.31 637 ASN A N 1
ATOM 4839 C CA . ASN A 1 637 ? -4.839 -13.686 7.741 1.00 98.31 637 ASN A CA 1
ATOM 4840 C C . ASN A 1 637 ? -5.083 -13.829 6.230 1.00 98.31 637 ASN A C 1
ATOM 4842 O O . ASN A 1 637 ? -4.174 -13.699 5.410 1.00 98.31 637 ASN A O 1
ATOM 4846 N N . THR A 1 638 ? -6.317 -14.145 5.844 1.00 98.75 638 THR A N 1
ATOM 4847 C CA . THR A 1 638 ? -6.730 -14.231 4.440 1.00 98.75 638 THR A CA 1
ATOM 4848 C C . THR A 1 638 ? -7.915 -13.313 4.168 1.00 98.75 638 THR A C 1
ATOM 4850 O O . THR A 1 638 ? -8.947 -13.414 4.828 1.00 98.75 638 THR A O 1
ATOM 4853 N N . VAL A 1 639 ? -7.802 -12.461 3.152 1.00 98.88 639 VAL A N 1
ATOM 4854 C CA . VAL A 1 639 ? -8.902 -11.626 2.651 1.00 98.88 639 VAL A CA 1
ATOM 4855 C C . VAL A 1 639 ? -9.131 -11.998 1.192 1.00 98.88 639 VAL A C 1
ATOM 4857 O O . VAL A 1 639 ? -8.256 -11.780 0.352 1.00 98.88 639 VAL A O 1
ATOM 4860 N N . ARG A 1 640 ? -10.271 -12.623 0.881 1.00 98.75 640 ARG A N 1
ATOM 4861 C CA . ARG A 1 640 ? -10.500 -13.173 -0.460 1.00 98.75 640 ARG A CA 1
ATOM 4862 C C . ARG A 1 640 ? -11.910 -13.056 -0.997 1.00 98.75 640 ARG A C 1
ATOM 4864 O O . ARG A 1 640 ? -12.865 -13.164 -0.242 1.00 98.75 640 ARG A O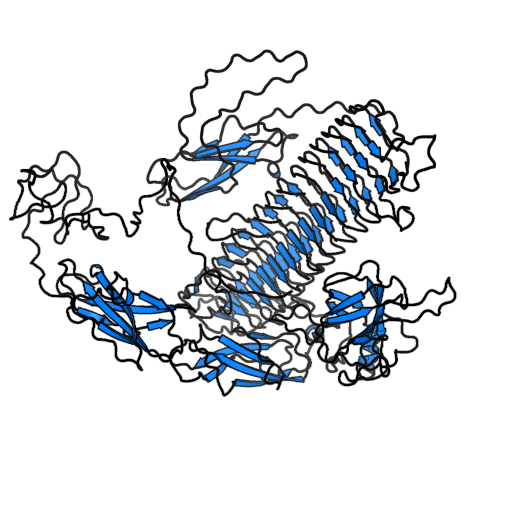 1
ATOM 4871 N N . ASN A 1 641 ? -12.041 -12.966 -2.317 1.00 98.69 641 ASN A N 1
ATOM 4872 C CA . ASN A 1 641 ? -13.333 -12.925 -3.013 1.00 98.69 641 ASN A CA 1
ATOM 4873 C C . ASN A 1 641 ? -14.278 -11.819 -2.503 1.00 98.69 641 ASN A C 1
ATOM 4875 O O . ASN A 1 641 ? -15.496 -11.986 -2.534 1.00 98.69 641 ASN A O 1
ATOM 4879 N N . ASN A 1 642 ? -13.735 -10.714 -1.991 1.00 98.88 642 ASN A N 1
ATOM 4880 C CA . ASN A 1 642 ? -14.538 -9.584 -1.534 1.00 98.88 642 ASN A CA 1
ATOM 4881 C C . ASN A 1 642 ? -14.675 -8.536 -2.641 1.00 98.88 642 ASN A C 1
ATOM 4883 O O . ASN A 1 642 ? -13.842 -8.453 -3.546 1.00 98.88 642 ASN A O 1
ATOM 4887 N N . TYR A 1 643 ? -15.725 -7.730 -2.541 1.00 98.31 643 TYR A N 1
ATOM 4888 C CA . TYR A 1 643 ? -16.012 -6.620 -3.438 1.00 98.31 643 TYR A CA 1
ATOM 4889 C C . TYR A 1 643 ? -15.914 -5.295 -2.676 1.00 98.31 643 TYR A C 1
ATOM 4891 O O . TYR A 1 643 ? -16.639 -5.093 -1.700 1.00 98.31 643 TYR A O 1
ATOM 4899 N N . PHE A 1 644 ? -15.016 -4.415 -3.106 1.00 97.06 644 PHE A N 1
ATOM 4900 C CA . PHE A 1 644 ? -14.742 -3.112 -2.503 1.00 97.06 644 PHE A CA 1
ATOM 4901 C C . PHE A 1 644 ? -15.226 -2.009 -3.440 1.00 97.06 644 PHE A C 1
ATOM 4903 O O . PHE A 1 644 ? -14.682 -1.837 -4.529 1.00 97.06 644 PHE A O 1
ATOM 4910 N N . ASP A 1 645 ? -16.251 -1.281 -3.018 1.00 91.69 645 ASP A N 1
ATOM 4911 C CA . ASP A 1 645 ? -17.031 -0.394 -3.877 1.00 91.69 645 ASP A CA 1
ATOM 4912 C C . ASP A 1 645 ? -17.143 1.010 -3.272 1.00 91.69 645 ASP A C 1
ATOM 4914 O O . ASP A 1 645 ? -17.920 1.229 -2.341 1.00 91.69 645 ASP A O 1
ATOM 4918 N N . HIS A 1 646 ? -16.383 1.968 -3.801 1.00 87.44 646 HIS A N 1
ATOM 4919 C CA . HIS A 1 646 ? -16.381 3.362 -3.344 1.00 87.44 646 HIS A CA 1
ATOM 4920 C C . HIS A 1 646 ? -16.095 3.545 -1.846 1.00 87.44 646 HIS A C 1
ATOM 4922 O O . HIS A 1 646 ? -16.771 4.323 -1.171 1.00 87.44 646 HIS A O 1
ATOM 4928 N N . ASN A 1 647 ? -15.120 2.815 -1.296 1.00 88.81 647 ASN A N 1
ATOM 4929 C CA . ASN A 1 647 ? -14.546 3.178 0.003 1.00 88.81 647 ASN A CA 1
ATOM 4930 C C . ASN A 1 647 ? -13.649 4.407 -0.202 1.00 88.81 647 ASN A C 1
ATOM 4932 O O . ASN A 1 647 ? -12.906 4.457 -1.178 1.00 88.81 647 ASN A O 1
ATOM 4936 N N . VAL A 1 648 ? -13.786 5.411 0.663 1.00 86.12 648 VAL A N 1
ATOM 4937 C CA . VAL A 1 648 ? -13.313 6.776 0.384 1.00 86.12 648 VAL A CA 1
ATOM 4938 C C . VAL A 1 648 ? -11.791 6.820 0.291 1.00 86.12 648 VAL A C 1
ATOM 4940 O O . VAL A 1 648 ? -11.283 7.159 -0.769 1.00 86.12 648 VAL A O 1
ATOM 4943 N N . GLU A 1 649 ? -11.077 6.428 1.346 1.00 87.56 649 GLU A N 1
ATOM 4944 C CA . GLU A 1 649 ? -9.610 6.446 1.353 1.00 87.56 649 GLU A CA 1
ATOM 4945 C C . GLU A 1 649 ? -9.023 5.148 0.782 1.00 87.56 649 GLU A C 1
ATOM 4947 O O . GLU A 1 649 ? -8.291 5.189 -0.198 1.00 87.56 649 GLU A O 1
ATOM 4952 N N . THR A 1 650 ? -9.324 3.976 1.359 1.00 92.62 650 THR A N 1
ATOM 4953 C CA . THR A 1 650 ? -8.707 2.707 0.925 1.00 92.62 650 THR A CA 1
ATOM 4954 C C . THR A 1 650 ? -9.701 1.540 0.813 1.00 92.62 650 THR A C 1
ATOM 4956 O O . THR A 1 650 ? -10.673 1.420 1.554 1.00 92.62 650 THR A O 1
ATOM 4959 N N . GLY A 1 651 ? -9.456 0.587 -0.086 1.00 96.06 651 GLY A N 1
ATOM 4960 C CA . GLY A 1 651 ? -10.107 -0.726 -0.058 1.00 96.06 651 GLY A CA 1
ATOM 4961 C C . GLY A 1 651 ? -9.609 -1.587 1.112 1.00 96.06 651 GLY A C 1
ATOM 4962 O O . GLY A 1 651 ? -10.373 -1.923 2.022 1.00 96.06 651 GLY A O 1
ATOM 4963 N N . ILE A 1 652 ? -8.319 -1.933 1.100 1.00 98.31 652 ILE A N 1
ATOM 4964 C CA . ILE A 1 652 ? -7.628 -2.688 2.153 1.00 98.31 652 ILE A CA 1
ATOM 4965 C C . ILE A 1 652 ? -6.416 -1.907 2.676 1.00 98.31 652 ILE A C 1
ATOM 4967 O O . ILE A 1 652 ? -5.481 -1.638 1.926 1.00 98.31 652 ILE A O 1
ATOM 4971 N N . ARG A 1 653 ? -6.400 -1.621 3.979 1.00 96.31 653 ARG A N 1
ATOM 4972 C CA . ARG A 1 653 ? -5.309 -0.923 4.674 1.00 96.31 653 ARG A CA 1
ATOM 4973 C C . ARG A 1 653 ? -4.580 -1.870 5.630 1.00 96.31 653 ARG A C 1
ATOM 4975 O O . ARG A 1 653 ? -5.228 -2.626 6.358 1.00 96.31 653 ARG A O 1
ATOM 4982 N N . ILE A 1 654 ? -3.248 -1.878 5.595 1.00 96.75 654 ILE A N 1
ATOM 4983 C CA . ILE A 1 654 ? -2.405 -2.846 6.310 1.00 96.75 654 ILE A CA 1
ATOM 4984 C C . ILE A 1 654 ? -1.244 -2.117 6.977 1.00 96.75 654 ILE A C 1
ATOM 4986 O O . ILE A 1 654 ? -0.437 -1.488 6.296 1.00 96.75 654 ILE A O 1
ATOM 4990 N N . GLU A 1 655 ? -1.147 -2.231 8.300 1.00 92.06 655 GLU A N 1
ATOM 4991 C CA . GLU A 1 655 ? -0.229 -1.411 9.088 1.00 92.06 655 GLU A CA 1
ATOM 4992 C C . GLU A 1 655 ? 0.417 -2.155 10.262 1.00 92.06 655 GLU A C 1
ATOM 4994 O O . GLU A 1 655 ? 0.080 -3.303 10.587 1.00 92.06 655 GLU A O 1
ATOM 4999 N N . SER A 1 656 ? 1.328 -1.440 10.928 1.00 88.50 656 SER A N 1
ATOM 5000 C CA . SER A 1 656 ? 1.867 -1.767 12.253 1.00 88.50 656 SER A CA 1
ATOM 5001 C C . SER A 1 656 ? 2.576 -3.112 12.306 1.00 88.50 656 SER A C 1
ATOM 5003 O O . SER A 1 656 ? 2.311 -3.917 13.193 1.00 88.50 656 SER A O 1
ATOM 5005 N N . GLU A 1 657 ? 3.476 -3.347 11.351 1.00 89.06 657 GLU A N 1
ATOM 5006 C CA . GLU A 1 657 ? 4.215 -4.604 11.215 1.00 89.06 657 GLU A CA 1
ATOM 5007 C C . GLU A 1 657 ? 3.341 -5.829 10.976 1.00 89.06 657 GLU A C 1
ATOM 5009 O O . GLU A 1 657 ? 3.768 -6.943 11.262 1.00 89.06 657 GLU A O 1
ATOM 5014 N N . SER A 1 658 ? 2.152 -5.647 10.397 1.00 94.06 658 SER A N 1
ATOM 5015 C CA . SER A 1 658 ? 1.407 -6.789 9.880 1.00 94.06 658 SER A CA 1
ATOM 5016 C C . SER A 1 658 ? 2.280 -7.574 8.891 1.00 94.06 658 SER A C 1
ATOM 5018 O O . SER A 1 658 ? 2.935 -6.993 8.020 1.00 94.06 658 SER A O 1
ATOM 5020 N N . GLU A 1 659 ? 2.274 -8.900 9.006 1.00 94.06 659 GLU A N 1
ATOM 5021 C CA . GLU A 1 659 ? 3.076 -9.785 8.167 1.00 94.06 659 GLU A CA 1
ATOM 5022 C C . GLU A 1 659 ? 2.295 -10.977 7.597 1.00 94.06 659 GLU A C 1
ATOM 5024 O O . GLU A 1 659 ? 1.297 -11.454 8.141 1.00 94.06 659 GLU A O 1
ATOM 5029 N N . ASN A 1 660 ? 2.792 -11.520 6.480 1.00 95.69 660 ASN A N 1
ATOM 5030 C CA . ASN A 1 660 ? 2.463 -12.869 5.989 1.00 95.69 660 ASN A CA 1
ATOM 5031 C C . ASN A 1 660 ? 0.959 -13.155 5.757 1.00 95.69 660 ASN A C 1
ATOM 5033 O O . ASN A 1 660 ? 0.514 -14.306 5.823 1.00 95.69 660 ASN A O 1
ATOM 5037 N N . SER A 1 661 ? 0.164 -12.117 5.488 1.00 98.44 661 SER A N 1
ATOM 5038 C CA . SER A 1 661 ? -1.243 -12.242 5.064 1.00 98.44 661 SER A CA 1
ATOM 5039 C C . SER A 1 661 ? -1.386 -12.474 3.550 1.00 98.44 661 SER A C 1
ATOM 5041 O O . SER A 1 661 ? -0.526 -12.072 2.762 1.00 98.44 661 SER A O 1
ATOM 5043 N N . LEU A 1 662 ? -2.488 -13.118 3.153 1.00 98.69 662 LEU A N 1
ATOM 5044 C CA . LEU A 1 662 ? -2.853 -13.426 1.766 1.00 98.69 662 LEU A CA 1
ATOM 5045 C C . LEU A 1 662 ? -4.095 -12.636 1.333 1.00 98.69 662 LEU A C 1
ATOM 5047 O O . LEU A 1 662 ? -5.154 -12.750 1.952 1.00 98.69 662 LEU A O 1
ATOM 5051 N N . PHE A 1 663 ? -3.986 -11.922 0.217 1.00 98.88 663 PHE A N 1
ATOM 5052 C CA . PHE A 1 663 ? -5.074 -11.164 -0.397 1.00 98.88 663 PHE A CA 1
ATOM 5053 C C . PHE A 1 663 ? -5.340 -11.711 -1.796 1.00 98.88 663 PHE A C 1
ATOM 5055 O O . PHE A 1 663 ? -4.504 -11.535 -2.684 1.00 98.88 663 PHE A O 1
ATOM 5062 N N . GLU A 1 664 ? -6.465 -12.403 -2.004 1.00 98.62 664 GLU A N 1
ATOM 5063 C CA . GLU A 1 664 ? -6.710 -13.086 -3.281 1.00 98.62 664 GLU A CA 1
ATOM 5064 C C . GLU A 1 664 ? -8.115 -12.953 -3.866 1.00 98.62 664 GLU A C 1
ATOM 5066 O O . GLU A 1 664 ? -9.116 -13.102 -3.171 1.00 98.62 664 GLU A O 1
ATOM 5071 N N . GLY A 1 665 ? -8.206 -12.745 -5.181 1.00 98.44 665 GLY A N 1
ATOM 5072 C CA . GLY A 1 665 ? -9.494 -12.771 -5.880 1.00 98.44 665 GLY A CA 1
ATOM 5073 C C . GLY A 1 665 ? -10.455 -11.654 -5.472 1.00 98.44 665 GLY A C 1
ATOM 5074 O O . GLY A 1 665 ? -11.659 -11.805 -5.662 1.00 98.44 665 GLY A O 1
ATOM 5075 N N . ASN A 1 666 ? -9.964 -10.572 -4.864 1.00 98.81 666 ASN A N 1
ATOM 5076 C CA . ASN A 1 666 ? -10.790 -9.423 -4.507 1.00 98.81 666 ASN A CA 1
ATOM 5077 C C . ASN A 1 666 ? -10.978 -8.507 -5.723 1.00 98.81 666 ASN A C 1
ATOM 5079 O O . ASN A 1 666 ? -10.119 -8.449 -6.605 1.00 98.81 666 ASN A O 1
ATOM 5083 N N . SER A 1 667 ? -12.099 -7.792 -5.758 1.00 98.00 667 SER A N 1
ATOM 5084 C CA . SER A 1 667 ? -12.427 -6.837 -6.813 1.00 98.00 667 SER A CA 1
ATOM 5085 C C . SER A 1 667 ? -12.672 -5.455 -6.216 1.00 98.00 667 SER A C 1
ATOM 5087 O O . SER A 1 667 ? -13.408 -5.331 -5.237 1.00 98.00 667 SER A O 1
ATOM 5089 N N . PHE A 1 668 ? -12.050 -4.439 -6.807 1.00 95.88 668 PHE A N 1
ATOM 5090 C CA . PHE A 1 668 ? -12.080 -3.055 -6.353 1.00 95.88 668 PHE A CA 1
ATOM 5091 C C . PHE A 1 668 ? -12.622 -2.163 -7.463 1.00 95.88 668 PHE A C 1
ATOM 5093 O O . PHE A 1 668 ? -12.175 -2.256 -8.606 1.00 95.88 668 PHE A O 1
ATOM 5100 N N . ILE A 1 669 ? -13.570 -1.296 -7.120 1.00 89.62 669 ILE A N 1
ATOM 5101 C CA . ILE A 1 669 ? -14.079 -0.255 -8.006 1.00 89.62 669 ILE A CA 1
ATOM 5102 C C . ILE A 1 669 ? -14.244 1.061 -7.243 1.00 89.62 669 ILE A C 1
ATOM 5104 O O . ILE A 1 669 ? -14.847 1.099 -6.168 1.00 89.62 669 ILE A O 1
ATOM 5108 N N . GLY A 1 670 ? -13.697 2.133 -7.810 1.00 80.44 670 GLY A N 1
ATOM 5109 C CA . GLY A 1 670 ? -13.937 3.505 -7.368 1.00 80.44 670 GLY A CA 1
ATOM 5110 C C . GLY A 1 670 ? -13.516 3.824 -5.929 1.00 80.44 670 GLY A C 1
ATOM 5111 O O . GLY A 1 670 ? -14.129 4.694 -5.318 1.00 80.44 670 GLY A O 1
ATOM 5112 N N . ASN A 1 671 ? -12.542 3.094 -5.376 1.00 86.06 671 ASN A N 1
ATOM 5113 C CA . ASN A 1 671 ? -11.924 3.418 -4.084 1.00 86.06 671 ASN A CA 1
ATOM 5114 C C . ASN A 1 671 ? -10.797 4.441 -4.307 1.00 86.06 671 ASN A C 1
ATOM 5116 O O . ASN A 1 671 ? -10.260 4.446 -5.412 1.00 86.06 671 ASN A O 1
ATOM 5120 N N . GLY A 1 672 ? -10.416 5.223 -3.288 1.00 87.00 672 GLY A N 1
ATOM 5121 C CA . GLY A 1 672 ? -9.237 6.103 -3.360 1.00 87.00 672 GLY A CA 1
ATOM 5122 C C . GLY A 1 672 ? -7.977 5.316 -3.733 1.00 87.00 672 GLY A C 1
ATOM 5123 O O . GLY A 1 672 ? -7.560 5.303 -4.885 1.00 87.00 672 GLY A O 1
ATOM 5124 N N . MET A 1 673 ? -7.452 4.540 -2.787 1.00 92.19 673 MET A N 1
ATOM 5125 C CA . MET A 1 673 ? -6.482 3.468 -3.026 1.00 92.19 673 MET A CA 1
ATOM 5126 C C . MET A 1 673 ? -7.163 2.099 -2.925 1.00 92.19 673 MET A C 1
ATOM 5128 O O . MET A 1 673 ? -8.099 1.902 -2.146 1.00 92.19 673 MET A O 1
ATOM 5132 N N . SER A 1 674 ? -6.692 1.084 -3.653 1.00 96.06 674 SER A N 1
ATOM 5133 C CA . SER A 1 674 ? -7.211 -0.285 -3.449 1.00 96.06 674 SER A CA 1
ATOM 5134 C C . SER A 1 674 ? -6.474 -1.020 -2.333 1.00 96.06 674 SER A C 1
ATOM 5136 O O . SER A 1 674 ? -7.114 -1.660 -1.494 1.00 96.06 674 SER A O 1
ATOM 5138 N N . PHE A 1 675 ? -5.150 -0.880 -2.280 1.00 97.88 675 PHE A N 1
ATOM 5139 C CA . PHE A 1 675 ? -4.304 -1.368 -1.195 1.00 97.88 675 PHE A CA 1
ATOM 5140 C C . PHE A 1 675 ? -3.365 -0.269 -0.708 1.00 97.88 675 PHE A C 1
ATOM 5142 O O . PHE A 1 675 ? -2.655 0.321 -1.518 1.00 97.88 675 PHE A O 1
ATOM 5149 N N . TYR A 1 676 ? -3.289 -0.092 0.609 1.00 97.00 676 TYR A N 1
ATOM 5150 C CA . TYR A 1 676 ? -2.284 0.748 1.256 1.00 97.00 676 TYR A CA 1
ATOM 5151 C C . TYR A 1 676 ? -1.541 -0.057 2.326 1.00 97.00 676 TYR A C 1
ATOM 5153 O O . TYR A 1 676 ? -2.155 -0.591 3.257 1.00 97.00 676 TYR A O 1
ATOM 5161 N N . LEU A 1 677 ? -0.228 -0.212 2.142 1.00 97.25 677 LEU A N 1
ATOM 5162 C CA . LEU A 1 677 ? 0.676 -0.926 3.038 1.00 97.25 677 LEU A CA 1
ATOM 5163 C C . LEU A 1 677 ? 1.644 0.074 3.665 1.00 97.25 677 LEU A C 1
ATOM 5165 O O . LEU A 1 677 ? 2.471 0.651 2.959 1.00 97.25 677 LEU A O 1
ATOM 5169 N N . LEU A 1 678 ? 1.596 0.199 4.989 1.00 92.69 678 LEU A N 1
ATOM 5170 C CA . LEU A 1 678 ? 2.476 1.075 5.752 1.00 92.69 678 LEU A CA 1
ATOM 5171 C C . LEU A 1 678 ? 3.218 0.273 6.822 1.00 92.69 678 LEU A C 1
ATOM 5173 O O . LEU A 1 678 ? 2.620 -0.243 7.767 1.00 92.69 678 LEU A O 1
ATOM 5177 N N . ASN A 1 679 ? 4.539 0.159 6.672 1.00 89.94 679 ASN A N 1
ATOM 5178 C CA . ASN A 1 679 ? 5.376 -0.699 7.515 1.00 89.94 679 ASN A CA 1
ATOM 5179 C C . ASN A 1 679 ? 4.829 -2.144 7.616 1.00 89.94 679 ASN A C 1
ATOM 5181 O O . ASN A 1 679 ? 4.736 -2.720 8.701 1.00 89.94 679 ASN A O 1
ATOM 5185 N N . ALA A 1 680 ? 4.435 -2.726 6.480 1.00 94.00 680 ALA A N 1
ATOM 5186 C CA . ALA A 1 680 ? 3.806 -4.043 6.381 1.00 94.00 680 ALA A CA 1
ATOM 5187 C C . ALA A 1 680 ? 4.605 -4.960 5.440 1.00 94.00 680 ALA A C 1
ATOM 5189 O O . ALA A 1 680 ? 5.013 -4.559 4.345 1.00 94.00 680 ALA A O 1
ATOM 5190 N N . ASN A 1 681 ? 4.891 -6.194 5.866 1.00 93.75 681 ASN A N 1
ATOM 5191 C CA . ASN A 1 681 ? 5.974 -6.979 5.264 1.00 93.75 681 ASN A CA 1
ATOM 5192 C C . ASN A 1 681 ? 5.570 -8.416 4.892 1.00 93.75 681 ASN A C 1
ATOM 5194 O O . ASN A 1 681 ? 4.827 -9.101 5.590 1.00 93.75 681 ASN A O 1
ATOM 5198 N N . GLY A 1 682 ? 6.128 -8.934 3.797 1.00 96.19 682 GLY A N 1
ATOM 5199 C CA . GLY A 1 682 ? 5.982 -10.354 3.443 1.00 96.19 682 GLY A CA 1
ATOM 5200 C C . GLY A 1 682 ? 4.574 -10.792 3.010 1.00 96.19 682 GLY A C 1
ATOM 5201 O O . GLY A 1 682 ? 4.274 -11.987 3.015 1.00 96.19 682 GLY A O 1
ATOM 5202 N N . HIS A 1 683 ? 3.691 -9.864 2.640 1.00 98.50 683 HIS A N 1
ATOM 5203 C CA . HIS A 1 683 ? 2.348 -10.187 2.164 1.00 98.50 683 HIS A CA 1
ATOM 5204 C C . HIS A 1 683 ? 2.352 -10.778 0.755 1.00 98.50 683 HIS A C 1
ATOM 5206 O O . HIS A 1 683 ? 3.232 -10.504 -0.061 1.00 98.50 683 HIS A O 1
ATOM 5212 N N . THR A 1 684 ? 1.323 -11.569 0.447 1.00 98.81 684 THR A N 1
ATOM 5213 C CA . THR A 1 684 ? 1.028 -11.999 -0.925 1.00 98.81 684 THR A CA 1
ATOM 5214 C C . THR A 1 684 ? -0.291 -11.389 -1.385 1.00 98.81 684 THR A C 1
ATOM 5216 O O . THR A 1 684 ? -1.339 -11.685 -0.815 1.00 98.81 684 THR A O 1
ATOM 5219 N N . ILE A 1 685 ? -0.243 -10.573 -2.434 1.00 98.81 685 ILE A N 1
ATOM 5220 C CA . ILE A 1 685 ? -1.400 -9.937 -3.073 1.00 98.81 685 ILE A CA 1
ATOM 5221 C C . ILE A 1 685 ? -1.533 -10.548 -4.465 1.00 98.81 685 ILE A C 1
ATOM 5223 O O . ILE A 1 685 ? -0.681 -10.309 -5.318 1.00 98.81 685 ILE A O 1
ATOM 5227 N N . GLN A 1 686 ? -2.546 -11.379 -4.709 1.00 98.56 686 GLN A N 1
ATOM 5228 C CA . GLN A 1 686 ? -2.622 -12.153 -5.948 1.00 98.56 686 GLN A CA 1
ATOM 5229 C C . GLN A 1 686 ? -4.002 -12.224 -6.598 1.00 98.56 686 GLN A C 1
ATOM 5231 O O . GLN A 1 686 ? -5.013 -12.404 -5.928 1.00 98.56 686 GLN A O 1
ATOM 5236 N N . ASN A 1 687 ? -4.037 -12.229 -7.930 1.00 98.56 687 ASN A N 1
ATOM 5237 C CA . ASN A 1 687 ? -5.258 -12.433 -8.716 1.00 98.56 687 ASN A CA 1
ATOM 5238 C C . ASN A 1 687 ? -6.403 -11.472 -8.337 1.00 98.56 687 ASN A C 1
ATOM 5240 O O . ASN A 1 687 ? -7.562 -11.887 -8.332 1.00 98.56 687 ASN A O 1
ATOM 5244 N N . ASN A 1 688 ? -6.090 -10.232 -7.952 1.00 98.75 688 ASN A N 1
ATOM 5245 C CA . ASN A 1 688 ? -7.092 -9.204 -7.671 1.00 98.75 688 ASN A CA 1
ATOM 5246 C C . ASN A 1 688 ? -7.387 -8.385 -8.937 1.00 98.75 688 ASN A C 1
ATOM 5248 O O . ASN A 1 688 ? -6.523 -8.256 -9.804 1.00 98.75 688 ASN A O 1
ATOM 5252 N N . GLU A 1 689 ? -8.599 -7.840 -9.020 1.00 97.94 689 GLU A N 1
ATOM 5253 C CA . GLU A 1 689 ? -9.052 -6.958 -10.100 1.00 97.94 689 GLU A CA 1
ATOM 5254 C C . GLU A 1 689 ? -9.277 -5.555 -9.529 1.00 97.94 689 GLU A C 1
ATOM 5256 O O . GLU A 1 689 ? -10.164 -5.365 -8.695 1.00 97.94 689 GLU A O 1
ATOM 5261 N N . ILE A 1 690 ? -8.471 -4.586 -9.949 1.00 96.19 690 ILE A N 1
ATOM 5262 C CA . ILE A 1 690 ? -8.497 -3.207 -9.467 1.00 96.19 690 ILE A CA 1
ATOM 5263 C C . ILE A 1 690 ? -8.895 -2.284 -10.614 1.00 96.19 690 ILE A C 1
ATOM 5265 O O . ILE A 1 690 ? -8.264 -2.289 -11.666 1.00 96.19 690 ILE A O 1
ATOM 5269 N N . SER A 1 691 ? -9.935 -1.489 -10.383 1.00 91.19 691 SER A N 1
ATOM 5270 C CA . SER A 1 691 ? -10.422 -0.464 -11.300 1.00 91.19 691 SER A CA 1
ATOM 5271 C C . SER A 1 691 ? -10.502 0.873 -10.566 1.00 91.19 691 SER A C 1
ATOM 5273 O O . SER A 1 691 ? -11.367 1.041 -9.701 1.00 91.19 691 SER A O 1
ATOM 5275 N N . GLY A 1 692 ? -9.661 1.832 -10.950 1.00 85.38 692 GLY A N 1
ATOM 5276 C CA . GLY A 1 692 ? -9.700 3.206 -10.437 1.00 85.38 692 GLY A CA 1
ATOM 5277 C C . GLY A 1 692 ? -10.844 4.053 -11.003 1.00 85.38 692 GLY A C 1
ATOM 5278 O O . GLY A 1 692 ? -11.057 5.180 -10.577 1.00 85.38 692 GLY A O 1
ATOM 5279 N N . VAL A 1 693 ? -11.662 3.503 -11.912 1.00 81.06 693 VAL A N 1
ATOM 5280 C CA . VAL A 1 693 ? -12.860 4.185 -12.423 1.00 81.06 693 VAL A CA 1
ATOM 5281 C C . VAL A 1 693 ? -13.781 4.628 -11.285 1.00 81.06 693 VAL A C 1
ATOM 5283 O O . VAL A 1 693 ? -14.438 3.812 -10.632 1.00 81.06 693 VAL A O 1
ATOM 5286 N N . LEU A 1 694 ? -13.886 5.943 -11.109 1.00 72.19 694 LEU A N 1
ATOM 5287 C CA . LEU A 1 694 ? -14.773 6.577 -10.142 1.00 72.19 694 LEU A CA 1
ATOM 5288 C C . LEU A 1 694 ? -16.157 6.778 -10.758 1.00 72.19 694 LEU A C 1
ATOM 5290 O O . LEU A 1 694 ? -16.315 7.446 -11.782 1.00 72.19 694 LEU A O 1
ATOM 5294 N N . LEU A 1 695 ? -17.200 6.255 -10.111 1.00 66.25 695 LEU A N 1
ATOM 5295 C CA . LEU A 1 695 ? -18.585 6.581 -10.477 1.00 66.25 695 LEU A CA 1
ATOM 5296 C C . LEU A 1 695 ? -19.130 7.772 -9.672 1.00 66.25 695 LEU A C 1
ATOM 5298 O O . LEU A 1 695 ? -20.204 8.292 -10.000 1.00 66.25 695 LEU A O 1
ATOM 5302 N N . ASN A 1 696 ? -18.403 8.201 -8.635 1.00 66.50 696 ASN A N 1
ATOM 5303 C CA . ASN A 1 696 ? -18.731 9.331 -7.774 1.00 66.50 696 ASN A CA 1
ATOM 5304 C C . ASN A 1 696 ? -17.746 10.495 -8.010 1.00 66.50 696 ASN A C 1
ATOM 5306 O O . ASN A 1 696 ? -16.579 10.359 -7.664 1.00 66.50 696 ASN A O 1
ATOM 5310 N N . PRO A 1 697 ? -18.200 11.654 -8.525 1.00 64.19 697 PRO A N 1
ATOM 5311 C CA . PRO A 1 697 ? -17.326 12.784 -8.854 1.00 64.19 697 PRO A CA 1
ATOM 5312 C C . PRO A 1 697 ? -16.786 13.553 -7.635 1.00 64.19 697 PRO A C 1
ATOM 5314 O O . PRO A 1 697 ? -16.100 14.554 -7.812 1.00 64.19 697 PRO A O 1
ATOM 5317 N N . LEU A 1 698 ? -17.171 13.170 -6.412 1.00 64.50 698 LEU A N 1
ATOM 5318 C CA . LEU A 1 698 ? -16.640 13.746 -5.170 1.00 64.50 698 LEU A CA 1
ATOM 5319 C C . LEU A 1 698 ? -15.441 12.973 -4.615 1.00 64.50 698 LEU A C 1
ATOM 5321 O O . LEU A 1 698 ? -14.875 13.401 -3.614 1.00 64.50 698 LEU A O 1
ATOM 5325 N N . LEU A 1 699 ? -15.121 11.828 -5.210 1.00 68.31 699 LEU A N 1
ATOM 5326 C CA . LEU A 1 699 ? -13.956 11.029 -4.864 1.00 68.31 699 LEU A CA 1
ATOM 5327 C C . LEU A 1 699 ? -12.879 11.265 -5.917 1.00 68.31 699 LEU A C 1
ATOM 5329 O O . LEU A 1 699 ? -13.208 11.629 -7.049 1.00 68.31 699 LEU A O 1
ATOM 5333 N N . ASP A 1 700 ? -11.632 11.054 -5.521 1.00 70.88 700 ASP A N 1
ATOM 5334 C CA . ASP A 1 700 ? -10.500 10.905 -6.429 1.00 70.88 700 ASP A CA 1
ATOM 5335 C C . ASP A 1 700 ? -10.004 9.454 -6.353 1.00 70.88 700 ASP A C 1
ATOM 5337 O O . ASP A 1 700 ? -10.281 8.765 -5.368 1.00 70.88 700 ASP A O 1
ATOM 5341 N N . SER A 1 701 ? -9.352 8.972 -7.406 1.00 79.25 701 SER A N 1
ATOM 5342 C CA . SER A 1 701 ? -8.682 7.672 -7.407 1.00 79.25 701 SER A CA 1
ATOM 5343 C C . SER A 1 701 ? -7.202 7.964 -7.377 1.00 79.25 701 SER A C 1
ATOM 5345 O O . SER A 1 701 ? -6.686 8.531 -8.329 1.00 79.25 701 SER A O 1
ATOM 5347 N N . ASP A 1 702 ? -6.523 7.485 -6.353 1.00 85.94 702 ASP A N 1
ATOM 5348 C CA . ASP A 1 702 ? -5.069 7.498 -6.291 1.00 85.94 702 ASP A CA 1
ATOM 5349 C C . ASP A 1 702 ? -4.547 6.203 -6.943 1.00 85.94 702 ASP A C 1
ATOM 5351 O O . ASP A 1 702 ? -5.202 5.598 -7.806 1.00 85.94 702 ASP A O 1
ATOM 5355 N N . ALA A 1 703 ? -3.365 5.751 -6.530 1.00 89.25 703 ALA A N 1
ATOM 5356 C CA . ALA A 1 703 ? -2.743 4.521 -6.995 1.00 89.25 703 ALA A CA 1
ATOM 5357 C C . ALA A 1 703 ? -3.494 3.233 -6.596 1.00 89.25 703 ALA A C 1
ATOM 5359 O O . ALA A 1 703 ? -4.163 3.124 -5.563 1.00 89.25 703 ALA A O 1
ATOM 5360 N N . GLY A 1 704 ? -3.317 2.182 -7.404 1.00 95.44 704 GLY A N 1
ATOM 5361 C CA . GLY A 1 704 ? -3.927 0.875 -7.151 1.00 95.44 704 GLY A CA 1
ATOM 5362 C C . GLY A 1 704 ? -3.384 0.204 -5.884 1.00 95.44 704 GLY A C 1
ATOM 5363 O O . GLY A 1 704 ? -4.141 -0.109 -4.961 1.00 95.44 704 GLY A O 1
ATOM 5364 N N . ILE A 1 705 ? -2.072 -0.041 -5.843 1.00 98.06 705 ILE A N 1
ATOM 5365 C CA . ILE A 1 705 ? -1.370 -0.648 -4.701 1.00 98.06 705 ILE A CA 1
ATOM 5366 C C . ILE A 1 705 ? -0.213 0.258 -4.276 1.00 98.06 705 ILE A C 1
ATOM 5368 O O . ILE A 1 705 ? 0.714 0.464 -5.056 1.00 98.06 705 ILE A O 1
ATOM 5372 N N . VAL A 1 706 ? -0.222 0.723 -3.027 1.00 97.88 706 VAL A N 1
ATOM 5373 C CA . VAL A 1 706 ? 0.799 1.625 -2.473 1.00 97.88 706 VAL A CA 1
ATOM 5374 C C . VAL A 1 706 ? 1.559 0.955 -1.333 1.00 97.88 706 VAL A C 1
ATOM 5376 O O . VAL A 1 706 ? 0.956 0.371 -0.428 1.00 97.88 706 VAL A O 1
ATOM 5379 N N . LEU A 1 707 ? 2.892 1.011 -1.395 1.00 97.50 707 LEU A N 1
ATOM 5380 C CA . LEU A 1 707 ? 3.810 0.487 -0.384 1.00 97.50 707 LEU A CA 1
ATOM 5381 C C . LEU A 1 707 ? 4.711 1.600 0.156 1.00 97.50 707 LEU A C 1
ATOM 5383 O O . LEU A 1 707 ? 5.572 2.109 -0.566 1.00 97.50 707 LEU A O 1
ATOM 5387 N N . GLU A 1 708 ? 4.599 1.848 1.459 1.00 93.00 708 GLU A N 1
ATOM 5388 C CA . GLU A 1 708 ? 5.446 2.757 2.229 1.00 93.00 708 GLU A CA 1
ATOM 5389 C C . GLU A 1 708 ? 6.175 1.994 3.332 1.00 93.00 708 GLU A C 1
ATOM 5391 O O . GLU A 1 708 ? 5.556 1.307 4.154 1.00 93.00 708 GLU A O 1
ATOM 5396 N N . SER A 1 709 ? 7.511 2.069 3.338 1.00 90.56 709 SER A N 1
ATOM 5397 C CA . SER A 1 709 ? 8.364 1.330 4.284 1.00 90.56 709 SER A CA 1
ATOM 5398 C C . SER A 1 709 ? 8.021 -0.167 4.388 1.00 90.56 709 SER A C 1
ATOM 5400 O O . SER A 1 709 ? 8.205 -0.800 5.426 1.00 90.56 709 SER A O 1
ATOM 5402 N N . SER A 1 710 ? 7.516 -0.745 3.298 1.00 94.88 710 SER A N 1
ATOM 5403 C CA . SER A 1 710 ? 6.880 -2.060 3.265 1.00 94.88 710 SER A CA 1
ATOM 5404 C C . SER A 1 710 ? 7.683 -2.987 2.365 1.00 94.88 710 SER A C 1
ATOM 5406 O O . SER A 1 710 ? 7.752 -2.803 1.149 1.00 94.88 710 SER A O 1
ATOM 5408 N N . SER A 1 711 ? 8.349 -3.973 2.962 1.00 94.00 711 SER A N 1
ATOM 5409 C CA . SER A 1 711 ? 9.383 -4.768 2.298 1.00 94.00 711 SER A CA 1
ATOM 5410 C C . SER A 1 711 ? 9.009 -6.240 2.127 1.00 94.00 711 SER A C 1
ATOM 5412 O O . SER A 1 711 ? 8.288 -6.842 2.924 1.00 94.00 711 SER A O 1
ATOM 5414 N N . GLY A 1 712 ? 9.567 -6.867 1.090 1.00 96.31 712 GLY A N 1
ATOM 5415 C CA . GLY A 1 712 ? 9.437 -8.309 0.863 1.00 96.31 712 GLY A CA 1
ATOM 5416 C C . GLY A 1 712 ? 8.035 -8.779 0.460 1.00 96.31 712 GLY A C 1
ATOM 5417 O O . GLY A 1 712 ? 7.752 -9.973 0.543 1.00 96.31 712 GLY A O 1
ATOM 5418 N N . ASN A 1 713 ? 7.159 -7.872 0.032 1.00 98.62 713 ASN A N 1
ATOM 5419 C CA . ASN A 1 713 ? 5.814 -8.189 -0.431 1.00 98.62 713 ASN A CA 1
ATOM 5420 C C . ASN A 1 713 ? 5.831 -8.730 -1.867 1.00 98.62 713 ASN A C 1
ATOM 5422 O O . ASN A 1 713 ? 6.679 -8.381 -2.695 1.00 98.62 713 ASN A O 1
ATOM 5426 N N . VAL A 1 714 ? 4.867 -9.595 -2.172 1.00 98.81 714 VAL A N 1
ATOM 5427 C CA . VAL A 1 714 ? 4.761 -10.304 -3.447 1.00 98.81 714 VAL A CA 1
ATOM 5428 C C . VAL A 1 714 ? 3.395 -10.035 -4.076 1.00 98.81 714 VAL A C 1
ATOM 5430 O O . VAL A 1 714 ? 2.362 -10.425 -3.540 1.00 98.81 714 VAL A O 1
ATOM 5433 N N . MET A 1 715 ? 3.396 -9.397 -5.241 1.00 98.69 715 MET A N 1
ATOM 5434 C CA . MET A 1 715 ? 2.217 -9.037 -6.025 1.00 98.69 715 MET A CA 1
ATOM 5435 C C . MET A 1 715 ? 2.167 -9.911 -7.286 1.00 98.69 715 MET A C 1
ATOM 5437 O O . MET A 1 715 ? 3.032 -9.778 -8.149 1.00 98.69 715 MET A O 1
ATOM 5441 N N . LEU A 1 716 ? 1.201 -10.836 -7.386 1.00 98.50 716 LEU A N 1
ATOM 5442 C CA . LEU A 1 716 ? 1.139 -11.853 -8.452 1.00 98.50 716 LEU A CA 1
ATOM 5443 C C . LEU A 1 716 ? -0.145 -11.766 -9.277 1.00 98.50 716 LEU A C 1
ATOM 5445 O O . LEU A 1 716 ? -1.229 -12.027 -8.762 1.00 98.50 716 LEU A O 1
ATOM 5449 N N . ASN A 1 717 ? -0.024 -11.550 -10.585 1.00 98.19 717 ASN A N 1
ATOM 5450 C CA . ASN A 1 717 ? -1.150 -11.593 -11.526 1.00 98.19 717 ASN A CA 1
ATOM 5451 C C . ASN A 1 717 ? -2.340 -10.710 -11.104 1.00 98.19 717 ASN A C 1
ATOM 5453 O O . ASN A 1 717 ? -3.489 -11.132 -11.226 1.00 98.19 717 ASN A O 1
ATOM 5457 N N . ASN A 1 718 ? -2.075 -9.523 -10.555 1.00 98.44 718 ASN A N 1
ATOM 5458 C CA . ASN A 1 718 ? -3.128 -8.543 -10.297 1.00 98.44 718 ASN A CA 1
ATOM 5459 C C . ASN A 1 718 ? -3.395 -7.762 -11.584 1.00 98.44 718 ASN A C 1
ATOM 5461 O O . ASN A 1 718 ? -2.450 -7.382 -12.273 1.00 98.44 718 ASN A O 1
ATOM 5465 N N . ASN A 1 719 ? -4.665 -7.544 -11.898 1.00 97.88 719 ASN A N 1
ATOM 5466 C CA . ASN A 1 719 ? -5.061 -6.666 -12.986 1.00 97.88 719 ASN A CA 1
ATOM 5467 C C . ASN A 1 719 ? -5.428 -5.312 -12.390 1.00 97.88 719 ASN A C 1
ATOM 5469 O O . ASN A 1 719 ? -6.233 -5.262 -11.461 1.00 97.88 719 ASN A O 1
ATOM 5473 N N . ILE A 1 720 ? -4.818 -4.245 -12.888 1.00 97.06 720 ILE A N 1
ATOM 5474 C CA . ILE A 1 720 ? -4.959 -2.888 -12.370 1.00 97.06 720 ILE A CA 1
ATOM 5475 C C . ILE A 1 720 ? -5.213 -1.972 -13.555 1.00 97.06 720 ILE A C 1
ATOM 5477 O O . ILE A 1 720 ? -4.439 -1.963 -14.509 1.00 97.06 720 ILE A O 1
ATOM 5481 N N . ALA A 1 721 ? -6.318 -1.247 -13.526 1.00 93.38 721 ALA A N 1
ATOM 5482 C CA . ALA A 1 721 ? -6.662 -0.352 -14.607 1.00 93.38 721 ALA A CA 1
ATOM 5483 C C . ALA A 1 721 ? -7.262 0.949 -14.097 1.00 93.38 721 ALA A C 1
ATOM 5485 O O . ALA A 1 721 ? -7.959 0.961 -13.079 1.00 93.38 721 ALA A O 1
ATOM 5486 N N . ASP A 1 722 ? -7.067 2.005 -14.882 1.00 90.62 722 ASP A N 1
ATOM 5487 C CA . ASP A 1 722 ? -7.801 3.263 -14.758 1.00 90.62 722 ASP A CA 1
ATOM 5488 C C . ASP A 1 722 ? -7.616 3.965 -13.398 1.00 90.62 722 ASP A C 1
ATOM 5490 O O . ASP A 1 722 ? -8.542 4.626 -12.928 1.00 90.62 722 ASP A O 1
ATOM 5494 N N . THR A 1 723 ? -6.468 3.787 -12.735 1.00 92.44 723 THR A N 1
ATOM 5495 C CA . THR A 1 723 ? -6.117 4.523 -11.505 1.00 92.44 723 THR A CA 1
ATOM 5496 C C . THR A 1 723 ? -5.680 5.947 -11.834 1.00 92.44 723 THR A C 1
ATOM 5498 O O . THR A 1 723 ? -5.134 6.178 -12.912 1.00 92.44 723 THR A O 1
ATOM 5501 N N . GLY A 1 724 ? -5.929 6.909 -10.939 1.00 89.50 724 GLY A N 1
ATOM 5502 C CA . GLY A 1 724 ? -5.550 8.306 -11.190 1.00 89.50 724 GLY A CA 1
ATOM 5503 C C . GLY A 1 724 ? -4.045 8.559 -11.105 1.00 89.50 724 GLY A C 1
ATOM 5504 O O . GLY A 1 724 ? -3.558 9.395 -11.857 1.00 89.50 724 GLY A O 1
ATOM 5505 N N . ASP A 1 725 ? -3.319 7.772 -10.306 1.00 91.19 725 ASP A N 1
ATOM 5506 C CA . ASP A 1 725 ? -1.849 7.718 -10.298 1.00 91.19 725 ASP A CA 1
ATOM 5507 C C . ASP A 1 725 ? -1.367 6.396 -10.929 1.00 91.19 725 ASP A C 1
ATOM 5509 O O . ASP A 1 725 ? -2.050 5.790 -11.760 1.00 91.19 725 ASP A O 1
ATOM 5513 N N . ALA A 1 726 ? -0.202 5.895 -10.514 1.00 95.62 726 ALA A N 1
ATOM 5514 C CA . ALA A 1 726 ? 0.346 4.625 -10.964 1.00 95.62 726 ALA A CA 1
ATOM 5515 C C . ALA A 1 726 ? -0.459 3.391 -10.515 1.00 95.62 726 ALA A C 1
ATOM 5517 O O . ALA A 1 726 ? -1.065 3.349 -9.442 1.00 95.62 726 ALA A O 1
ATOM 5518 N N . GLY A 1 727 ? -0.366 2.309 -11.292 1.00 97.12 727 GLY A N 1
ATOM 5519 C CA . GLY A 1 727 ? -0.977 1.034 -10.918 1.00 97.12 727 GLY A CA 1
ATOM 5520 C C . GLY A 1 727 ? -0.405 0.477 -9.605 1.00 97.12 727 GLY A C 1
ATOM 5521 O O . GLY A 1 727 ? -1.151 0.041 -8.722 1.00 97.12 727 GLY A O 1
ATOM 5522 N N . ILE A 1 728 ? 0.924 0.511 -9.455 1.00 98.56 728 ILE A N 1
ATOM 5523 C CA . ILE A 1 728 ? 1.639 0.148 -8.224 1.00 98.56 728 ILE A CA 1
ATOM 5524 C C . ILE A 1 728 ? 2.711 1.193 -7.904 1.00 98.56 728 ILE A C 1
ATOM 5526 O O . ILE A 1 728 ? 3.571 1.469 -8.740 1.00 98.56 728 ILE A O 1
ATOM 5530 N N . VAL A 1 729 ? 2.729 1.680 -6.663 1.00 98.31 729 VAL A N 1
ATOM 5531 C CA . VAL A 1 729 ? 3.761 2.582 -6.135 1.00 98.31 729 VAL A CA 1
ATOM 5532 C C . VAL A 1 729 ? 4.555 1.874 -5.038 1.00 98.31 729 VAL A C 1
ATOM 5534 O O . VAL A 1 729 ? 4.000 1.394 -4.049 1.00 98.31 729 VAL A O 1
ATOM 5537 N N . ILE A 1 730 ? 5.875 1.806 -5.207 1.00 98.19 730 ILE A N 1
ATOM 5538 C CA . ILE A 1 730 ? 6.823 1.259 -4.231 1.00 98.19 730 ILE A CA 1
ATOM 5539 C C . ILE A 1 730 ? 7.776 2.381 -3.825 1.00 98.19 730 ILE A C 1
ATOM 5541 O O . ILE A 1 730 ? 8.698 2.700 -4.577 1.00 98.19 730 ILE A O 1
ATOM 5545 N N . HIS A 1 731 ? 7.584 2.967 -2.642 1.00 93.94 731 HIS A N 1
ATOM 5546 C CA . HIS A 1 731 ? 8.379 4.118 -2.209 1.00 93.94 731 HIS A CA 1
ATOM 5547 C C . HIS A 1 731 ? 8.729 4.117 -0.713 1.00 93.94 731 HIS A C 1
ATOM 5549 O O . HIS A 1 731 ? 8.377 3.197 0.028 1.00 93.94 731 HIS A O 1
ATOM 5555 N N . MET A 1 732 ? 9.499 5.125 -0.282 1.00 89.38 732 MET A N 1
ATOM 5556 C CA . MET A 1 732 ? 9.894 5.356 1.119 1.00 89.38 732 MET A CA 1
ATOM 5557 C C . MET A 1 732 ? 10.549 4.133 1.784 1.00 89.38 732 MET A C 1
ATOM 5559 O O . MET A 1 732 ? 10.114 3.667 2.839 1.00 89.38 732 MET A O 1
ATOM 5563 N N . GLY A 1 733 ? 11.592 3.579 1.156 1.00 90.12 733 GLY A N 1
ATOM 5564 C CA . GLY A 1 733 ? 12.338 2.444 1.712 1.00 90.12 733 GLY A CA 1
ATOM 5565 C C . GLY A 1 733 ? 11.606 1.098 1.628 1.00 90.12 733 GLY A C 1
ATOM 5566 O O . GLY A 1 733 ? 11.839 0.203 2.442 1.00 90.12 733 GLY A O 1
ATOM 5567 N N . SER A 1 734 ? 10.711 0.933 0.651 1.00 95.25 734 SER A N 1
ATOM 5568 C CA . SER A 1 734 ? 9.981 -0.315 0.403 1.00 95.25 734 SER A CA 1
ATOM 5569 C C . SER A 1 734 ? 10.836 -1.286 -0.413 1.00 95.25 734 SER A C 1
ATOM 5571 O O . SER A 1 734 ? 10.796 -1.330 -1.644 1.00 95.25 734 SER A O 1
ATOM 5573 N N . HIS A 1 735 ? 11.662 -2.072 0.273 1.00 94.62 735 HIS A N 1
ATOM 5574 C CA . HIS A 1 735 ? 12.706 -2.877 -0.353 1.00 94.62 735 HIS A CA 1
ATOM 5575 C C . HIS A 1 735 ? 12.279 -4.303 -0.711 1.00 94.62 735 HIS A C 1
ATOM 5577 O O . HIS A 1 735 ? 11.456 -4.931 -0.047 1.00 94.62 735 HIS A O 1
ATOM 5583 N N . ASN A 1 736 ? 12.971 -4.892 -1.687 1.00 96.44 736 ASN A N 1
ATOM 5584 C CA . ASN A 1 736 ? 12.888 -6.322 -2.010 1.00 96.44 736 ASN A CA 1
ATOM 5585 C C . ASN A 1 736 ? 11.468 -6.826 -2.332 1.00 96.44 736 ASN A C 1
ATOM 5587 O O . ASN A 1 736 ? 11.167 -8.005 -2.126 1.00 96.44 736 ASN A O 1
ATOM 5591 N N . ASN A 1 737 ? 10.595 -5.956 -2.832 1.00 98.69 737 ASN A N 1
ATOM 5592 C CA . ASN A 1 737 ? 9.260 -6.318 -3.282 1.00 98.69 737 ASN A CA 1
ATOM 5593 C C . ASN A 1 737 ? 9.302 -6.914 -4.691 1.00 98.69 737 ASN A C 1
ATOM 5595 O O . ASN A 1 737 ? 10.222 -6.676 -5.483 1.00 98.69 737 ASN A O 1
ATOM 5599 N N . ARG A 1 738 ? 8.292 -7.720 -5.012 1.00 98.81 738 ARG A N 1
ATOM 5600 C CA . ARG A 1 738 ? 8.204 -8.427 -6.289 1.00 98.81 738 ARG A CA 1
ATOM 5601 C C . ARG A 1 738 ? 6.833 -8.262 -6.919 1.00 98.81 738 ARG A C 1
ATOM 5603 O O . ARG A 1 738 ? 5.863 -8.813 -6.411 1.00 98.81 738 ARG A O 1
ATOM 5610 N N . VAL A 1 739 ? 6.798 -7.600 -8.067 1.00 98.88 739 VAL A N 1
ATOM 5611 C CA . VAL A 1 739 ? 5.652 -7.525 -8.972 1.00 98.88 739 VAL A CA 1
ATOM 5612 C C . VAL A 1 739 ? 5.867 -8.545 -10.088 1.00 98.88 739 VAL A C 1
ATOM 5614 O O . VAL A 1 739 ? 6.870 -8.495 -10.802 1.00 98.88 739 VAL A O 1
ATOM 5617 N N . GLU A 1 740 ? 4.965 -9.515 -10.221 1.00 98.62 740 GLU A N 1
ATOM 5618 C CA . GLU A 1 740 ? 5.048 -10.539 -11.262 1.00 98.62 740 GLU A CA 1
ATOM 5619 C C . GLU A 1 740 ? 3.707 -10.789 -11.950 1.00 98.62 740 GLU A C 1
ATOM 5621 O O . GLU A 1 740 ? 2.725 -11.172 -11.311 1.00 98.62 740 GLU A O 1
ATOM 5626 N N . GLY A 1 741 ? 3.710 -10.694 -13.279 1.00 97.81 741 GLY A N 1
ATOM 5627 C CA . GLY A 1 741 ? 2.526 -10.934 -14.093 1.00 97.81 741 GLY A CA 1
ATOM 5628 C C . GLY A 1 741 ? 1.426 -9.898 -13.875 1.00 97.81 741 GLY A C 1
ATOM 5629 O O . GLY A 1 741 ? 1.575 -8.945 -13.115 1.00 97.81 741 GLY A O 1
ATOM 5630 N N . GLY A 1 742 ? 0.289 -10.128 -14.525 1.00 96.38 742 GLY A N 1
ATOM 5631 C CA . GLY A 1 742 ? -0.859 -9.226 -14.460 1.00 96.38 742 GLY A CA 1
ATOM 5632 C C . GLY A 1 742 ? -0.892 -8.214 -15.599 1.00 96.38 742 GLY A C 1
ATOM 5633 O O . GLY A 1 742 ? 0.045 -8.110 -16.399 1.00 96.38 742 GLY A O 1
ATOM 5634 N N . LEU A 1 743 ? -2.026 -7.530 -15.685 1.00 96.75 743 LEU A N 1
ATOM 5635 C CA . LEU A 1 743 ? -2.305 -6.489 -16.662 1.00 96.75 743 LEU A CA 1
ATOM 5636 C C . LEU A 1 743 ? -2.393 -5.147 -15.942 1.00 96.75 743 LEU A C 1
ATOM 5638 O O . LEU A 1 743 ? -3.163 -5.016 -15.001 1.00 96.75 743 LEU A O 1
ATOM 5642 N N . MET A 1 744 ? -1.641 -4.166 -16.408 1.00 96.44 744 MET A N 1
ATOM 5643 C CA . MET A 1 744 ? -1.701 -2.782 -15.969 1.00 96.44 744 MET A CA 1
ATOM 5644 C C . MET A 1 744 ? -2.068 -1.933 -17.180 1.00 96.44 744 MET A C 1
ATOM 5646 O O . MET A 1 744 ? -1.511 -2.144 -18.265 1.00 96.44 744 MET A O 1
ATOM 5650 N N . MET A 1 745 ? -3.095 -1.096 -17.053 1.00 93.69 745 MET A N 1
ATOM 5651 C CA . MET A 1 745 ? -3.509 -0.280 -18.186 1.00 93.69 745 MET A CA 1
ATOM 5652 C C . MET A 1 745 ? -4.174 1.038 -17.817 1.00 93.69 745 MET A C 1
ATOM 5654 O O . MET A 1 745 ? -5.040 1.067 -16.947 1.00 93.69 745 MET A O 1
ATOM 5658 N N . ARG A 1 746 ? -3.881 2.089 -18.591 1.00 91.88 746 ARG A N 1
ATOM 5659 C CA . ARG A 1 746 ? -4.547 3.399 -18.475 1.00 91.88 746 ARG A CA 1
ATOM 5660 C C . ARG A 1 746 ? -4.461 4.001 -17.073 1.00 91.88 746 ARG A C 1
ATOM 5662 O O . ARG A 1 746 ? -5.417 4.623 -16.619 1.00 91.88 746 ARG A O 1
ATOM 5669 N N . ASN A 1 747 ? -3.351 3.786 -16.381 1.00 93.88 747 ASN A N 1
ATOM 5670 C CA . ASN A 1 747 ? -3.105 4.425 -15.099 1.00 93.88 747 ASN A CA 1
ATOM 5671 C C . ASN A 1 747 ? -2.509 5.819 -15.355 1.00 93.88 747 ASN A C 1
ATOM 5673 O O . ASN A 1 747 ? -1.797 6.032 -16.343 1.00 93.88 747 ASN A O 1
ATOM 5677 N N . GLY A 1 748 ? -2.854 6.786 -14.506 1.00 91.88 748 GLY A N 1
ATOM 5678 C CA . GLY A 1 748 ? -2.581 8.204 -14.743 1.00 91.88 748 GLY A CA 1
ATOM 5679 C C . GLY A 1 748 ? -1.112 8.617 -14.649 1.00 91.88 748 GLY A C 1
ATOM 5680 O O . GLY A 1 748 ? -0.787 9.694 -15.145 1.00 91.88 748 GLY A O 1
ATOM 5681 N N . ASP A 1 749 ? -0.245 7.730 -14.147 1.00 93.62 749 ASP A N 1
ATOM 5682 C CA . ASP A 1 749 ? 1.219 7.820 -14.238 1.00 93.62 749 ASP A CA 1
ATOM 5683 C C . ASP A 1 749 ? 1.784 6.580 -14.963 1.00 93.62 749 ASP A C 1
ATOM 5685 O O . ASP A 1 749 ? 1.624 6.423 -16.170 1.00 93.62 749 ASP A O 1
ATOM 5689 N N . ALA A 1 750 ? 2.429 5.666 -14.232 1.00 97.06 750 ALA A N 1
ATOM 5690 C CA . ALA A 1 750 ? 3.074 4.462 -14.746 1.00 97.06 750 ALA A CA 1
ATOM 5691 C C . ALA A 1 750 ? 2.361 3.181 -14.291 1.00 97.06 750 ALA A C 1
ATOM 5693 O O . ALA A 1 750 ? 1.594 3.160 -13.330 1.00 97.06 750 ALA A O 1
ATOM 5694 N N . ALA A 1 751 ? 2.697 2.050 -14.903 1.00 97.94 751 ALA A N 1
ATOM 5695 C CA . ALA A 1 751 ? 2.236 0.753 -14.406 1.00 97.94 751 ALA A CA 1
ATOM 5696 C C . ALA A 1 751 ? 2.851 0.436 -13.032 1.00 97.94 751 ALA A C 1
ATOM 5698 O O . ALA A 1 751 ? 2.156 0.031 -12.097 1.00 97.94 751 ALA A O 1
ATOM 5699 N N . VAL A 1 752 ? 4.169 0.635 -12.911 1.00 98.75 752 VAL A N 1
ATOM 5700 C CA . VAL A 1 752 ? 4.913 0.479 -11.656 1.00 98.75 752 VAL A CA 1
ATOM 5701 C C . VAL A 1 752 ? 5.896 1.632 -11.475 1.00 98.75 752 VAL A C 1
ATOM 5703 O O . VAL A 1 752 ? 6.791 1.817 -12.302 1.00 98.75 752 VAL A O 1
ATOM 5706 N N . VAL A 1 753 ? 5.779 2.333 -10.350 1.00 98.62 753 VAL A N 1
ATOM 5707 C CA . VAL A 1 753 ? 6.729 3.348 -9.878 1.00 98.62 753 VAL A CA 1
ATOM 5708 C C . VAL A 1 753 ? 7.560 2.773 -8.733 1.00 98.62 753 VAL A C 1
ATOM 5710 O O . VAL A 1 753 ? 7.019 2.186 -7.793 1.00 98.62 753 VAL A O 1
ATOM 5713 N N . ILE A 1 754 ? 8.884 2.925 -8.806 1.00 98.31 754 ILE A N 1
ATOM 5714 C CA . ILE A 1 754 ? 9.820 2.518 -7.752 1.00 98.31 754 ILE A CA 1
ATOM 5715 C C . ILE A 1 754 ? 10.711 3.699 -7.383 1.00 98.31 754 ILE A C 1
ATOM 5717 O O . ILE A 1 754 ? 11.571 4.103 -8.167 1.00 98.31 754 ILE A O 1
ATOM 5721 N N . GLU A 1 755 ? 10.559 4.196 -6.161 1.00 95.50 755 GLU A N 1
ATOM 5722 C CA . GLU A 1 755 ? 11.264 5.382 -5.679 1.00 95.50 755 GLU A CA 1
ATOM 5723 C C . GLU A 1 755 ? 11.964 5.132 -4.348 1.00 95.50 755 GLU A C 1
ATOM 5725 O O . GLU A 1 755 ? 11.385 4.564 -3.423 1.00 95.50 755 GLU A O 1
ATOM 5730 N N . ASN A 1 756 ? 13.224 5.553 -4.225 1.00 92.00 756 ASN A N 1
ATOM 5731 C CA . ASN A 1 756 ? 13.993 5.451 -2.975 1.00 92.00 756 ASN A CA 1
ATOM 5732 C C . ASN A 1 756 ? 13.954 4.041 -2.349 1.00 92.00 756 ASN A C 1
ATOM 5734 O O . ASN A 1 756 ? 13.855 3.866 -1.131 1.00 92.00 756 ASN A O 1
ATOM 5738 N N . SER A 1 757 ? 13.940 3.015 -3.203 1.00 94.75 757 SER A N 1
ATOM 5739 C CA . SER A 1 757 ? 13.571 1.656 -2.820 1.00 94.75 757 SER A CA 1
ATOM 5740 C C . SER A 1 757 ? 14.383 0.615 -3.587 1.00 94.75 757 SER A C 1
ATOM 5742 O O . SER A 1 757 ? 14.196 0.384 -4.781 1.00 94.75 757 SER A O 1
ATOM 5744 N N . ASP A 1 758 ? 15.269 -0.063 -2.861 1.00 93.94 758 ASP A N 1
ATOM 5745 C CA . ASP A 1 758 ? 16.208 -1.038 -3.412 1.00 93.94 758 ASP A CA 1
ATOM 5746 C C . ASP A 1 758 ? 15.688 -2.482 -3.525 1.00 93.94 758 ASP A C 1
ATOM 5748 O O . ASP A 1 758 ? 14.877 -2.958 -2.730 1.00 93.94 758 ASP A O 1
ATOM 5752 N N . GLY A 1 759 ? 16.264 -3.236 -4.466 1.00 95.81 759 GLY A N 1
ATOM 5753 C CA . GLY A 1 759 ? 16.108 -4.692 -4.579 1.00 95.81 759 GLY A CA 1
ATOM 5754 C C . GLY A 1 759 ? 14.772 -5.145 -5.169 1.00 95.81 759 GLY A C 1
ATOM 5755 O O . GLY A 1 759 ? 14.450 -6.336 -5.126 1.00 95.81 759 GLY A O 1
ATOM 5756 N N . ASN A 1 760 ? 13.992 -4.210 -5.708 1.00 98.56 760 ASN A N 1
ATOM 5757 C CA . ASN A 1 760 ? 12.655 -4.462 -6.224 1.00 98.56 760 ASN A CA 1
ATOM 5758 C C . ASN A 1 760 ? 12.685 -5.118 -7.612 1.00 98.56 760 ASN A C 1
ATOM 5760 O O . ASN A 1 760 ? 13.586 -4.892 -8.424 1.00 98.56 760 ASN A O 1
ATOM 5764 N N . GLN A 1 761 ? 11.703 -5.977 -7.884 1.00 98.81 761 GLN A N 1
ATOM 5765 C CA . GLN A 1 761 ? 11.641 -6.772 -9.111 1.00 98.81 761 GLN A CA 1
ATOM 5766 C C . GLN A 1 761 ? 10.290 -6.611 -9.806 1.00 98.81 761 GLN A C 1
ATOM 5768 O O . GLN A 1 761 ? 9.261 -6.896 -9.200 1.00 98.81 761 GLN A O 1
ATOM 5773 N N . VAL A 1 762 ? 10.311 -6.261 -11.093 1.00 98.88 762 VAL A N 1
ATOM 5774 C CA . VAL A 1 762 ? 9.149 -6.221 -11.991 1.00 98.88 762 VAL A CA 1
ATOM 5775 C C . VAL A 1 762 ? 9.355 -7.251 -13.098 1.00 98.88 762 VAL A C 1
ATOM 5777 O O . VAL A 1 762 ? 10.325 -7.181 -13.856 1.00 98.88 762 VAL A O 1
ATOM 5780 N N . ILE A 1 763 ? 8.496 -8.270 -13.145 1.00 98.81 763 ILE A N 1
ATOM 5781 C CA . ILE A 1 763 ? 8.713 -9.463 -13.971 1.00 98.81 763 ILE A CA 1
ATOM 5782 C C . ILE A 1 763 ? 7.450 -9.823 -14.751 1.00 98.81 763 ILE A C 1
ATOM 5784 O O . ILE A 1 763 ? 6.438 -10.180 -14.156 1.00 98.81 763 ILE A O 1
ATOM 5788 N N . GLY A 1 764 ? 7.525 -9.863 -16.078 1.00 98.44 764 GLY A N 1
ATOM 5789 C CA . GLY A 1 764 ? 6.475 -10.478 -16.894 1.00 98.44 764 GLY A CA 1
ATOM 5790 C C . GLY A 1 764 ? 5.122 -9.773 -16.853 1.00 98.44 764 GLY A C 1
ATOM 5791 O O . GLY A 1 764 ? 4.106 -10.439 -17.050 1.00 98.44 764 GLY A O 1
ATOM 5792 N N . ILE A 1 765 ? 5.095 -8.470 -16.563 1.00 98.56 765 ILE A N 1
ATOM 5793 C CA . ILE A 1 765 ? 3.860 -7.676 -16.579 1.00 98.56 765 ILE A CA 1
ATOM 5794 C C . ILE A 1 765 ? 3.481 -7.304 -18.017 1.00 98.56 765 ILE A C 1
ATOM 5796 O O . ILE A 1 765 ? 4.340 -7.268 -18.901 1.00 98.56 765 ILE A O 1
ATOM 5800 N N . THR A 1 766 ? 2.201 -7.026 -18.251 1.00 98.44 766 THR A N 1
ATOM 5801 C CA . THR A 1 766 ? 1.734 -6.304 -19.446 1.00 98.44 766 THR A CA 1
ATOM 5802 C C . THR A 1 766 ? 1.287 -4.919 -19.004 1.00 98.44 766 THR A C 1
ATOM 5804 O O . THR A 1 766 ? 0.333 -4.843 -18.241 1.00 98.44 766 THR A O 1
ATOM 5807 N N . ALA A 1 767 ? 1.962 -3.867 -19.456 1.00 98.12 767 ALA A N 1
ATOM 5808 C CA . ALA A 1 767 ? 1.684 -2.476 -19.102 1.00 98.12 767 ALA A CA 1
ATOM 5809 C C . ALA A 1 767 ? 1.475 -1.663 -20.375 1.00 98.12 767 ALA A C 1
ATOM 5811 O O . ALA A 1 767 ? 2.439 -1.492 -21.119 1.00 98.12 767 ALA A O 1
ATOM 5812 N N . HIS A 1 768 ? 0.250 -1.215 -20.646 1.00 96.81 768 HIS A N 1
ATOM 5813 C CA . HIS A 1 768 ? -0.098 -0.503 -21.881 1.00 96.81 768 HIS A CA 1
ATOM 5814 C C . HIS A 1 768 ? -0.958 0.731 -21.595 1.00 96.81 768 HIS A C 1
ATOM 5816 O O . HIS A 1 768 ? -1.858 0.676 -20.760 1.00 96.81 768 HIS A O 1
ATOM 5822 N N . GLN A 1 769 ? -0.784 1.780 -22.399 1.00 94.00 769 GLN A N 1
ATOM 5823 C CA . GLN A 1 769 ? -1.516 3.044 -22.280 1.00 94.00 769 GLN A CA 1
ATOM 5824 C C . GLN A 1 769 ? -1.351 3.718 -20.916 1.00 94.00 769 GLN A C 1
ATOM 5826 O O . GLN A 1 769 ? -2.261 4.399 -20.461 1.00 94.00 769 GLN A O 1
ATOM 5831 N N . GLU A 1 770 ? -0.214 3.521 -20.260 1.00 96.31 770 GLU A N 1
ATOM 5832 C CA . GLU A 1 770 ? 0.150 4.337 -19.106 1.00 96.31 770 GLU A CA 1
ATOM 5833 C C . GLU A 1 770 ? 0.426 5.779 -19.568 1.00 96.31 770 GLU A C 1
ATOM 5835 O O . GLU A 1 770 ? 0.811 6.012 -20.721 1.00 96.31 770 GLU A O 1
ATOM 5840 N N . SER A 1 771 ? 0.187 6.751 -18.693 1.00 93.88 771 SER A N 1
ATOM 5841 C CA . SER A 1 771 ? 0.415 8.174 -18.978 1.00 93.88 771 SER A CA 1
ATOM 5842 C C . SER A 1 771 ? 1.904 8.536 -19.075 1.00 93.88 771 SER A C 1
ATOM 5844 O O . SER A 1 771 ? 2.256 9.424 -19.854 1.00 93.88 771 SER A O 1
ATOM 5846 N N . ASP A 1 772 ? 2.750 7.797 -18.344 1.00 94.00 772 ASP A N 1
ATOM 5847 C CA . ASP A 1 772 ? 4.218 7.848 -18.292 1.00 94.00 772 ASP A CA 1
ATOM 5848 C C . ASP A 1 772 ? 4.832 6.504 -18.765 1.00 94.00 772 ASP A C 1
ATOM 5850 O O . ASP A 1 772 ? 4.235 5.742 -19.530 1.00 94.00 772 ASP A O 1
ATOM 5854 N N . GLY A 1 773 ? 6.069 6.189 -18.370 1.00 94.44 773 GLY A N 1
ATOM 5855 C CA . GLY A 1 773 ? 6.710 4.918 -18.694 1.00 94.44 773 GLY A CA 1
ATOM 5856 C C . GLY A 1 773 ? 5.967 3.687 -18.147 1.00 94.44 773 GLY A C 1
ATOM 5857 O O . GLY A 1 773 ? 5.356 3.722 -17.085 1.00 94.44 773 GLY A O 1
ATOM 5858 N N . GLY A 1 774 ? 6.088 2.535 -18.815 1.00 97.81 774 GLY A N 1
ATOM 5859 C CA . GLY A 1 774 ? 5.556 1.269 -18.287 1.00 97.81 774 GLY A CA 1
ATOM 5860 C C . GLY A 1 774 ? 6.159 0.888 -16.922 1.00 97.81 774 GLY A C 1
ATOM 5861 O O . GLY A 1 774 ? 5.465 0.378 -16.046 1.00 97.81 774 GLY A O 1
ATOM 5862 N N . VAL A 1 775 ? 7.450 1.154 -16.707 1.00 98.75 775 VAL A N 1
ATOM 5863 C CA . VAL A 1 775 ? 8.091 1.067 -15.384 1.00 98.75 775 VAL A CA 1
ATOM 5864 C C . VAL A 1 775 ? 8.993 2.274 -15.173 1.00 98.75 775 VAL A C 1
ATOM 5866 O O . VAL A 1 775 ? 9.911 2.493 -15.964 1.00 98.75 775 VAL A O 1
ATOM 5869 N N . VAL A 1 776 ? 8.784 3.004 -14.081 1.00 98.62 776 VAL A N 1
ATOM 5870 C CA . VAL A 1 776 ? 9.556 4.203 -13.730 1.00 98.62 776 VAL A CA 1
ATOM 5871 C C . VAL A 1 776 ? 10.352 3.948 -12.453 1.00 98.62 776 VAL A C 1
ATOM 5873 O O . VAL A 1 776 ? 9.818 3.470 -11.452 1.00 98.62 776 VAL A O 1
ATOM 5876 N N . LEU A 1 777 ? 11.653 4.233 -12.490 1.00 98.25 777 LEU A N 1
ATOM 5877 C CA . LEU A 1 777 ? 12.576 4.037 -11.376 1.00 98.25 777 LEU A CA 1
ATOM 5878 C C . LEU A 1 777 ? 13.335 5.327 -11.051 1.00 98.25 777 LEU A C 1
ATOM 5880 O O . LEU A 1 777 ? 14.015 5.893 -11.912 1.00 98.25 777 LEU A O 1
ATOM 5884 N N . SER A 1 778 ? 13.323 5.736 -9.784 1.00 95.31 778 SER A N 1
ATOM 5885 C CA . SER A 1 778 ? 14.164 6.823 -9.280 1.00 95.31 778 SER A CA 1
ATOM 5886 C C . SER A 1 778 ? 14.840 6.429 -7.975 1.00 95.31 778 SER A C 1
ATOM 5888 O O . SER A 1 778 ? 14.184 6.006 -7.027 1.00 95.31 778 SER A O 1
ATOM 5890 N N . ASN A 1 779 ? 16.170 6.543 -7.914 1.00 92.31 779 ASN A N 1
ATOM 5891 C CA . ASN A 1 779 ? 16.933 6.173 -6.716 1.00 92.31 779 ASN A CA 1
ATOM 5892 C C . ASN A 1 779 ? 16.622 4.735 -6.226 1.00 92.31 779 ASN A C 1
ATOM 5894 O O . ASN A 1 779 ? 16.428 4.489 -5.037 1.00 92.31 779 ASN A O 1
ATOM 5898 N N . ALA A 1 780 ? 16.500 3.787 -7.164 1.00 94.62 780 ALA A N 1
ATOM 5899 C CA . ALA A 1 780 ? 15.979 2.441 -6.911 1.00 94.62 780 ALA A CA 1
ATOM 5900 C C . ALA A 1 780 ? 17.024 1.362 -7.225 1.00 94.62 780 ALA A C 1
ATOM 5902 O O . ALA A 1 780 ? 16.977 0.687 -8.261 1.00 94.62 780 ALA A O 1
ATOM 5903 N N . HIS A 1 781 ? 18.019 1.196 -6.359 1.00 92.75 781 HIS A N 1
ATOM 5904 C CA . HIS A 1 781 ? 19.197 0.397 -6.676 1.00 92.75 781 HIS A CA 1
ATOM 5905 C C . HIS A 1 781 ? 18.944 -1.116 -6.601 1.00 92.75 781 HIS A C 1
ATOM 5907 O O . HIS A 1 781 ? 18.053 -1.607 -5.917 1.00 92.75 781 HIS A O 1
ATOM 5913 N N . ASN A 1 782 ? 19.784 -1.905 -7.275 1.00 95.12 782 ASN A N 1
ATOM 5914 C CA . ASN A 1 782 ? 19.701 -3.373 -7.305 1.00 95.12 782 ASN A CA 1
ATOM 5915 C C . ASN A 1 782 ? 18.365 -3.912 -7.854 1.00 95.12 782 ASN A C 1
ATOM 5917 O O . ASN A 1 782 ? 17.995 -5.053 -7.568 1.00 95.12 782 ASN A O 1
ATOM 5921 N N . SER A 1 783 ? 17.659 -3.098 -8.638 1.00 97.75 783 SER A N 1
ATOM 5922 C CA . SER A 1 783 ? 16.346 -3.429 -9.183 1.00 97.75 783 SER A CA 1
ATOM 5923 C C . SER A 1 783 ? 16.434 -4.240 -10.478 1.00 97.75 783 SER A C 1
ATOM 5925 O O . SER A 1 783 ? 17.446 -4.236 -11.191 1.00 97.75 783 SER A O 1
ATOM 5927 N N . VAL A 1 784 ? 15.360 -4.965 -10.790 1.00 98.88 784 VAL A N 1
ATOM 5928 C CA . VAL A 1 784 ? 15.249 -5.797 -11.996 1.00 98.88 784 VAL A CA 1
ATOM 5929 C C . VAL A 1 784 ? 13.928 -5.522 -12.701 1.00 98.88 784 VAL A C 1
ATOM 5931 O O . VAL A 1 784 ? 12.876 -5.661 -12.089 1.00 98.88 784 VAL A O 1
ATOM 5934 N N . VAL A 1 785 ? 13.985 -5.243 -14.002 1.00 98.88 785 VAL A N 1
ATOM 5935 C CA . VAL A 1 785 ? 12.822 -5.186 -14.897 1.00 98.88 785 VAL A CA 1
ATOM 5936 C C . VAL A 1 785 ? 13.039 -6.189 -16.021 1.00 98.88 785 VAL A C 1
ATOM 5938 O O . VAL A 1 785 ? 13.981 -6.042 -16.807 1.00 98.88 785 VAL A O 1
ATOM 5941 N N . ARG A 1 786 ? 12.224 -7.246 -16.103 1.00 98.75 786 ARG A N 1
ATOM 5942 C CA . ARG A 1 786 ? 12.434 -8.272 -17.133 1.00 98.75 786 ARG A CA 1
ATOM 5943 C C . ARG A 1 786 ? 11.196 -8.992 -17.635 1.00 98.75 786 ARG A C 1
ATOM 5945 O O . ARG A 1 786 ? 10.232 -9.187 -16.905 1.00 98.75 786 ARG A O 1
ATOM 5952 N N . ASP A 1 787 ? 11.328 -9.515 -18.850 1.00 98.69 787 ASP A N 1
ATOM 5953 C CA . ASP A 1 787 ? 10.349 -10.367 -19.530 1.00 98.69 787 ASP A CA 1
ATOM 5954 C C . ASP A 1 787 ? 8.956 -9.714 -19.699 1.00 98.69 787 ASP A C 1
ATOM 5956 O O . ASP A 1 787 ? 7.974 -10.433 -19.879 1.00 98.69 787 ASP A O 1
ATOM 5960 N N . SER A 1 788 ? 8.864 -8.379 -19.637 1.00 98.75 788 SER A N 1
ATOM 5961 C CA . SER A 1 788 ? 7.603 -7.621 -19.660 1.00 98.75 788 SER A CA 1
ATOM 5962 C C . SER A 1 788 ? 7.233 -7.092 -21.052 1.00 98.75 788 SER A C 1
ATOM 5964 O O . SER A 1 788 ? 8.101 -6.808 -21.884 1.00 98.75 788 SER A O 1
ATOM 5966 N N . ASP A 1 789 ? 5.930 -6.925 -21.282 1.00 98.50 789 ASP A N 1
ATOM 5967 C CA . ASP A 1 789 ? 5.351 -6.243 -22.443 1.00 98.50 789 ASP A CA 1
ATOM 5968 C C . ASP A 1 789 ? 4.980 -4.807 -22.044 1.00 98.50 789 ASP A C 1
ATOM 5970 O O . ASP A 1 789 ? 4.064 -4.606 -21.254 1.00 98.50 789 ASP A O 1
ATOM 5974 N N . LEU A 1 790 ? 5.744 -3.827 -22.529 1.00 98.38 790 LEU A N 1
ATOM 5975 C CA . LEU A 1 790 ? 5.719 -2.415 -22.113 1.00 98.38 790 LEU A CA 1
ATOM 5976 C C . LEU A 1 790 ? 5.413 -1.489 -23.304 1.00 98.38 790 LEU A C 1
ATOM 5978 O O . LEU A 1 790 ? 5.910 -0.363 -23.377 1.00 98.38 790 LEU A O 1
ATOM 5982 N N . ARG A 1 791 ? 4.679 -2.006 -24.292 1.00 96.62 791 ARG A N 1
ATOM 5983 C CA . ARG A 1 791 ? 4.322 -1.288 -25.521 1.00 96.62 791 ARG A CA 1
ATOM 5984 C C . ARG A 1 791 ? 3.219 -0.261 -25.275 1.00 96.62 791 ARG A C 1
ATOM 5986 O O . ARG A 1 791 ? 2.508 -0.345 -24.282 1.00 96.62 791 ARG A O 1
ATOM 5993 N N . TYR A 1 792 ? 3.015 0.643 -26.233 1.00 95.38 792 TYR A N 1
ATOM 5994 C CA . TYR A 1 792 ? 1.865 1.561 -26.240 1.00 95.38 792 TYR A CA 1
ATOM 5995 C C . TYR A 1 792 ? 1.831 2.536 -25.054 1.00 95.38 792 TYR A C 1
ATOM 5997 O O . TYR A 1 792 ? 0.766 2.961 -24.621 1.00 95.38 792 TYR A O 1
ATOM 6005 N N . ASN A 1 793 ? 3.005 2.870 -24.528 1.00 96.69 793 ASN A N 1
ATOM 6006 C CA . ASN A 1 793 ? 3.215 3.879 -23.492 1.00 96.69 793 ASN A CA 1
ATOM 6007 C C . ASN A 1 793 ? 4.080 5.009 -24.077 1.00 96.69 793 ASN A C 1
ATOM 6009 O O . ASN A 1 793 ? 4.714 4.813 -25.121 1.00 96.69 793 ASN A O 1
ATOM 6013 N N . PRO A 1 794 ? 4.193 6.173 -23.425 1.00 96.19 794 PRO A N 1
ATOM 6014 C CA . PRO A 1 794 ? 5.256 7.129 -23.710 1.00 96.19 794 PRO A CA 1
ATOM 6015 C C . PRO A 1 794 ? 6.636 6.473 -23.781 1.00 96.19 794 PRO A C 1
ATOM 6017 O O . PRO A 1 794 ? 7.296 6.591 -24.812 1.00 96.19 794 PRO A O 1
ATOM 6020 N N . SER A 1 795 ? 7.007 5.693 -22.766 1.00 96.69 795 SER A N 1
ATOM 6021 C CA . SER A 1 795 ? 8.270 4.948 -22.704 1.00 96.69 795 SER A CA 1
ATOM 6022 C C . SER A 1 795 ? 8.044 3.541 -22.149 1.00 96.69 795 SER A C 1
ATOM 6024 O O . SER A 1 795 ? 7.059 3.271 -21.468 1.00 96.69 795 SER A O 1
ATOM 6026 N N . GLY A 1 796 ? 8.955 2.603 -22.403 1.00 97.88 796 GLY A N 1
ATOM 6027 C CA . GLY A 1 796 ? 8.883 1.274 -21.790 1.00 97.88 796 GLY A CA 1
ATOM 6028 C C . GLY A 1 796 ? 9.415 1.273 -20.360 1.00 97.88 796 GLY A C 1
ATOM 6029 O O . GLY A 1 796 ? 8.694 0.940 -19.424 1.00 97.88 796 GLY A O 1
ATOM 6030 N N . VAL A 1 797 ? 10.687 1.644 -20.196 1.00 98.62 797 VAL A N 1
ATOM 6031 C CA . VAL A 1 797 ? 11.325 1.807 -18.880 1.00 98.62 797 VAL A CA 1
ATOM 6032 C C . VAL A 1 797 ? 12.005 3.160 -18.808 1.00 98.62 797 VAL A C 1
ATOM 6034 O O . VAL A 1 797 ? 12.778 3.492 -19.707 1.00 98.62 797 VAL A O 1
ATOM 6037 N N . GLU A 1 798 ? 11.781 3.861 -17.705 1.00 98.19 798 GLU A N 1
ATOM 6038 C CA . GLU A 1 798 ? 12.456 5.104 -17.352 1.00 98.19 798 GLU A CA 1
ATOM 6039 C C . GLU A 1 798 ? 13.241 4.895 -16.059 1.00 98.19 798 GLU A C 1
ATOM 6041 O O . GLU A 1 798 ? 12.714 4.370 -15.078 1.00 98.19 798 GLU A O 1
ATOM 6046 N N . ALA A 1 799 ? 14.523 5.252 -16.046 1.00 97.19 799 ALA A N 1
ATOM 6047 C CA . ALA A 1 799 ? 15.366 5.065 -14.869 1.00 97.19 799 ALA A CA 1
ATOM 6048 C C . ALA A 1 799 ? 16.282 6.263 -14.623 1.00 97.19 799 ALA A C 1
ATOM 6050 O O . ALA A 1 799 ? 17.045 6.662 -15.499 1.00 97.19 799 ALA A O 1
ATOM 6051 N N . SER A 1 800 ? 16.279 6.779 -13.395 1.00 94.69 800 SER A N 1
ATOM 6052 C CA . SER A 1 800 ? 17.129 7.888 -12.956 1.00 94.69 800 SER A CA 1
ATOM 6053 C C . SER A 1 800 ? 17.830 7.572 -11.634 1.00 94.69 800 SER A C 1
ATOM 6055 O O . SER A 1 800 ? 17.289 6.875 -10.770 1.00 94.69 800 SER A O 1
ATOM 6057 N N . ASN A 1 801 ? 19.070 8.051 -11.489 1.00 90.69 801 ASN A N 1
ATOM 6058 C CA . ASN A 1 801 ? 19.910 7.876 -10.298 1.00 90.69 801 ASN A CA 1
ATOM 6059 C C . ASN A 1 801 ? 19.914 6.434 -9.748 1.00 90.69 801 ASN A C 1
ATOM 6061 O O . ASN A 1 801 ? 19.765 6.200 -8.552 1.00 90.69 801 ASN A O 1
ATOM 6065 N N . THR A 1 802 ? 20.001 5.441 -10.631 1.00 92.44 802 THR A N 1
ATOM 6066 C CA . THR A 1 802 ? 19.718 4.046 -10.277 1.00 92.44 802 THR A CA 1
ATOM 6067 C C . THR A 1 802 ? 20.919 3.151 -10.572 1.00 92.44 802 THR A C 1
ATOM 6069 O O . THR A 1 802 ? 21.432 3.094 -11.684 1.00 92.44 802 THR A O 1
ATOM 6072 N N . ASN A 1 803 ? 21.354 2.382 -9.573 1.00 91.25 803 ASN A N 1
ATOM 6073 C CA . ASN A 1 803 ? 22.570 1.576 -9.635 1.00 91.25 803 ASN A CA 1
ATOM 6074 C C . ASN A 1 803 ? 22.223 0.092 -9.683 1.00 91.25 803 ASN A C 1
ATOM 6076 O O . ASN A 1 803 ? 21.225 -0.341 -9.114 1.00 91.25 803 ASN A O 1
ATOM 6080 N N . ASN A 1 804 ? 23.085 -0.716 -10.298 1.00 93.94 804 ASN A N 1
ATOM 6081 C CA . ASN A 1 804 ? 22.941 -2.171 -10.395 1.00 93.94 804 ASN A CA 1
ATOM 6082 C C . ASN A 1 804 ? 21.612 -2.631 -11.031 1.00 93.94 804 ASN A C 1
ATOM 6084 O O . ASN A 1 804 ? 21.138 -3.726 -10.730 1.00 93.94 804 ASN A O 1
ATOM 6088 N N . LEU A 1 805 ? 21.030 -1.819 -11.918 1.00 97.75 805 LEU A N 1
ATOM 6089 C CA . LEU A 1 805 ? 19.780 -2.129 -12.612 1.00 97.75 805 LEU A CA 1
ATOM 6090 C C . LEU A 1 805 ? 19.985 -3.154 -13.731 1.00 97.75 805 LEU A C 1
ATOM 6092 O O . LEU A 1 805 ? 20.902 -3.040 -14.550 1.00 97.75 805 LEU A O 1
ATOM 6096 N N . LEU A 1 806 ? 19.100 -4.146 -13.785 1.00 98.75 806 LEU A N 1
ATOM 6097 C CA . LEU A 1 806 ? 18.978 -5.080 -14.901 1.00 98.75 806 LEU A CA 1
ATOM 6098 C C . LEU A 1 806 ? 17.665 -4.834 -15.652 1.00 98.75 806 LEU A C 1
ATOM 6100 O O . LEU A 1 806 ? 16.601 -5.053 -15.086 1.00 98.75 806 LEU A O 1
ATOM 6104 N N . ILE A 1 807 ? 17.761 -4.472 -16.931 1.00 98.88 807 ILE A N 1
ATOM 6105 C CA . ILE A 1 807 ? 16.643 -4.401 -17.879 1.00 98.88 807 ILE A CA 1
ATOM 6106 C C . ILE A 1 807 ? 16.843 -5.519 -18.906 1.00 98.88 807 ILE A C 1
ATOM 6108 O O . ILE A 1 807 ? 17.766 -5.439 -19.723 1.00 98.88 807 ILE A O 1
ATOM 6112 N N . GLU A 1 808 ? 16.040 -6.584 -18.863 1.00 98.88 808 GLU A N 1
ATOM 6113 C CA . GLU A 1 808 ? 16.273 -7.786 -19.681 1.00 98.88 808 GLU A CA 1
ATOM 6114 C C . GLU A 1 808 ? 15.020 -8.359 -20.360 1.00 98.88 808 GLU A C 1
ATOM 6116 O O . GLU A 1 808 ? 13.999 -8.564 -19.719 1.00 98.88 808 GLU A O 1
ATOM 6121 N N . ASN A 1 809 ? 15.119 -8.723 -21.643 1.00 98.75 809 ASN A N 1
ATOM 6122 C CA . ASN A 1 809 ? 14.050 -9.389 -22.410 1.00 98.75 809 ASN A CA 1
ATOM 6123 C C . ASN A 1 809 ? 12.692 -8.651 -22.422 1.00 98.75 809 ASN A C 1
ATOM 6125 O O . ASN A 1 809 ? 11.653 -9.292 -22.580 1.00 98.75 809 ASN A O 1
ATOM 6129 N N . ASN A 1 810 ? 12.671 -7.332 -22.252 1.00 98.81 810 ASN A N 1
ATOM 6130 C CA . ASN A 1 810 ? 11.438 -6.549 -22.319 1.00 98.81 810 ASN A CA 1
ATOM 6131 C C . ASN A 1 810 ? 11.127 -6.132 -23.760 1.00 98.81 810 ASN A C 1
ATOM 6133 O O . ASN A 1 810 ? 12.031 -5.974 -24.591 1.00 98.81 810 ASN A O 1
ATOM 6137 N N . ASN A 1 811 ? 9.845 -5.919 -24.041 1.00 98.62 811 ASN A N 1
ATOM 6138 C CA . ASN A 1 811 ? 9.361 -5.366 -25.298 1.00 98.62 811 ASN A CA 1
ATOM 6139 C C . ASN A 1 811 ? 8.782 -3.966 -25.069 1.00 98.62 811 ASN A C 1
ATOM 6141 O O . ASN A 1 811 ? 7.682 -3.842 -24.552 1.00 98.62 811 ASN A O 1
ATOM 6145 N N . ALA A 1 812 ? 9.511 -2.936 -25.482 1.00 98.25 812 ALA A N 1
ATOM 6146 C CA . ALA A 1 812 ? 9.101 -1.533 -25.443 1.00 98.25 812 ALA A CA 1
ATOM 6147 C C . ALA A 1 812 ? 8.943 -0.982 -26.868 1.00 98.25 812 ALA A C 1
ATOM 6149 O O . ALA A 1 812 ? 9.446 0.085 -27.207 1.00 98.25 812 ALA A O 1
ATOM 6150 N N . SER A 1 813 ? 8.353 -1.789 -27.752 1.00 96.56 813 SER A N 1
ATOM 6151 C CA . SER A 1 813 ? 8.014 -1.351 -29.108 1.00 96.56 813 SER A CA 1
ATOM 6152 C C . SER A 1 813 ? 6.768 -0.462 -29.099 1.00 96.56 813 SER A C 1
ATOM 6154 O O . SER A 1 813 ? 5.996 -0.502 -28.147 1.00 96.56 813 SER A O 1
ATOM 6156 N N . GLU A 1 814 ? 6.529 0.290 -30.169 1.00 95.25 814 GLU A N 1
ATOM 6157 C CA . GLU A 1 814 ? 5.318 1.113 -30.310 1.00 95.25 814 GLU A CA 1
ATOM 6158 C C . GLU A 1 814 ? 5.144 2.128 -29.158 1.00 95.25 814 GLU A C 1
ATOM 6160 O O . GLU A 1 814 ? 4.026 2.430 -28.750 1.00 95.25 814 GLU A O 1
ATOM 6165 N N . THR A 1 815 ? 6.242 2.624 -28.580 1.00 96.62 815 THR A N 1
ATOM 6166 C CA . THR A 1 815 ? 6.206 3.684 -27.561 1.00 96.62 815 THR A CA 1
ATOM 6167 C C . THR A 1 815 ? 6.269 5.065 -28.212 1.00 96.62 815 THR A C 1
ATOM 6169 O O . THR A 1 815 ? 6.901 5.231 -29.256 1.00 96.62 815 THR A O 1
ATOM 6172 N N . LEU A 1 816 ? 5.643 6.084 -27.618 1.00 95.56 816 LEU A N 1
ATOM 6173 C CA . LEU A 1 816 ? 5.595 7.431 -28.219 1.00 95.56 816 LEU A CA 1
ATOM 6174 C C . LEU A 1 816 ? 6.953 8.155 -28.182 1.00 95.56 816 LEU A C 1
ATOM 6176 O O . LEU A 1 816 ? 7.229 9.008 -29.026 1.00 95.56 816 LEU A O 1
ATOM 6180 N N . GLN A 1 817 ? 7.797 7.822 -27.209 1.00 95.81 817 GLN A N 1
ATOM 6181 C CA . GLN A 1 817 ? 9.126 8.383 -26.980 1.00 95.81 817 GLN A CA 1
ATOM 6182 C C . GLN A 1 817 ? 10.191 7.285 -27.097 1.00 95.81 817 GLN A C 1
ATOM 6184 O O . GLN A 1 817 ? 10.107 6.440 -27.994 1.00 95.81 817 GLN A O 1
ATOM 6189 N N . ALA A 1 818 ? 11.240 7.315 -26.270 1.00 96.94 818 ALA A N 1
ATOM 6190 C CA . ALA A 1 818 ? 12.242 6.263 -26.276 1.00 96.94 818 ALA A CA 1
ATOM 6191 C C . ALA A 1 818 ? 11.672 4.955 -25.705 1.00 96.94 818 ALA A C 1
ATOM 6193 O O . ALA A 1 818 ? 10.902 4.965 -24.752 1.00 96.94 818 ALA A O 1
ATOM 6194 N N . GLY A 1 819 ? 12.062 3.804 -26.260 1.00 97.88 819 GLY A N 1
ATOM 6195 C CA . GLY A 1 819 ? 11.624 2.516 -25.703 1.00 97.88 819 GLY A CA 1
ATOM 6196 C C . GLY A 1 819 ? 12.204 2.283 -24.305 1.00 97.88 819 GLY A C 1
ATOM 6197 O O . GLY A 1 819 ? 11.508 1.873 -23.380 1.00 97.88 819 GLY A O 1
ATOM 6198 N N . PHE A 1 820 ? 13.487 2.589 -24.132 1.00 98.44 820 PHE A N 1
ATOM 6199 C CA . PHE A 1 820 ? 14.169 2.547 -22.840 1.00 98.44 820 PHE A CA 1
ATOM 6200 C C . PHE A 1 820 ? 14.929 3.852 -22.636 1.00 98.44 820 PHE A C 1
ATOM 6202 O O . PHE A 1 820 ? 15.864 4.120 -23.392 1.00 98.44 820 PHE A O 1
ATOM 6209 N N . GLU A 1 821 ? 14.551 4.628 -21.626 1.00 97.50 821 GLU A N 1
ATOM 6210 C CA . GLU A 1 821 ? 15.196 5.880 -21.240 1.00 97.50 821 GLU A CA 1
ATOM 6211 C C . GLU A 1 821 ? 15.935 5.687 -19.916 1.00 97.50 821 GLU A C 1
ATOM 6213 O O . GLU A 1 821 ? 15.352 5.453 -18.859 1.00 97.50 821 GLU A O 1
ATOM 6218 N N . VAL A 1 822 ? 17.262 5.704 -19.979 1.00 96.81 822 VAL A N 1
ATOM 6219 C CA . VAL A 1 822 ? 18.116 5.350 -18.847 1.00 96.81 822 VAL A CA 1
ATOM 6220 C C . VAL A 1 822 ? 19.112 6.471 -18.598 1.00 96.81 822 VAL A C 1
ATOM 6222 O O . VAL A 1 822 ? 20.033 6.689 -19.384 1.00 96.81 822 VAL A O 1
ATOM 6225 N N . GLY A 1 823 ? 18.926 7.171 -17.485 1.00 91.94 823 GLY A N 1
ATOM 6226 C CA . GLY A 1 823 ? 19.787 8.247 -17.014 1.00 91.94 823 GLY A CA 1
ATOM 6227 C C . GLY A 1 823 ? 21.027 7.757 -16.261 1.00 91.94 823 GLY A C 1
ATOM 6228 O O . GLY A 1 823 ? 21.589 6.694 -16.535 1.00 91.94 823 GLY A O 1
ATOM 6229 N N . ASP A 1 824 ? 21.488 8.574 -15.311 1.00 86.88 824 ASP A N 1
ATOM 6230 C CA . ASP A 1 824 ? 22.712 8.319 -14.546 1.00 86.88 824 ASP A CA 1
ATOM 6231 C C . ASP A 1 824 ? 22.596 7.097 -13.621 1.00 86.88 824 ASP A C 1
ATOM 6233 O O . ASP A 1 824 ? 21.599 6.903 -12.918 1.00 86.88 824 ASP A O 1
ATOM 6237 N N . GLY A 1 825 ? 23.664 6.294 -13.583 1.00 88.06 825 GLY A N 1
ATOM 6238 C CA . GLY A 1 825 ? 23.790 5.164 -12.669 1.00 88.06 825 GLY A CA 1
ATOM 6239 C C . GLY A 1 825 ? 24.979 4.246 -12.962 1.00 88.06 825 GLY A C 1
ATOM 6240 O O . GLY A 1 825 ? 25.549 4.231 -14.056 1.00 88.06 825 GLY A O 1
ATOM 6241 N N . LEU A 1 826 ? 25.386 3.465 -11.961 1.00 88.56 826 LEU A N 1
ATOM 6242 C CA . LEU A 1 826 ? 26.489 2.508 -12.036 1.00 88.56 826 LEU A CA 1
ATOM 6243 C C . LEU A 1 826 ? 25.989 1.100 -12.355 1.00 88.56 826 LEU A C 1
ATOM 6245 O O . LEU A 1 826 ? 24.975 0.646 -11.833 1.00 88.56 826 LEU A O 1
ATOM 6249 N N . ASN A 1 827 ? 26.774 0.354 -13.139 1.00 90.50 827 ASN A N 1
ATOM 6250 C CA . ASN A 1 827 ? 26.568 -1.082 -13.376 1.00 90.50 827 ASN A CA 1
ATOM 6251 C C . ASN A 1 827 ? 25.165 -1.435 -13.923 1.00 90.50 827 ASN A C 1
ATOM 6253 O O . ASN A 1 827 ? 24.599 -2.483 -13.601 1.00 90.50 827 ASN A O 1
ATOM 6257 N N . ILE A 1 828 ? 24.614 -0.565 -14.771 1.00 96.44 828 ILE A N 1
ATOM 6258 C CA . ILE A 1 828 ? 23.348 -0.807 -15.466 1.00 96.44 828 ILE A CA 1
ATOM 6259 C C . ILE A 1 828 ? 23.569 -1.792 -16.622 1.00 96.44 828 ILE A C 1
ATOM 6261 O O . ILE A 1 828 ? 24.552 -1.700 -17.366 1.00 96.44 828 ILE A O 1
ATOM 6265 N N . ARG A 1 829 ? 22.656 -2.752 -16.790 1.00 98.25 829 ARG A N 1
ATOM 6266 C CA . ARG A 1 829 ? 22.697 -3.756 -17.862 1.00 98.25 829 ARG A CA 1
ATOM 6267 C C . ARG A 1 829 ? 21.377 -3.773 -18.627 1.00 98.25 829 ARG A C 1
ATOM 6269 O O . ARG A 1 829 ? 20.355 -4.129 -18.054 1.00 98.25 829 ARG A O 1
ATOM 6276 N N . ILE A 1 830 ? 21.432 -3.458 -19.919 1.00 98.62 830 ILE A N 1
ATOM 6277 C CA . ILE A 1 830 ? 20.298 -3.463 -20.851 1.00 98.62 830 ILE A CA 1
ATOM 6278 C C . ILE A 1 830 ? 20.521 -4.604 -21.846 1.00 98.62 830 ILE A C 1
ATOM 6280 O O . ILE A 1 830 ? 21.368 -4.498 -22.742 1.00 98.62 830 ILE A O 1
ATOM 6284 N N . LEU A 1 831 ? 19.833 -5.728 -21.634 1.00 98.81 831 LEU A N 1
ATOM 6285 C CA . LEU A 1 831 ? 20.128 -7.011 -22.271 1.00 98.81 831 LEU A CA 1
ATOM 6286 C C . LEU A 1 831 ? 18.935 -7.569 -23.057 1.00 98.81 831 LEU A C 1
ATOM 6288 O O . LEU A 1 831 ? 17.872 -7.800 -22.496 1.00 98.81 831 LEU A O 1
ATOM 6292 N N . ASN A 1 832 ? 19.139 -7.911 -24.329 1.00 98.69 832 ASN A N 1
ATOM 6293 C CA . ASN A 1 832 ? 18.176 -8.676 -25.138 1.00 98.69 832 ASN A CA 1
ATOM 6294 C C . ASN A 1 832 ? 16.762 -8.063 -25.226 1.00 98.69 832 ASN A C 1
ATOM 6296 O O . ASN A 1 832 ? 15.784 -8.788 -25.403 1.00 98.69 832 ASN A O 1
ATOM 6300 N N . ASN A 1 833 ? 16.639 -6.744 -25.095 1.00 98.88 833 ASN A N 1
ATOM 6301 C CA . ASN A 1 833 ? 15.357 -6.058 -25.197 1.00 98.88 833 ASN A CA 1
ATOM 6302 C C . ASN A 1 833 ? 14.994 -5.760 -26.657 1.00 98.88 833 ASN A C 1
ATOM 6304 O O . ASN A 1 833 ? 15.865 -5.705 -27.533 1.00 98.88 833 ASN A O 1
ATOM 6308 N N . THR A 1 834 ? 13.705 -5.549 -26.908 1.00 98.75 834 THR A N 1
ATOM 6309 C CA . THR A 1 834 ? 13.173 -5.119 -28.208 1.00 98.75 834 THR A CA 1
ATOM 6310 C C . THR A 1 834 ? 12.523 -3.747 -28.066 1.00 98.75 834 THR A C 1
ATOM 6312 O O . THR A 1 834 ? 11.665 -3.576 -27.207 1.00 98.75 834 THR A O 1
ATOM 6315 N N . ALA A 1 835 ? 12.925 -2.791 -28.901 1.00 98.25 835 ALA A N 1
ATOM 6316 C CA . ALA A 1 835 ? 12.314 -1.465 -29.000 1.00 98.25 835 ALA A CA 1
ATOM 6317 C C . ALA A 1 835 ? 12.241 -1.071 -30.477 1.00 98.25 835 ALA A C 1
ATOM 6319 O O . ALA A 1 835 ? 13.209 -0.552 -31.048 1.00 98.25 835 ALA A O 1
ATOM 6320 N N . ASN A 1 836 ? 11.122 -1.426 -31.102 1.00 96.81 836 ASN A N 1
ATOM 6321 C CA . ASN A 1 836 ? 10.845 -1.160 -32.508 1.00 96.81 836 ASN A CA 1
ATOM 6322 C C . ASN A 1 836 ? 9.711 -0.146 -32.648 1.00 96.81 836 ASN A C 1
ATOM 6324 O O . ASN A 1 836 ? 8.849 -0.080 -31.776 1.00 96.81 836 ASN A O 1
ATOM 6328 N N . SER A 1 837 ? 9.675 0.576 -33.764 1.00 95.44 837 SER A N 1
ATOM 6329 C CA . SER A 1 837 ? 8.615 1.542 -34.073 1.00 95.44 837 SER A CA 1
ATOM 6330 C C . SER A 1 837 ? 8.391 2.584 -32.967 1.00 95.44 837 SER A C 1
ATOM 6332 O O . SER A 1 837 ? 7.276 3.057 -32.771 1.00 95.44 837 SER A O 1
ATOM 6334 N N . THR A 1 838 ? 9.421 2.921 -32.191 1.00 97.56 838 THR A N 1
ATOM 6335 C CA . THR A 1 838 ? 9.299 3.944 -31.150 1.00 97.56 838 THR A CA 1
ATOM 6336 C C . THR A 1 838 ? 9.315 5.335 -31.783 1.00 97.56 838 THR A C 1
ATOM 6338 O O . THR A 1 838 ? 9.957 5.547 -32.814 1.00 97.56 838 THR A O 1
ATOM 6341 N N . GLY A 1 839 ? 8.629 6.315 -31.194 1.00 96.06 839 GLY A N 1
ATOM 6342 C CA . GLY A 1 839 ? 8.652 7.695 -31.695 1.00 96.06 839 GLY A CA 1
ATOM 6343 C C . GLY A 1 839 ? 9.992 8.405 -31.449 1.00 96.06 839 GLY A C 1
ATOM 6344 O O . GLY A 1 839 ? 10.360 9.323 -32.189 1.00 96.06 839 GLY A O 1
ATOM 6345 N N . GLY A 1 840 ? 10.748 7.960 -30.440 1.00 96.81 840 GLY A N 1
ATOM 6346 C CA . GLY A 1 840 ? 12.096 8.421 -30.106 1.00 96.81 840 GLY A CA 1
ATOM 6347 C C . GLY A 1 840 ? 13.201 7.469 -30.575 1.00 96.81 840 GLY A C 1
ATOM 6348 O O . GLY A 1 840 ? 13.115 6.853 -31.638 1.00 96.81 840 GLY A O 1
ATOM 6349 N N . SER A 1 841 ? 14.275 7.368 -29.786 1.00 97.94 841 SER A N 1
ATOM 6350 C CA . SER A 1 841 ? 15.287 6.322 -29.974 1.00 97.94 841 SER A CA 1
ATOM 6351 C C . SER A 1 841 ? 14.766 4.973 -29.470 1.00 97.94 841 SER A C 1
ATOM 6353 O O . SER A 1 841 ? 13.936 4.916 -28.568 1.00 97.94 841 SER A O 1
ATOM 6355 N N . GLY A 1 842 ? 15.264 3.854 -29.994 1.00 98.38 842 GLY A N 1
ATOM 6356 C CA . GLY A 1 842 ? 14.897 2.545 -29.429 1.00 98.38 842 GLY A CA 1
ATOM 6357 C C . GLY A 1 842 ? 15.383 2.408 -27.980 1.00 98.38 842 GLY A C 1
ATOM 6358 O O . GLY A 1 842 ? 14.627 2.068 -27.075 1.00 98.38 842 GLY A O 1
ATOM 6359 N N . ILE A 1 843 ? 16.660 2.724 -27.758 1.00 98.62 843 ILE A N 1
ATOM 6360 C CA . ILE A 1 843 ? 17.292 2.797 -26.434 1.00 98.62 843 ILE A CA 1
ATOM 6361 C C . ILE A 1 843 ? 18.034 4.130 -26.331 1.00 98.62 843 ILE A C 1
ATOM 6363 O O . ILE A 1 843 ? 18.873 4.412 -27.188 1.00 98.62 843 ILE A O 1
ATOM 6367 N N . SER A 1 844 ? 17.772 4.903 -25.278 1.00 97.69 844 SER A N 1
ATOM 6368 C CA . SER A 1 844 ? 18.535 6.088 -24.879 1.00 97.69 844 SER A CA 1
ATOM 6369 C C . SER A 1 844 ? 19.228 5.821 -23.541 1.00 97.69 844 SER A C 1
ATOM 6371 O O . SER A 1 844 ? 18.575 5.595 -22.527 1.00 97.69 844 SER A O 1
ATOM 6373 N N . PHE A 1 845 ? 20.562 5.800 -23.538 1.00 96.19 845 PHE A N 1
ATOM 6374 C CA . PHE A 1 845 ? 21.375 5.752 -22.322 1.00 96.19 845 PHE A CA 1
ATOM 6375 C C . PHE A 1 845 ? 22.097 7.092 -22.188 1.00 96.19 845 PHE A C 1
ATOM 6377 O O . PHE A 1 845 ? 23.080 7.347 -22.887 1.00 96.19 845 PHE A O 1
ATOM 6384 N N . GLU A 1 846 ? 21.602 7.954 -21.311 1.00 91.38 846 GLU A N 1
ATOM 6385 C CA . GLU A 1 846 ? 21.942 9.380 -21.285 1.00 91.38 846 GLU A CA 1
ATOM 6386 C C . GLU A 1 846 ? 22.982 9.749 -20.230 1.00 91.38 846 GLU A C 1
ATOM 6388 O O . GLU A 1 846 ? 23.636 10.788 -20.346 1.00 91.38 846 GLU A O 1
ATOM 6393 N N . GLY A 1 847 ? 23.151 8.900 -19.218 1.00 84.38 847 GLY A N 1
ATOM 6394 C CA . GLY A 1 847 ? 23.942 9.223 -18.042 1.00 84.38 847 GLY A CA 1
ATOM 6395 C C . GLY A 1 847 ? 25.267 8.482 -17.910 1.00 84.38 847 GLY A C 1
ATOM 6396 O O . GLY A 1 847 ? 25.471 7.413 -18.474 1.00 84.38 847 GLY A O 1
ATOM 6397 N N . ALA A 1 848 ? 26.177 9.039 -17.118 1.00 86.12 848 ALA A N 1
ATOM 6398 C CA . ALA A 1 848 ? 27.424 8.406 -16.711 1.00 86.12 848 ALA A CA 1
ATOM 6399 C C . ALA A 1 848 ? 27.983 9.069 -15.448 1.00 86.12 848 ALA A C 1
ATOM 6401 O O . ALA A 1 848 ? 27.936 10.285 -15.279 1.00 86.12 848 ALA A O 1
ATOM 6402 N N . ILE A 1 849 ? 28.601 8.270 -14.578 1.00 85.38 849 ILE A N 1
ATOM 6403 C CA . ILE A 1 849 ? 29.197 8.764 -13.332 1.00 85.38 849 ILE A CA 1
ATOM 6404 C C . ILE A 1 849 ? 30.718 8.845 -13.486 1.00 85.38 849 ILE A C 1
ATOM 6406 O O . ILE A 1 849 ? 31.357 7.896 -13.949 1.00 85.38 849 ILE A O 1
ATOM 6410 N N . PHE A 1 850 ? 31.307 9.968 -13.065 1.00 86.25 850 PHE A N 1
ATOM 6411 C CA . PHE A 1 850 ? 32.730 10.278 -13.236 1.00 86.25 850 PHE A CA 1
ATOM 6412 C C . PHE A 1 850 ? 33.435 10.579 -11.912 1.00 86.25 850 PHE A C 1
ATOM 6414 O O . PHE A 1 850 ? 32.855 11.160 -10.998 1.00 86.25 850 PHE A O 1
ATOM 6421 N N . ASP A 1 851 ? 34.720 10.232 -11.828 1.00 82.06 851 ASP A N 1
ATOM 6422 C CA . ASP A 1 851 ? 35.594 10.649 -10.735 1.00 82.06 851 ASP A CA 1
ATOM 6423 C C . ASP A 1 851 ? 36.005 12.129 -10.872 1.00 82.06 851 ASP A C 1
ATOM 6425 O O . ASP A 1 851 ? 35.781 12.783 -11.893 1.00 82.06 851 ASP A O 1
ATOM 6429 N N . ALA A 1 852 ? 36.679 12.671 -9.853 1.00 81.69 852 ALA A N 1
ATOM 6430 C CA . ALA A 1 852 ? 37.165 14.056 -9.860 1.00 81.69 852 ALA A CA 1
ATOM 6431 C C . ALA A 1 852 ? 38.182 14.371 -10.984 1.00 81.69 852 ALA A C 1
ATOM 6433 O O . ALA A 1 852 ? 38.515 15.536 -11.215 1.00 81.69 852 ALA A O 1
ATOM 6434 N N . LEU A 1 853 ? 38.709 13.350 -11.668 1.00 81.75 853 LEU A N 1
ATOM 6435 C CA . LEU A 1 853 ? 39.620 13.468 -12.805 1.00 81.75 853 LEU A CA 1
ATOM 6436 C C . LEU A 1 853 ? 38.890 13.328 -14.155 1.00 81.75 853 LEU A C 1
ATOM 6438 O O . LEU A 1 853 ? 39.544 13.433 -15.196 1.00 81.75 853 LEU A O 1
ATOM 6442 N N . GLY A 1 854 ? 37.567 13.128 -14.147 1.00 78.44 854 GLY A N 1
ATOM 6443 C CA . GLY A 1 854 ? 36.736 12.923 -15.332 1.00 78.44 854 GLY A CA 1
ATOM 6444 C C . GLY A 1 854 ? 36.824 11.512 -15.922 1.00 78.44 854 GLY A C 1
ATOM 6445 O O . GLY A 1 854 ? 36.458 11.325 -17.081 1.00 78.44 854 GLY A O 1
ATOM 6446 N N . ASN A 1 855 ? 37.338 10.523 -15.181 1.00 84.69 855 ASN A N 1
ATOM 6447 C CA . ASN A 1 855 ? 37.298 9.124 -15.610 1.00 84.69 855 ASN A CA 1
ATOM 6448 C C . ASN A 1 855 ? 35.964 8.490 -15.199 1.00 84.69 855 ASN A C 1
ATOM 6450 O O . ASN A 1 855 ? 35.508 8.738 -14.083 1.00 84.69 855 ASN A O 1
ATOM 6454 N N . PRO A 1 856 ? 35.359 7.637 -16.038 1.00 85.62 856 PRO A N 1
ATOM 6455 C CA . PRO A 1 856 ? 34.122 6.955 -15.676 1.00 85.62 856 PRO A CA 1
ATOM 6456 C C . PRO A 1 856 ? 34.338 6.000 -14.487 1.00 85.62 856 PRO A C 1
ATOM 6458 O O . PRO A 1 856 ? 35.293 5.219 -14.473 1.00 85.62 856 PRO A O 1
ATOM 6461 N N . LEU A 1 857 ? 33.438 6.046 -13.498 1.00 82.00 857 LEU A N 1
ATOM 6462 C CA . LEU A 1 857 ? 33.447 5.222 -12.273 1.00 82.00 857 LEU A CA 1
ATOM 6463 C C . LEU A 1 857 ? 32.748 3.861 -12.436 1.00 82.00 857 LEU A C 1
ATOM 6465 O O . LEU A 1 857 ? 32.590 3.101 -11.483 1.00 82.00 857 LEU A O 1
ATOM 6469 N N . GLY A 1 858 ? 32.386 3.520 -13.666 1.00 72.81 858 GLY A N 1
ATOM 6470 C CA . GLY A 1 858 ? 31.726 2.282 -14.048 1.00 72.81 858 GLY A CA 1
ATOM 6471 C C . GLY A 1 858 ? 30.994 2.506 -15.364 1.00 72.81 858 GLY A C 1
ATOM 6472 O O . GLY A 1 858 ? 30.439 3.575 -15.581 1.00 72.81 858 GLY A O 1
ATOM 6473 N N . GLY A 1 859 ? 31.025 1.520 -16.260 1.00 83.38 859 GLY A N 1
ATOM 6474 C CA . GLY A 1 859 ? 30.296 1.578 -17.525 1.00 83.38 859 GLY A CA 1
ATOM 6475 C C . GLY A 1 859 ? 29.085 0.650 -17.506 1.00 83.38 859 GLY A C 1
ATOM 6476 O O . GLY A 1 859 ? 29.178 -0.458 -16.974 1.00 83.38 859 GLY A O 1
ATOM 6477 N N . GLY A 1 860 ? 27.975 1.071 -18.113 1.00 93.50 860 GLY A N 1
ATOM 6478 C CA . GLY A 1 860 ? 26.855 0.191 -18.416 1.00 93.50 860 GLY A CA 1
ATOM 6479 C C . GLY A 1 860 ? 27.194 -0.841 -19.496 1.00 93.50 860 GLY A C 1
ATOM 6480 O O . GLY A 1 860 ? 28.171 -0.707 -20.242 1.00 93.50 860 GLY A O 1
ATOM 6481 N N . LEU A 1 861 ? 26.378 -1.889 -19.579 1.00 97.44 861 LEU A N 1
ATOM 6482 C CA . LEU A 1 861 ? 26.437 -2.903 -20.629 1.00 97.44 861 LEU A CA 1
ATOM 6483 C C . LEU A 1 861 ? 25.149 -2.868 -21.450 1.00 97.44 861 LEU A C 1
ATOM 6485 O O . LEU A 1 861 ? 24.083 -3.186 -20.931 1.00 97.44 861 LEU A O 1
ATOM 6489 N N . ILE A 1 862 ? 25.280 -2.570 -22.740 1.00 98.50 862 ILE A N 1
ATOM 6490 C CA . ILE A 1 862 ? 24.189 -2.599 -23.712 1.00 98.50 862 ILE A CA 1
ATOM 6491 C C . ILE A 1 862 ? 24.470 -3.750 -24.675 1.00 98.50 862 ILE A C 1
ATOM 6493 O O . ILE A 1 862 ? 25.378 -3.672 -25.515 1.00 98.50 862 ILE A O 1
ATOM 6497 N N . GLU A 1 863 ? 23.740 -4.855 -24.519 1.00 98.69 863 GLU A N 1
ATOM 6498 C CA . GLU A 1 863 ? 23.993 -6.083 -25.273 1.00 98.69 863 GLU A CA 1
ATOM 6499 C C . GLU A 1 863 ? 22.741 -6.764 -25.823 1.00 98.69 863 GLU A C 1
ATOM 6501 O O . GLU A 1 863 ? 21.771 -6.985 -25.110 1.00 98.69 863 GLU A O 1
ATOM 6506 N N . GLY A 1 864 ? 22.830 -7.236 -27.069 1.00 98.44 864 GLY A N 1
ATOM 6507 C CA . GLY A 1 864 ? 21.851 -8.174 -27.624 1.00 98.44 864 GLY A CA 1
ATOM 6508 C C . GLY A 1 864 ? 20.500 -7.544 -27.949 1.00 98.44 864 GLY A C 1
ATOM 6509 O O . GLY A 1 864 ? 19.567 -8.267 -28.286 1.00 98.44 864 GLY A O 1
ATOM 6510 N N . ASN A 1 865 ? 20.380 -6.220 -27.845 1.00 98.81 865 ASN A N 1
ATOM 6511 C CA . ASN A 1 865 ? 19.121 -5.525 -28.055 1.00 98.81 865 ASN A CA 1
ATOM 6512 C C . ASN A 1 865 ? 18.802 -5.397 -29.547 1.00 98.81 865 ASN A C 1
ATOM 6514 O O . ASN A 1 865 ? 19.703 -5.276 -30.387 1.00 98.81 865 ASN A O 1
ATOM 6518 N N . THR A 1 866 ? 17.508 -5.411 -29.853 1.00 98.38 866 THR A N 1
ATOM 6519 C CA . THR A 1 866 ? 16.968 -5.246 -31.202 1.00 98.38 866 THR A CA 1
ATOM 6520 C C . THR A 1 866 ? 16.190 -3.946 -31.288 1.00 98.38 866 THR A C 1
ATOM 6522 O O . THR A 1 866 ? 15.261 -3.731 -30.513 1.00 98.38 866 THR A O 1
ATOM 6525 N N . THR A 1 867 ? 16.571 -3.100 -32.240 1.00 98.25 867 THR A N 1
ATOM 6526 C CA . THR A 1 867 ? 15.894 -1.836 -32.518 1.00 98.25 867 THR A CA 1
ATOM 6527 C C . THR A 1 867 ? 15.635 -1.713 -34.012 1.00 98.25 867 THR A C 1
ATOM 6529 O O . THR A 1 867 ? 16.509 -2.002 -34.841 1.00 98.25 867 THR A O 1
ATOM 6532 N N . ASN A 1 868 ? 14.410 -1.366 -34.385 1.00 97.38 868 ASN A N 1
ATOM 6533 C CA . ASN A 1 868 ? 14.003 -1.331 -35.781 1.00 97.38 868 ASN A CA 1
ATOM 6534 C C . ASN A 1 868 ? 12.929 -0.278 -36.021 1.00 97.38 868 ASN A C 1
ATOM 6536 O O . ASN A 1 868 ? 11.934 -0.271 -35.312 1.00 97.38 868 ASN A O 1
ATOM 6540 N N . GLU A 1 869 ? 13.093 0.530 -37.067 1.00 96.88 869 GLU A N 1
ATOM 6541 C CA . GLU A 1 869 ? 12.073 1.496 -37.518 1.00 96.88 869 GLU A CA 1
ATOM 6542 C C . GLU A 1 869 ? 11.716 2.580 -36.482 1.00 96.88 869 GLU A C 1
ATOM 6544 O O . GLU A 1 869 ? 10.617 3.118 -36.504 1.00 96.88 869 GLU A O 1
ATOM 6549 N N . ASN A 1 870 ? 12.654 2.946 -35.604 1.00 98.25 870 ASN A N 1
ATOM 6550 C CA . ASN A 1 870 ? 12.435 4.012 -34.624 1.00 98.25 870 ASN A CA 1
ATOM 6551 C C . ASN A 1 870 ? 12.567 5.412 -35.240 1.00 98.25 870 ASN A C 1
ATOM 6553 O O . ASN A 1 870 ? 13.335 5.620 -36.188 1.00 98.25 870 ASN A O 1
ATOM 6557 N N . GLY A 1 871 ? 11.847 6.379 -34.669 1.00 97.12 871 GLY A N 1
ATOM 6558 C CA . GLY A 1 871 ? 11.748 7.769 -35.121 1.00 97.12 871 GLY A CA 1
ATOM 6559 C C . GLY A 1 871 ? 13.033 8.589 -34.961 1.00 97.12 871 GLY A C 1
ATOM 6560 O O . GLY A 1 871 ? 13.180 9.630 -35.607 1.00 97.12 871 GLY A O 1
ATOM 6561 N N . GLN A 1 872 ? 13.991 8.106 -34.166 1.00 97.25 872 GLN A N 1
ATOM 6562 C CA . GLN A 1 872 ? 15.344 8.659 -34.050 1.00 97.25 872 GLN A CA 1
ATOM 6563 C C . GLN A 1 872 ? 16.408 7.574 -34.284 1.00 97.25 872 GLN A C 1
ATOM 6565 O O . GLN A 1 872 ? 16.330 6.827 -35.263 1.00 97.25 872 GLN A O 1
ATOM 6570 N N . ASP A 1 873 ? 17.445 7.506 -33.449 1.00 98.00 873 ASP A N 1
ATOM 6571 C CA . ASP A 1 873 ? 18.474 6.480 -33.560 1.00 98.00 873 ASP A CA 1
ATOM 6572 C C . ASP A 1 873 ? 17.951 5.127 -33.059 1.00 98.00 873 ASP A C 1
ATOM 6574 O O . ASP A 1 873 ? 17.076 5.033 -32.200 1.00 98.00 873 ASP A O 1
ATOM 6578 N N . GLY A 1 874 ? 18.533 4.032 -33.540 1.00 98.31 874 GLY A N 1
ATOM 6579 C CA . GLY A 1 874 ? 18.259 2.724 -32.954 1.00 98.31 874 GLY A CA 1
ATOM 6580 C C . GLY A 1 874 ? 18.689 2.682 -31.487 1.00 98.31 874 GLY A C 1
ATOM 6581 O O . GLY A 1 874 ? 17.903 2.322 -30.618 1.00 98.31 874 GLY A O 1
ATOM 6582 N N . ILE A 1 875 ? 19.944 3.036 -31.212 1.00 98.62 875 ILE A N 1
ATOM 6583 C CA . ILE A 1 875 ? 20.528 3.059 -29.867 1.00 98.62 875 ILE A CA 1
ATOM 6584 C C . ILE A 1 875 ? 21.397 4.312 -29.730 1.00 98.62 875 ILE A C 1
ATOM 6586 O O . ILE A 1 875 ? 22.379 4.451 -30.462 1.00 98.62 875 ILE A O 1
ATOM 6590 N N . THR A 1 876 ? 21.097 5.164 -28.754 1.00 97.62 876 THR A N 1
ATOM 6591 C CA . THR A 1 876 ? 21.890 6.344 -28.386 1.00 97.62 876 THR A CA 1
ATOM 6592 C C . THR A 1 876 ? 22.533 6.115 -27.022 1.00 97.62 876 THR A C 1
ATOM 6594 O O . THR A 1 876 ? 21.872 5.686 -26.081 1.00 97.62 876 THR A O 1
ATOM 6597 N N . VAL A 1 877 ? 23.840 6.357 -26.910 1.00 96.19 877 VAL A N 1
ATOM 6598 C CA . VAL A 1 877 ? 24.608 6.153 -25.673 1.00 96.19 877 VAL A CA 1
ATOM 6599 C C . VAL A 1 877 ? 25.554 7.332 -25.457 1.00 96.19 877 VAL A C 1
ATOM 6601 O O . VAL A 1 877 ? 26.424 7.587 -26.296 1.00 96.19 877 VAL A O 1
ATOM 6604 N N . ALA A 1 878 ? 25.407 8.032 -24.333 1.00 92.62 878 ALA A N 1
ATOM 6605 C CA . ALA A 1 878 ? 26.304 9.097 -23.896 1.00 92.62 878 ALA A CA 1
ATOM 6606 C C . ALA A 1 878 ? 27.722 8.568 -23.613 1.00 92.62 878 ALA A C 1
ATOM 6608 O O . ALA A 1 878 ? 27.925 7.376 -23.379 1.00 92.62 878 ALA A O 1
ATOM 6609 N N . ASP A 1 879 ? 28.737 9.435 -23.675 1.00 89.81 879 ASP A N 1
ATOM 6610 C CA . ASP A 1 879 ? 30.106 9.049 -23.310 1.00 89.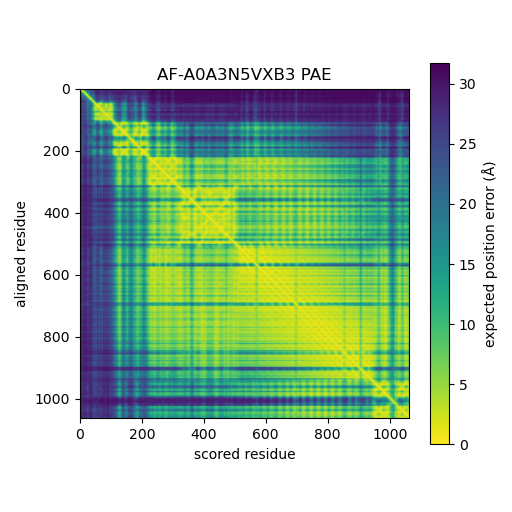81 879 ASP A CA 1
ATOM 6611 C C . ASP A 1 879 ? 30.173 8.745 -21.808 1.00 89.81 879 ASP A C 1
ATOM 6613 O O . ASP A 1 879 ? 29.919 9.623 -20.993 1.00 89.81 879 ASP A O 1
ATOM 6617 N N . GLY A 1 880 ? 30.558 7.520 -21.447 1.00 88.88 880 GLY A N 1
ATOM 6618 C CA . GLY A 1 880 ? 30.643 7.085 -20.049 1.00 88.88 880 GLY A CA 1
ATOM 6619 C C . GLY A 1 880 ? 31.466 5.819 -19.827 1.00 88.88 880 GLY A C 1
ATOM 6620 O O . GLY A 1 880 ? 31.323 5.140 -18.810 1.00 88.88 880 GLY A O 1
ATOM 6621 N N . GLY A 1 881 ? 32.308 5.437 -20.792 1.00 90.25 881 GLY A N 1
ATOM 6622 C CA . GLY A 1 881 ? 33.031 4.163 -20.756 1.00 90.25 881 GLY A CA 1
ATOM 6623 C C . GLY A 1 881 ? 32.115 2.933 -20.826 1.00 90.25 881 GLY A C 1
ATOM 6624 O O . GLY A 1 881 ? 32.483 1.856 -20.351 1.00 90.25 881 GLY A O 1
ATOM 6625 N N . HIS A 1 882 ? 30.916 3.075 -21.393 1.00 94.25 882 HIS A N 1
ATOM 6626 C CA . HIS A 1 882 ? 29.931 2.003 -21.520 1.00 94.25 882 HIS A CA 1
ATOM 6627 C C . HIS A 1 882 ? 30.362 0.969 -22.561 1.00 94.25 882 HIS A C 1
ATOM 6629 O O . HIS A 1 882 ? 31.044 1.298 -23.527 1.00 94.25 882 HIS A O 1
ATOM 6635 N N . THR A 1 883 ? 29.978 -0.296 -22.384 1.00 95.94 883 THR A N 1
ATOM 6636 C CA . THR A 1 883 ? 30.267 -1.365 -23.351 1.00 95.94 883 THR A CA 1
ATOM 6637 C C . THR A 1 883 ? 29.045 -1.666 -24.206 1.00 95.94 883 THR A C 1
ATOM 6639 O O . THR A 1 883 ? 28.016 -2.094 -23.687 1.00 95.94 883 THR A O 1
ATOM 6642 N N . ILE A 1 884 ? 29.194 -1.538 -25.525 1.00 98.06 884 ILE A N 1
ATOM 6643 C CA . ILE A 1 884 ? 28.128 -1.783 -26.502 1.00 98.06 884 ILE A CA 1
ATOM 6644 C C . ILE A 1 884 ? 28.533 -2.951 -27.403 1.00 98.06 884 ILE A C 1
ATOM 6646 O O . ILE A 1 884 ? 29.561 -2.888 -28.086 1.00 98.06 884 ILE A O 1
ATOM 6650 N N . ARG A 1 885 ? 27.755 -4.040 -27.412 1.00 98.12 885 ARG A N 1
ATOM 6651 C CA . ARG A 1 885 ? 28.078 -5.243 -28.204 1.00 98.12 885 ARG A CA 1
ATOM 6652 C C . ARG A 1 885 ? 26.871 -6.061 -28.622 1.00 98.12 885 ARG A C 1
ATOM 6654 O O . ARG A 1 885 ? 25.892 -6.141 -27.901 1.00 98.12 885 ARG A O 1
ATOM 6661 N N . ASN A 1 886 ? 26.996 -6.773 -29.738 1.00 98.00 886 ASN A N 1
ATOM 6662 C CA . ASN A 1 886 ? 25.979 -7.705 -30.241 1.00 98.00 886 ASN A CA 1
ATOM 6663 C C . ASN A 1 886 ? 24.570 -7.103 -30.419 1.00 98.00 886 ASN A C 1
ATOM 6665 O O . ASN A 1 886 ? 23.601 -7.855 -30.404 1.00 98.00 886 ASN A O 1
ATOM 6669 N N . ASN A 1 887 ? 24.432 -5.786 -30.578 1.00 98.56 887 ASN A N 1
ATOM 6670 C CA . ASN A 1 887 ? 23.128 -5.165 -30.819 1.00 98.56 887 ASN A CA 1
ATOM 6671 C C . ASN A 1 887 ? 22.800 -5.145 -32.317 1.00 98.56 887 ASN A C 1
ATOM 6673 O O . ASN A 1 887 ? 23.706 -5.082 -33.156 1.00 98.56 887 ASN A O 1
ATOM 6677 N N . THR A 1 888 ? 21.514 -5.166 -32.653 1.00 98.00 888 THR A N 1
ATOM 6678 C CA . THR A 1 888 ? 21.029 -5.051 -34.033 1.00 98.00 888 THR A CA 1
ATOM 6679 C C . THR A 1 888 ? 20.116 -3.845 -34.178 1.00 98.00 888 THR A C 1
ATOM 6681 O O . THR A 1 888 ? 19.100 -3.787 -33.494 1.00 98.00 888 THR A O 1
ATOM 6684 N N . ALA A 1 889 ? 20.461 -2.931 -35.086 1.00 97.88 889 ALA A N 1
ATOM 6685 C CA . ALA A 1 889 ? 19.730 -1.687 -35.306 1.00 97.88 889 ALA A CA 1
ATOM 6686 C C . ALA A 1 889 ? 19.423 -1.462 -36.795 1.00 97.88 889 ALA A C 1
ATOM 6688 O O . ALA A 1 889 ? 20.334 -1.240 -37.605 1.00 97.88 889 ALA A O 1
ATOM 6689 N N . TYR A 1 890 ? 18.150 -1.517 -37.175 1.00 97.44 890 TYR A N 1
ATOM 6690 C CA . TYR A 1 890 ? 17.737 -1.470 -38.576 1.00 97.44 890 TYR A CA 1
ATOM 6691 C C . TYR A 1 890 ? 16.719 -0.377 -38.881 1.00 97.44 890 TYR A C 1
ATOM 6693 O O . TYR A 1 890 ? 15.855 -0.089 -38.072 1.00 97.44 890 TYR A O 1
ATOM 6701 N N . ASN A 1 891 ? 16.784 0.192 -40.086 1.00 97.12 891 ASN A N 1
ATOM 6702 C CA . ASN A 1 891 ? 15.729 1.065 -40.623 1.00 97.12 891 ASN A CA 1
ATOM 6703 C C . ASN A 1 891 ? 15.313 2.254 -39.725 1.00 97.12 891 ASN A C 1
ATOM 6705 O O . ASN A 1 891 ? 14.227 2.791 -39.903 1.00 97.12 891 ASN A O 1
ATOM 6709 N N . ASN A 1 892 ? 16.152 2.675 -38.777 1.00 97.81 892 ASN A N 1
ATOM 6710 C CA . ASN A 1 892 ? 15.861 3.796 -37.887 1.00 97.81 892 ASN A CA 1
ATOM 6711 C C . ASN A 1 892 ? 16.062 5.133 -38.621 1.00 97.81 892 ASN A C 1
ATOM 6713 O O . ASN A 1 892 ? 16.877 5.230 -39.550 1.00 97.81 892 ASN A O 1
ATOM 6717 N N . PHE A 1 893 ? 15.337 6.169 -38.204 1.00 97.25 893 PHE A N 1
ATOM 6718 C CA . PHE A 1 893 ? 15.343 7.491 -38.841 1.00 97.25 893 PHE A CA 1
ATOM 6719 C C . PHE A 1 893 ? 16.609 8.320 -38.555 1.00 97.25 893 PHE A C 1
ATOM 6721 O O . PHE A 1 893 ? 16.802 9.364 -39.180 1.00 97.25 893 PHE A O 1
ATOM 6728 N N . GLY A 1 894 ? 17.496 7.834 -37.683 1.00 96.19 894 GLY A N 1
ATOM 6729 C CA . GLY A 1 894 ? 18.839 8.360 -37.439 1.00 96.19 894 GLY A CA 1
ATOM 6730 C C . GLY A 1 894 ? 19.955 7.347 -37.738 1.00 96.19 894 GLY A C 1
ATOM 6731 O O . GLY A 1 894 ? 19.967 6.666 -38.771 1.00 96.19 894 GLY A O 1
ATOM 6732 N N . PHE A 1 895 ? 20.934 7.258 -36.841 1.00 97.12 895 PHE A N 1
ATOM 6733 C CA . PHE A 1 895 ? 21.923 6.186 -36.801 1.00 97.12 895 PHE A CA 1
ATOM 6734 C C . PHE A 1 895 ? 21.281 4.873 -36.347 1.00 97.12 895 PHE A C 1
ATOM 6736 O O . PHE A 1 895 ? 20.314 4.843 -35.596 1.00 97.12 895 PHE A O 1
ATOM 6743 N N . GLY A 1 896 ? 21.866 3.744 -36.741 1.00 97.38 896 GLY A N 1
ATOM 6744 C CA . GLY A 1 896 ? 21.579 2.488 -36.056 1.00 97.38 896 GLY A CA 1
ATOM 6745 C C . GLY A 1 896 ? 22.092 2.535 -34.616 1.00 97.38 896 GLY A C 1
ATOM 6746 O O . GLY A 1 896 ? 21.353 2.225 -33.689 1.00 97.38 896 GLY A O 1
ATOM 6747 N N . ILE A 1 897 ? 23.350 2.950 -34.422 1.00 97.94 897 ILE A N 1
ATOM 6748 C CA . ILE A 1 897 ? 23.940 3.119 -33.084 1.00 97.94 897 ILE A CA 1
ATOM 6749 C C . ILE A 1 897 ? 24.791 4.394 -33.023 1.00 97.94 897 ILE A C 1
ATOM 6751 O O . ILE A 1 897 ? 25.816 4.489 -33.702 1.00 97.94 897 ILE A O 1
ATOM 6755 N N . GLN A 1 898 ? 24.419 5.337 -32.162 1.00 96.12 898 GLN A N 1
ATOM 6756 C CA . GLN A 1 898 ? 25.191 6.534 -31.836 1.00 96.12 898 GLN A CA 1
ATOM 6757 C C . GLN A 1 898 ? 25.778 6.409 -30.421 1.00 96.12 898 GLN A C 1
ATOM 6759 O O . GLN A 1 898 ? 25.106 6.683 -29.433 1.00 96.12 898 GLN A O 1
ATOM 6764 N N . ALA A 1 899 ? 27.045 6.004 -30.304 1.00 93.56 899 ALA A N 1
ATOM 6765 C CA . ALA A 1 899 ? 27.711 5.806 -29.014 1.00 93.56 899 ALA A CA 1
ATOM 6766 C C . ALA A 1 899 ? 28.799 6.865 -28.758 1.00 93.56 899 ALA A C 1
ATOM 6768 O O . ALA A 1 899 ? 29.986 6.591 -28.933 1.00 93.56 899 ALA A O 1
ATOM 6769 N N . GLY A 1 900 ? 28.404 8.058 -28.312 1.00 83.00 900 GLY A N 1
ATOM 6770 C CA . GLY A 1 900 ? 29.322 9.164 -28.014 1.00 83.00 900 GLY A CA 1
ATOM 6771 C C . GLY A 1 900 ? 29.792 9.956 -29.242 1.00 83.00 900 GLY A C 1
ATOM 6772 O O . GLY A 1 900 ? 29.169 9.925 -30.308 1.00 83.00 900 GLY A O 1
ATOM 6773 N N . GLU A 1 901 ? 30.885 10.712 -29.094 1.00 71.56 901 GLU A N 1
ATOM 6774 C CA . GLU A 1 901 ? 31.398 11.595 -30.152 1.00 71.56 901 GLU A CA 1
ATOM 6775 C C . GLU A 1 901 ? 32.220 10.869 -31.238 1.00 71.56 901 GLU A C 1
ATOM 6777 O O . GLU A 1 901 ? 32.873 9.842 -31.026 1.00 71.56 901 GLU A O 1
ATOM 6782 N N . VAL A 1 902 ? 32.270 11.466 -32.437 1.00 66.44 902 VAL A N 1
ATOM 6783 C CA . VAL A 1 902 ? 33.182 11.035 -33.508 1.00 66.44 902 VAL A CA 1
ATOM 6784 C C . VAL A 1 902 ? 34.629 11.310 -33.082 1.00 66.44 902 VAL A C 1
ATOM 6786 O O . VAL A 1 902 ? 35.051 12.462 -33.001 1.00 66.44 902 VAL A O 1
ATOM 6789 N N . LEU A 1 903 ? 35.417 10.252 -32.870 1.00 63.16 903 LEU A N 1
ATOM 6790 C CA . LEU A 1 903 ? 36.822 10.356 -32.457 1.00 63.16 903 LEU A CA 1
ATOM 6791 C C . LEU A 1 903 ? 37.653 11.218 -33.435 1.00 63.16 903 LEU A C 1
ATOM 6793 O O . LEU A 1 903 ? 37.948 10.787 -34.552 1.00 63.16 903 LEU A O 1
ATOM 6797 N N . ASP A 1 904 ? 38.094 12.408 -33.000 1.00 66.62 904 ASP A N 1
ATOM 6798 C CA . ASP A 1 904 ? 39.080 13.233 -33.716 1.00 66.62 904 ASP A CA 1
ATOM 6799 C C . ASP A 1 904 ? 40.502 12.687 -33.462 1.00 66.62 904 ASP A C 1
ATOM 6801 O O . ASP A 1 904 ? 41.025 12.816 -32.352 1.00 66.62 904 ASP A O 1
ATOM 6805 N N . PRO A 1 905 ? 41.199 12.139 -34.479 1.00 67.00 905 PRO A N 1
ATOM 6806 C CA . PRO A 1 905 ? 42.548 11.592 -34.314 1.00 67.00 905 PRO A CA 1
ATOM 6807 C C . PRO A 1 905 ? 43.606 12.637 -33.923 1.00 67.00 905 PRO A C 1
ATOM 6809 O O . PRO A 1 905 ? 44.752 12.278 -33.641 1.00 67.00 905 PRO A O 1
ATOM 6812 N N . SER A 1 906 ? 43.270 13.929 -33.996 1.00 73.81 906 SER A N 1
ATOM 6813 C CA . SER A 1 906 ? 44.137 15.042 -33.612 1.00 73.81 906 SER A CA 1
ATOM 6814 C C . SER A 1 906 ? 44.030 15.424 -32.130 1.00 73.81 906 SER A C 1
ATOM 6816 O O . SER A 1 906 ? 44.898 16.154 -31.641 1.00 73.81 906 SER A O 1
ATOM 6818 N N . GLN A 1 907 ? 43.033 14.893 -31.413 1.00 69.94 907 GLN A N 1
ATOM 6819 C CA . GLN A 1 907 ? 42.840 15.073 -29.974 1.00 69.94 907 GLN A CA 1
ATOM 6820 C C . GLN A 1 907 ? 43.400 13.878 -29.179 1.00 69.94 907 GLN A C 1
ATOM 6822 O O . GLN A 1 907 ? 43.512 12.767 -29.706 1.00 69.94 907 GLN A O 1
ATOM 6827 N N . PRO A 1 908 ? 43.812 14.081 -27.912 1.00 71.00 908 PRO A N 1
ATOM 6828 C CA . PRO A 1 908 ? 44.116 12.968 -27.016 1.00 71.00 908 PRO A CA 1
ATOM 6829 C C . PRO A 1 908 ? 42.879 12.063 -26.831 1.00 71.00 908 PRO A C 1
ATOM 6831 O O . PRO A 1 908 ? 41.760 12.560 -26.930 1.00 71.00 908 PRO A O 1
ATOM 6834 N N . PRO A 1 909 ? 43.060 10.753 -26.557 1.00 70.56 909 PRO A N 1
ATOM 6835 C CA . PRO A 1 909 ? 41.942 9.835 -26.345 1.00 70.56 909 PRO A CA 1
ATOM 6836 C C . PRO A 1 909 ? 41.038 10.352 -25.225 1.00 70.56 909 PRO A C 1
ATOM 6838 O O . PRO A 1 909 ? 41.547 10.636 -24.138 1.00 70.56 909 PRO A O 1
ATOM 6841 N N . ASN A 1 910 ? 39.735 10.468 -25.490 1.00 76.50 910 ASN A N 1
ATOM 6842 C CA . ASN A 1 910 ? 38.758 10.795 -24.458 1.00 76.50 910 ASN A CA 1
ATOM 6843 C C . ASN A 1 910 ? 38.706 9.622 -23.454 1.00 76.50 910 ASN A C 1
ATOM 6845 O O . ASN A 1 910 ? 38.355 8.514 -23.865 1.00 76.50 910 ASN A O 1
ATOM 6849 N N . PRO A 1 911 ? 39.084 9.809 -22.174 1.00 77.50 911 PRO A N 1
ATOM 6850 C CA . PRO A 1 911 ? 39.015 8.744 -21.172 1.00 77.50 911 PRO A CA 1
ATOM 6851 C C . PRO A 1 911 ? 37.576 8.294 -20.873 1.00 77.50 911 PRO A C 1
ATOM 6853 O O . PRO A 1 911 ? 37.397 7.191 -20.367 1.00 77.50 911 PRO A O 1
ATOM 6856 N N . ALA A 1 912 ? 36.575 9.110 -21.221 1.00 82.81 912 ALA A N 1
ATOM 6857 C CA . ALA A 1 912 ? 35.154 8.790 -21.120 1.00 82.81 912 ALA A CA 1
ATOM 6858 C C . ALA A 1 912 ? 34.590 8.059 -22.352 1.00 82.81 912 ALA A C 1
ATOM 6860 O O . ALA A 1 912 ? 33.428 7.667 -22.337 1.00 82.81 912 ALA A O 1
ATOM 6861 N N . ALA A 1 913 ? 35.383 7.861 -23.414 1.00 88.00 913 ALA A N 1
ATOM 6862 C CA . ALA A 1 913 ? 34.890 7.238 -24.640 1.00 88.00 913 ALA A CA 1
ATOM 6863 C C . ALA A 1 913 ? 34.331 5.834 -24.383 1.00 88.00 913 ALA A C 1
ATOM 6865 O O . ALA A 1 913 ? 34.930 5.021 -23.670 1.00 88.00 913 ALA A O 1
ATOM 6866 N N . ASN A 1 914 ? 33.212 5.537 -25.033 1.00 92.00 914 ASN A N 1
ATOM 6867 C CA . ASN A 1 914 ? 32.583 4.228 -24.962 1.00 92.00 914 ASN A CA 1
ATOM 6868 C C . ASN A 1 914 ? 33.435 3.110 -25.590 1.00 92.00 914 ASN A C 1
ATOM 6870 O O . ASN A 1 914 ? 34.307 3.322 -26.438 1.00 92.00 914 ASN A O 1
ATOM 6874 N N . ILE A 1 915 ? 33.176 1.884 -25.143 1.00 92.19 915 ILE A N 1
ATOM 6875 C CA . ILE A 1 915 ? 33.883 0.664 -25.517 1.00 92.19 915 ILE A CA 1
ATOM 6876 C C . ILE A 1 915 ? 33.041 -0.114 -26.528 1.00 92.19 915 ILE A C 1
ATOM 6878 O O . ILE A 1 915 ? 31.994 -0.680 -26.206 1.00 92.19 915 ILE A O 1
ATOM 6882 N N . ASP A 1 916 ? 33.557 -0.236 -27.747 1.00 93.50 916 ASP A N 1
ATOM 6883 C CA . ASP A 1 916 ? 33.036 -1.193 -28.719 1.00 93.50 916 ASP A CA 1
ATOM 6884 C C . ASP A 1 916 ? 33.411 -2.624 -28.307 1.00 93.50 916 ASP A C 1
ATOM 6886 O O . ASP A 1 916 ? 34.560 -3.059 -28.445 1.00 93.50 916 ASP A O 1
ATOM 6890 N N . GLY A 1 917 ? 32.437 -3.373 -27.789 1.00 95.38 917 GLY A N 1
ATOM 6891 C CA . GLY A 1 917 ? 32.612 -4.782 -27.443 1.00 95.38 917 GLY A CA 1
ATOM 6892 C C . GLY A 1 917 ? 32.463 -5.733 -28.641 1.00 95.38 917 GLY A C 1
ATOM 6893 O O . GLY A 1 917 ? 32.655 -6.941 -28.480 1.00 95.38 917 GLY A O 1
ATOM 6894 N N . GLY A 1 918 ? 32.167 -5.205 -29.835 1.00 95.94 918 GLY A N 1
ATOM 6895 C CA . GLY A 1 918 ? 32.069 -5.934 -31.095 1.00 95.94 918 GLY A CA 1
ATOM 6896 C C . GLY A 1 918 ? 30.725 -6.628 -31.338 1.00 95.94 918 GLY A C 1
ATOM 6897 O O . GLY A 1 918 ? 29.885 -6.770 -30.457 1.00 95.94 918 GLY A O 1
ATOM 6898 N N . GLY A 1 919 ? 30.514 -7.081 -32.578 1.00 96.06 919 GLY A N 1
ATOM 6899 C CA . GLY A 1 919 ? 29.326 -7.857 -32.966 1.00 96.06 919 GLY A CA 1
ATOM 6900 C C . GLY A 1 919 ? 28.060 -7.036 -33.220 1.00 96.06 919 GLY A C 1
ATOM 6901 O O . GLY A 1 919 ? 27.035 -7.621 -33.552 1.00 96.06 919 GLY A O 1
ATOM 6902 N N . ASN A 1 920 ? 28.130 -5.708 -33.111 1.00 97.69 920 ASN A N 1
ATOM 6903 C CA . ASN A 1 920 ? 27.027 -4.816 -33.458 1.00 97.69 920 ASN A CA 1
ATOM 6904 C C . ASN A 1 920 ? 26.737 -4.870 -34.968 1.00 97.69 920 ASN A C 1
ATOM 6906 O O . ASN A 1 920 ? 27.661 -4.986 -35.780 1.00 97.69 920 ASN A O 1
ATOM 6910 N N . VAL A 1 921 ? 25.468 -4.778 -35.357 1.00 97.69 921 VAL A N 1
ATOM 6911 C CA . VAL A 1 921 ? 25.025 -4.766 -36.757 1.00 97.69 921 VAL A CA 1
ATOM 6912 C C . VAL A 1 921 ? 24.061 -3.610 -36.962 1.00 97.69 921 VAL A C 1
ATOM 6914 O O . VAL A 1 921 ? 23.109 -3.460 -36.203 1.00 97.69 921 VAL A O 1
ATOM 6917 N N . ALA A 1 922 ? 24.291 -2.829 -38.016 1.00 97.25 922 ALA A N 1
ATOM 6918 C CA . ALA A 1 922 ? 23.379 -1.771 -38.415 1.00 97.25 922 ALA A CA 1
ATOM 6919 C C . ALA A 1 922 ? 23.257 -1.697 -39.939 1.00 97.25 922 ALA A C 1
ATOM 6921 O O . ALA A 1 922 ? 24.260 -1.794 -40.656 1.00 97.25 922 ALA A O 1
ATOM 6922 N N . ALA A 1 923 ? 22.029 -1.574 -40.441 1.00 96.56 923 ALA A N 1
ATOM 6923 C CA . ALA A 1 923 ? 21.751 -1.424 -41.867 1.00 96.56 923 ALA A CA 1
ATOM 6924 C C . ALA A 1 923 ? 20.392 -0.755 -42.116 1.00 96.56 923 ALA A C 1
ATOM 6926 O O . ALA A 1 923 ? 19.466 -0.906 -41.328 1.00 96.56 923 ALA A O 1
ATOM 6927 N N . GLY A 1 924 ? 20.246 -0.066 -43.248 1.00 94.69 924 GLY A N 1
ATOM 6928 C CA . GLY A 1 924 ? 18.967 0.532 -43.654 1.00 94.69 924 GLY A CA 1
ATOM 6929 C C . GLY A 1 924 ? 18.568 1.791 -42.879 1.00 94.69 924 GLY A C 1
ATOM 6930 O O . GLY A 1 924 ? 17.567 2.399 -43.229 1.00 94.69 924 GLY A O 1
ATOM 6931 N N . ASN A 1 925 ? 19.356 2.208 -41.884 1.00 97.06 925 ASN A N 1
ATOM 6932 C CA . ASN A 1 925 ? 19.119 3.435 -41.122 1.00 97.06 925 ASN A CA 1
ATOM 6933 C C . ASN A 1 925 ? 19.405 4.678 -41.983 1.00 97.06 925 ASN A C 1
ATOM 6935 O O . ASN A 1 925 ? 20.172 4.590 -42.952 1.00 97.06 925 ASN A O 1
ATOM 6939 N N . ALA A 1 926 ? 18.819 5.821 -41.627 1.00 96.69 926 ALA A N 1
ATOM 6940 C CA . ALA A 1 926 ? 18.899 7.053 -42.411 1.00 96.69 926 ALA A CA 1
ATOM 6941 C C . ALA A 1 926 ? 20.335 7.577 -42.573 1.00 96.69 926 ALA A C 1
ATOM 6943 O O . ALA A 1 926 ? 20.705 8.052 -43.653 1.00 96.69 926 ALA A O 1
ATOM 6944 N N . GLU A 1 927 ? 21.157 7.457 -41.528 1.00 95.00 927 GLU A N 1
ATOM 6945 C CA . GLU A 1 927 ? 22.524 7.973 -41.542 1.00 95.00 927 GLU A CA 1
ATOM 6946 C C . GLU A 1 927 ? 23.492 7.055 -42.313 1.00 95.00 927 GLU A C 1
ATOM 6948 O O . GLU A 1 927 ? 23.607 5.865 -41.999 1.00 95.00 927 GLU A O 1
ATOM 6953 N N . PRO A 1 928 ? 24.252 7.557 -43.309 1.00 91.25 928 PRO A N 1
ATOM 6954 C CA . PRO A 1 928 ? 25.091 6.725 -44.177 1.00 91.25 928 PRO A CA 1
ATOM 6955 C C . PRO A 1 928 ? 26.143 5.886 -43.443 1.00 91.25 928 PRO A C 1
ATOM 6957 O O . PRO A 1 928 ? 26.454 4.770 -43.865 1.00 91.25 928 PRO A O 1
ATOM 6960 N N . GLU A 1 929 ? 26.710 6.425 -42.367 1.00 90.75 929 GLU A N 1
ATOM 6961 C CA . GLU A 1 929 ? 27.736 5.785 -41.548 1.00 90.75 929 GLU A CA 1
ATOM 6962 C C . GLU A 1 929 ? 27.176 4.623 -40.716 1.00 90.75 929 GLU A C 1
ATOM 6964 O O . GLU A 1 929 ? 27.943 3.741 -40.329 1.00 90.75 929 GLU A O 1
ATOM 6969 N N . GLN A 1 930 ? 25.853 4.585 -40.506 1.00 94.38 930 GLN A N 1
ATOM 6970 C CA . GLN A 1 930 ? 25.081 3.617 -39.716 1.00 94.38 930 GLN A CA 1
ATOM 6971 C C . GLN A 1 930 ? 25.442 3.569 -38.225 1.00 94.38 930 GLN A C 1
ATOM 6973 O O . GLN A 1 930 ? 24.538 3.455 -37.405 1.00 94.38 930 GLN A O 1
ATOM 6978 N N . CYS A 1 931 ? 26.720 3.672 -37.859 1.00 95.00 931 CYS A N 1
ATOM 6979 C CA . CYS A 1 931 ? 27.175 3.716 -36.478 1.00 95.00 931 CYS A CA 1
ATOM 6980 C C . CYS A 1 931 ? 28.281 4.749 -36.251 1.00 95.00 931 CYS A C 1
ATOM 6982 O O . CYS A 1 931 ? 29.162 4.938 -37.095 1.00 95.00 931 CYS A O 1
ATOM 6984 N N . VAL A 1 932 ? 28.260 5.362 -35.069 1.00 93.38 932 VAL A N 1
ATOM 6985 C CA . VAL A 1 932 ? 29.281 6.285 -34.558 1.00 93.38 932 VAL A CA 1
ATOM 6986 C C . VAL A 1 932 ? 29.748 5.803 -33.185 1.00 93.38 932 VAL A C 1
ATOM 6988 O O . VAL A 1 932 ? 28.964 5.256 -32.415 1.00 93.38 932 VAL A O 1
ATOM 6991 N N . GLY A 1 933 ? 31.047 5.940 -32.903 1.00 89.81 933 GLY A N 1
ATOM 6992 C CA . GLY A 1 933 ? 31.670 5.502 -31.644 1.00 89.8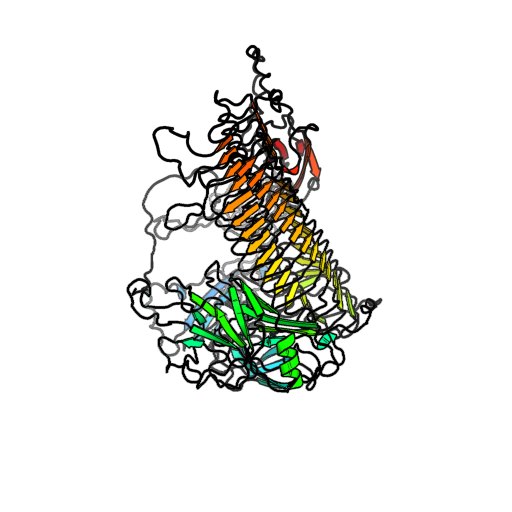1 933 GLY A CA 1
ATOM 6993 C C . GLY A 1 933 ? 31.902 3.990 -31.519 1.00 89.81 933 GLY A C 1
ATOM 6994 O O . GLY A 1 933 ? 32.801 3.562 -30.799 1.00 89.81 933 GLY A O 1
ATOM 6995 N N . VAL A 1 934 ? 31.183 3.178 -32.300 1.00 93.06 934 VAL A N 1
ATOM 6996 C CA . VAL A 1 934 ? 31.346 1.717 -32.393 1.00 93.06 934 VAL A CA 1
ATOM 6997 C C . VAL A 1 934 ? 31.455 1.241 -33.840 1.00 93.06 934 VAL A C 1
ATOM 6999 O O . VAL A 1 934 ? 31.066 1.938 -34.779 1.00 93.06 934 VAL A O 1
ATOM 7002 N N . ILE A 1 935 ? 31.978 0.030 -34.039 1.00 92.88 935 ILE A N 1
ATOM 7003 C CA . ILE A 1 935 ? 32.041 -0.613 -35.349 1.00 92.88 935 ILE A CA 1
ATOM 7004 C C . ILE A 1 935 ? 30.826 -1.517 -35.524 1.00 92.88 935 ILE A C 1
ATOM 7006 O O . ILE A 1 935 ? 30.654 -2.512 -34.817 1.00 92.88 935 ILE A O 1
ATOM 7010 N N . CYS A 1 936 ? 30.039 -1.224 -36.554 1.00 94.19 936 CYS A N 1
ATOM 7011 C CA . CYS A 1 936 ? 28.936 -2.076 -36.967 1.00 94.19 936 CYS A CA 1
ATOM 7012 C C . CYS A 1 936 ? 29.292 -2.907 -38.198 1.00 94.19 936 CYS A C 1
ATOM 7014 O O . CYS A 1 936 ? 29.874 -2.429 -39.178 1.00 94.19 936 CYS A O 1
ATOM 7016 N N . GLY A 1 937 ? 28.928 -4.185 -38.147 1.00 91.81 937 GLY A N 1
ATOM 7017 C CA . GLY A 1 937 ? 28.844 -5.027 -39.325 1.00 91.81 937 GLY A CA 1
ATOM 7018 C C . GLY A 1 937 ? 27.766 -4.504 -40.270 1.00 91.81 937 GLY A C 1
ATOM 7019 O O . GLY A 1 937 ? 26.743 -3.976 -39.840 1.00 91.81 937 GLY A O 1
ATOM 7020 N N . THR A 1 938 ? 27.992 -4.685 -41.568 1.00 76.31 938 THR A N 1
ATOM 7021 C CA . THR A 1 938 ? 26.967 -4.426 -42.582 1.00 76.31 938 THR A CA 1
ATOM 7022 C C . THR A 1 938 ? 26.078 -5.663 -42.692 1.00 76.31 938 THR A C 1
ATOM 7024 O O . THR A 1 938 ? 26.549 -6.744 -43.052 1.00 76.31 938 THR A O 1
ATOM 7027 N N . GLY A 1 939 ? 24.812 -5.518 -42.306 1.00 75.19 939 GLY A N 1
ATOM 7028 C CA . GLY A 1 939 ? 23.769 -6.534 -42.463 1.00 75.19 939 GLY A CA 1
ATOM 7029 C C . GLY A 1 939 ? 22.882 -6.264 -43.679 1.00 75.19 939 GLY A C 1
ATOM 7030 O O . GLY A 1 939 ? 22.983 -5.214 -44.313 1.00 75.19 939 GLY A O 1
ATOM 7031 N N . GLU A 1 940 ? 22.006 -7.213 -44.007 1.00 87.06 940 GLU A N 1
ATOM 7032 C CA . GLU A 1 940 ? 20.838 -6.932 -44.848 1.00 87.06 940 GLU A CA 1
ATOM 7033 C C . GLU A 1 940 ? 19.716 -6.508 -43.902 1.00 87.06 940 GLU A C 1
ATOM 7035 O O . GLU A 1 940 ? 19.323 -7.293 -43.038 1.00 87.06 940 GLU A O 1
ATOM 7040 N N . ALA A 1 941 ? 19.275 -5.253 -44.016 1.00 88.50 941 ALA A N 1
ATOM 7041 C CA . ALA A 1 941 ? 18.168 -4.762 -43.209 1.00 88.50 941 ALA A CA 1
ATOM 7042 C C . ALA A 1 941 ? 16.903 -5.577 -43.527 1.00 88.50 941 ALA A C 1
ATOM 7044 O O . ALA A 1 941 ? 16.677 -5.900 -44.703 1.00 88.50 941 ALA A O 1
ATOM 7045 N N . PRO A 1 942 ? 16.085 -5.924 -42.518 1.00 91.31 942 PRO A N 1
ATOM 7046 C CA . PRO A 1 942 ? 14.769 -6.479 -42.772 1.00 91.31 942 PRO A CA 1
ATOM 7047 C C . PRO A 1 942 ? 13.952 -5.498 -43.631 1.00 91.31 942 PRO A C 1
ATOM 7049 O O . PRO A 1 942 ? 14.196 -4.288 -43.585 1.00 91.31 942 PRO A O 1
ATOM 7052 N N . PRO A 1 943 ? 13.002 -5.992 -44.445 1.00 90.44 943 PRO A N 1
ATOM 7053 C CA . PRO A 1 943 ? 12.038 -5.119 -45.098 1.00 90.44 943 PRO A CA 1
ATOM 7054 C C . PRO A 1 943 ? 11.323 -4.268 -44.050 1.00 90.44 943 PRO A C 1
ATOM 7056 O O . PRO A 1 943 ? 10.922 -4.813 -43.024 1.00 90.44 943 PRO A O 1
ATOM 7059 N N . VAL A 1 944 ? 11.163 -2.976 -44.342 1.00 89.31 944 VAL A N 1
ATOM 7060 C CA . VAL A 1 944 ? 10.340 -2.066 -43.537 1.00 89.31 944 VAL A CA 1
ATOM 7061 C C . VAL A 1 944 ? 8.943 -2.664 -43.406 1.00 89.31 944 VAL A C 1
ATOM 7063 O O . VAL A 1 944 ? 8.406 -3.201 -44.389 1.00 89.31 944 VAL A O 1
ATOM 7066 N N . SER A 1 945 ? 8.399 -2.617 -42.196 1.00 86.38 945 SER A N 1
ATOM 7067 C CA . SER A 1 945 ? 7.049 -3.074 -41.918 1.00 86.38 945 SER A CA 1
ATOM 7068 C C . SER A 1 945 ? 6.044 -2.321 -42.799 1.00 86.38 945 SER A C 1
ATOM 7070 O O . SER A 1 945 ? 6.231 -1.162 -43.176 1.00 86.38 945 SER A O 1
ATOM 7072 N N . MET A 1 946 ? 5.007 -3.029 -43.251 1.00 82.69 946 MET A N 1
ATOM 7073 C CA . MET A 1 946 ? 3.906 -2.348 -43.930 1.00 82.69 946 MET A CA 1
ATOM 7074 C C . MET A 1 946 ? 3.101 -1.632 -42.846 1.00 82.69 946 MET A C 1
ATOM 7076 O O . MET A 1 946 ? 2.821 -2.289 -41.843 1.00 82.69 946 MET A O 1
ATOM 7080 N N . PRO A 1 947 ? 2.715 -0.359 -43.047 1.00 80.06 947 PRO A N 1
ATOM 7081 C CA . PRO A 1 947 ? 1.842 0.331 -42.110 1.00 80.06 947 PRO A CA 1
ATOM 7082 C C . PRO A 1 947 ? 0.593 -0.500 -41.847 1.00 80.06 947 PRO A C 1
ATOM 7084 O O . PRO A 1 947 ? 0.046 -1.092 -42.791 1.00 80.06 947 PRO A O 1
ATOM 7087 N N . ASP A 1 948 ? 0.165 -0.542 -40.590 1.00 84.75 948 ASP A N 1
ATOM 7088 C CA . ASP A 1 948 ? -1.135 -1.101 -40.273 1.00 84.75 948 ASP A CA 1
ATOM 7089 C C . ASP A 1 948 ? -2.214 -0.188 -40.852 1.00 84.75 948 ASP A C 1
ATOM 7091 O O . ASP A 1 948 ? -2.235 1.017 -40.618 1.00 84.75 948 ASP A O 1
ATOM 7095 N N . VAL A 1 949 ? -3.056 -0.774 -41.689 1.00 85.81 949 VAL A N 1
ATOM 7096 C CA . VAL A 1 949 ? -4.157 -0.098 -42.378 1.00 85.81 949 VAL A CA 1
ATOM 7097 C C . VAL A 1 949 ? -5.458 -0.865 -42.173 1.00 85.81 949 VAL A C 1
ATOM 7099 O O . VAL A 1 949 ? -6.389 -0.718 -42.967 1.00 85.81 949 VAL A O 1
ATOM 7102 N N . THR A 1 950 ? -5.505 -1.775 -41.200 1.00 87.75 950 THR A N 1
ATOM 7103 C CA . THR A 1 950 ? -6.701 -2.558 -40.909 1.00 87.75 950 THR A CA 1
ATOM 7104 C C . THR A 1 950 ? -7.447 -1.876 -39.774 1.00 87.75 950 THR A C 1
ATOM 7106 O O . THR A 1 950 ? -6.933 -1.826 -38.673 1.00 87.75 950 THR A O 1
ATOM 7109 N N . PRO A 1 951 ? -8.657 -1.342 -40.008 1.00 89.62 951 PRO A N 1
ATOM 7110 C CA . PRO A 1 951 ? -9.437 -0.777 -38.920 1.00 89.62 951 PRO A CA 1
ATOM 7111 C C . PRO A 1 951 ? -9.855 -1.836 -37.891 1.00 89.62 951 PRO A C 1
ATOM 7113 O O . PRO A 1 951 ? -10.230 -2.943 -38.303 1.00 89.62 951 PRO A O 1
ATOM 7116 N N . PRO A 1 952 ? -9.910 -1.485 -36.594 1.00 94.12 952 PRO A N 1
ATOM 7117 C CA . PRO A 1 952 ? -10.446 -2.368 -35.568 1.00 94.12 952 PRO A CA 1
ATOM 7118 C C . PRO A 1 952 ? -11.968 -2.545 -35.713 1.00 94.12 952 PRO A C 1
ATOM 7120 O O . PRO A 1 952 ? -12.664 -1.729 -36.318 1.00 94.12 952 PRO A O 1
ATOM 7123 N N . GLU A 1 953 ? -12.502 -3.610 -35.111 1.00 95.06 953 GLU A N 1
ATOM 7124 C CA . GLU A 1 953 ? -13.941 -3.881 -35.012 1.00 95.06 953 GLU A CA 1
ATOM 7125 C C . GLU A 1 953 ? -14.414 -3.781 -33.553 1.00 95.06 953 GLU A C 1
ATOM 7127 O O . GLU A 1 953 ? -13.933 -4.508 -32.680 1.00 95.06 953 GLU A O 1
ATOM 7132 N N . THR A 1 954 ? -15.401 -2.923 -33.291 1.00 96.19 954 THR A N 1
ATOM 7133 C CA . THR A 1 954 ? -15.963 -2.652 -31.959 1.00 96.19 954 THR A CA 1
ATOM 7134 C C . THR A 1 954 ? -17.230 -3.463 -31.720 1.00 96.19 954 THR A C 1
ATOM 7136 O O . THR A 1 954 ? -18.067 -3.649 -32.601 1.00 96.19 954 THR A O 1
ATOM 7139 N N . THR A 1 955 ? -17.420 -3.950 -30.495 1.00 96.94 955 THR A N 1
ATOM 7140 C CA . THR A 1 955 ? -18.616 -4.702 -30.101 1.00 96.94 955 THR A CA 1
ATOM 7141 C C . THR A 1 955 ? -19.109 -4.272 -28.724 1.00 96.94 955 THR A C 1
ATOM 7143 O O . THR A 1 955 ? -18.356 -4.297 -27.753 1.00 96.94 955 THR A O 1
ATOM 7146 N N . ILE A 1 956 ? -20.404 -3.962 -28.609 1.00 96.75 956 ILE A N 1
ATOM 7147 C CA . ILE A 1 956 ? -21.077 -3.768 -27.316 1.00 96.75 956 ILE A CA 1
ATOM 7148 C C . ILE A 1 956 ? -21.357 -5.139 -26.687 1.00 96.75 956 ILE A C 1
ATOM 7150 O O . ILE A 1 956 ? -21.996 -6.001 -27.296 1.00 96.75 956 ILE A O 1
ATOM 7154 N N . LEU A 1 957 ? -20.880 -5.338 -25.460 1.00 96.19 957 LEU A N 1
ATOM 7155 C CA . LEU A 1 957 ? -20.999 -6.583 -24.700 1.00 96.19 957 LEU A CA 1
ATOM 7156 C C . LEU A 1 957 ? -22.231 -6.601 -23.792 1.00 96.19 957 LEU A C 1
ATOM 7158 O O . LEU A 1 957 ? -22.915 -7.622 -23.704 1.00 96.19 957 LEU A O 1
ATOM 7162 N N . SER A 1 958 ? -22.516 -5.489 -23.113 1.00 94.81 958 SER A N 1
ATOM 7163 C CA . SER A 1 958 ? -23.694 -5.354 -22.256 1.00 94.81 958 SER A CA 1
ATOM 7164 C C . SER A 1 958 ? -24.306 -3.961 -22.346 1.00 94.81 958 SER A C 1
ATOM 7166 O O . SER A 1 958 ? -23.626 -2.982 -22.656 1.00 94.81 958 SER A O 1
ATOM 7168 N N . THR A 1 959 ? -25.615 -3.901 -22.108 1.00 93.44 959 THR A N 1
ATOM 7169 C CA . THR A 1 959 ? -26.453 -2.714 -22.298 1.00 93.44 959 THR A CA 1
ATOM 7170 C C . THR A 1 959 ? -27.382 -2.525 -21.098 1.00 93.44 959 THR A C 1
ATOM 7172 O O . THR A 1 959 ? -27.748 -3.512 -20.447 1.00 93.44 959 THR A O 1
ATOM 7175 N N . PRO A 1 960 ? -27.849 -1.294 -20.827 1.00 88.38 960 PRO A N 1
ATOM 7176 C CA . PRO A 1 960 ? -28.892 -1.063 -19.837 1.00 88.38 960 PRO A CA 1
ATOM 7177 C C . PRO A 1 960 ? -30.206 -1.745 -20.249 1.00 88.38 960 PRO A C 1
ATOM 7179 O O . PRO A 1 960 ? -30.478 -1.982 -21.431 1.00 88.38 960 PRO A O 1
ATOM 7182 N N . ASN A 1 961 ? -31.055 -2.044 -19.263 1.00 84.69 961 ASN A N 1
ATOM 7183 C CA . ASN A 1 961 ? -32.396 -2.573 -19.520 1.00 84.69 961 ASN A CA 1
ATOM 7184 C C . ASN A 1 961 ? -33.205 -1.582 -20.376 1.00 84.69 961 ASN A C 1
ATOM 7186 O O . ASN A 1 961 ? -33.279 -0.404 -20.043 1.00 84.69 961 ASN A O 1
ATOM 7190 N N . ASN A 1 962 ? -33.861 -2.054 -21.439 1.00 83.75 962 ASN A N 1
ATOM 7191 C CA . ASN A 1 962 ? -34.729 -1.224 -22.279 1.00 83.75 962 ASN A CA 1
ATOM 7192 C C . ASN A 1 962 ? -36.156 -1.821 -22.346 1.00 83.75 962 ASN A C 1
ATOM 7194 O O . ASN A 1 962 ? -36.320 -2.947 -22.835 1.00 83.75 962 ASN A O 1
ATOM 7198 N N . PRO A 1 963 ? -37.201 -1.115 -21.856 1.00 85.31 963 PRO A N 1
ATOM 7199 C CA . PRO A 1 963 ? -37.154 0.192 -21.186 1.00 85.31 963 PRO A CA 1
ATOM 7200 C C . PRO A 1 963 ? -36.693 0.089 -19.719 1.00 85.31 963 PRO A C 1
ATOM 7202 O O . PRO A 1 963 ? -36.915 -0.933 -19.065 1.00 85.31 963 PRO A O 1
ATOM 7205 N N . THR A 1 964 ? -36.127 1.171 -19.177 1.00 81.38 964 THR A N 1
ATOM 7206 C CA . THR A 1 964 ? -35.754 1.306 -17.757 1.00 81.38 964 THR A CA 1
ATOM 7207 C C . THR A 1 964 ? -36.357 2.571 -17.140 1.00 81.38 964 THR A C 1
ATOM 7209 O O . THR A 1 964 ? -36.685 3.522 -17.844 1.00 81.38 964 THR A O 1
ATOM 7212 N N . ALA A 1 965 ? -36.549 2.557 -15.817 1.00 80.94 965 ALA A N 1
ATOM 7213 C CA . ALA A 1 965 ? -36.919 3.735 -15.025 1.00 80.94 965 ALA A CA 1
ATOM 7214 C C . ALA A 1 965 ? -35.702 4.392 -14.342 1.00 80.94 965 ALA A C 1
ATOM 7216 O O . ALA A 1 965 ? -35.858 5.385 -13.638 1.00 80.94 965 ALA A O 1
ATOM 7217 N N . VAL A 1 966 ? -34.513 3.810 -14.516 1.00 81.69 966 VAL A N 1
ATOM 7218 C CA . VAL A 1 966 ? -33.238 4.322 -14.005 1.00 81.69 966 VAL A CA 1
ATOM 7219 C C . VAL A 1 966 ? -32.695 5.330 -15.018 1.00 81.69 966 VAL A C 1
ATOM 7221 O O . VAL A 1 966 ? -32.646 5.017 -16.204 1.00 81.69 966 VAL A O 1
ATOM 7224 N N . MET A 1 967 ? -32.314 6.525 -14.559 1.00 83.88 967 MET A N 1
ATOM 7225 C CA . MET A 1 967 ? -31.752 7.597 -15.404 1.00 83.88 967 MET A CA 1
ATOM 7226 C C . MET A 1 967 ? -30.267 7.390 -15.735 1.00 83.88 967 MET A C 1
ATOM 7228 O O . MET A 1 967 ? -29.675 8.185 -16.457 1.00 83.88 967 MET A O 1
ATOM 7232 N N . ASP A 1 968 ? -29.671 6.321 -15.214 1.00 84.25 968 ASP A N 1
ATOM 7233 C CA . ASP A 1 968 ? -28.284 5.958 -15.453 1.00 84.25 968 ASP A CA 1
ATOM 7234 C C . ASP A 1 968 ? -28.205 4.795 -16.441 1.00 84.25 968 ASP A C 1
ATOM 7236 O O . ASP A 1 968 ? -28.878 3.771 -16.278 1.00 84.25 968 ASP A O 1
ATOM 7240 N N . ALA A 1 969 ? -27.348 4.942 -17.444 1.00 87.38 969 ALA A N 1
ATOM 7241 C CA . ALA A 1 969 ? -27.037 3.914 -18.421 1.00 87.38 969 ALA A CA 1
ATOM 7242 C C . ALA A 1 969 ? -25.578 3.482 -18.268 1.00 87.38 969 ALA A C 1
ATOM 7244 O O . ALA A 1 969 ? -24.685 4.324 -18.238 1.00 87.38 969 ALA A O 1
ATOM 7245 N N . VAL A 1 970 ? -25.343 2.171 -18.189 1.00 88.94 970 VAL A N 1
ATOM 7246 C CA . VAL A 1 970 ? -23.999 1.585 -18.160 1.00 88.94 970 VAL A CA 1
ATOM 7247 C C . VAL A 1 970 ? -23.846 0.670 -19.364 1.00 88.94 970 VAL A C 1
ATOM 7249 O O . VAL A 1 970 ? -24.700 -0.191 -19.595 1.00 88.94 970 VAL A O 1
ATOM 7252 N N . PHE A 1 971 ? -22.765 0.853 -20.113 1.00 91.69 971 PHE A N 1
ATOM 7253 C CA . PHE A 1 971 ? -22.416 0.017 -21.255 1.00 91.69 971 PHE A CA 1
ATOM 7254 C C . PHE A 1 971 ? -21.054 -0.618 -21.026 1.00 91.69 971 PHE A C 1
ATOM 7256 O O . PHE A 1 971 ? -20.137 0.034 -20.531 1.00 91.69 971 PHE A O 1
ATOM 7263 N N . THR A 1 972 ? -20.909 -1.875 -21.436 1.00 93.75 972 THR A N 1
ATOM 7264 C CA . THR A 1 972 ? -19.587 -2.491 -21.589 1.00 93.75 972 THR A CA 1
ATOM 7265 C C . THR A 1 972 ? -19.367 -2.848 -23.044 1.00 93.75 972 THR A C 1
ATOM 7267 O O . THR A 1 972 ? -20.305 -3.218 -23.756 1.00 93.75 972 THR A O 1
ATOM 7270 N N . PHE A 1 973 ? -18.129 -2.739 -23.498 1.00 95.38 973 PHE A N 1
ATOM 7271 C CA . PHE A 1 973 ? -17.753 -2.943 -24.889 1.00 95.38 973 PHE A CA 1
ATOM 7272 C C . PHE A 1 973 ? -16.325 -3.477 -24.989 1.00 95.38 973 PHE A C 1
ATOM 7274 O O . PHE A 1 973 ? -15.577 -3.522 -24.017 1.00 95.38 973 PHE A O 1
ATOM 7281 N N . THR A 1 974 ? -15.980 -3.967 -26.171 1.00 96.00 974 THR A N 1
ATOM 7282 C CA . THR A 1 974 ? -14.665 -4.511 -26.502 1.00 96.00 974 THR A CA 1
ATOM 7283 C C . THR A 1 974 ? -14.342 -4.195 -27.955 1.00 96.00 974 THR A C 1
ATOM 7285 O O . THR A 1 974 ? -15.218 -3.770 -28.712 1.00 96.00 974 THR A O 1
ATOM 7288 N N . ALA A 1 975 ? -13.101 -4.441 -28.348 1.00 95.31 975 ALA A N 1
ATOM 7289 C CA . ALA A 1 975 ? -12.671 -4.381 -29.729 1.00 95.31 975 ALA A CA 1
ATOM 7290 C C . ALA A 1 975 ? -11.723 -5.530 -30.055 1.00 95.31 975 ALA A C 1
ATOM 7292 O O . ALA A 1 975 ? -11.099 -6.136 -29.178 1.00 95.31 975 ALA A O 1
ATOM 7293 N N . SER A 1 976 ? -11.636 -5.828 -31.341 1.00 94.56 976 SER A N 1
ATOM 7294 C CA . SER A 1 976 ? -10.645 -6.737 -31.892 1.00 94.56 976 SER A CA 1
ATOM 7295 C C . SER A 1 976 ? -10.042 -6.145 -33.145 1.00 94.56 976 SER A C 1
ATOM 7297 O O . SER A 1 976 ? -10.755 -5.539 -33.941 1.00 94.56 976 SER A O 1
ATOM 7299 N N . ASP A 1 977 ? -8.762 -6.410 -33.332 1.00 91.75 977 ASP A N 1
ATOM 7300 C CA . ASP A 1 977 ? -8.026 -6.080 -34.539 1.00 91.75 977 ASP A CA 1
ATOM 7301 C C . ASP A 1 977 ? -7.533 -7.366 -35.226 1.00 91.75 977 ASP A C 1
ATOM 7303 O O . ASP A 1 977 ? -7.792 -8.492 -34.768 1.00 91.75 977 ASP A O 1
ATOM 7307 N N . ASP A 1 978 ? -6.847 -7.223 -36.353 1.00 87.31 978 ASP A N 1
ATOM 7308 C CA . ASP A 1 978 ? -6.193 -8.323 -37.036 1.00 87.31 978 ASP A CA 1
ATOM 7309 C C . ASP A 1 978 ? -5.079 -8.959 -36.158 1.00 87.31 978 ASP A C 1
ATOM 7311 O O . ASP A 1 978 ? -4.648 -8.399 -35.150 1.00 87.31 978 ASP A O 1
ATOM 7315 N N . PRO A 1 979 ? -4.600 -10.181 -36.470 1.00 82.81 979 PRO A N 1
ATOM 7316 C CA . PRO A 1 979 ? -3.635 -10.877 -35.615 1.00 82.81 979 PRO A CA 1
ATOM 7317 C C . PRO A 1 979 ? -2.274 -10.190 -35.423 1.00 82.81 979 PRO A C 1
ATOM 7319 O O . PRO A 1 979 ? -1.501 -10.670 -34.593 1.00 82.81 979 PRO A O 1
ATOM 7322 N N . ASN A 1 980 ? -1.941 -9.174 -36.225 1.00 80.50 980 ASN A N 1
ATOM 7323 C CA . ASN A 1 980 ? -0.705 -8.401 -36.093 1.00 80.50 980 ASN A CA 1
ATOM 7324 C C . ASN A 1 980 ? -0.958 -6.950 -35.655 1.00 80.50 980 ASN A C 1
ATOM 7326 O O . ASN A 1 980 ? 0.020 -6.255 -35.393 1.00 80.50 980 ASN A O 1
ATOM 7330 N N . GLY A 1 981 ? -2.218 -6.528 -35.594 1.00 84.50 981 GLY A N 1
ATOM 7331 C CA . GLY A 1 981 ? -2.641 -5.204 -35.187 1.00 84.50 981 GLY A CA 1
ATOM 7332 C C . GLY A 1 981 ? -2.655 -5.022 -33.675 1.00 84.50 981 GLY A C 1
ATOM 7333 O O . GLY A 1 981 ? -2.064 -5.788 -32.896 1.00 84.50 981 GLY A O 1
ATOM 7334 N N . THR A 1 982 ? -3.326 -3.965 -33.247 1.00 91.44 982 THR A N 1
ATOM 7335 C CA . THR A 1 982 ? -3.278 -3.493 -31.867 1.00 91.44 982 THR A CA 1
ATOM 7336 C C . THR A 1 982 ? -4.058 -4.439 -30.946 1.00 91.44 982 THR A C 1
ATOM 7338 O O . THR A 1 982 ? -5.236 -4.727 -31.183 1.00 91.44 982 THR A O 1
ATOM 7341 N N . PRO A 1 983 ? -3.447 -4.960 -29.863 1.00 92.81 983 PRO A N 1
ATOM 7342 C CA . PRO A 1 983 ? -4.174 -5.775 -28.898 1.00 92.81 983 PRO A CA 1
ATOM 7343 C C . PRO A 1 983 ? -5.227 -4.929 -28.173 1.00 92.81 983 PRO A C 1
ATOM 7345 O O . PRO A 1 983 ? -5.052 -3.727 -28.009 1.00 92.81 983 PRO A O 1
ATOM 7348 N N . LEU A 1 984 ? -6.275 -5.564 -27.632 1.00 91.88 984 LEU A N 1
ATOM 7349 C CA . LEU A 1 984 ? -7.326 -4.870 -26.863 1.00 91.88 984 LEU A CA 1
ATOM 7350 C C . LEU A 1 984 ? -6.760 -3.956 -25.763 1.00 91.88 984 LEU A C 1
ATOM 7352 O O . LEU A 1 984 ? -7.321 -2.907 -25.478 1.00 91.88 984 LEU A O 1
ATOM 7356 N N . THR A 1 985 ? -5.648 -4.353 -25.148 1.00 92.19 985 THR A N 1
ATOM 7357 C CA . THR A 1 985 ? -5.003 -3.591 -24.078 1.00 92.19 985 THR A CA 1
ATOM 7358 C C . THR A 1 985 ? -4.316 -2.312 -24.562 1.00 92.19 985 THR A C 1
ATOM 7360 O O . THR A 1 985 ? -4.133 -1.405 -23.765 1.00 92.19 985 THR A O 1
ATOM 7363 N N . GLY A 1 986 ? -3.974 -2.212 -25.850 1.00 91.06 986 GLY A N 1
ATOM 7364 C CA . GLY A 1 986 ? -3.474 -0.993 -26.504 1.00 91.06 986 GLY A CA 1
ATOM 7365 C C . GLY A 1 986 ? -4.550 -0.221 -27.282 1.00 91.06 986 GLY A C 1
ATOM 7366 O O . GLY A 1 986 ? -4.227 0.745 -27.961 1.00 91.06 986 GLY A O 1
ATOM 7367 N N . MET A 1 987 ? -5.811 -0.662 -27.226 1.00 92.75 987 MET A N 1
ATOM 7368 C CA . MET A 1 987 ? -6.921 -0.063 -27.967 1.00 92.75 987 MET A CA 1
ATOM 7369 C C . MET A 1 987 ? -7.508 1.136 -27.218 1.00 92.75 987 MET A C 1
ATOM 7371 O O . MET A 1 987 ? -7.760 1.043 -26.012 1.00 92.75 987 MET A O 1
ATOM 7375 N N . ILE A 1 988 ? -7.807 2.210 -27.947 1.00 92.62 988 ILE A N 1
ATOM 7376 C CA . ILE A 1 988 ? -8.481 3.403 -27.422 1.00 92.62 988 ILE A CA 1
ATOM 7377 C C . ILE A 1 988 ? -9.950 3.360 -27.853 1.00 92.62 988 ILE A C 1
ATOM 7379 O O . ILE A 1 988 ? -10.258 2.961 -28.976 1.00 92.62 988 ILE A O 1
ATOM 7383 N N . PHE A 1 989 ? -10.878 3.764 -26.984 1.00 94.25 989 PHE A N 1
ATOM 7384 C CA . PHE A 1 989 ? -12.303 3.827 -27.318 1.00 94.25 989 PHE A CA 1
ATOM 7385 C C . PHE A 1 989 ? -12.822 5.256 -27.286 1.00 94.25 989 PHE A C 1
ATOM 7387 O O . PHE A 1 989 ? -12.467 6.051 -26.422 1.00 94.25 989 PHE A O 1
ATOM 7394 N N . GLU A 1 990 ? -13.726 5.559 -28.208 1.00 94.38 990 GLU A N 1
ATOM 7395 C CA . GLU A 1 990 ? -14.467 6.810 -28.241 1.00 94.38 990 GLU A CA 1
ATOM 7396 C C . GLU A 1 990 ? -15.963 6.507 -28.174 1.00 94.38 990 GLU A C 1
ATOM 7398 O O . GLU A 1 990 ? -16.464 5.612 -28.859 1.00 94.38 990 GLU A O 1
ATOM 7403 N N . CYS A 1 991 ? -16.685 7.268 -27.357 1.00 94.25 991 CYS A N 1
ATOM 7404 C CA . CYS A 1 991 ? -18.115 7.134 -27.132 1.00 94.25 991 CYS A CA 1
ATOM 7405 C C . CYS A 1 991 ? -18.834 8.447 -27.427 1.00 94.25 991 CYS A C 1
ATOM 7407 O O . CYS A 1 991 ? -18.271 9.535 -27.290 1.00 94.25 991 CYS A O 1
ATOM 7409 N N . ARG A 1 992 ? -20.123 8.349 -27.752 1.00 91.88 992 ARG A N 1
ATOM 7410 C CA . ARG A 1 992 ? -21.050 9.485 -27.764 1.00 91.88 992 ARG A CA 1
ATOM 7411 C C . ARG A 1 992 ? -22.471 9.031 -27.436 1.00 91.88 992 ARG A C 1
ATOM 7413 O O . ARG A 1 992 ? -22.867 7.916 -27.773 1.00 91.88 992 ARG A O 1
ATOM 7420 N N . VAL A 1 993 ? -23.231 9.901 -26.771 1.00 91.56 993 VAL A N 1
ATOM 7421 C CA . VAL A 1 993 ? -24.652 9.693 -26.454 1.00 91.56 993 VAL A CA 1
ATOM 7422 C C . VAL A 1 993 ? -25.479 10.830 -27.043 1.00 91.56 993 VAL A C 1
ATOM 7424 O O . VAL A 1 993 ? -25.071 11.989 -26.994 1.00 91.56 993 VAL A O 1
ATOM 7427 N N . ASP A 1 994 ? -26.613 10.480 -27.641 1.00 89.88 994 ASP A N 1
ATOM 7428 C CA . ASP A 1 994 ? -27.513 11.368 -28.382 1.00 89.88 994 ASP A CA 1
ATOM 7429 C C . ASP A 1 994 ? -26.804 12.313 -29.365 1.00 89.88 994 ASP A C 1
ATOM 7431 O O . ASP A 1 994 ? -27.089 13.520 -29.382 1.00 89.88 994 ASP A O 1
ATOM 7435 N N . PRO A 1 995 ? -25.876 11.805 -30.202 1.00 85.81 995 PRO A N 1
ATOM 7436 C CA . PRO A 1 995 ? -25.188 12.660 -31.150 1.00 85.81 995 PRO A CA 1
ATOM 7437 C C . PRO A 1 995 ? -26.172 13.259 -32.158 1.00 85.81 995 PRO A C 1
ATOM 7439 O O . PRO A 1 995 ? -27.183 12.658 -32.542 1.00 85.81 995 PRO A O 1
ATOM 7442 N N . LEU A 1 996 ? -25.863 14.468 -32.628 1.00 80.50 996 LEU A N 1
ATOM 7443 C CA . LEU A 1 996 ? -26.562 15.021 -33.783 1.00 80.50 996 LEU A CA 1
ATOM 7444 C C . LEU A 1 996 ? -26.314 14.116 -35.003 1.00 80.50 996 LEU A C 1
ATOM 7446 O O . LEU A 1 996 ? -25.222 13.568 -35.127 1.00 80.50 996 LEU A O 1
ATOM 7450 N N . PRO A 1 997 ? -27.284 13.978 -35.930 1.00 74.94 997 PRO A N 1
ATOM 7451 C CA . PRO A 1 997 ? -27.080 13.178 -37.130 1.00 74.94 997 PRO A CA 1
ATOM 7452 C C . PRO A 1 997 ? -25.845 13.656 -37.889 1.00 74.94 997 PRO A C 1
ATOM 7454 O O . PRO A 1 997 ? -25.767 14.842 -38.232 1.00 74.94 997 PRO A O 1
ATOM 7457 N N . ASP A 1 998 ? -24.927 12.733 -38.174 1.00 69.44 998 ASP A N 1
ATOM 7458 C CA . ASP A 1 998 ? -23.695 13.063 -38.883 1.00 69.44 998 ASP A CA 1
ATOM 7459 C C . ASP A 1 998 ? -24.013 13.772 -40.211 1.00 69.44 998 ASP A C 1
ATOM 7461 O O . ASP A 1 998 ? -24.953 13.389 -40.931 1.00 69.44 998 ASP A O 1
ATOM 7465 N N . PRO A 1 999 ? -23.269 14.840 -40.555 1.00 66.81 999 PRO A N 1
ATOM 7466 C CA . PRO A 1 999 ? -23.467 15.532 -41.814 1.00 66.81 999 PRO A CA 1
ATOM 7467 C C . PRO A 1 999 ? -23.296 14.541 -42.967 1.00 66.81 999 PRO A C 1
ATOM 7469 O O . PRO A 1 999 ? -22.365 13.743 -43.002 1.00 66.81 999 PRO A O 1
ATOM 7472 N N . PHE A 1 1000 ? -24.203 14.593 -43.943 1.00 61.88 1000 PHE A N 1
ATOM 7473 C CA . PHE A 1 1000 ? -24.078 13.771 -45.142 1.00 61.88 1000 PHE A CA 1
ATOM 7474 C C . PHE A 1 1000 ? -22.821 14.193 -45.918 1.00 61.88 1000 PHE A C 1
ATOM 7476 O O . PHE A 1 1000 ? -22.839 15.213 -46.612 1.00 61.88 1000 PHE A O 1
ATOM 7483 N N . VAL A 1 1001 ? -21.749 13.409 -45.805 1.00 59.94 1001 VAL A N 1
ATOM 7484 C CA . VAL A 1 1001 ? -20.540 13.555 -46.619 1.00 59.94 1001 VAL A CA 1
ATOM 7485 C C . VAL A 1 1001 ? -20.760 12.789 -47.925 1.00 59.94 1001 VAL A C 1
ATOM 7487 O O . VAL A 1 1001 ? -21.037 11.588 -47.933 1.00 59.94 1001 VAL A O 1
ATOM 7490 N N . GLU A 1 1002 ? -20.718 13.496 -49.055 1.00 56.91 1002 GLU A N 1
ATOM 7491 C CA . GLU A 1 1002 ? -20.765 12.865 -50.375 1.00 56.91 1002 GLU A CA 1
ATOM 7492 C C . GLU A 1 1002 ? -19.444 12.091 -50.561 1.00 56.91 1002 GLU A C 1
ATOM 7494 O O . GLU A 1 1002 ? -18.395 12.692 -50.345 1.00 56.91 1002 GLU A O 1
ATOM 7499 N N . PRO A 1 1003 ? -19.451 10.787 -50.907 1.00 55.16 1003 PRO A N 1
ATOM 7500 C CA . PRO A 1 1003 ? -18.220 10.004 -50.966 1.00 55.16 1003 PRO A CA 1
ATOM 7501 C C . PRO A 1 1003 ? -17.252 10.627 -51.974 1.00 55.16 1003 PRO A C 1
ATOM 7503 O O . PRO A 1 1003 ? -17.548 10.677 -53.175 1.00 55.16 1003 PRO A O 1
ATOM 7506 N N . GLU A 1 1004 ? -16.112 11.106 -51.473 1.00 58.03 1004 GLU A N 1
ATOM 7507 C CA . GLU A 1 1004 ? -14.991 11.566 -52.288 1.00 58.03 1004 GLU A CA 1
ATOM 7508 C C . GLU A 1 1004 ? -14.618 10.432 -53.267 1.00 58.03 1004 GLU A C 1
ATOM 7510 O O . GLU A 1 1004 ? -14.556 9.254 -52.886 1.00 58.03 1004 GLU A O 1
ATOM 7515 N N . PRO A 1 1005 ? -14.456 10.717 -54.572 1.00 57.12 1005 PRO A N 1
ATOM 7516 C CA . PRO A 1 1005 ? -13.986 9.709 -55.510 1.00 57.12 1005 PRO A CA 1
ATOM 7517 C C . PRO A 1 1005 ? -12.598 9.242 -55.051 1.00 57.12 1005 PRO A C 1
ATOM 7519 O O . PRO A 1 1005 ? -11.762 10.100 -54.794 1.00 57.12 1005 PRO A O 1
ATOM 7522 N N . PRO A 1 1006 ? -12.324 7.924 -54.990 1.00 56.28 1006 PRO A N 1
ATOM 7523 C CA . PRO A 1 1006 ? -11.062 7.426 -54.455 1.00 56.28 1006 PRO A CA 1
ATOM 7524 C C . PRO A 1 1006 ? -9.899 8.071 -55.208 1.00 56.28 1006 PRO A C 1
ATOM 7526 O O . PRO A 1 1006 ? -9.800 7.917 -56.437 1.00 56.28 1006 PRO A O 1
ATOM 7529 N N . GLU A 1 1007 ? -9.053 8.812 -54.491 1.00 58.41 1007 GLU A N 1
ATOM 7530 C CA . GLU A 1 1007 ? -7.813 9.311 -55.064 1.00 58.41 1007 GLU A CA 1
ATOM 7531 C C . GLU A 1 1007 ? -6.974 8.106 -55.505 1.00 58.41 1007 GLU A C 1
ATOM 7533 O O . GLU A 1 1007 ? -6.938 7.047 -54.874 1.00 58.41 1007 GLU A O 1
ATOM 7538 N N . LEU A 1 1008 ? -6.364 8.212 -56.686 1.00 57.91 1008 LEU A N 1
ATOM 7539 C CA . LEU A 1 1008 ? -5.446 7.176 -57.143 1.00 57.91 1008 LEU A CA 1
ATOM 7540 C C . LEU A 1 1008 ? -4.205 7.266 -56.251 1.00 57.91 1008 LEU A C 1
ATOM 7542 O O . LEU A 1 1008 ? -3.574 8.322 -56.285 1.00 57.91 1008 LEU A O 1
ATOM 7546 N N . PRO A 1 1009 ? -3.822 6.199 -55.523 1.00 56.69 1009 PRO A N 1
ATOM 7547 C CA . PRO A 1 1009 ? -2.647 6.255 -54.669 1.00 56.69 1009 PRO A CA 1
ATOM 7548 C C . PRO A 1 1009 ? -1.426 6.619 -55.512 1.00 56.69 1009 PRO A C 1
ATOM 7550 O O . PRO A 1 1009 ? -1.224 6.073 -56.610 1.00 56.69 1009 PRO A O 1
ATOM 7553 N N . ASP A 1 1010 ? -0.625 7.560 -55.013 1.00 63.34 1010 ASP A N 1
ATOM 7554 C CA . ASP A 1 1010 ? 0.625 7.934 -55.660 1.00 63.34 1010 ASP A CA 1
ATOM 7555 C C . ASP A 1 1010 ? 1.516 6.680 -55.802 1.00 63.34 1010 ASP A C 1
ATOM 7557 O O . ASP A 1 1010 ? 1.523 5.815 -54.920 1.00 63.34 1010 ASP A O 1
ATOM 7561 N N . PRO A 1 1011 ? 2.257 6.499 -56.914 1.00 49.25 1011 PRO A N 1
ATOM 7562 C CA . PRO A 1 1011 ? 2.992 5.261 -57.157 1.00 49.25 1011 PRO A CA 1
ATOM 7563 C C . PRO A 1 1011 ? 4.010 4.954 -56.044 1.00 49.25 1011 PRO A C 1
ATOM 7565 O O . PRO A 1 1011 ? 5.075 5.565 -55.996 1.00 49.25 1011 PRO A O 1
ATOM 7568 N N . GLY A 1 1012 ? 3.709 3.956 -55.208 1.00 54.75 1012 GLY A N 1
ATOM 7569 C CA . GLY A 1 1012 ? 4.555 3.528 -54.087 1.00 54.75 1012 GLY A CA 1
ATOM 7570 C C . GLY A 1 1012 ? 4.037 3.910 -52.697 1.00 54.75 1012 GLY A C 1
ATOM 7571 O O . GLY A 1 1012 ? 4.668 3.511 -51.726 1.00 54.75 1012 GLY A O 1
ATOM 7572 N N . MET A 1 1013 ? 2.910 4.622 -52.600 1.00 54.12 1013 MET A N 1
ATOM 7573 C CA . MET A 1 1013 ? 2.218 4.904 -51.338 1.00 54.12 1013 MET A CA 1
ATOM 7574 C C . MET A 1 1013 ? 1.109 3.859 -51.105 1.00 54.12 1013 MET A C 1
ATOM 7576 O O . MET A 1 1013 ? 0.493 3.407 -52.083 1.00 54.12 1013 MET A O 1
ATOM 7580 N N . PRO A 1 1014 ? 0.863 3.430 -49.854 1.00 58.72 1014 PRO A N 1
ATOM 7581 C CA . PRO A 1 1014 ? -0.308 2.623 -49.525 1.00 58.72 1014 PRO A CA 1
ATOM 7582 C C . PRO A 1 1014 ? -1.603 3.388 -49.868 1.00 58.72 1014 PRO A C 1
ATOM 7584 O O . PRO A 1 1014 ? -1.581 4.614 -49.983 1.00 58.72 1014 PRO A O 1
ATOM 7587 N N . PRO A 1 1015 ? -2.722 2.685 -50.115 1.00 62.84 1015 PRO A N 1
ATOM 7588 C CA . PRO A 1 1015 ? -4.013 3.341 -50.296 1.00 62.84 1015 PRO A CA 1
ATOM 7589 C C . PRO A 1 1015 ? -4.378 4.125 -49.029 1.00 62.84 1015 PRO A C 1
ATOM 7591 O O . PRO A 1 1015 ? -4.315 3.559 -47.942 1.00 62.84 1015 PRO A O 1
ATOM 7594 N N . GLU A 1 1016 ? -4.759 5.397 -49.178 1.00 59.41 1016 GLU A N 1
ATOM 7595 C CA . GLU A 1 1016 ? -5.347 6.168 -48.078 1.00 59.41 1016 GLU A CA 1
ATOM 7596 C C . GLU A 1 1016 ? -6.631 5.476 -47.616 1.00 59.41 1016 GLU A C 1
ATOM 7598 O O . GLU A 1 1016 ? -7.468 5.067 -48.435 1.00 59.41 1016 GLU A O 1
ATOM 7603 N N . LEU A 1 1017 ? -6.752 5.299 -46.301 1.00 63.19 1017 LEU A N 1
ATOM 7604 C CA . LEU A 1 1017 ? -7.998 4.852 -45.706 1.00 63.19 1017 LEU A CA 1
ATOM 7605 C C . LEU A 1 1017 ? -9.059 5.944 -45.869 1.00 63.19 1017 LEU A C 1
ATOM 7607 O O . LEU A 1 1017 ? -8.716 7.122 -45.958 1.00 63.19 1017 LEU A O 1
ATOM 7611 N N . PRO A 1 1018 ? -10.347 5.574 -45.956 1.00 64.00 1018 PRO A N 1
ATOM 7612 C CA . PRO A 1 1018 ? -11.410 6.564 -45.928 1.00 64.00 1018 PRO A CA 1
ATOM 7613 C C . PRO A 1 1018 ? -11.287 7.386 -44.645 1.00 64.00 1018 PRO A C 1
ATOM 7615 O O . PRO A 1 1018 ? -11.172 6.789 -43.574 1.00 64.00 1018 PRO A O 1
ATOM 7618 N N . ASP A 1 1019 ? -11.358 8.715 -44.756 1.00 63.19 1019 ASP A N 1
ATOM 7619 C CA . ASP A 1 1019 ? -11.465 9.572 -43.576 1.00 63.19 1019 ASP A CA 1
ATOM 7620 C C . ASP A 1 1019 ? -12.622 9.066 -42.697 1.00 63.19 1019 ASP A C 1
ATOM 7622 O O . ASP A 1 1019 ? -13.703 8.743 -43.227 1.00 63.19 1019 ASP A O 1
ATOM 7626 N N . PRO A 1 1020 ? -12.425 8.959 -41.371 1.00 66.69 1020 PRO A N 1
ATOM 7627 C CA . PRO A 1 1020 ? -13.500 8.575 -40.476 1.00 66.69 1020 PRO A CA 1
ATOM 7628 C C . PRO A 1 1020 ? -14.658 9.565 -40.620 1.00 66.69 1020 PRO A C 1
ATOM 7630 O O . PRO A 1 1020 ? -14.476 10.742 -40.937 1.00 66.69 1020 PRO A O 1
ATOM 7633 N N . ILE A 1 1021 ? -15.883 9.099 -40.373 1.00 64.62 1021 ILE A N 1
ATOM 7634 C CA . ILE A 1 1021 ? -17.032 10.003 -40.295 1.00 64.62 1021 ILE A CA 1
ATOM 7635 C C . ILE A 1 1021 ? -16.824 10.884 -39.052 1.00 64.62 1021 ILE A C 1
ATOM 7637 O O . ILE A 1 1021 ? -17.102 10.468 -37.926 1.00 64.62 1021 ILE A O 1
ATOM 7641 N N . GLU A 1 1022 ? -16.277 12.086 -39.243 1.00 63.81 1022 GLU A N 1
ATOM 7642 C CA . GLU A 1 1022 ? -16.120 13.087 -38.186 1.00 63.81 1022 GLU A CA 1
ATOM 7643 C C . GLU A 1 1022 ? -17.469 13.768 -37.917 1.00 63.81 1022 GLU A C 1
ATOM 7645 O O . GLU A 1 1022 ? -17.812 14.813 -38.476 1.00 63.81 1022 GLU A O 1
ATOM 7650 N N . GLY A 1 1023 ? -18.280 13.121 -37.083 1.00 62.94 1023 GLY A N 1
ATOM 7651 C CA . GLY A 1 1023 ? -19.424 13.742 -36.420 1.00 62.94 1023 GLY A CA 1
ATOM 7652 C C . GLY A 1 1023 ? -19.005 14.593 -35.221 1.00 62.94 1023 GLY A C 1
ATOM 7653 O O . GLY A 1 1023 ? -17.944 14.378 -34.636 1.00 62.94 1023 GLY A O 1
ATOM 7654 N N . GLU A 1 1024 ? -19.846 15.544 -34.808 1.00 67.50 1024 GLU A N 1
ATOM 7655 C CA . GLU A 1 1024 ? -19.629 16.275 -33.552 1.00 67.50 1024 GLU A CA 1
ATOM 7656 C C . GLU A 1 1024 ? -19.848 15.335 -32.343 1.00 67.50 1024 GLU A C 1
ATOM 7658 O O . GLU A 1 1024 ? -20.784 14.533 -32.339 1.00 67.50 1024 GLU A O 1
ATOM 7663 N N . GLY A 1 1025 ? -19.012 15.449 -31.302 1.00 77.56 1025 GLY A N 1
ATOM 7664 C CA . GLY A 1 1025 ? -19.296 14.887 -29.971 1.00 77.56 1025 GLY A CA 1
ATOM 7665 C C . GLY A 1 1025 ? -18.674 13.534 -29.602 1.00 77.56 1025 GLY A C 1
ATOM 7666 O O . GLY A 1 1025 ? -19.066 12.992 -28.573 1.00 77.56 1025 GLY A O 1
ATOM 7667 N N . TRP A 1 1026 ? -17.727 12.991 -30.376 1.00 88.75 1026 TRP A N 1
ATOM 7668 C CA . TRP A 1 1026 ? -16.901 11.863 -29.915 1.00 88.75 1026 TRP A CA 1
ATOM 7669 C C . TRP A 1 1026 ? -16.000 12.297 -28.754 1.00 88.75 1026 TRP A C 1
ATOM 7671 O O . TRP A 1 1026 ? -15.315 13.316 -28.849 1.00 88.75 1026 TRP A O 1
ATOM 7681 N N . VAL A 1 1027 ? -16.008 11.525 -27.670 1.00 90.62 1027 VAL A N 1
ATOM 7682 C CA . VAL A 1 1027 ? -15.111 11.695 -26.522 1.00 90.62 1027 VAL A CA 1
ATOM 7683 C C . VAL A 1 1027 ? -14.477 10.362 -26.175 1.00 90.62 1027 VAL A C 1
ATOM 7685 O O . VAL A 1 1027 ? -15.125 9.325 -26.304 1.00 90.62 1027 VAL A O 1
ATOM 7688 N N . GLU A 1 1028 ? -13.223 10.385 -25.735 1.00 89.81 1028 GLU A N 1
ATOM 7689 C CA . GLU A 1 1028 ? -12.575 9.183 -25.222 1.00 89.81 1028 GLU A CA 1
ATOM 7690 C C . GLU A 1 1028 ? -13.373 8.612 -24.044 1.00 89.81 1028 GLU A C 1
ATOM 7692 O O . GLU A 1 1028 ? -13.939 9.348 -23.229 1.00 89.81 1028 GLU A O 1
ATOM 7697 N N . CYS A 1 1029 ? -13.487 7.292 -24.003 1.00 89.88 1029 CYS A N 1
ATOM 7698 C CA . CYS A 1 1029 ? -14.241 6.583 -22.988 1.00 89.88 1029 CYS A CA 1
ATOM 7699 C C . CYS A 1 1029 ? -13.603 5.232 -22.683 1.00 89.88 1029 CYS A C 1
ATOM 7701 O O . CYS A 1 1029 ? -12.829 4.687 -23.462 1.00 89.88 1029 CYS A O 1
ATOM 7703 N N . ILE A 1 1030 ? -13.998 4.656 -21.554 1.00 88.75 1030 ILE A N 1
ATOM 7704 C CA . ILE A 1 1030 ? -13.511 3.365 -21.074 1.00 88.75 1030 ILE A CA 1
ATOM 7705 C C . ILE A 1 1030 ? -14.687 2.424 -20.837 1.00 88.75 1030 ILE A C 1
ATOM 7707 O O . ILE A 1 1030 ? -15.810 2.869 -20.610 1.00 88.75 1030 ILE A O 1
ATOM 7711 N N . SER A 1 1031 ? -14.452 1.116 -20.919 1.00 87.81 1031 SER A N 1
ATOM 7712 C CA . SER A 1 1031 ? -15.463 0.107 -20.598 1.00 87.81 1031 SER A CA 1
ATOM 7713 C C . SER A 1 1031 ? -15.226 -0.421 -19.178 1.00 87.81 1031 SER A C 1
ATOM 7715 O O . SER A 1 1031 ? -14.170 -1.011 -18.957 1.00 87.81 1031 SER A O 1
ATOM 7717 N N . PRO A 1 1032 ? -16.208 -0.345 -18.259 1.00 89.19 1032 PRO A N 1
ATOM 7718 C CA . PRO A 1 1032 ? -17.570 0.150 -18.465 1.00 89.19 1032 PRO A CA 1
ATOM 7719 C C . PRO A 1 1032 ? -17.657 1.684 -18.535 1.00 89.19 1032 PRO A C 1
ATOM 7721 O O . PRO A 1 1032 ? -17.035 2.375 -17.736 1.00 89.19 1032 PRO A O 1
ATOM 7724 N N . VAL A 1 1033 ? -18.518 2.212 -19.413 1.00 88.00 1033 VAL A N 1
ATOM 7725 C CA . VAL A 1 1033 ? -18.862 3.647 -19.437 1.00 88.00 1033 VAL A CA 1
ATOM 7726 C C . VAL A 1 1033 ? -20.222 3.856 -18.781 1.00 88.00 1033 VAL A C 1
ATOM 7728 O O . VAL A 1 1033 ? -21.160 3.090 -19.032 1.00 88.00 1033 VAL A O 1
ATOM 7731 N N . ARG A 1 1034 ? -20.353 4.906 -17.964 1.00 85.69 1034 ARG A N 1
ATOM 7732 C CA . ARG A 1 1034 ? -21.616 5.298 -17.329 1.00 85.69 1034 ARG A CA 1
ATOM 7733 C C . ARG A 1 1034 ? -22.042 6.697 -17.763 1.00 85.69 1034 ARG A C 1
ATOM 7735 O O . ARG A 1 1034 ? -21.299 7.656 -17.601 1.00 85.69 1034 ARG A O 1
ATOM 7742 N N . PHE A 1 1035 ? -23.286 6.817 -18.211 1.00 87.19 1035 PHE A N 1
ATOM 7743 C CA . PHE A 1 1035 ? -23.967 8.092 -18.418 1.00 87.19 1035 PHE A CA 1
ATOM 7744 C C . PHE A 1 1035 ? -25.034 8.252 -17.342 1.00 87.19 1035 PHE A C 1
ATOM 7746 O O . PHE A 1 1035 ? -25.957 7.442 -17.267 1.00 87.19 1035 PHE A O 1
ATOM 7753 N N . ALA A 1 1036 ? -24.889 9.265 -16.490 1.00 84.19 1036 ALA A N 1
ATOM 7754 C CA . ALA A 1 1036 ? -25.818 9.538 -15.400 1.00 84.19 1036 ALA A CA 1
ATOM 7755 C C . ALA A 1 1036 ? -26.807 10.647 -15.769 1.00 84.19 1036 ALA A C 1
ATOM 7757 O O . ALA A 1 1036 ? -26.465 11.572 -16.506 1.00 84.19 1036 ALA A O 1
ATOM 7758 N N . GLY A 1 1037 ? -28.014 10.587 -15.202 1.00 84.56 1037 GLY A N 1
ATOM 7759 C CA . GLY A 1 1037 ? -28.992 11.672 -15.325 1.00 84.56 1037 GLY A CA 1
ATOM 7760 C C . GLY A 1 1037 ? -29.518 11.900 -16.746 1.00 84.56 1037 GLY A C 1
ATOM 7761 O O . GLY A 1 1037 ? -29.836 13.036 -17.098 1.00 84.56 1037 GLY A O 1
ATOM 7762 N N . LEU A 1 1038 ? -29.614 10.843 -17.555 1.00 86.50 1038 LEU A N 1
ATOM 7763 C CA . LEU A 1 1038 ? -30.250 10.904 -18.868 1.00 86.50 1038 LEU A CA 1
ATOM 7764 C C . LEU A 1 1038 ? -31.725 11.321 -18.723 1.00 86.50 1038 LEU A C 1
ATOM 7766 O O . LEU A 1 1038 ? -32.435 10.863 -17.820 1.00 86.50 1038 LEU A O 1
ATOM 7770 N N . GLU A 1 1039 ? -32.181 12.228 -19.593 1.00 88.56 1039 GLU A N 1
ATOM 7771 C CA . GLU A 1 1039 ? -33.560 12.725 -19.576 1.00 88.56 1039 GLU A CA 1
ATOM 7772 C C . GLU A 1 1039 ? -34.582 11.603 -19.848 1.00 88.56 1039 GLU A C 1
ATOM 7774 O O . GLU A 1 1039 ? -34.267 10.519 -20.320 1.00 88.56 1039 GLU A O 1
ATOM 7779 N N . GLN A 1 1040 ? -35.866 11.828 -19.560 1.00 86.94 1040 GLN A N 1
ATOM 7780 C CA . GLN A 1 1040 ? -36.882 10.839 -19.922 1.00 86.94 1040 GLN A CA 1
ATOM 7781 C C . GLN A 1 1040 ? -37.100 10.829 -21.446 1.00 86.94 1040 GLN A C 1
ATOM 7783 O O . GLN A 1 1040 ? -37.781 11.707 -21.980 1.00 86.94 1040 GLN A O 1
ATOM 7788 N N . GLY A 1 1041 ? -36.624 9.798 -22.143 1.00 88.44 1041 GLY A N 1
ATOM 7789 C CA . GLY A 1 1041 ? -36.825 9.685 -23.587 1.00 88.44 1041 GLY A CA 1
ATOM 7790 C C . GLY A 1 1041 ? -36.113 8.496 -24.233 1.00 88.44 1041 GLY A C 1
ATOM 7791 O O . GLY A 1 1041 ? -35.540 7.664 -23.533 1.00 88.44 1041 GLY A O 1
ATOM 7792 N N . PRO A 1 1042 ? -36.213 8.363 -25.569 1.00 90.62 1042 PRO A N 1
ATOM 7793 C CA . PRO A 1 1042 ? -35.300 7.515 -26.325 1.00 90.62 1042 PRO A CA 1
ATOM 7794 C C . PRO A 1 1042 ? -33.900 8.138 -26.316 1.00 90.62 1042 PRO A C 1
ATOM 7796 O O . PRO A 1 1042 ? -33.786 9.351 -26.494 1.00 90.62 1042 PRO A O 1
ATOM 7799 N N . HIS A 1 1043 ? -32.876 7.301 -26.171 1.00 91.75 1043 HIS A N 1
ATOM 7800 C CA . HIS A 1 1043 ? -31.475 7.701 -26.243 1.00 91.75 1043 HIS A CA 1
ATOM 7801 C C . HIS A 1 1043 ? -30.744 6.855 -27.278 1.00 91.75 1043 HIS A C 1
ATOM 7803 O O . HIS A 1 1043 ? -31.125 5.710 -27.503 1.00 91.75 1043 HIS A O 1
ATOM 7809 N N . HIS A 1 1044 ? -29.706 7.407 -27.893 1.00 92.69 1044 HIS A N 1
ATOM 7810 C CA . HIS A 1 1044 ? -28.855 6.699 -28.843 1.00 92.69 1044 HIS A CA 1
ATOM 7811 C C . HIS A 1 1044 ? -27.415 6.686 -28.342 1.00 92.69 1044 HIS A C 1
ATOM 7813 O O . HIS A 1 1044 ? -26.843 7.743 -28.091 1.00 92.69 1044 HIS A O 1
ATOM 7819 N N . PHE A 1 1045 ? -26.822 5.506 -28.201 1.00 93.50 1045 PHE A N 1
ATOM 7820 C CA . PHE A 1 1045 ? -25.425 5.341 -27.812 1.00 93.50 1045 PHE A CA 1
ATOM 7821 C C . PHE A 1 1045 ? -24.610 4.789 -28.977 1.00 93.50 1045 PHE A C 1
ATOM 7823 O O . PHE A 1 1045 ? -25.025 3.822 -29.617 1.00 93.50 1045 PHE A O 1
ATOM 7830 N N . GLU A 1 1046 ? -23.430 5.362 -29.197 1.00 94.50 1046 GLU A N 1
ATOM 7831 C CA . GLU A 1 1046 ? -22.450 4.869 -30.159 1.00 94.50 1046 GLU A CA 1
ATOM 7832 C C . GLU A 1 1046 ? -21.071 4.743 -29.507 1.00 94.50 1046 GLU A C 1
ATOM 7834 O O . GLU A 1 1046 ? -20.657 5.612 -28.736 1.00 94.50 1046 GLU A O 1
ATOM 7839 N N . VAL A 1 1047 ? -20.349 3.679 -29.857 1.00 95.75 1047 VAL A N 1
ATOM 7840 C CA . VAL A 1 1047 ? -18.955 3.458 -29.463 1.00 95.75 1047 VAL A CA 1
ATOM 7841 C C . VAL A 1 1047 ? -18.142 2.944 -30.643 1.00 95.75 1047 VAL A C 1
ATOM 7843 O O . VAL A 1 1047 ? -18.613 2.104 -31.416 1.00 95.75 1047 VAL A O 1
ATOM 7846 N N . ARG A 1 1048 ? -16.913 3.436 -30.771 1.00 94.38 1048 ARG A N 1
ATOM 7847 C CA . ARG A 1 1048 ? -15.934 2.971 -31.755 1.00 94.38 1048 ARG A CA 1
ATOM 7848 C C . ARG A 1 1048 ? -14.558 2.833 -31.116 1.00 94.38 1048 ARG A C 1
ATOM 7850 O O . ARG A 1 1048 ? -14.238 3.551 -30.174 1.00 94.38 1048 ARG A O 1
ATOM 7857 N N . ALA A 1 1049 ? -13.756 1.924 -31.642 1.00 95.19 1049 ALA A N 1
ATOM 7858 C CA . ALA A 1 1049 ? -12.366 1.746 -31.271 1.00 95.19 1049 ALA A CA 1
ATOM 7859 C C . ALA A 1 1049 ? -11.434 2.455 -32.263 1.00 95.19 1049 ALA A C 1
ATOM 7861 O O . ALA A 1 1049 ? -11.754 2.583 -33.450 1.00 95.19 1049 ALA A O 1
ATOM 7862 N N . ARG A 1 1050 ? -10.281 2.888 -31.758 1.00 92.88 1050 ARG A N 1
ATOM 7863 C CA . ARG A 1 1050 ? -9.123 3.372 -32.506 1.00 92.88 1050 ARG A CA 1
ATOM 7864 C C . ARG A 1 1050 ? -7.915 2.534 -32.099 1.00 92.88 1050 ARG A C 1
ATOM 7866 O O . ARG A 1 1050 ? -7.645 2.385 -30.905 1.00 92.88 1050 ARG A O 1
ATOM 7873 N N . ASP A 1 1051 ? -7.230 1.976 -33.087 1.00 91.94 1051 ASP A N 1
ATOM 7874 C CA . ASP A 1 1051 ? -5.999 1.218 -32.874 1.00 91.94 1051 ASP A CA 1
ATOM 7875 C C . ASP A 1 1051 ? -4.785 2.154 -32.677 1.00 91.94 1051 ASP A C 1
ATOM 7877 O O . ASP A 1 1051 ? -4.901 3.376 -32.775 1.00 91.94 1051 ASP A O 1
ATOM 7881 N N . TRP A 1 1052 ? -3.607 1.602 -32.381 1.00 90.31 1052 TRP A N 1
ATOM 7882 C CA . TRP A 1 1052 ? -2.397 2.404 -32.157 1.00 90.31 1052 TRP A CA 1
ATOM 7883 C C . TRP A 1 1052 ? -1.826 3.037 -33.436 1.00 90.31 1052 TRP A C 1
ATOM 7885 O O . TRP A 1 1052 ? -1.017 3.959 -33.371 1.00 90.31 1052 TRP A O 1
ATOM 7895 N N . ALA A 1 1053 ? -2.244 2.555 -34.607 1.00 87.69 1053 ALA A N 1
ATOM 7896 C CA . ALA A 1 1053 ? -1.886 3.123 -35.901 1.00 87.69 1053 ALA A CA 1
ATOM 7897 C C . ALA A 1 1053 ? -2.859 4.235 -36.345 1.00 87.69 1053 ALA A C 1
ATOM 7899 O O . ALA A 1 1053 ? -2.798 4.678 -37.494 1.00 87.69 1053 ALA A O 1
ATOM 7900 N N . ASP A 1 1054 ? -3.732 4.693 -35.440 1.00 88.12 1054 ASP A N 1
ATOM 7901 C CA . ASP A 1 1054 ? -4.794 5.673 -35.668 1.00 88.12 1054 ASP A CA 1
ATOM 7902 C C . ASP A 1 1054 ? -5.868 5.227 -36.686 1.00 88.12 1054 ASP A C 1
ATOM 7904 O O . ASP A 1 1054 ? -6.606 6.057 -37.229 1.00 88.12 1054 ASP A O 1
ATOM 7908 N N . ASN A 1 1055 ? -6.035 3.922 -36.931 1.00 89.06 1055 ASN A N 1
ATOM 7909 C CA . ASN A 1 1055 ? -7.162 3.420 -37.715 1.00 89.06 1055 ASN A CA 1
ATOM 7910 C C . ASN A 1 1055 ? -8.424 3.352 -36.841 1.00 89.06 1055 ASN A C 1
ATOM 7912 O O . ASN A 1 1055 ? -8.433 2.776 -35.753 1.00 89.06 1055 ASN A O 1
ATOM 7916 N N . PHE A 1 1056 ? -9.527 3.910 -37.344 1.00 90.56 1056 PHE A N 1
ATOM 7917 C CA . PHE A 1 1056 ? -10.812 3.964 -36.638 1.00 90.56 1056 PHE A CA 1
ATOM 7918 C C . PHE A 1 1056 ? -11.780 2.900 -37.138 1.00 90.56 1056 PHE A C 1
ATOM 7920 O O . PHE A 1 1056 ? -11.937 2.740 -38.350 1.00 90.56 1056 PHE A O 1
ATOM 7927 N N . ASP A 1 1057 ? -12.546 2.289 -36.233 1.00 90.94 1057 ASP A N 1
ATOM 7928 C CA . ASP A 1 1057 ? -13.728 1.517 -36.619 1.00 90.94 1057 ASP A CA 1
ATOM 7929 C C . ASP A 1 1057 ? -14.724 2.419 -37.375 1.00 90.94 1057 ASP A C 1
ATOM 7931 O O . ASP A 1 1057 ? -15.379 3.307 -36.817 1.00 90.94 1057 ASP A O 1
ATOM 7935 N N . LEU A 1 1058 ? -14.824 2.184 -38.685 1.00 85.25 1058 LEU A N 1
ATOM 7936 C CA . LEU A 1 1058 ? -15.686 2.934 -39.603 1.00 85.25 1058 LEU A CA 1
ATOM 7937 C C . LEU A 1 1058 ? -17.170 2.552 -39.474 1.00 85.25 1058 LEU A C 1
ATOM 7939 O O . LEU A 1 1058 ? -18.027 3.146 -40.134 1.00 85.25 1058 LEU A O 1
ATOM 7943 N N . THR A 1 1059 ? -17.485 1.551 -38.654 1.00 88.81 1059 THR A N 1
ATOM 7944 C CA . THR A 1 1059 ? -18.832 1.054 -38.375 1.00 88.81 1059 THR A CA 1
ATOM 7945 C C . THR A 1 1059 ? -19.084 0.997 -36.867 1.00 88.81 1059 THR A C 1
ATOM 7947 O O . THR A 1 1059 ? -19.194 -0.101 -36.322 1.00 88.81 1059 THR A O 1
ATOM 7950 N N . PRO A 1 1060 ? -19.232 2.158 -36.194 1.00 90.44 1060 PRO A N 1
ATOM 7951 C CA . PRO A 1 1060 ? -19.443 2.205 -34.753 1.00 90.44 1060 PRO A CA 1
ATOM 7952 C C . PRO A 1 1060 ? -20.552 1.259 -34.290 1.00 90.44 1060 PRO A C 1
ATOM 7954 O O . PRO A 1 1060 ? -21.602 1.133 -34.931 1.00 90.44 1060 PRO A O 1
ATOM 7957 N N . ALA A 1 1061 ? -20.337 0.611 -33.150 1.00 95.19 1061 ALA A N 1
ATOM 7958 C CA . ALA A 1 1061 ? -21.366 -0.192 -32.519 1.00 95.19 1061 ALA A CA 1
ATOM 7959 C C . ALA A 1 1061 ? -22.409 0.738 -31.884 1.00 95.19 1061 ALA A C 1
ATOM 7961 O O . ALA A 1 1061 ? -22.067 1.639 -31.121 1.00 95.19 1061 ALA A O 1
ATOM 7962 N N . THR A 1 1062 ? -23.688 0.509 -32.191 1.00 94.12 1062 THR A N 1
ATOM 7963 C CA . THR A 1 1062 ? -24.789 1.399 -31.790 1.00 94.12 1062 THR A CA 1
ATOM 7964 C C . THR A 1 1062 ? -25.842 0.685 -30.940 1.00 94.12 1062 THR A C 1
ATOM 7966 O O . THR A 1 1062 ? -26.129 -0.493 -31.179 1.00 94.12 1062 THR A O 1
ATOM 7969 N N . TYR A 1 1063 ? -26.496 1.402 -30.025 1.00 94.50 1063 TYR A N 1
ATOM 7970 C CA . TYR A 1 1063 ? -27.635 0.920 -29.234 1.00 94.50 1063 TYR A CA 1
ATOM 7971 C C . TYR A 1 1063 ? -28.713 2.005 -29.054 1.00 94.50 1063 TYR A C 1
ATOM 7973 O O . TYR A 1 1063 ? -28.375 3.163 -28.823 1.00 94.50 1063 TYR A O 1
ATOM 7981 N N . ASP A 1 1064 ? -29.990 1.605 -29.134 1.00 91.19 1064 ASP A N 1
ATOM 7982 C CA . ASP A 1 1064 ? -31.196 2.447 -28.978 1.00 91.19 1064 ASP A CA 1
ATOM 7983 C C . ASP A 1 1064 ? -32.036 2.056 -27.744 1.00 91.19 1064 ASP A C 1
ATOM 7985 O O . ASP A 1 1064 ? -32.142 0.836 -27.444 1.00 91.19 1064 ASP A O 1
#